Protein AF-A0A6L7V098-F1 (afdb_monomer)

Radius of gyration: 35.16 Å; Cα contacts (8 Å, |Δi|>4): 2389; chains: 1; bounding box: 100×84×88 Å

Sequence (1148 aa):
MSTANVMRELLESGQHSALLIEHLGWNHPRAVSFTVTVEEDEYELHPIAEKAGFAIYECSPDPSGAVPRYAVRRKIEGSTDLPLERAIVFTDARRQAQVWQWVSRESGERPRCREHWARRRLGSRALLDRLQVMRFRLEEESRLTVVDVVARVREALDHETPYGRLGEKFRKRTAALPVAEPAFSSTPLAVAVSTELANALRGLHPRWGDRIDRIEPEDDSQRGAGILIRHPGGAPVIAAVEVDADAAEVQARHALRAAVEDTGAFSEVEQAIALVVPDELRSDQSALAERIGDVSFSYCLFSLDEGEQGVARWPSHGWLRGDTNVIADLIERAAISERMIAQGLKVLENSVRNATGTLRGQLDRPGVQVLKAMADVLRQEDAEQTTRMAVTIIANALTVHDGVASTHESVPSLAELDQGGSIDREQTLSAWERILEINYWPIFDVARELLRCIPETEAKGLIGDLRSAADELTRLGITTTQDLAGQMFGRLIADRKFLATFYTRPASAALLAELAVARLDTDWSDASSMESLRIADLACGTGALLSAAYHAAAVRRRRAGGDDREHHRPMMEHSLIGADIMPAAAHLTASMLSSAQPAQPYERTRIHTMEYGRIEAGGVAIGSLDLIGATEKPVLFATGQSEHATGDGGNVISLPPASLDLAIMNPPFVGSTSHEGDHAEVPVPAFAGFGASEADQAEMADVLKKVRRKLSEPAGHGNAGLGSNFIDLADQKVRGGGVLALVLPLTVANGAAWAGTRKLLARRYGDIIVIAIAATGSRDRAFSDDTGIADALILATKREGQIICAPDDAPTLFVNLLRRPQTTIEAEGLARVILDLPDTDSGFIRVGEEEVGSFIRGTLGDGGCAALDEPYLGSAAAGLRGGSLRLPGVAEAFALPLNNLSTMGQRGLVDRDISGKETNKDGVPRGPFDIKRPCEPGVAYPVLWKHDADLERYLVVKPDSYGETRERAGDKAAKVWATATRLHFNRDFQLNSQSLAACLTPEPAIGGRAWPSYRPNGDPRCEKVLALWANTTPGLISFWWIAGRQQEGRAILTVSQLPRLTALDVRTLNERQLKKAESLFVKFAKRDFLPANEAYRDETRQDLDRAMLCDLLGVPESIVEPLAALRHQWCEEPSVHGGKPTRPGGGG

Structure (mmCIF, N/CA/C/O backbone):
data_AF-A0A6L7V098-F1
#
_entry.id   AF-A0A6L7V098-F1
#
loop_
_atom_site.group_PDB
_atom_site.id
_atom_site.type_symbol
_atom_site.label_atom_id
_atom_site.label_alt_id
_atom_site.label_comp_id
_atom_site.label_asym_id
_atom_site.label_entity_id
_atom_site.label_seq_id
_atom_site.pdbx_PDB_ins_code
_atom_site.Cartn_x
_atom_site.Cartn_y
_atom_site.Cartn_z
_atom_site.occupancy
_atom_site.B_iso_or_equiv
_atom_site.auth_seq_id
_atom_site.auth_comp_id
_atom_site.auth_asym_id
_atom_site.auth_atom_id
_atom_site.pdbx_PDB_model_num
ATOM 1 N N . MET A 1 1 ? -28.237 37.655 30.761 1.00 50.47 1 MET A N 1
ATOM 2 C CA . MET A 1 1 ? -28.372 36.994 29.442 1.00 50.47 1 MET A CA 1
ATOM 3 C C . MET A 1 1 ? -27.199 37.410 28.572 1.00 50.47 1 MET A C 1
ATOM 5 O O . MET A 1 1 ? -26.851 38.583 28.609 1.00 50.47 1 MET A O 1
ATOM 9 N N . SER A 1 2 ? -26.567 36.484 27.844 1.00 66.94 2 SER A N 1
ATOM 10 C CA . SER A 1 2 ? -25.516 36.838 26.879 1.00 66.94 2 SER A CA 1
ATOM 11 C C . SER A 1 2 ? -26.120 37.595 25.689 1.00 66.94 2 SER A C 1
ATOM 13 O O . SER A 1 2 ? -27.261 37.335 25.306 1.00 66.94 2 SER A O 1
ATOM 15 N N . THR A 1 3 ? -25.359 38.504 25.074 1.00 71.31 3 THR A N 1
ATOM 16 C CA . THR A 1 3 ? -25.786 39.263 23.881 1.00 71.31 3 THR A CA 1
ATOM 17 C C . THR A 1 3 ? -26.256 38.342 22.746 1.00 71.31 3 THR A C 1
ATOM 19 O O . THR A 1 3 ? -27.217 38.657 22.053 1.00 71.31 3 THR A O 1
ATOM 22 N N . ALA A 1 4 ? -25.648 37.158 22.612 1.00 73.81 4 ALA A N 1
ATOM 23 C CA . ALA A 1 4 ? -26.032 36.151 21.622 1.00 73.81 4 ALA A CA 1
ATOM 24 C C . ALA A 1 4 ? -27.436 35.558 21.861 1.00 73.81 4 ALA A C 1
ATOM 26 O O . ALA A 1 4 ? -28.148 35.267 20.900 1.00 73.81 4 ALA A O 1
ATOM 27 N N . ASN A 1 5 ? -27.860 35.405 23.121 1.00 77.94 5 ASN A N 1
ATOM 28 C CA . ASN A 1 5 ? -29.203 34.911 23.438 1.00 77.94 5 ASN A CA 1
ATOM 29 C C . ASN A 1 5 ? -30.274 35.964 23.123 1.00 77.94 5 ASN A C 1
ATOM 31 O O . ASN A 1 5 ? -31.301 35.618 22.551 1.00 77.94 5 ASN A O 1
ATOM 35 N N . VAL A 1 6 ? -29.996 37.244 23.399 1.00 83.56 6 VAL A N 1
ATOM 36 C CA . VAL A 1 6 ? -30.907 38.354 23.060 1.00 83.56 6 VAL A CA 1
ATOM 37 C C . VAL A 1 6 ? -31.094 38.461 21.544 1.00 83.56 6 VAL A C 1
ATOM 39 O O . VAL A 1 6 ? -32.218 38.511 21.056 1.00 83.56 6 VAL A O 1
ATOM 42 N N . MET A 1 7 ? -30.006 38.400 20.769 1.00 85.56 7 MET A N 1
ATOM 43 C CA . MET A 1 7 ? -30.092 38.447 19.304 1.00 85.56 7 MET A CA 1
ATOM 44 C C . MET A 1 7 ? -30.857 37.250 18.719 1.00 85.56 7 MET A C 1
ATOM 46 O O . MET A 1 7 ? -31.605 37.409 17.754 1.00 85.56 7 MET A O 1
ATOM 50 N N . ARG A 1 8 ? -30.711 36.058 19.314 1.00 83.75 8 ARG A N 1
ATOM 51 C CA . ARG A 1 8 ? -31.494 34.875 18.932 1.00 83.75 8 ARG A CA 1
ATOM 52 C C . ARG A 1 8 ? -32.984 35.086 19.187 1.00 83.75 8 ARG A C 1
ATOM 54 O O . ARG A 1 8 ? -33.787 34.808 18.303 1.00 83.75 8 ARG A O 1
ATOM 61 N N . GLU A 1 9 ? -33.350 35.599 20.359 1.00 84.44 9 GLU A N 1
ATOM 62 C CA . GLU A 1 9 ? -34.746 35.892 20.701 1.00 84.44 9 GLU A CA 1
ATOM 63 C C . GLU A 1 9 ? -35.359 36.932 19.755 1.00 84.44 9 GLU A C 1
ATOM 65 O O . GLU A 1 9 ? -36.489 36.752 19.295 1.00 84.44 9 GLU A O 1
ATOM 70 N N . LEU A 1 10 ? -34.614 37.981 19.395 1.00 88.31 10 LEU A N 1
ATOM 71 C CA . LEU A 1 10 ? -35.065 38.992 18.433 1.00 88.31 10 LEU A CA 1
ATOM 72 C C . LEU A 1 10 ? -35.256 38.406 17.027 1.00 88.31 10 LEU A C 1
ATOM 74 O O . LEU A 1 10 ? -36.275 38.673 16.389 1.00 88.31 10 LEU A O 1
ATOM 78 N N . LEU A 1 11 ? -34.337 37.551 16.561 1.00 88.19 11 LEU A N 1
ATOM 79 C CA . LEU A 1 11 ? -34.480 36.860 15.277 1.00 88.19 11 LEU A CA 1
ATOM 80 C C . LEU A 1 11 ? -35.693 35.918 15.279 1.00 88.19 11 LEU A C 1
ATOM 82 O O . LEU A 1 11 ? -36.502 35.954 14.355 1.00 88.19 11 LEU A O 1
ATOM 86 N N . GLU A 1 12 ? -35.865 35.102 16.321 1.00 83.25 12 GLU A N 1
ATOM 87 C CA . GLU A 1 12 ? -36.960 34.125 16.424 1.00 83.25 12 GLU A CA 1
ATOM 88 C C . GLU A 1 12 ? -38.337 34.756 16.656 1.00 83.25 12 GLU A C 1
ATOM 90 O O . GLU A 1 12 ? -39.353 34.184 16.258 1.00 83.25 12 GLU A O 1
ATOM 95 N N . SER A 1 13 ? -38.389 35.929 17.288 1.00 81.88 13 SER A N 1
ATOM 96 C CA . SER A 1 13 ? -39.620 36.710 17.463 1.00 81.88 13 SER A CA 1
ATOM 97 C C . SER A 1 13 ? -39.951 37.601 16.258 1.00 81.88 13 SER A C 1
ATOM 99 O O . SER A 1 13 ? -41.008 38.238 16.236 1.00 81.88 13 SER A O 1
ATOM 101 N N . GLY A 1 14 ? -39.080 37.631 15.242 1.00 83.44 14 GLY A N 1
ATOM 102 C CA . GLY A 1 14 ? -39.234 38.458 14.046 1.00 83.44 14 GLY A CA 1
ATOM 103 C C . GLY A 1 14 ? -39.043 39.955 14.309 1.00 83.44 14 GLY A C 1
ATOM 104 O O . GLY A 1 14 ? -39.531 40.781 13.546 1.00 83.44 14 GLY A O 1
ATOM 105 N N . GLN A 1 15 ? -38.385 40.344 15.401 1.00 88.56 15 GLN A N 1
ATOM 106 C CA . GLN A 1 15 ? -38.077 41.744 15.713 1.00 88.56 15 GLN A CA 1
ATO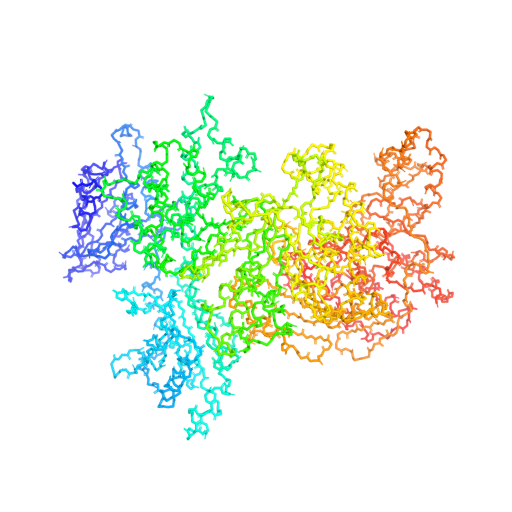M 107 C C . GLN A 1 15 ? -36.818 42.199 14.953 1.00 88.56 15 GLN A C 1
ATOM 109 O O . GLN A 1 15 ? -35.792 42.535 15.544 1.00 88.56 15 GLN A O 1
ATOM 114 N N . HIS A 1 16 ? -36.877 42.177 13.616 1.00 92.19 16 HIS A N 1
ATOM 115 C CA . HIS A 1 16 ? -35.700 42.367 12.756 1.00 92.19 16 HIS A CA 1
ATOM 116 C C . HIS A 1 16 ? -35.085 43.758 12.852 1.00 92.19 16 HIS A C 1
ATOM 118 O O . HIS A 1 16 ? -33.867 43.881 12.795 1.00 92.19 16 HIS A O 1
ATOM 124 N N . SER A 1 17 ? -35.904 44.799 13.021 1.00 91.38 17 SER A N 1
ATOM 125 C CA . SER A 1 17 ? -35.402 46.171 13.144 1.00 91.38 17 SER A CA 1
ATOM 126 C C . SER A 1 17 ? -34.572 46.350 14.422 1.00 91.38 17 SER A C 1
ATOM 128 O O . SER A 1 17 ? -33.446 46.831 14.347 1.00 91.38 17 SER A O 1
ATOM 130 N N . ALA A 1 18 ? -35.046 45.839 15.566 1.00 91.19 18 ALA A N 1
ATOM 131 C CA . ALA A 1 18 ? -34.273 45.819 16.812 1.00 91.19 18 ALA A CA 1
ATOM 132 C C . ALA A 1 18 ? -32.984 44.989 16.670 1.00 91.19 18 ALA A C 1
ATOM 134 O O . ALA A 1 18 ? -31.909 45.439 17.057 1.00 91.19 18 ALA A O 1
ATOM 135 N N . LEU A 1 19 ? -33.055 43.812 16.032 1.00 92.44 19 LEU A N 1
ATOM 136 C CA . LEU A 1 19 ? -31.870 42.990 15.757 1.00 92.44 19 LEU A CA 1
ATOM 137 C C . LEU A 1 19 ? -30.814 43.755 14.940 1.00 92.44 19 LEU A C 1
ATOM 139 O O . LEU A 1 19 ? -29.634 43.754 15.291 1.00 92.44 19 LEU A O 1
ATOM 143 N N . LEU A 1 20 ? -31.228 44.400 13.849 1.00 93.38 20 LEU A N 1
ATOM 144 C CA . LEU A 1 20 ? -30.321 45.084 12.930 1.00 93.38 20 LEU A CA 1
ATOM 145 C C . LEU A 1 20 ? -29.748 46.367 13.544 1.00 93.38 20 LEU A C 1
ATOM 147 O O . LEU A 1 20 ? -28.541 46.602 13.476 1.00 93.38 20 LEU A O 1
ATOM 151 N N . ILE A 1 21 ? -30.593 47.185 14.163 1.00 92.31 21 ILE A N 1
ATOM 152 C CA . ILE A 1 21 ? -30.214 48.516 14.644 1.00 92.31 21 ILE A CA 1
ATOM 153 C C . ILE A 1 21 ? -29.482 48.423 15.984 1.00 92.31 21 ILE A C 1
ATOM 155 O O . ILE A 1 21 ? -28.367 48.925 16.115 1.00 92.31 21 ILE A O 1
ATOM 159 N N . GLU A 1 22 ? -30.057 47.730 16.967 1.00 91.62 22 GLU A N 1
ATOM 160 C CA . GLU A 1 22 ? -29.538 47.734 18.341 1.00 91.62 22 GLU A CA 1
ATOM 161 C C . GLU A 1 22 ? -28.335 46.797 18.520 1.00 91.62 22 GLU A C 1
ATOM 163 O O . GLU A 1 22 ? -27.468 47.055 19.358 1.00 91.62 22 GLU A O 1
ATOM 168 N N . HIS A 1 23 ? -28.239 45.725 17.721 1.00 90.88 23 HIS A N 1
ATOM 169 C CA . HIS A 1 23 ? -27.200 44.701 17.891 1.00 90.88 23 HIS A CA 1
ATOM 170 C C . HIS A 1 23 ? -26.220 44.572 16.721 1.00 90.88 23 HIS A C 1
ATOM 172 O O . HIS A 1 23 ? -25.061 44.205 16.943 1.00 90.88 23 HIS A O 1
ATOM 178 N N . LEU A 1 24 ? -26.645 44.883 15.493 1.00 91.69 24 LEU A N 1
ATOM 179 C CA . LEU A 1 24 ? -25.794 44.794 14.301 1.00 91.69 24 LEU A CA 1
ATOM 180 C C . LEU A 1 24 ? -25.294 46.164 13.802 1.00 91.69 24 LEU A C 1
ATOM 182 O O . LEU A 1 24 ? -24.528 46.213 12.844 1.00 91.69 24 LEU A O 1
ATOM 186 N N . GLY A 1 25 ? -25.646 47.273 14.460 1.00 89.56 25 GLY A N 1
ATOM 187 C CA . GLY A 1 25 ? -25.102 48.604 14.148 1.00 89.56 25 GLY A CA 1
ATOM 188 C C . GLY A 1 25 ? -25.611 49.204 12.832 1.00 89.56 25 GLY A C 1
ATOM 189 O O . GLY A 1 25 ? -24.909 49.995 12.189 1.00 89.56 25 GLY A O 1
ATOM 190 N N . TRP A 1 26 ? -26.813 48.810 12.408 1.00 94.00 26 TRP A N 1
ATOM 191 C CA . TRP A 1 26 ? -27.511 49.414 11.275 1.00 94.00 26 TRP A CA 1
ATOM 192 C C . TRP A 1 26 ? -28.206 50.717 11.670 1.00 94.00 26 TRP A C 1
ATOM 194 O O . TRP A 1 26 ? -28.467 50.971 12.843 1.00 94.00 26 TRP A O 1
ATOM 204 N N . ASN A 1 27 ? -28.528 51.543 10.676 1.00 91.81 27 ASN A N 1
ATOM 205 C CA . ASN A 1 27 ? -29.180 52.825 10.899 1.00 91.81 27 ASN A CA 1
ATOM 206 C C . ASN A 1 27 ? -30.695 52.680 10.721 1.00 91.81 27 ASN A C 1
ATOM 208 O O . ASN A 1 27 ? -31.172 51.822 9.969 1.00 91.81 27 ASN A O 1
ATOM 212 N N . HIS A 1 28 ? -31.456 53.547 11.394 1.00 90.25 28 HIS A N 1
ATOM 213 C CA . HIS A 1 28 ? -32.888 53.661 11.137 1.00 90.25 28 HIS A CA 1
ATOM 214 C C . HIS A 1 28 ? -33.124 54.008 9.660 1.00 90.25 28 HIS A C 1
ATOM 216 O O . HIS A 1 28 ? -32.475 54.926 9.150 1.00 90.25 28 HIS A O 1
ATOM 222 N N . PRO A 1 29 ? -34.035 53.294 8.979 1.00 86.88 29 PRO A N 1
ATOM 223 C CA . PRO A 1 29 ? -34.282 53.496 7.562 1.00 86.88 29 PRO A CA 1
ATOM 224 C C . PRO A 1 29 ? -34.828 54.901 7.282 1.00 86.88 29 PRO A C 1
ATOM 226 O O . PRO A 1 29 ? -35.713 55.391 7.981 1.00 86.88 29 PRO A O 1
ATOM 229 N N . ARG A 1 30 ? -34.318 55.531 6.224 1.00 76.19 30 ARG A N 1
ATOM 230 C CA . ARG A 1 30 ? -34.831 56.769 5.617 1.00 76.19 30 ARG A CA 1
ATOM 231 C C . ARG A 1 30 ? -35.641 56.487 4.351 1.00 76.19 30 ARG A C 1
ATOM 233 O O . ARG A 1 30 ? -36.269 57.400 3.817 1.00 76.19 30 ARG A O 1
ATOM 240 N N . ALA A 1 31 ? -35.600 55.249 3.859 1.00 74.12 31 ALA A N 1
ATOM 241 C CA . ALA A 1 31 ? -36.413 54.778 2.746 1.00 74.12 31 ALA A CA 1
ATOM 242 C C . ALA A 1 31 ? -37.914 54.791 3.094 1.00 74.12 31 ALA A C 1
ATOM 244 O O . ALA A 1 31 ? -38.300 54.660 4.255 1.00 74.12 31 ALA A O 1
ATOM 245 N N . VAL A 1 32 ? -38.757 54.941 2.073 1.00 77.81 32 VAL A N 1
ATOM 246 C CA . VAL A 1 32 ? -40.222 54.821 2.172 1.00 77.81 32 VAL A CA 1
ATOM 247 C C . VAL A 1 32 ? -40.658 53.376 1.926 1.00 77.81 32 VAL A C 1
ATOM 249 O O . VAL A 1 32 ? -39.943 52.622 1.268 1.00 77.81 32 VAL A O 1
ATOM 252 N N . SER A 1 33 ? -41.817 52.982 2.462 1.00 86.38 33 SER A N 1
ATOM 253 C CA . SER A 1 33 ? -42.441 51.700 2.115 1.00 86.38 33 SER A CA 1
ATOM 254 C C . SER A 1 33 ? -42.828 51.667 0.636 1.00 86.38 33 SER A C 1
ATOM 256 O O . SER A 1 33 ? -43.193 52.696 0.064 1.00 86.38 33 SER A O 1
ATOM 258 N N . PHE A 1 34 ? -42.798 50.479 0.038 1.00 85.00 34 PHE A N 1
ATOM 259 C CA . PHE A 1 34 ? -43.219 50.252 -1.344 1.00 85.00 34 PHE A CA 1
ATOM 260 C C . PHE A 1 34 ? -44.317 49.200 -1.393 1.00 85.00 34 PHE A C 1
ATOM 262 O O . PHE A 1 34 ? -44.225 48.192 -0.699 1.00 85.00 34 PHE A O 1
ATOM 269 N N . THR A 1 35 ? -45.303 49.391 -2.262 1.00 88.38 35 THR A N 1
ATOM 270 C CA . THR A 1 35 ? -46.298 48.358 -2.564 1.00 88.38 35 THR A CA 1
ATOM 271 C C . THR A 1 35 ? -45.977 47.755 -3.920 1.00 88.38 35 THR A C 1
ATOM 273 O O . THR A 1 35 ? -45.871 48.478 -4.909 1.00 88.38 35 THR A O 1
ATOM 276 N N . VAL A 1 36 ? -45.807 46.436 -3.971 1.00 89.19 36 VAL A N 1
ATOM 277 C CA . VAL A 1 36 ? -45.561 45.692 -5.209 1.00 89.19 36 VAL A CA 1
ATOM 278 C C . VAL A 1 36 ? -46.753 44.785 -5.480 1.00 89.19 36 VAL A C 1
ATOM 280 O O . VAL A 1 36 ? -47.044 43.886 -4.694 1.00 89.19 36 VAL A O 1
ATOM 283 N N . THR A 1 37 ? -47.431 45.001 -6.606 1.00 86.94 37 THR A N 1
ATOM 284 C CA . THR A 1 37 ? -48.555 44.160 -7.036 1.00 86.94 37 THR A CA 1
ATOM 285 C C . THR A 1 37 ? -48.050 42.975 -7.858 1.00 86.94 37 THR A C 1
ATOM 287 O O . THR A 1 37 ? -47.386 43.156 -8.882 1.00 86.94 37 THR A O 1
ATOM 290 N N . VAL A 1 38 ? -48.379 41.750 -7.444 1.00 86.00 38 VAL A N 1
ATOM 291 C CA . VAL A 1 38 ? -48.053 40.513 -8.171 1.00 86.00 38 VAL A CA 1
ATOM 292 C C . VAL A 1 38 ? -49.312 39.662 -8.297 1.00 86.00 38 VAL A C 1
ATOM 294 O O . VAL A 1 38 ? -49.860 39.247 -7.290 1.00 86.00 38 VAL A O 1
ATOM 297 N N . GLU A 1 39 ? -49.739 39.355 -9.528 1.00 75.31 39 GLU A N 1
ATOM 298 C CA . GLU A 1 39 ? -50.881 38.449 -9.792 1.00 75.31 39 GLU A CA 1
ATOM 299 C C . GLU A 1 39 ? -52.186 38.852 -9.066 1.00 75.31 39 GLU A C 1
ATOM 301 O O . GLU A 1 39 ? -52.929 37.985 -8.631 1.00 75.31 39 GLU A O 1
ATOM 306 N N . GLU A 1 40 ? -52.465 40.163 -8.990 1.00 77.94 40 GLU A N 1
ATOM 307 C CA . GLU A 1 40 ? -53.632 40.800 -8.331 1.00 77.94 40 GLU A CA 1
ATOM 308 C C . GLU A 1 40 ? -53.533 40.979 -6.804 1.00 77.94 40 GLU A C 1
ATOM 310 O O . GLU A 1 40 ? -54.338 41.717 -6.240 1.00 77.94 40 GLU A O 1
ATOM 315 N N . ASP A 1 41 ? -52.498 40.433 -6.159 1.00 86.88 41 ASP A N 1
ATOM 316 C CA . ASP A 1 41 ? -52.214 40.654 -4.737 1.00 86.88 41 ASP A CA 1
ATOM 317 C C . ASP A 1 41 ? -51.221 41.812 -4.528 1.00 86.88 41 ASP A C 1
ATOM 319 O O . ASP A 1 41 ? -50.222 41.937 -5.245 1.00 86.88 41 ASP A O 1
ATOM 323 N N . GLU A 1 42 ? -51.470 42.654 -3.522 1.00 88.81 42 GLU A N 1
ATOM 324 C CA . GLU A 1 42 ? -50.581 43.752 -3.121 1.00 88.81 42 GLU A CA 1
ATOM 325 C C . GLU A 1 42 ? -49.690 43.338 -1.942 1.00 88.81 42 GLU A C 1
ATOM 327 O O . GLU A 1 42 ? -50.182 42.945 -0.884 1.00 88.81 42 GLU A O 1
ATOM 332 N N . TYR A 1 43 ? -48.370 43.452 -2.118 1.00 92.44 43 TYR A N 1
ATOM 333 C CA . TYR A 1 43 ? -47.375 43.168 -1.083 1.00 92.44 43 TYR A CA 1
ATOM 334 C C . TYR A 1 43 ? -46.701 44.459 -0.628 1.00 92.44 43 TYR A C 1
ATOM 336 O O . TYR A 1 43 ? -46.077 45.152 -1.434 1.00 92.44 43 TYR A O 1
ATOM 344 N N . GLU A 1 44 ? -46.799 44.772 0.662 1.00 91.94 44 GLU A N 1
ATOM 345 C CA . GLU A 1 44 ? -46.168 45.952 1.250 1.00 91.94 44 GLU A CA 1
ATOM 346 C C . GLU A 1 44 ? -44.765 45.599 1.762 1.00 91.94 44 GLU A C 1
ATOM 348 O O . GLU A 1 44 ? -44.581 44.662 2.539 1.00 91.94 44 GLU A O 1
ATOM 353 N N . LEU A 1 45 ? -43.755 46.339 1.306 1.00 92.94 45 LEU A N 1
ATOM 354 C CA . LEU A 1 45 ? -42.369 46.230 1.743 1.00 92.94 45 LEU A CA 1
ATOM 355 C C . LEU A 1 45 ? -42.026 47.407 2.645 1.00 92.94 45 LEU A C 1
ATOM 357 O O . LEU A 1 45 ? -41.862 48.536 2.180 1.00 92.94 45 LEU A O 1
ATOM 361 N N . HIS A 1 46 ? -41.854 47.119 3.928 1.00 92.56 46 HIS A N 1
ATOM 362 C CA . HIS A 1 46 ? -41.469 48.087 4.940 1.00 92.56 46 HIS A CA 1
ATOM 363 C C . HIS A 1 46 ? -39.954 48.077 5.128 1.00 92.56 46 HIS A C 1
ATOM 365 O O . HIS A 1 46 ? -39.388 47.025 5.425 1.00 92.56 46 HIS A O 1
ATOM 371 N N . PRO A 1 47 ? -39.254 49.209 4.990 1.00 92.06 47 PRO A N 1
ATOM 372 C CA . PRO A 1 47 ? -37.833 49.245 5.289 1.00 92.06 47 PRO A CA 1
ATOM 373 C C . PRO A 1 47 ? -37.626 49.076 6.798 1.00 92.06 47 PRO A C 1
ATOM 375 O O . PRO A 1 47 ? -38.263 49.753 7.603 1.00 92.06 47 PRO A O 1
ATOM 378 N N . ILE A 1 48 ? -36.729 48.168 7.182 1.00 94.50 48 ILE A N 1
ATOM 379 C CA . ILE A 1 48 ? -36.450 47.829 8.588 1.00 94.50 48 ILE A CA 1
ATOM 380 C C . ILE A 1 48 ? -35.064 48.278 9.052 1.00 94.50 48 ILE A C 1
ATOM 382 O O . ILE A 1 48 ? -34.862 48.461 10.254 1.00 94.50 48 ILE A O 1
ATOM 386 N N . ALA A 1 49 ? -34.127 48.475 8.120 1.00 94.06 49 ALA A N 1
ATOM 387 C CA . ALA A 1 49 ? -32.781 48.975 8.384 1.00 94.06 49 ALA A CA 1
ATOM 388 C C . ALA A 1 49 ? -32.126 49.529 7.110 1.00 94.06 49 ALA A C 1
ATOM 390 O O . ALA A 1 49 ? -32.413 49.060 6.005 1.00 94.06 49 ALA A O 1
ATOM 391 N N . GLU A 1 50 ? -31.190 50.466 7.267 1.00 92.38 50 GLU A N 1
ATOM 392 C CA . GLU A 1 50 ? -30.319 50.918 6.177 1.00 92.38 50 GLU A CA 1
ATOM 393 C C . GLU A 1 50 ? -28.859 51.093 6.618 1.00 92.38 50 GLU A C 1
ATOM 395 O O . GLU A 1 50 ? -28.570 51.358 7.788 1.00 92.38 50 GLU A O 1
ATOM 400 N N . LYS A 1 51 ? -27.917 50.970 5.678 1.00 92.38 51 LYS A N 1
ATOM 401 C CA . LYS A 1 51 ? -26.510 51.334 5.898 1.00 92.38 51 LYS A CA 1
ATOM 402 C C . LYS A 1 51 ? -25.868 51.783 4.590 1.00 92.38 51 LYS A C 1
ATOM 404 O O . LYS A 1 51 ? -25.901 51.058 3.603 1.00 92.38 51 LYS A O 1
ATOM 409 N N . ALA A 1 52 ? -25.307 52.993 4.581 1.00 87.44 52 ALA A N 1
ATOM 410 C CA . ALA A 1 52 ? -24.581 53.581 3.447 1.00 87.44 52 ALA A CA 1
ATOM 411 C C . ALA A 1 52 ? -25.272 53.428 2.067 1.00 87.44 52 ALA A C 1
ATOM 413 O O . ALA A 1 52 ? -24.593 53.254 1.064 1.00 87.44 52 ALA A O 1
ATOM 414 N N . GLY A 1 53 ? -26.610 53.493 2.003 1.00 83.88 53 GLY A N 1
ATOM 415 C CA . GLY A 1 53 ? -27.390 53.360 0.760 1.00 83.88 53 GLY A CA 1
ATOM 416 C C . GLY A 1 53 ? -27.933 51.955 0.460 1.00 83.88 53 GLY A C 1
ATOM 417 O O . GLY A 1 53 ? -28.734 51.813 -0.459 1.00 83.88 53 GLY A O 1
ATOM 418 N N . PHE A 1 54 ? -27.559 50.941 1.244 1.00 91.12 54 PHE A N 1
ATOM 419 C CA . PHE A 1 54 ? -28.163 49.609 1.216 1.00 91.12 54 PHE A CA 1
ATOM 420 C C . PHE A 1 54 ? -29.378 49.552 2.143 1.00 91.12 54 PHE A C 1
ATOM 422 O O . PHE A 1 54 ? -29.266 49.949 3.306 1.00 91.12 54 PHE A O 1
ATOM 429 N N . ALA A 1 55 ? -30.504 49.010 1.677 1.00 91.56 55 ALA A N 1
ATOM 430 C CA . ALA A 1 55 ? -31.726 48.895 2.477 1.00 91.56 55 ALA A CA 1
ATOM 431 C C . ALA A 1 55 ? -32.170 47.436 2.670 1.00 91.56 55 ALA A C 1
ATOM 433 O O . ALA A 1 55 ? -32.113 46.621 1.750 1.00 91.56 55 ALA A O 1
ATOM 434 N N . ILE A 1 56 ? -32.650 47.107 3.868 1.00 94.00 56 ILE A N 1
ATOM 435 C CA . ILE A 1 56 ? -33.297 45.823 4.158 1.00 94.00 56 ILE A CA 1
ATOM 436 C C . ILE A 1 56 ? -34.787 46.081 4.356 1.00 94.00 56 ILE A C 1
ATOM 438 O O . ILE A 1 56 ? -35.158 46.944 5.154 1.00 94.00 56 ILE A O 1
ATOM 442 N N . TYR A 1 57 ? -35.624 45.329 3.647 1.00 94.31 57 TYR A N 1
ATOM 443 C CA . TYR A 1 57 ? -37.082 45.423 3.725 1.00 94.31 57 TYR A CA 1
ATOM 444 C C . TYR A 1 57 ? -37.681 44.178 4.375 1.00 94.31 57 TYR A C 1
ATOM 446 O O . TYR A 1 57 ? -37.207 43.075 4.128 1.00 94.31 57 TYR A O 1
ATOM 454 N N . GLU A 1 58 ? -38.746 44.340 5.150 1.00 94.12 58 GLU A N 1
ATOM 455 C CA . GLU A 1 58 ? -39.657 43.265 5.541 1.00 94.12 58 GLU A CA 1
ATOM 456 C C . GLU A 1 58 ? -40.903 43.329 4.645 1.00 94.12 58 GLU A C 1
ATOM 458 O O . GLU A 1 58 ? -41.522 44.382 4.513 1.00 94.12 58 GLU A O 1
ATOM 463 N N . CYS A 1 59 ? -41.250 42.217 4.000 1.00 94.88 59 CYS A N 1
ATOM 464 C CA . CYS A 1 59 ? -42.415 42.096 3.127 1.00 94.88 59 CYS A CA 1
ATOM 465 C C . CYS A 1 59 ? -43.607 41.516 3.894 1.00 94.88 59 CYS A C 1
ATOM 467 O O . CYS A 1 59 ? -43.447 40.538 4.632 1.00 94.88 59 CYS A O 1
ATOM 469 N N . SER A 1 60 ? -44.801 42.061 3.654 1.00 91.12 60 SER A N 1
ATOM 470 C CA . SER A 1 60 ? -46.052 41.535 4.194 1.00 91.12 60 SER A CA 1
ATOM 471 C C . SER A 1 60 ? -46.291 40.067 3.775 1.00 91.12 60 SER A C 1
ATOM 473 O O . SER A 1 60 ? -45.873 39.661 2.681 1.00 91.12 60 SER A O 1
ATOM 475 N N . PRO A 1 61 ? -46.972 39.259 4.614 1.00 91.19 61 PRO A N 1
ATOM 476 C CA . PRO A 1 61 ? -47.408 37.908 4.256 1.00 91.19 61 PRO A CA 1
ATOM 477 C C . PRO A 1 61 ? -48.354 37.897 3.046 1.00 91.19 61 PRO A C 1
ATOM 479 O O . PRO A 1 61 ? -48.904 38.929 2.666 1.00 91.19 61 PRO A O 1
ATOM 482 N N . ASP A 1 62 ? -48.585 36.718 2.469 1.00 88.00 62 ASP A N 1
ATOM 483 C CA . ASP A 1 62 ? -49.609 36.540 1.435 1.00 88.00 62 ASP A CA 1
ATOM 484 C C . ASP A 1 62 ? -51.045 36.616 2.008 1.00 88.00 62 ASP A C 1
ATOM 486 O O . ASP A 1 62 ? -51.219 36.589 3.233 1.00 88.00 62 ASP A O 1
ATOM 490 N N . PRO A 1 63 ? -52.099 36.679 1.166 1.00 83.44 63 PRO A N 1
ATOM 491 C CA . PRO A 1 63 ? -53.485 36.766 1.643 1.00 83.44 63 PRO A CA 1
ATOM 492 C C . PRO A 1 63 ? -53.939 35.593 2.527 1.00 83.44 63 PRO A C 1
ATOM 494 O O . PRO A 1 63 ? -54.912 35.719 3.269 1.00 83.44 63 PRO A O 1
ATOM 497 N N . SER A 1 64 ? -53.247 34.447 2.472 1.00 82.81 64 SER A N 1
ATOM 498 C CA . SER A 1 64 ? -53.501 33.291 3.345 1.00 82.81 64 SER A CA 1
ATOM 499 C C . SER A 1 64 ? -52.766 33.377 4.691 1.00 82.81 64 SER A C 1
ATOM 501 O O . SER A 1 64 ? -52.923 32.507 5.550 1.00 82.81 64 SER A O 1
ATOM 503 N N . GLY A 1 65 ? -51.973 34.431 4.892 1.00 84.44 65 GLY A N 1
ATOM 504 C CA . GLY A 1 65 ? -51.142 34.654 6.067 1.00 84.44 65 GLY A CA 1
ATOM 505 C C . GLY A 1 65 ? -49.845 33.844 6.069 1.00 84.44 65 GLY A C 1
ATOM 506 O O . GLY A 1 65 ? -49.192 33.778 7.113 1.00 84.44 65 GLY A O 1
ATOM 507 N N . ALA A 1 66 ? -49.465 33.226 4.947 1.00 87.38 66 ALA A N 1
ATOM 508 C CA . ALA A 1 66 ? -48.232 32.460 4.797 1.00 87.38 66 ALA A CA 1
ATOM 509 C C . ALA A 1 66 ? -47.103 33.315 4.195 1.00 87.38 66 ALA A C 1
ATOM 511 O O . ALA A 1 66 ? -47.333 34.387 3.637 1.00 87.38 66 ALA A O 1
ATOM 512 N N . VAL A 1 67 ? -45.860 32.829 4.285 1.00 88.56 67 VAL A N 1
ATOM 513 C CA . VAL A 1 67 ? -44.736 33.435 3.551 1.00 88.56 67 VAL A CA 1
ATOM 514 C C . VAL A 1 67 ? -45.027 33.326 2.043 1.00 88.56 67 VAL A C 1
ATOM 516 O O . VAL A 1 67 ? -45.225 32.196 1.576 1.00 88.56 67 VAL A O 1
ATOM 519 N N . PRO A 1 68 ? -44.980 34.428 1.261 1.00 90.19 68 PRO A N 1
ATOM 520 C CA . PRO A 1 68 ? -45.237 34.397 -0.179 1.00 90.19 68 PRO A CA 1
ATOM 521 C C . PRO A 1 68 ? -44.410 33.316 -0.873 1.00 90.19 68 PRO A C 1
ATOM 523 O O . PRO A 1 68 ? -43.235 33.139 -0.552 1.00 90.19 68 PRO A O 1
ATOM 526 N N . ARG A 1 69 ? -44.995 32.565 -1.814 1.00 86.31 69 ARG A N 1
ATOM 527 C CA . ARG A 1 69 ? -44.305 31.452 -2.499 1.00 86.31 69 ARG A CA 1
ATOM 528 C C . ARG A 1 69 ? -43.084 31.942 -3.288 1.00 86.31 69 ARG A C 1
ATOM 530 O O . ARG A 1 69 ? -43.035 33.087 -3.719 1.00 86.31 69 ARG A O 1
ATOM 537 N N . TYR A 1 70 ? -42.127 31.048 -3.553 1.00 82.06 70 TYR A N 1
ATOM 538 C CA . TYR A 1 70 ? -40.859 31.379 -4.227 1.00 82.06 70 TYR A CA 1
ATOM 539 C C . TYR A 1 70 ? -41.026 32.211 -5.513 1.00 82.06 70 TYR A C 1
ATOM 541 O O . TYR A 1 70 ? -40.368 33.237 -5.671 1.00 82.06 70 TYR A O 1
ATOM 549 N N . ALA A 1 71 ? -41.949 31.818 -6.399 1.00 82.44 71 ALA A N 1
ATOM 550 C CA . ALA A 1 71 ? -42.212 32.538 -7.646 1.00 82.44 71 ALA A CA 1
ATOM 551 C C . ALA A 1 71 ? -42.684 33.986 -7.413 1.00 82.44 71 ALA A C 1
ATOM 553 O O . ALA A 1 71 ? -42.259 34.891 -8.127 1.00 82.44 71 ALA A O 1
ATOM 554 N N . VAL A 1 72 ? -43.508 34.207 -6.385 1.00 87.25 72 VAL A N 1
ATOM 555 C CA . VAL A 1 72 ? -43.975 35.538 -5.981 1.00 87.25 72 VAL A CA 1
ATOM 556 C C . VAL A 1 72 ? -42.819 36.344 -5.392 1.00 87.25 72 VAL A C 1
ATOM 558 O O . VAL A 1 72 ? -42.583 37.464 -5.832 1.00 87.25 72 VAL A O 1
ATOM 561 N N . ARG A 1 73 ? -42.010 35.752 -4.499 1.00 93.31 73 ARG A N 1
ATOM 562 C CA . ARG A 1 73 ? -40.820 36.419 -3.934 1.00 93.31 73 ARG A CA 1
ATOM 563 C C . ARG A 1 73 ? -39.847 36.882 -5.015 1.00 93.31 73 ARG A C 1
ATOM 565 O O . ARG A 1 73 ? -39.360 38.001 -4.950 1.00 93.31 73 ARG A O 1
ATOM 572 N N . ARG A 1 74 ? -39.605 36.061 -6.045 1.00 89.94 74 ARG A N 1
ATOM 573 C CA . ARG A 1 74 ? -38.760 36.428 -7.198 1.00 89.94 74 ARG A CA 1
ATOM 574 C C . ARG A 1 74 ? -39.339 37.588 -8.014 1.00 89.94 74 ARG A C 1
ATOM 576 O O . ARG A 1 74 ? -38.571 38.406 -8.507 1.00 89.94 74 ARG A O 1
ATOM 583 N N . LYS A 1 75 ? -40.666 37.673 -8.161 1.00 88.88 75 LYS A N 1
ATOM 584 C CA . LYS A 1 75 ? -41.326 38.807 -8.832 1.00 88.88 75 LYS A CA 1
ATOM 585 C C . LYS A 1 75 ? -41.238 40.084 -7.998 1.00 88.88 75 LYS A C 1
ATOM 587 O O . LYS A 1 75 ? -40.915 41.129 -8.551 1.00 88.88 75 LYS A O 1
ATOM 592 N N . ILE A 1 76 ? -41.439 39.979 -6.683 1.00 89.69 76 ILE A N 1
ATOM 593 C CA . ILE A 1 76 ? -41.270 41.095 -5.743 1.00 89.69 76 ILE A CA 1
ATOM 594 C C . ILE A 1 76 ? -39.823 41.599 -5.776 1.00 89.69 76 ILE A C 1
ATOM 596 O O . ILE A 1 76 ? -39.579 42.787 -5.972 1.00 89.69 76 ILE A O 1
ATOM 600 N N . GLU A 1 77 ? -38.849 40.692 -5.673 1.00 89.56 77 GLU A N 1
ATOM 601 C CA . GLU A 1 77 ? -37.427 41.024 -5.761 1.00 89.56 77 GLU A CA 1
ATOM 602 C C . GLU A 1 77 ? -37.045 41.644 -7.100 1.00 89.56 77 GLU A C 1
ATOM 604 O O . GLU A 1 77 ? -36.187 42.517 -7.117 1.00 89.56 77 GLU A O 1
ATOM 609 N N . GLY A 1 78 ? -37.670 41.235 -8.203 1.00 85.06 78 GLY A N 1
ATOM 610 C CA . GLY A 1 78 ? -37.414 41.778 -9.534 1.00 85.06 78 GLY A CA 1
ATOM 611 C C . GLY A 1 78 ? -38.072 43.132 -9.824 1.00 85.06 78 GLY A C 1
ATOM 612 O O . GLY A 1 78 ? -37.849 43.666 -10.909 1.00 85.06 78 GLY A O 1
ATOM 613 N N . SER A 1 79 ? -38.870 43.690 -8.903 1.00 83.94 79 SER A N 1
ATOM 614 C CA . SER A 1 79 ? -39.572 44.959 -9.135 1.00 83.94 79 SER A CA 1
ATOM 615 C C . SER A 1 79 ? -38.602 46.128 -9.357 1.00 83.94 79 SER A C 1
ATOM 617 O O . SER A 1 79 ? -37.620 46.300 -8.624 1.00 83.94 79 SER A O 1
ATOM 619 N N . THR A 1 80 ? -38.891 46.953 -10.367 1.00 77.38 80 THR A N 1
ATOM 620 C CA . THR A 1 80 ? -38.129 48.169 -10.693 1.00 77.38 80 THR A CA 1
ATOM 621 C C . THR A 1 80 ? -38.364 49.308 -9.708 1.00 77.38 80 THR A C 1
ATOM 623 O O . THR A 1 80 ? -37.566 50.240 -9.679 1.00 77.38 80 THR A O 1
ATOM 626 N N . ASP A 1 81 ? -39.423 49.231 -8.900 1.00 78.06 81 ASP A N 1
ATOM 627 C CA . ASP A 1 81 ? -39.800 50.289 -7.953 1.00 78.06 81 ASP A CA 1
ATOM 628 C C . ASP A 1 81 ? -38.925 50.290 -6.694 1.00 78.06 81 ASP A C 1
ATOM 630 O O . ASP A 1 81 ? -38.844 51.282 -5.974 1.00 78.06 81 ASP A O 1
ATOM 634 N N . LEU A 1 82 ? -38.235 49.180 -6.434 1.00 80.50 82 LEU A N 1
ATOM 635 C CA . LEU A 1 82 ? -37.359 49.022 -5.283 1.00 80.50 82 LEU A CA 1
ATOM 636 C C . LEU A 1 82 ? -35.918 49.510 -5.599 1.00 80.50 82 LEU A C 1
ATOM 638 O O . LEU A 1 82 ? -35.455 49.375 -6.739 1.00 80.50 82 LEU A O 1
ATOM 642 N N . PRO A 1 83 ? -35.130 49.971 -4.602 1.00 79.81 83 PRO A N 1
ATOM 643 C CA . PRO A 1 83 ? -33.729 50.384 -4.793 1.00 79.81 83 PRO A CA 1
ATOM 644 C C . PRO A 1 83 ? -32.791 49.231 -5.162 1.00 79.81 83 PRO A C 1
ATOM 646 O O . PRO A 1 83 ? -32.920 48.147 -4.599 1.00 79.81 83 PRO A O 1
ATOM 649 N N . LEU A 1 84 ? -31.820 49.455 -6.056 1.00 79.69 84 LEU A N 1
ATOM 650 C CA . LEU A 1 84 ? -30.951 48.398 -6.603 1.00 79.69 84 LEU A CA 1
ATOM 651 C C . LEU A 1 84 ? -30.269 47.537 -5.518 1.00 79.69 84 LEU A C 1
ATOM 653 O O . LEU A 1 84 ? -30.329 46.308 -5.588 1.00 79.69 84 LEU A O 1
ATOM 657 N N . GLU A 1 85 ? -29.677 48.172 -4.504 1.00 88.06 85 GLU A N 1
ATOM 658 C CA . GLU A 1 85 ? -28.966 47.498 -3.409 1.00 88.06 85 GLU A CA 1
ATOM 659 C C . GLU A 1 85 ? -29.904 47.217 -2.228 1.00 88.06 85 GLU A C 1
ATOM 661 O O . GLU A 1 85 ? -30.193 48.099 -1.412 1.00 88.06 85 GLU A O 1
ATOM 666 N N . ARG A 1 86 ? -30.419 45.980 -2.164 1.00 91.31 86 ARG A N 1
ATOM 667 C CA . ARG A 1 86 ? -31.439 45.582 -1.184 1.00 91.31 86 ARG A CA 1
ATOM 668 C C . ARG A 1 86 ? -31.437 44.104 -0.810 1.00 91.31 86 ARG A C 1
ATOM 670 O O . ARG A 1 86 ? -31.247 43.249 -1.672 1.00 91.31 86 ARG A O 1
ATOM 677 N N . ALA A 1 87 ? -31.801 43.802 0.432 1.00 92.44 87 ALA A N 1
ATOM 678 C CA . ALA A 1 87 ? -32.244 42.469 0.851 1.00 92.44 87 ALA A CA 1
ATOM 679 C C . ALA A 1 87 ? -33.706 42.520 1.323 1.00 92.44 87 ALA A C 1
ATOM 681 O O . ALA A 1 87 ? -34.168 43.561 1.792 1.00 92.44 87 ALA A O 1
ATOM 682 N N . ILE A 1 88 ? -34.439 41.411 1.192 1.00 94.69 88 ILE A N 1
ATOM 683 C CA . ILE A 1 88 ? -35.858 41.337 1.569 1.00 94.69 88 ILE A CA 1
ATOM 684 C C . ILE A 1 88 ? -36.077 40.161 2.520 1.00 94.69 88 ILE A C 1
ATOM 686 O O . ILE A 1 88 ? -35.666 39.037 2.238 1.00 94.69 88 ILE A O 1
ATOM 690 N N . VAL A 1 89 ? -36.743 40.419 3.639 1.00 94.38 89 VAL A N 1
ATOM 691 C CA . VAL A 1 89 ? -37.172 39.433 4.627 1.00 94.38 89 VAL A CA 1
ATOM 692 C C . VAL A 1 89 ? -38.663 39.187 4.443 1.00 94.38 89 VAL A C 1
ATOM 694 O O . VAL A 1 89 ? -39.465 40.106 4.553 1.00 94.38 89 VAL A O 1
ATOM 697 N N . PHE A 1 90 ? -39.053 37.951 4.160 1.00 94.25 90 PHE A N 1
ATOM 698 C CA . PHE A 1 90 ? -40.455 37.562 4.027 1.00 94.25 90 PHE A CA 1
ATOM 699 C C . PHE A 1 90 ? -40.897 36.820 5.278 1.00 94.25 90 PHE A C 1
ATOM 701 O O . PHE A 1 90 ? -40.238 35.851 5.655 1.00 94.25 90 PHE A O 1
ATOM 708 N N . THR A 1 91 ? -42.003 37.227 5.893 1.00 90.00 91 THR A N 1
ATOM 709 C CA . THR A 1 91 ? -42.548 36.596 7.104 1.00 90.00 91 THR A CA 1
ATOM 710 C C . THR A 1 91 ? -43.964 36.069 6.886 1.00 90.00 91 THR A C 1
ATOM 712 O O . THR A 1 91 ? -44.655 36.463 5.950 1.00 90.00 91 THR A O 1
ATOM 715 N N . ASP A 1 92 ? -44.388 35.116 7.718 1.00 89.81 92 ASP A N 1
ATOM 716 C CA . ASP A 1 92 ? -45.795 34.729 7.840 1.00 89.81 92 ASP A CA 1
ATOM 717 C C . ASP A 1 92 ? -46.512 35.601 8.885 1.00 89.81 92 ASP A C 1
ATOM 719 O O . ASP A 1 92 ? -45.892 36.176 9.783 1.00 89.81 92 ASP A O 1
ATOM 723 N N . ALA A 1 93 ? -47.846 35.656 8.831 1.00 87.44 93 ALA A N 1
ATOM 724 C CA . ALA A 1 93 ? -48.647 36.493 9.730 1.00 87.44 93 ALA A CA 1
ATOM 725 C C . ALA A 1 93 ? -48.478 36.117 11.216 1.00 87.44 93 ALA A C 1
ATOM 727 O O . ALA A 1 93 ? -48.685 36.944 12.103 1.00 87.44 93 ALA A O 1
ATOM 728 N N . ARG A 1 94 ? -48.083 34.867 11.504 1.00 82.69 94 ARG A N 1
ATOM 729 C CA . ARG A 1 94 ? -47.842 34.354 12.864 1.00 82.69 94 ARG A CA 1
ATOM 730 C C . ARG A 1 94 ? -46.384 34.488 13.326 1.00 82.69 94 ARG A C 1
ATOM 732 O O . ARG A 1 94 ? -46.085 34.078 14.453 1.00 82.69 94 ARG A O 1
ATOM 739 N N . ARG A 1 95 ? -45.488 35.021 12.482 1.00 82.81 95 ARG A N 1
ATOM 740 C CA . ARG A 1 95 ? -44.034 35.129 12.713 1.00 82.81 95 ARG A CA 1
ATOM 741 C C . ARG A 1 95 ? -43.402 33.808 13.184 1.00 82.81 95 ARG A C 1
ATOM 743 O O . ARG A 1 95 ? -42.557 33.788 14.079 1.00 82.81 95 ARG A O 1
ATOM 750 N N . GLN A 1 96 ? -43.857 32.686 12.626 1.00 80.62 96 GLN A N 1
ATOM 751 C CA . GLN A 1 96 ? -43.310 31.346 12.851 1.00 80.62 96 GLN A CA 1
ATOM 752 C C . GLN A 1 96 ? -42.253 30.975 11.810 1.00 80.62 96 GLN A C 1
ATOM 754 O O . GLN A 1 96 ? -41.372 30.165 12.109 1.00 80.62 96 GLN A O 1
ATOM 759 N N . ALA A 1 97 ? -42.319 31.554 10.611 1.00 82.88 97 ALA A N 1
ATOM 760 C CA . ALA A 1 97 ? -41.381 31.309 9.526 1.00 82.88 97 ALA A CA 1
ATOM 761 C C . ALA A 1 97 ? -40.958 32.623 8.867 1.00 82.88 97 ALA A C 1
ATOM 763 O O . ALA A 1 97 ? -41.768 33.519 8.643 1.00 82.88 97 ALA A O 1
ATOM 764 N N . GLN A 1 98 ? -39.675 32.712 8.530 1.00 88.06 98 GLN A N 1
ATOM 765 C CA . GLN A 1 98 ? -39.114 33.847 7.816 1.00 88.06 98 GLN A CA 1
ATOM 766 C C . GLN A 1 98 ? -38.090 33.398 6.773 1.00 88.06 98 GLN A C 1
ATOM 768 O O . GLN A 1 98 ? -37.413 32.380 6.953 1.00 88.06 98 GLN A O 1
ATOM 773 N N . VAL A 1 99 ? -37.966 34.172 5.697 1.00 91.19 99 VAL A N 1
ATOM 774 C CA . VAL A 1 99 ? -37.022 33.939 4.600 1.00 91.19 99 VAL A CA 1
ATOM 775 C C . VAL A 1 99 ? -36.257 35.215 4.321 1.00 91.19 99 VAL A C 1
ATOM 777 O O . VAL A 1 99 ? -36.843 36.193 3.875 1.00 91.19 99 VAL A O 1
ATOM 780 N N . TRP A 1 100 ? -34.948 35.190 4.540 1.00 92.06 100 TRP A N 1
ATOM 781 C CA . TRP A 1 100 ? -34.047 36.268 4.149 1.00 92.06 100 TRP A CA 1
ATOM 782 C C . TRP A 1 100 ? -33.567 36.010 2.727 1.00 92.06 100 TRP A C 1
ATOM 784 O O . TRP A 1 100 ? -32.874 35.023 2.474 1.00 92.06 100 TRP A O 1
ATOM 794 N N . GLN A 1 101 ? -33.964 36.873 1.799 1.00 92.25 101 GLN A N 1
ATOM 795 C CA . GLN A 1 101 ? -33.639 36.770 0.386 1.00 92.25 101 GLN A CA 1
ATOM 796 C C . GLN A 1 101 ? -32.664 37.876 -0.027 1.00 92.25 101 GLN A C 1
ATOM 798 O O . GLN A 1 101 ? -32.901 39.063 0.210 1.00 92.25 101 GLN A O 1
ATOM 803 N N . TRP A 1 102 ? -31.578 37.474 -0.684 1.00 90.81 102 TRP A N 1
ATOM 804 C CA . TRP A 1 102 ? -30.566 38.364 -1.253 1.00 90.81 102 TRP A CA 1
ATOM 805 C C . TRP A 1 102 ? -30.282 37.975 -2.704 1.00 90.81 102 TRP A C 1
ATOM 807 O O . TRP A 1 102 ? -30.262 36.787 -3.040 1.00 90.81 102 TRP A O 1
ATOM 817 N N . VAL A 1 103 ? -30.059 38.969 -3.569 1.00 86.44 103 VAL A N 1
ATOM 818 C CA . VAL A 1 103 ? -29.708 38.740 -4.974 1.00 86.44 103 VAL A CA 1
ATOM 819 C C . VAL A 1 103 ? -28.391 39.414 -5.302 1.00 86.44 103 VAL A C 1
ATOM 821 O O . VAL A 1 103 ? -28.297 40.636 -5.376 1.00 86.44 103 VAL A O 1
ATOM 824 N N . SER A 1 104 ? -27.381 38.581 -5.536 1.00 81.19 104 SER A N 1
ATOM 825 C CA . SER A 1 104 ? -26.050 39.012 -5.949 1.00 81.19 104 SER A CA 1
ATOM 826 C C . SER A 1 104 ? -26.079 39.370 -7.437 1.00 81.19 104 SER A C 1
ATOM 828 O O . SER A 1 104 ? -26.483 38.550 -8.269 1.00 81.19 104 SER A O 1
ATOM 830 N N . ARG A 1 105 ? -25.698 40.608 -7.772 1.00 72.50 105 ARG A N 1
ATOM 831 C CA . ARG A 1 105 ? -25.673 41.146 -9.141 1.00 72.50 105 ARG A CA 1
ATOM 832 C C . ARG A 1 105 ? -24.248 41.605 -9.457 1.00 72.50 105 ARG A C 1
ATOM 834 O O . ARG A 1 105 ? -23.825 42.655 -8.989 1.00 72.50 105 ARG A O 1
ATOM 841 N N . GLU A 1 106 ? -23.492 40.805 -10.206 1.00 68.00 106 GLU A N 1
ATOM 842 C CA . GLU A 1 106 ? -22.142 41.160 -10.665 1.00 68.00 106 GLU A CA 1
ATOM 843 C C . GLU A 1 106 ? -22.136 41.541 -12.147 1.00 68.00 106 GLU A C 1
ATOM 845 O O . GLU A 1 106 ? -22.890 40.993 -12.953 1.00 68.00 106 GLU A O 1
ATOM 850 N N . SER A 1 107 ? -21.266 42.483 -12.517 1.00 53.06 107 SER A N 1
ATOM 851 C CA . SER A 1 107 ? -21.098 42.903 -13.909 1.00 53.06 107 SER A CA 1
ATOM 852 C C . SER A 1 107 ? -20.516 41.753 -14.737 1.00 53.06 107 SER A C 1
ATOM 854 O O . SER A 1 107 ? -19.370 41.363 -14.534 1.00 53.06 107 SER A O 1
ATOM 856 N N . GLY A 1 108 ? -21.306 41.207 -15.664 1.00 56.25 108 GLY A N 1
ATOM 857 C CA . GLY A 1 108 ? -20.901 40.105 -16.547 1.00 56.25 108 GLY A CA 1
ATOM 858 C C . GLY A 1 108 ? -21.395 38.713 -16.133 1.00 56.25 108 GLY A C 1
ATOM 859 O O . GLY A 1 108 ? -21.306 37.791 -16.943 1.00 56.25 108 GLY A O 1
ATOM 860 N N . GLU A 1 109 ? -21.990 38.556 -14.944 1.00 61.28 109 GLU A N 1
ATOM 861 C CA . GLU A 1 109 ? -22.598 37.295 -14.491 1.00 61.28 109 GLU A CA 1
ATOM 862 C C . GLU A 1 109 ? -24.132 37.370 -14.402 1.00 61.28 109 GLU A C 1
ATOM 864 O O . GLU A 1 109 ? -24.734 38.437 -14.280 1.00 61.28 109 GLU A O 1
ATOM 869 N N . ARG A 1 110 ? -24.806 36.210 -14.453 1.00 68.38 110 ARG A N 1
ATOM 870 C CA . ARG A 1 110 ? -26.261 36.140 -14.232 1.00 68.38 110 ARG A CA 1
ATOM 871 C C . ARG A 1 110 ? -26.578 36.371 -12.743 1.00 68.38 110 ARG A C 1
ATOM 873 O O . ARG A 1 110 ? -25.924 35.740 -11.913 1.00 68.38 110 ARG A O 1
ATOM 880 N N . PRO A 1 111 ? -27.607 37.173 -12.391 1.00 74.38 111 PRO A N 1
ATOM 881 C CA . PRO A 1 111 ? -27.998 37.396 -10.999 1.00 74.38 111 PRO A CA 1
ATOM 882 C C . PRO A 1 111 ? -28.263 36.086 -10.246 1.00 74.38 111 PRO A C 1
ATOM 884 O O . PRO A 1 111 ? -29.014 35.233 -10.731 1.00 74.38 111 PRO A O 1
ATOM 887 N N . ARG A 1 112 ? -27.678 35.929 -9.054 1.00 79.81 112 ARG A N 1
ATOM 888 C CA . ARG A 1 112 ? -27.832 34.728 -8.214 1.00 79.81 112 ARG A CA 1
ATOM 889 C C . ARG A 1 112 ? -28.712 35.041 -7.010 1.00 79.81 112 ARG A C 1
ATOM 891 O O . ARG A 1 112 ? -28.379 35.906 -6.209 1.00 79.81 112 ARG A O 1
ATOM 898 N N . CYS A 1 113 ? -29.829 34.326 -6.876 1.00 84.44 113 CYS A N 1
ATOM 899 C CA . CYS A 1 113 ? -30.759 34.479 -5.758 1.00 84.44 113 CYS A CA 1
ATOM 900 C C . CYS A 1 113 ? -30.443 33.492 -4.634 1.00 84.44 113 CYS A C 1
ATOM 902 O O . CYS A 1 113 ? -30.309 32.291 -4.884 1.00 84.44 113 CYS A O 1
ATOM 904 N N . ARG A 1 114 ? -30.375 33.986 -3.398 1.00 86.44 114 ARG A N 1
ATOM 905 C CA . ARG A 1 114 ? -30.083 33.214 -2.185 1.00 86.44 114 ARG A CA 1
ATOM 906 C C . ARG A 1 114 ? -31.202 33.399 -1.175 1.00 86.44 114 ARG A C 1
ATOM 908 O O . ARG A 1 114 ? -31.671 34.515 -0.987 1.00 86.44 114 ARG A O 1
ATOM 915 N N . GLU A 1 115 ? -31.631 32.307 -0.549 1.00 87.12 115 GLU A N 1
ATOM 916 C CA . GLU A 1 115 ? -32.681 32.310 0.470 1.00 87.12 115 GLU A CA 1
ATOM 917 C C . GLU A 1 115 ? -32.209 31.589 1.728 1.00 87.12 115 GLU A C 1
ATOM 919 O O . GLU A 1 115 ? -31.733 30.452 1.670 1.00 87.12 115 GLU A O 1
ATOM 924 N N . HIS A 1 116 ? -32.390 32.234 2.875 1.00 84.81 116 HIS A N 1
ATOM 925 C CA . HIS A 1 116 ? -32.054 31.679 4.180 1.00 84.81 116 HIS A CA 1
ATOM 926 C C . HIS A 1 116 ? -33.312 31.611 5.032 1.00 84.81 116 HIS A C 1
ATOM 928 O O . HIS A 1 116 ? -33.928 32.632 5.336 1.00 84.81 116 HIS A O 1
ATOM 934 N N . TRP A 1 117 ? -33.709 30.394 5.388 1.00 82.94 117 TRP A N 1
ATOM 935 C CA . TRP A 1 117 ? -34.905 30.150 6.182 1.00 82.94 117 TRP A CA 1
ATOM 936 C C . TRP A 1 117 ? -34.579 30.184 7.670 1.00 82.94 117 TRP A C 1
ATOM 938 O O . TRP A 1 117 ? -33.594 29.595 8.110 1.00 82.94 117 TRP A O 1
ATOM 948 N N . ALA A 1 118 ? -35.461 30.799 8.450 1.00 79.38 118 ALA A N 1
ATOM 949 C CA . ALA A 1 118 ? -35.502 30.619 9.893 1.00 79.38 118 ALA A CA 1
ATOM 950 C C . ALA A 1 118 ? -36.929 30.302 10.340 1.00 79.38 118 ALA A C 1
ATOM 952 O O . ALA A 1 118 ? -37.902 30.878 9.851 1.00 79.38 118 ALA A O 1
ATOM 953 N N . ARG A 1 119 ? -37.052 29.353 11.271 1.00 76.81 119 ARG A N 1
ATOM 954 C CA . ARG A 1 119 ? -38.321 28.966 11.890 1.00 76.81 119 ARG A CA 1
ATOM 955 C C . ARG A 1 119 ? -38.211 29.070 13.399 1.00 76.81 119 ARG A C 1
ATOM 957 O O . ARG A 1 119 ? -37.187 28.711 13.981 1.00 76.81 119 ARG A O 1
ATOM 964 N N . ARG A 1 120 ? -39.282 29.529 14.035 1.00 68.12 120 ARG A N 1
ATOM 965 C CA . ARG A 1 120 ? -39.367 29.610 15.492 1.00 68.12 120 ARG A CA 1
ATOM 966 C C . ARG A 1 120 ? -39.284 28.189 16.081 1.00 68.12 120 ARG A C 1
ATOM 968 O O . ARG A 1 120 ? -39.979 27.297 15.605 1.00 68.12 120 ARG A O 1
ATOM 975 N N . ARG A 1 121 ? -38.431 27.973 17.095 1.00 58.47 121 ARG A N 1
ATOM 976 C CA . ARG A 1 121 ? -38.193 26.693 17.819 1.00 58.47 121 ARG A CA 1
ATOM 977 C C . ARG A 1 121 ? -37.465 25.550 17.082 1.00 58.47 121 ARG A C 1
ATOM 979 O O . ARG A 1 121 ? -37.131 24.573 17.737 1.00 58.47 121 ARG A O 1
ATOM 986 N N . LEU A 1 122 ? -37.164 25.665 15.784 1.00 53.69 122 LEU A N 1
ATOM 987 C CA . LEU A 1 122 ? -36.418 24.651 14.998 1.00 53.69 122 LEU A CA 1
ATOM 988 C C . LEU A 1 122 ? -34.935 25.020 14.762 1.00 53.69 122 LEU A C 1
ATOM 990 O O . LEU A 1 122 ? -34.254 24.377 13.971 1.00 53.69 122 LEU A O 1
ATOM 994 N N . GLY A 1 123 ? -34.434 26.041 15.469 1.00 58.06 123 GLY A N 1
ATOM 995 C CA . GLY A 1 123 ? -33.040 26.489 15.427 1.00 58.06 123 GLY A CA 1
ATOM 996 C C . GLY A 1 123 ? -32.768 27.520 14.327 1.00 58.06 123 GLY A C 1
ATOM 997 O O . GLY A 1 123 ? -32.794 27.220 13.140 1.00 58.06 123 GLY A O 1
ATOM 998 N N . SER A 1 124 ? -32.452 28.754 14.727 1.00 62.41 124 SER A N 1
ATOM 999 C CA . SER A 1 124 ? -32.066 29.861 13.833 1.00 62.41 124 SER A CA 1
ATOM 1000 C C . SER A 1 124 ? -30.551 30.142 13.829 1.00 62.41 124 SER A C 1
ATOM 1002 O O . SER A 1 124 ? -30.106 31.144 13.273 1.00 62.41 124 SER A O 1
ATOM 1004 N N . ARG A 1 125 ? -29.739 29.252 14.432 1.00 69.38 125 ARG A N 1
ATOM 1005 C CA . ARG A 1 125 ? -28.315 29.492 14.741 1.00 69.38 125 ARG A CA 1
ATOM 1006 C C . ARG A 1 125 ? -27.460 29.762 13.499 1.00 69.38 125 ARG A C 1
ATOM 1008 O O . ARG A 1 125 ? -26.740 30.747 13.487 1.00 69.38 125 ARG A O 1
ATOM 1015 N N . ALA A 1 126 ? -27.615 28.977 12.432 1.00 73.88 126 ALA A N 1
ATOM 1016 C CA . ALA A 1 126 ? -26.844 29.169 11.200 1.00 73.88 126 ALA A CA 1
ATOM 1017 C C . ALA A 1 126 ? -27.133 30.517 10.509 1.00 73.88 126 ALA A C 1
ATOM 1019 O O . ALA A 1 126 ? -26.221 31.149 9.982 1.00 73.88 126 ALA A O 1
ATOM 1020 N N . LEU A 1 127 ? -28.391 30.978 10.523 1.00 82.69 127 LEU A N 1
ATOM 1021 C CA . LEU A 1 127 ? -28.734 32.310 10.018 1.00 82.69 127 LEU A CA 1
ATOM 1022 C C . LEU A 1 127 ? -28.217 33.400 10.961 1.00 82.69 127 LEU A C 1
ATOM 1024 O O . LEU A 1 127 ? -27.686 34.399 10.495 1.00 82.69 127 LEU A O 1
ATOM 1028 N N . LEU A 1 128 ? -28.329 33.208 12.275 1.00 84.19 128 LEU A N 1
ATOM 1029 C CA . LEU A 1 128 ? -27.845 34.171 13.261 1.00 84.19 128 LEU A CA 1
ATOM 1030 C C . LEU A 1 128 ? -26.324 34.371 13.183 1.00 84.19 128 LEU A C 1
ATOM 1032 O O . LEU A 1 128 ? -25.861 35.506 13.256 1.00 84.19 128 LEU A O 1
ATOM 1036 N N . ASP A 1 129 ? -25.555 33.297 13.003 1.00 81.38 129 ASP A N 1
ATOM 1037 C CA . ASP A 1 129 ? -24.099 33.356 12.829 1.00 81.38 129 ASP A CA 1
ATOM 1038 C C . ASP A 1 129 ? -23.729 34.121 11.546 1.00 81.38 129 ASP A C 1
ATOM 1040 O O . ASP A 1 129 ? -22.807 34.932 11.550 1.00 81.38 129 ASP A O 1
ATOM 1044 N N . ARG A 1 130 ? -24.513 33.961 10.470 1.00 84.62 130 ARG A N 1
ATOM 1045 C CA . ARG A 1 130 ? -24.354 34.735 9.226 1.00 84.62 130 ARG A CA 1
ATOM 1046 C C . ARG A 1 130 ? -24.715 36.207 9.403 1.00 84.62 130 ARG A C 1
ATOM 1048 O O . ARG A 1 130 ? -23.961 37.077 8.985 1.00 84.62 130 ARG A O 1
ATOM 1055 N N . LEU A 1 131 ? -25.836 36.513 10.056 1.00 88.38 131 LEU A N 1
ATOM 1056 C CA . LEU A 1 131 ? -26.256 37.897 10.302 1.00 88.38 131 LEU A CA 1
ATOM 1057 C C . LEU A 1 131 ? -25.260 38.653 11.196 1.00 88.38 131 LEU A C 1
ATOM 1059 O O . LEU A 1 131 ? -25.115 39.862 11.046 1.00 88.38 131 LEU A O 1
ATOM 1063 N N . GLN A 1 132 ? -24.523 37.962 12.073 1.00 86.31 132 GLN A N 1
ATOM 1064 C CA . GLN A 1 132 ? -23.444 38.573 12.860 1.00 86.31 132 GLN A CA 1
ATOM 1065 C C . GLN A 1 132 ? -22.287 39.105 12.001 1.00 86.31 132 GLN A C 1
ATOM 1067 O O . GLN A 1 132 ? -21.642 40.072 12.407 1.00 86.31 132 GLN A O 1
ATOM 1072 N N . VAL A 1 133 ? -22.060 38.549 10.804 1.00 87.50 133 VAL A N 1
ATOM 1073 C CA . VAL A 1 133 ? -21.094 39.087 9.826 1.00 87.50 133 VAL A CA 1
ATOM 1074 C C . VAL A 1 133 ? -21.533 40.473 9.336 1.00 87.50 133 VAL A C 1
ATOM 1076 O O . VAL A 1 133 ? -20.699 41.334 9.081 1.00 87.50 133 VAL A O 1
ATOM 1079 N N . MET A 1 134 ? -22.841 40.756 9.313 1.00 87.75 134 MET A N 1
ATOM 1080 C CA . MET A 1 134 ? -23.409 42.063 8.945 1.00 87.75 134 MET A CA 1
ATOM 1081 C C . MET A 1 134 ? -23.349 43.104 10.076 1.00 87.75 134 MET A C 1
ATOM 1083 O O . MET A 1 134 ? -24.097 44.084 10.044 1.00 87.75 134 MET A O 1
ATOM 1087 N N . ARG A 1 135 ? -22.498 42.908 11.092 1.00 90.38 135 ARG A N 1
ATOM 1088 C CA . ARG A 1 135 ? -22.330 43.851 12.203 1.00 90.38 135 ARG A CA 1
ATOM 1089 C C . ARG A 1 135 ? -21.364 44.976 11.839 1.00 90.38 135 ARG A C 1
ATOM 1091 O O . ARG A 1 135 ? -20.226 44.695 11.479 1.00 90.38 135 ARG A O 1
ATOM 1098 N N . PHE A 1 136 ? -21.778 46.227 12.032 1.00 88.38 136 PHE A N 1
ATOM 1099 C CA . PHE A 1 136 ? -20.961 47.432 11.842 1.00 88.38 136 PHE A CA 1
ATOM 1100 C C . PHE A 1 136 ? -20.639 48.091 13.188 1.00 88.38 136 PHE A C 1
ATOM 1102 O O . PHE A 1 136 ? -21.520 48.249 14.034 1.00 88.38 136 PHE A O 1
ATOM 1109 N N . ARG A 1 137 ? -19.381 48.487 13.402 1.00 86.12 137 ARG A N 1
ATOM 1110 C CA . ARG A 1 137 ? -18.961 49.262 14.577 1.00 86.12 137 ARG A CA 1
ATOM 1111 C C . ARG A 1 137 ? -19.014 50.766 14.289 1.00 86.12 137 ARG A C 1
ATOM 1113 O O . ARG A 1 137 ? -18.899 51.191 13.141 1.00 86.12 137 ARG A O 1
ATOM 1120 N N . LEU A 1 138 ? -19.160 51.573 15.340 1.00 79.31 138 LEU A N 1
ATOM 1121 C CA . LEU A 1 138 ? -19.252 53.039 15.246 1.00 79.31 138 LEU A CA 1
ATOM 1122 C C . LEU A 1 138 ? -18.006 53.667 14.599 1.00 79.31 138 LEU A C 1
ATOM 1124 O O . LEU A 1 138 ? -18.116 54.649 13.870 1.00 79.31 138 LEU A O 1
ATOM 1128 N N . GLU A 1 139 ? -16.820 53.091 14.809 1.00 79.31 139 GLU A N 1
ATOM 1129 C CA . GLU A 1 139 ? -15.565 53.619 14.261 1.00 79.31 139 GLU A CA 1
ATOM 1130 C C . GLU A 1 139 ? -15.483 53.486 12.730 1.00 79.31 139 GLU A C 1
ATOM 1132 O O . GLU A 1 139 ? -14.789 54.266 12.072 1.00 79.31 139 GLU A O 1
ATOM 1137 N N . GLU A 1 140 ? -16.206 52.522 12.150 1.00 80.94 140 GLU A N 1
ATOM 1138 C CA . GLU A 1 140 ? -16.244 52.278 10.704 1.00 80.94 140 GLU A CA 1
ATOM 1139 C C . GLU A 1 140 ? -17.114 53.318 9.965 1.00 80.94 140 GLU A C 1
ATOM 1141 O O . GLU A 1 140 ? -16.951 53.532 8.764 1.00 80.94 140 GLU A O 1
ATOM 1146 N N . GLU A 1 141 ? -18.014 54.014 10.670 1.00 76.88 141 GLU A N 1
ATOM 1147 C CA . GLU A 1 141 ? -19.121 54.772 10.071 1.00 76.88 141 GLU A CA 1
ATOM 1148 C C . GLU A 1 141 ? -18.689 55.937 9.172 1.00 76.88 141 GLU A C 1
ATOM 1150 O O . GLU A 1 141 ? -19.318 56.198 8.150 1.00 76.88 141 GLU A O 1
ATOM 1155 N N . SER A 1 142 ? -17.568 56.588 9.488 1.00 74.06 142 SER A N 1
ATOM 1156 C CA . SER A 1 142 ? -17.044 57.719 8.704 1.00 74.06 142 SER A CA 1
ATOM 1157 C C . SER A 1 142 ? -16.437 57.336 7.346 1.00 74.06 142 SER A C 1
ATOM 1159 O O . SER A 1 142 ? -16.177 58.221 6.530 1.00 74.06 142 SER A O 1
ATOM 1161 N N . ARG A 1 143 ? -16.183 56.042 7.101 1.00 79.75 143 ARG A N 1
ATOM 1162 C CA . ARG A 1 143 ? -15.500 55.537 5.894 1.00 79.75 143 ARG A CA 1
ATOM 1163 C C . ARG A 1 143 ? -16.320 54.522 5.095 1.00 79.75 143 ARG A C 1
ATOM 1165 O O . ARG A 1 143 ? -15.876 54.127 4.025 1.00 79.75 143 ARG A O 1
ATOM 1172 N N . LEU A 1 144 ? -17.483 54.107 5.600 1.00 86.81 144 LEU A N 1
ATOM 1173 C CA . LEU A 1 144 ? -18.332 53.102 4.959 1.00 86.81 144 LEU A CA 1
ATOM 1174 C C . LEU A 1 144 ? -18.966 53.630 3.669 1.00 86.81 144 LEU A C 1
ATOM 1176 O O . LEU A 1 144 ? -19.711 54.611 3.682 1.00 86.81 144 LEU A O 1
ATOM 1180 N N . THR A 1 145 ? -18.730 52.922 2.567 1.00 87.44 145 THR A N 1
ATOM 1181 C CA . THR A 1 145 ? -19.429 53.118 1.292 1.00 87.44 145 THR A CA 1
ATOM 1182 C C . THR A 1 145 ? -20.476 52.024 1.062 1.00 87.44 145 THR A C 1
ATOM 1184 O O . THR A 1 145 ? -20.453 50.975 1.710 1.00 87.44 145 THR A O 1
ATOM 1187 N N . VAL A 1 146 ? -21.392 52.232 0.106 1.00 85.25 146 VAL A N 1
ATOM 1188 C CA . VAL A 1 146 ? -22.372 51.201 -0.290 1.00 85.25 146 VAL A CA 1
ATOM 1189 C C . VAL A 1 146 ? -21.688 49.906 -0.742 1.00 85.25 146 VAL A C 1
ATOM 1191 O O . VAL A 1 146 ? -22.184 48.823 -0.460 1.00 85.25 146 VAL A O 1
ATOM 1194 N N . VAL A 1 147 ? -20.514 50.005 -1.378 1.00 84.44 147 VAL A N 1
ATOM 1195 C CA . VAL A 1 147 ? -19.742 48.853 -1.867 1.00 84.44 147 VAL A CA 1
ATOM 1196 C C . VAL A 1 147 ? -19.244 47.996 -0.702 1.00 84.44 147 VAL A C 1
ATOM 1198 O O . VAL A 1 147 ? -19.348 46.773 -0.761 1.00 84.44 147 VAL A O 1
ATOM 1201 N N . ASP A 1 148 ? -18.787 48.625 0.384 1.00 86.25 148 ASP A N 1
ATOM 1202 C CA . ASP A 1 148 ? -18.327 47.921 1.590 1.00 86.25 148 ASP A CA 1
ATOM 1203 C C . ASP A 1 148 ? -19.482 47.202 2.298 1.00 86.25 148 ASP A C 1
ATOM 1205 O O . ASP A 1 148 ? -19.330 46.087 2.803 1.00 86.25 148 ASP A O 1
ATOM 1209 N N . VAL A 1 149 ? -20.664 47.829 2.316 1.00 89.00 149 VAL A N 1
ATOM 1210 C CA . VAL A 1 149 ? -21.877 47.219 2.871 1.00 89.00 149 VAL A CA 1
ATOM 1211 C C . VAL A 1 149 ? -22.322 46.036 2.013 1.00 89.00 149 VAL A C 1
ATOM 1213 O O . VAL A 1 149 ? -22.544 44.958 2.558 1.00 89.00 149 VAL A O 1
ATOM 1216 N N . VAL A 1 150 ? -22.384 46.189 0.685 1.00 87.88 150 VAL A N 1
ATOM 1217 C CA . VAL A 1 150 ? -22.742 45.106 -0.250 1.00 87.88 150 VAL A CA 1
ATOM 1218 C C . VAL A 1 150 ? -21.772 43.932 -0.136 1.00 87.88 150 VAL A C 1
ATOM 1220 O O . VAL A 1 150 ? -22.221 42.789 -0.094 1.00 87.88 150 VAL A O 1
ATOM 1223 N N . ALA A 1 151 ? -20.463 44.184 -0.035 1.00 84.25 151 ALA A N 1
ATOM 1224 C CA . ALA A 1 151 ? -19.461 43.133 0.142 1.00 84.25 151 ALA A CA 1
ATOM 1225 C C . ALA A 1 151 ? -19.703 42.318 1.423 1.00 84.25 151 ALA A C 1
ATOM 1227 O O . ALA A 1 151 ? -19.651 41.090 1.391 1.00 84.25 151 ALA A O 1
ATOM 1228 N N . ARG A 1 152 ? -20.056 42.983 2.528 1.00 88.19 152 ARG A N 1
ATOM 1229 C CA . ARG A 1 152 ? -20.327 42.335 3.819 1.00 88.19 152 ARG A CA 1
ATOM 1230 C C . ARG A 1 152 ? -21.682 41.626 3.869 1.00 88.19 152 ARG A C 1
ATOM 1232 O O . ARG A 1 152 ? -21.796 40.544 4.438 1.00 88.19 152 ARG A O 1
ATOM 1239 N N . VAL A 1 153 ? -22.711 42.180 3.221 1.00 88.69 153 VAL A N 1
ATOM 1240 C CA . VAL A 1 153 ? -23.989 41.472 3.030 1.00 88.69 153 VAL A CA 1
ATOM 1241 C C . VAL A 1 153 ? -23.800 40.247 2.138 1.00 88.69 153 VAL A C 1
ATOM 1243 O O . VAL A 1 153 ? -24.376 39.198 2.411 1.00 88.69 153 VAL A O 1
ATOM 1246 N N . ARG A 1 154 ? -22.966 40.342 1.099 1.00 86.31 154 ARG A N 1
ATOM 1247 C CA . ARG A 1 154 ? -22.605 39.206 0.250 1.00 86.31 154 ARG A CA 1
ATOM 1248 C C . ARG A 1 154 ? -21.863 38.135 1.044 1.00 86.31 154 ARG A C 1
ATOM 1250 O O . ARG A 1 154 ? -22.233 36.974 0.944 1.00 86.31 154 ARG A O 1
ATOM 1257 N N . GLU A 1 155 ? -20.878 38.510 1.853 1.00 85.25 155 GLU A N 1
ATOM 1258 C CA . GLU A 1 155 ? -20.187 37.574 2.746 1.00 85.25 155 GLU A CA 1
ATOM 1259 C C . GLU A 1 155 ? -21.174 36.856 3.678 1.00 85.25 155 GLU A C 1
ATOM 1261 O O . GLU A 1 155 ? -21.091 35.650 3.858 1.00 85.25 155 GLU A O 1
ATOM 1266 N N . ALA A 1 156 ? -22.180 37.559 4.198 1.00 86.38 156 ALA A N 1
ATOM 1267 C CA . ALA A 1 156 ? -23.189 36.952 5.060 1.00 86.38 156 ALA A CA 1
ATOM 1268 C C . ALA A 1 156 ? -24.203 36.060 4.312 1.00 86.38 156 ALA A C 1
ATOM 1270 O O . ALA A 1 156 ? -24.582 34.991 4.799 1.00 86.38 156 ALA A O 1
ATOM 1271 N N . LEU A 1 157 ? -24.694 36.504 3.149 1.00 85.62 157 LEU A N 1
ATOM 1272 C CA . LEU A 1 157 ? -25.898 35.959 2.509 1.00 85.62 157 LEU A CA 1
ATOM 1273 C C . LEU A 1 157 ? -25.654 35.278 1.151 1.00 85.62 157 LEU A C 1
ATOM 1275 O O . LEU A 1 157 ? -26.585 34.654 0.640 1.00 85.62 157 LEU A O 1
ATOM 1279 N N . ASP A 1 158 ? -24.450 35.327 0.568 1.00 80.62 158 ASP A N 1
ATOM 1280 C CA . ASP A 1 158 ? -24.124 34.681 -0.722 1.00 80.62 158 ASP A CA 1
ATOM 1281 C C . ASP A 1 158 ? -23.639 33.223 -0.598 1.00 80.62 158 ASP A C 1
ATOM 1283 O O . ASP A 1 158 ? -23.082 32.628 -1.521 1.00 80.62 158 ASP A O 1
ATOM 1287 N N . HIS A 1 159 ? -23.900 32.606 0.552 1.00 67.25 159 HIS A N 1
ATOM 1288 C CA . HIS A 1 159 ? -23.711 31.176 0.763 1.00 67.25 159 HIS A CA 1
ATOM 1289 C C . HIS A 1 159 ? -24.916 30.376 0.245 1.00 67.25 159 HIS A C 1
ATOM 1291 O O . HIS A 1 159 ? -26.068 30.718 0.528 1.00 67.25 159 HIS A O 1
ATOM 1297 N N . GLU A 1 160 ? -24.671 29.273 -0.476 1.00 52.66 160 GLU A N 1
ATOM 1298 C CA . GLU A 1 160 ? -25.738 28.321 -0.812 1.00 52.66 160 GLU A CA 1
ATOM 1299 C C . GLU A 1 160 ? -26.296 27.685 0.466 1.00 52.66 160 GLU A C 1
ATOM 1301 O O . GLU A 1 160 ? -25.554 27.276 1.358 1.00 52.66 160 GLU A O 1
ATOM 1306 N N . THR A 1 161 ? -27.623 27.660 0.584 1.00 46.00 161 THR A N 1
ATOM 1307 C CA . THR A 1 161 ? -28.317 26.853 1.585 1.00 46.00 161 THR A CA 1
ATOM 1308 C C . THR A 1 161 ? -28.766 25.538 0.936 1.00 46.00 161 THR A C 1
ATOM 1310 O O . THR A 1 161 ? -29.335 25.578 -0.163 1.00 46.00 161 THR A O 1
ATOM 1313 N N . PRO A 1 162 ? -28.603 24.384 1.614 1.00 39.72 162 PRO A N 1
ATOM 1314 C CA . PRO A 1 162 ? -29.044 23.077 1.105 1.00 39.72 162 PRO A CA 1
ATOM 1315 C C . PRO A 1 162 ? -30.535 23.047 0.720 1.00 39.72 162 PRO A C 1
ATOM 1317 O O . PRO A 1 162 ? -30.970 22.313 -0.165 1.00 39.72 162 PRO A O 1
ATOM 1320 N N . TYR A 1 163 ? -31.349 23.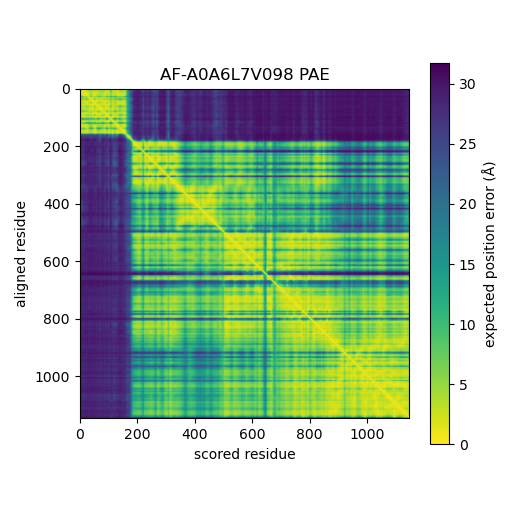898 1.349 1.00 40.25 163 TYR A N 1
ATOM 1321 C CA . TYR A 1 163 ? -32.810 23.844 1.281 1.00 40.25 163 TYR A CA 1
ATOM 1322 C C . TYR A 1 163 ? -33.436 24.523 0.048 1.00 40.25 163 TYR A C 1
ATOM 1324 O O . TYR A 1 163 ? -34.568 24.196 -0.313 1.00 40.25 163 TYR A O 1
ATOM 1332 N N . GLY A 1 164 ? -32.722 25.422 -0.643 1.00 34.91 164 GLY A N 1
ATOM 1333 C CA . GLY A 1 164 ? -33.260 26.147 -1.806 1.00 34.91 164 GLY A CA 1
ATOM 1334 C C . GLY A 1 164 ? -33.346 25.306 -3.087 1.00 34.91 164 GLY A C 1
ATOM 1335 O O . GLY A 1 164 ? -34.234 25.511 -3.912 1.00 34.91 164 GLY A O 1
ATOM 1336 N N . ARG A 1 165 ? -32.460 24.312 -3.251 1.00 35.22 165 ARG A N 1
ATOM 1337 C CA . ARG A 1 165 ? -32.485 23.393 -4.405 1.00 35.22 165 ARG A CA 1
ATOM 1338 C C . ARG A 1 165 ? -33.390 22.186 -4.193 1.00 35.22 165 ARG A C 1
ATOM 1340 O O . ARG A 1 165 ? -33.840 21.622 -5.189 1.00 35.22 165 ARG A O 1
ATOM 1347 N N . LEU A 1 166 ? -33.698 21.817 -2.948 1.00 36.47 166 LEU A N 1
ATOM 1348 C CA . LEU A 1 166 ? -34.600 20.701 -2.679 1.00 36.47 166 LEU A CA 1
ATOM 1349 C C . LEU A 1 166 ? -36.038 21.024 -3.090 1.00 36.47 166 LEU A C 1
ATOM 1351 O O . LEU A 1 166 ? -36.613 20.230 -3.812 1.00 36.47 166 LEU A O 1
ATOM 1355 N N . GLY A 1 167 ? -36.604 22.185 -2.749 1.00 34.94 167 GLY A N 1
ATOM 1356 C CA . GLY A 1 167 ? -38.044 22.442 -2.940 1.00 34.94 167 GLY A CA 1
ATOM 1357 C C . GLY A 1 167 ? -38.549 22.423 -4.394 1.00 34.94 167 GLY A C 1
ATOM 1358 O O . GLY A 1 167 ? -39.636 21.915 -4.662 1.00 34.94 167 GLY A O 1
ATOM 1359 N N . GLU A 1 168 ? -37.769 22.925 -5.356 1.00 32.69 168 GLU A N 1
ATOM 1360 C CA . GLU A 1 168 ? -38.184 22.976 -6.770 1.00 32.69 168 GLU A CA 1
ATOM 1361 C C . GLU A 1 168 ? -37.672 21.792 -7.602 1.00 32.69 168 GLU A C 1
ATOM 1363 O O . GLU A 1 168 ? -38.373 21.346 -8.516 1.00 32.69 168 GLU A O 1
ATOM 1368 N N . LYS A 1 169 ? -36.503 21.215 -7.269 1.00 32.34 169 LYS A N 1
ATOM 1369 C CA . LYS A 1 169 ? -36.049 19.968 -7.907 1.00 32.34 169 LYS A CA 1
ATOM 1370 C C . LYS A 1 169 ? -36.775 18.743 -7.359 1.00 32.34 169 LYS A C 1
ATOM 1372 O O . LYS A 1 169 ? -37.015 17.846 -8.159 1.00 32.34 169 LYS A O 1
ATOM 1377 N N . PHE A 1 170 ? -37.216 18.719 -6.092 1.00 37.03 170 PHE A N 1
ATOM 1378 C CA . PHE A 1 170 ? -38.151 17.686 -5.625 1.00 37.03 170 PHE A CA 1
ATOM 1379 C C . PHE A 1 170 ? -39.448 17.772 -6.407 1.00 37.03 170 PHE A C 1
ATOM 1381 O O . PHE A 1 170 ? -39.885 16.751 -6.912 1.00 37.03 170 PHE A O 1
ATOM 1388 N N . ARG A 1 171 ? -40.027 18.967 -6.598 1.00 30.80 171 ARG A N 1
ATOM 1389 C CA . ARG A 1 171 ? -41.319 19.112 -7.287 1.00 30.80 171 ARG A CA 1
ATOM 1390 C C . ARG A 1 171 ? -41.248 18.825 -8.794 1.00 30.80 171 ARG A C 1
ATOM 1392 O O . ARG A 1 171 ? -42.212 18.328 -9.362 1.00 30.80 171 ARG A O 1
ATOM 1399 N N . LYS A 1 172 ? -40.102 19.081 -9.442 1.00 30.11 172 LYS A N 1
ATOM 1400 C CA . LYS A 1 172 ? -39.870 18.727 -10.858 1.00 30.11 172 LYS A CA 1
ATOM 1401 C C . LYS A 1 172 ? -39.364 17.293 -11.087 1.00 30.11 172 LYS A C 1
ATOM 1403 O O . LYS A 1 172 ? -39.552 16.798 -12.191 1.00 30.11 172 LYS A O 1
ATOM 1408 N N . ARG A 1 173 ? -38.787 16.601 -10.089 1.00 28.33 173 ARG A N 1
ATOM 1409 C CA . ARG A 1 173 ? -38.485 15.150 -10.166 1.00 28.33 173 ARG A CA 1
ATOM 1410 C C . ARG A 1 173 ? -39.629 14.257 -9.678 1.00 28.33 173 ARG A C 1
ATOM 1412 O O . ARG A 1 173 ? -39.782 13.173 -10.222 1.00 28.33 173 ARG A O 1
ATOM 1419 N N . THR A 1 174 ? -40.477 14.724 -8.760 1.00 28.20 174 THR A N 1
ATOM 1420 C CA . THR A 1 174 ? -41.745 14.042 -8.410 1.00 28.20 174 THR A CA 1
ATOM 1421 C C . THR A 1 174 ? -42.806 14.177 -9.503 1.00 28.20 174 THR A C 1
ATOM 1423 O O . THR A 1 174 ? -43.718 13.368 -9.558 1.00 28.20 174 THR A O 1
ATOM 1426 N N . ALA A 1 175 ? -42.669 15.132 -10.431 1.00 26.86 175 ALA A N 1
ATOM 1427 C CA . ALA A 1 175 ? -43.544 15.242 -11.603 1.00 26.86 175 ALA A CA 1
ATOM 1428 C C . ALA A 1 175 ? -43.111 14.371 -12.805 1.00 26.86 175 ALA A C 1
ATOM 1430 O O . ALA A 1 175 ? -43.781 14.398 -13.833 1.00 26.86 175 ALA A O 1
ATOM 1431 N N . ALA A 1 176 ? -42.001 13.626 -12.706 1.00 29.73 176 ALA A N 1
ATOM 1432 C CA . ALA A 1 176 ? -41.472 12.798 -13.799 1.00 29.73 176 ALA A CA 1
ATOM 1433 C C . ALA A 1 176 ? -41.257 11.318 -13.426 1.00 29.73 176 ALA A C 1
ATOM 1435 O O . ALA A 1 176 ? -40.629 10.585 -14.184 1.00 29.73 176 ALA A O 1
ATOM 1436 N N . LEU A 1 177 ? -41.805 10.868 -12.296 1.00 27.17 177 LEU A N 1
ATOM 1437 C CA . LEU A 1 177 ? -42.008 9.450 -12.005 1.00 27.17 177 LEU A CA 1
ATOM 1438 C C . LEU A 1 177 ? -43.520 9.224 -11.923 1.00 27.17 177 LEU A C 1
ATOM 1440 O O . LEU A 1 177 ? -44.187 9.935 -11.169 1.00 27.17 177 LEU A O 1
ATOM 1444 N N . PRO A 1 178 ? -44.103 8.308 -12.708 1.00 31.31 178 PRO A N 1
ATOM 1445 C CA . PRO A 1 178 ? -45.470 7.909 -12.459 1.00 31.31 178 PRO A CA 1
ATOM 1446 C C . PRO A 1 178 ? -45.510 7.060 -11.177 1.00 31.31 178 PRO A C 1
ATOM 1448 O O . PRO A 1 178 ? -44.582 6.303 -10.907 1.00 31.31 178 PRO A O 1
ATOM 1451 N N . VAL A 1 179 ? -46.659 7.118 -10.499 1.00 30.08 179 VAL A N 1
ATOM 1452 C CA . VAL A 1 179 ? -47.192 6.152 -9.518 1.00 30.08 179 VAL A CA 1
ATOM 1453 C C . VAL A 1 179 ? -47.023 6.520 -8.030 1.00 30.08 179 VAL A C 1
ATOM 1455 O O . VAL A 1 179 ? -45.993 7.001 -7.579 1.00 30.08 179 VAL A O 1
ATOM 1458 N N . ALA A 1 180 ? -48.135 6.327 -7.312 1.00 32.41 180 ALA A N 1
ATOM 1459 C CA . ALA A 1 180 ? -48.359 6.458 -5.878 1.00 32.41 180 ALA A CA 1
ATOM 1460 C C . ALA A 1 180 ? -47.210 5.928 -5.002 1.00 32.41 180 ALA A C 1
ATOM 1462 O O . ALA A 1 180 ? -46.608 4.912 -5.335 1.00 32.41 180 ALA A O 1
ATOM 1463 N N . GLU A 1 181 ? -46.965 6.574 -3.857 1.00 35.84 181 GLU A N 1
ATOM 1464 C CA . GLU A 1 181 ? -46.125 6.006 -2.794 1.00 35.84 181 GLU A CA 1
ATOM 1465 C C . GLU A 1 181 ? -46.751 4.671 -2.345 1.00 35.84 181 GLU A C 1
ATOM 1467 O O . GLU A 1 181 ? -47.894 4.680 -1.874 1.00 35.84 181 GLU A O 1
ATOM 1472 N N . PRO A 1 182 ? -46.088 3.515 -2.543 1.00 36.62 182 PRO A N 1
ATOM 1473 C CA . PRO A 1 182 ? -46.663 2.245 -2.140 1.00 36.62 182 PRO A CA 1
ATOM 1474 C C . PRO A 1 182 ? -46.611 2.134 -0.615 1.00 36.62 182 PRO A C 1
ATOM 1476 O O . PRO A 1 182 ? -45.581 2.396 0.004 1.00 36.62 182 PRO A O 1
ATOM 1479 N N . ALA A 1 183 ? -47.715 1.705 -0.006 1.00 45.56 183 ALA A N 1
ATOM 1480 C CA . ALA A 1 183 ? -47.644 1.070 1.302 1.00 45.56 183 ALA A CA 1
ATOM 1481 C C . ALA A 1 183 ? -46.739 -0.167 1.166 1.00 45.56 183 ALA A C 1
ATOM 1483 O O . ALA A 1 183 ? -46.929 -0.969 0.246 1.00 45.56 183 ALA A O 1
ATOM 1484 N N . PHE A 1 184 ? -45.736 -0.310 2.032 1.00 52.56 184 PHE A N 1
ATOM 1485 C CA . PHE A 1 184 ? -44.882 -1.496 2.033 1.00 52.56 184 PHE A CA 1
ATOM 1486 C C . PHE A 1 184 ? -45.695 -2.679 2.570 1.00 52.56 184 PHE A C 1
ATOM 1488 O O . PHE A 1 184 ? -45.844 -2.829 3.778 1.00 52.56 184 PHE A O 1
ATOM 1495 N N . SER A 1 185 ? -46.238 -3.528 1.692 1.00 55.78 185 SER A N 1
ATOM 1496 C CA . SER A 1 185 ? -46.771 -4.827 2.114 1.00 55.78 185 SER A CA 1
ATOM 1497 C C . SER A 1 185 ? -45.660 -5.870 2.010 1.00 55.78 185 SER A C 1
ATOM 1499 O O . SER A 1 185 ? -45.513 -6.537 0.981 1.00 55.78 185 SER A O 1
ATOM 1501 N N . SER A 1 186 ? -44.848 -5.993 3.056 1.00 65.56 186 SER A N 1
ATOM 1502 C CA . SER A 1 186 ? -43.856 -7.066 3.119 1.00 65.56 186 SER A CA 1
ATOM 1503 C C . SER A 1 186 ? -44.542 -8.420 3.039 1.00 65.56 186 SER A C 1
ATOM 1505 O O . SER A 1 186 ? -45.610 -8.642 3.616 1.00 65.56 186 SER A O 1
ATOM 1507 N N . THR A 1 187 ? -43.941 -9.343 2.295 1.00 76.56 187 THR A N 1
ATOM 1508 C CA . THR A 1 187 ? -44.544 -10.669 2.130 1.00 76.56 187 THR A CA 1
ATOM 1509 C C . THR A 1 187 ? -44.585 -11.422 3.472 1.00 76.56 187 THR A C 1
ATOM 1511 O O . THR A 1 187 ? -43.673 -11.266 4.288 1.00 76.56 187 THR A O 1
ATOM 1514 N N . PRO A 1 188 ? -45.576 -12.306 3.715 1.00 81.69 188 PRO A N 1
ATOM 1515 C CA . PRO A 1 188 ? -45.593 -13.146 4.920 1.00 81.69 188 PRO A CA 1
ATOM 1516 C C . PRO A 1 188 ? -44.298 -13.949 5.112 1.00 81.69 188 PRO A C 1
ATOM 1518 O O . PRO A 1 188 ? -43.853 -14.163 6.238 1.00 81.69 188 PRO A O 1
ATOM 1521 N N . LEU A 1 189 ? -43.665 -14.347 4.003 1.00 84.75 189 LEU A N 1
ATOM 1522 C CA . LEU A 1 189 ? -42.369 -15.013 4.010 1.00 84.75 189 LEU A CA 1
ATOM 1523 C C . LEU A 1 189 ? -41.249 -14.094 4.519 1.00 84.75 189 LEU A C 1
ATOM 1525 O O . LEU A 1 189 ? -40.477 -14.516 5.372 1.00 84.75 189 LEU A O 1
ATOM 1529 N N . ALA A 1 190 ? -41.165 -12.850 4.038 1.00 86.44 190 ALA A N 1
ATOM 1530 C CA . ALA A 1 190 ? -40.177 -11.877 4.507 1.00 86.44 190 ALA A CA 1
ATOM 1531 C C . ALA A 1 190 ? -40.294 -11.626 6.020 1.00 86.44 190 ALA A C 1
ATOM 1533 O O . ALA A 1 190 ? -39.286 -11.602 6.728 1.00 86.44 190 ALA A O 1
ATOM 1534 N N . VAL A 1 191 ? -41.522 -11.541 6.543 1.00 85.75 191 VAL A N 1
ATOM 1535 C CA . VAL A 1 191 ? -41.787 -11.426 7.988 1.00 85.75 191 VAL A CA 1
ATOM 1536 C C . VAL A 1 191 ? -41.304 -12.668 8.752 1.00 85.75 191 VAL A C 1
ATOM 1538 O O . VAL A 1 191 ? -40.642 -12.541 9.786 1.00 85.75 191 VAL A O 1
ATOM 1541 N N . ALA A 1 192 ? -41.598 -13.872 8.249 1.00 87.81 192 ALA A N 1
ATOM 1542 C CA . ALA A 1 192 ? -41.159 -15.123 8.870 1.00 87.81 192 ALA A CA 1
ATOM 1543 C C . ALA A 1 192 ? -39.625 -15.256 8.876 1.00 87.81 192 ALA A C 1
ATOM 1545 O O . ALA A 1 192 ? -39.035 -15.530 9.919 1.00 87.81 192 ALA A O 1
ATOM 1546 N N . VAL A 1 193 ? -38.967 -14.967 7.749 1.00 90.25 193 VAL A N 1
ATOM 1547 C CA . VAL A 1 193 ? -37.498 -14.978 7.629 1.00 90.25 193 VAL A CA 1
ATOM 1548 C C . VAL A 1 193 ? -36.863 -13.937 8.539 1.00 90.25 193 VAL A C 1
ATOM 1550 O O . VAL A 1 193 ? -35.907 -14.261 9.234 1.00 90.25 193 VAL A O 1
ATOM 1553 N N . SER A 1 194 ? -37.422 -12.726 8.620 1.00 90.00 194 SER A N 1
ATOM 1554 C CA . SER A 1 194 ? -36.945 -11.697 9.558 1.00 90.00 194 SER A CA 1
ATOM 1555 C C . SER A 1 194 ? -36.996 -12.176 11.010 1.00 90.00 194 SER A C 1
ATOM 1557 O O . SER A 1 194 ? -36.129 -11.831 11.807 1.00 90.00 194 SER A O 1
ATOM 1559 N N . THR A 1 195 ? -38.007 -12.979 11.359 1.00 89.19 195 THR A N 1
ATOM 1560 C CA . THR A 1 195 ? -38.176 -13.531 12.710 1.00 89.19 195 THR A CA 1
ATOM 1561 C C . THR A 1 195 ? -37.070 -14.520 13.043 1.00 89.19 195 THR A C 1
ATOM 1563 O O . THR A 1 195 ? -36.394 -14.360 14.059 1.00 89.19 195 THR A O 1
ATOM 1566 N N . GLU A 1 196 ? -36.865 -15.518 12.185 1.00 91.31 196 GLU A N 1
ATOM 1567 C CA . GLU A 1 196 ? -35.856 -16.546 12.443 1.00 91.31 196 GLU A CA 1
ATOM 1568 C C . GLU A 1 196 ? -34.435 -16.012 12.290 1.00 91.31 196 GLU A C 1
ATOM 1570 O O . GLU A 1 196 ? -33.562 -16.379 13.072 1.00 91.31 196 GLU A O 1
ATOM 1575 N N . LEU A 1 197 ? -34.203 -15.076 11.366 1.00 91.62 197 LEU A N 1
ATOM 1576 C CA . LEU A 1 197 ? -32.917 -14.396 11.252 1.00 91.62 197 LEU A CA 1
ATOM 1577 C C . LEU A 1 197 ? -32.614 -13.578 12.515 1.00 91.62 197 LEU A C 1
ATOM 1579 O O . LEU A 1 197 ? -31.511 -13.669 13.042 1.00 91.62 197 LEU A O 1
ATOM 1583 N N . ALA A 1 198 ? -33.589 -12.841 13.062 1.00 91.00 198 ALA A N 1
ATOM 1584 C CA . ALA A 1 198 ? -33.411 -12.135 14.331 1.00 91.00 198 ALA A CA 1
ATOM 1585 C C . ALA A 1 198 ? -33.090 -13.100 15.487 1.00 91.00 198 ALA A C 1
ATOM 1587 O O . ALA A 1 198 ? -32.223 -12.802 16.308 1.00 91.00 198 ALA A O 1
ATOM 1588 N N . ASN A 1 199 ? -33.746 -14.266 15.544 1.00 89.25 199 ASN A N 1
ATOM 1589 C CA . ASN A 1 199 ? -33.452 -15.303 16.538 1.00 89.25 199 ASN A CA 1
ATOM 1590 C C . ASN A 1 199 ? -32.029 -15.858 16.386 1.00 89.25 199 ASN A C 1
ATOM 1592 O O . ASN A 1 199 ? -31.319 -15.972 17.384 1.00 89.25 199 ASN A O 1
ATOM 1596 N N . ALA A 1 200 ? -31.604 -16.157 15.157 1.00 89.62 200 ALA A N 1
ATOM 1597 C CA . ALA A 1 200 ? -30.262 -16.649 14.869 1.00 89.62 200 ALA A CA 1
ATOM 1598 C C . ALA A 1 200 ? -29.191 -15.614 15.247 1.00 89.62 200 ALA A C 1
ATOM 1600 O O . ALA A 1 200 ? -28.244 -15.940 15.960 1.00 89.62 200 ALA A O 1
ATOM 1601 N N . LEU A 1 201 ? -29.383 -14.346 14.863 1.00 89.50 201 LEU A N 1
ATOM 1602 C CA . LEU A 1 201 ? -28.455 -13.257 15.182 1.00 89.50 201 LEU A CA 1
ATOM 1603 C C . LEU A 1 201 ? -28.281 -13.068 16.697 1.00 89.50 201 LEU A C 1
ATOM 1605 O O . LEU A 1 201 ? -27.155 -12.872 17.148 1.00 89.50 201 LEU A O 1
ATOM 1609 N N . ARG A 1 202 ? -29.344 -13.198 17.510 1.00 88.12 202 ARG A N 1
ATOM 1610 C CA . ARG A 1 202 ? -29.234 -13.110 18.986 1.00 88.12 202 ARG A CA 1
ATOM 1611 C C . ARG A 1 202 ? -28.234 -14.107 19.577 1.00 88.12 202 ARG A C 1
ATOM 1613 O O . ARG A 1 202 ? -27.650 -13.810 20.613 1.00 88.12 202 ARG A O 1
ATOM 1620 N N . GLY A 1 203 ? -28.055 -15.268 18.943 1.00 81.50 203 GLY A N 1
ATOM 1621 C CA . GLY A 1 203 ? -27.109 -16.296 19.378 1.00 81.50 203 GLY A CA 1
ATOM 1622 C C . GLY A 1 203 ? -25.666 -16.075 18.914 1.00 81.50 203 GLY A C 1
ATOM 1623 O O . GLY A 1 203 ? -24.765 -16.685 19.479 1.00 81.50 203 GLY A O 1
ATOM 1624 N N . LEU A 1 204 ? -25.436 -15.215 17.916 1.00 81.56 204 LEU A N 1
ATOM 1625 C CA . LEU A 1 204 ? -24.111 -15.007 17.312 1.00 81.56 204 LEU A CA 1
ATOM 1626 C C . LEU A 1 204 ? -23.289 -13.903 17.977 1.00 81.56 204 LEU A C 1
ATOM 1628 O O . LEU A 1 204 ? -22.073 -13.865 17.812 1.00 81.56 204 LEU A O 1
ATOM 1632 N N . HIS A 1 205 ? -23.928 -13.017 18.742 1.00 80.19 205 HIS A N 1
ATOM 1633 C CA . HIS A 1 205 ? -23.226 -11.988 19.499 1.00 80.19 205 HIS A CA 1
ATOM 1634 C C . HIS A 1 205 ? -23.752 -11.916 20.944 1.00 80.19 205 HIS A C 1
ATOM 1636 O O . HIS A 1 205 ? -24.943 -11.647 21.147 1.00 80.19 205 HIS A O 1
ATOM 1642 N N . PRO A 1 206 ? -22.884 -12.059 21.969 1.00 74.56 206 PRO A N 1
ATOM 1643 C CA . PRO A 1 206 ? -23.299 -12.163 23.375 1.00 74.56 206 PRO A CA 1
ATOM 1644 C C . PRO A 1 206 ? -24.135 -10.980 23.877 1.00 74.56 206 PRO A C 1
ATOM 1646 O O . PRO A 1 206 ? -24.941 -11.114 24.795 1.00 74.56 206 PRO A O 1
ATOM 1649 N N . ARG A 1 207 ? -23.946 -9.797 23.278 1.00 77.25 207 ARG A N 1
ATOM 1650 C CA . ARG A 1 207 ? -24.582 -8.543 23.714 1.00 77.25 207 ARG A CA 1
ATOM 1651 C C . ARG A 1 207 ? -25.826 -8.170 22.898 1.00 77.25 207 ARG A C 1
ATOM 1653 O O . ARG A 1 207 ? -26.315 -7.056 23.040 1.00 77.25 207 ARG A O 1
ATOM 1660 N N . TRP A 1 208 ? -26.304 -9.035 22.003 1.00 83.69 208 TRP A N 1
ATOM 1661 C CA . TRP A 1 208 ? -27.474 -8.747 21.160 1.00 83.69 208 TRP A CA 1
ATOM 1662 C C . TRP A 1 208 ? -28.803 -9.270 21.707 1.00 83.69 208 TRP A C 1
ATOM 1664 O O . TRP A 1 208 ? -29.844 -8.915 21.158 1.00 83.69 208 TRP A O 1
ATOM 1674 N N . GLY A 1 209 ? -28.787 -10.056 22.789 1.00 77.94 209 GLY A N 1
ATOM 1675 C CA . GLY A 1 209 ? -29.961 -10.763 23.318 1.00 77.94 209 GLY A CA 1
ATOM 1676 C C . GLY A 1 209 ? -31.258 -9.941 23.342 1.00 77.94 209 GLY A C 1
ATOM 1677 O O . GLY A 1 209 ? -32.221 -10.302 22.668 1.00 77.94 209 GLY A O 1
ATOM 1678 N N . ASP A 1 210 ? -31.273 -8.818 24.061 1.00 78.50 210 ASP A N 1
ATOM 1679 C CA . ASP A 1 210 ? -32.415 -7.897 24.193 1.00 78.50 210 ASP A CA 1
ATOM 1680 C C . ASP A 1 210 ? -32.319 -6.654 23.288 1.00 78.50 210 ASP A C 1
ATOM 1682 O O . ASP A 1 210 ? -33.161 -5.763 23.349 1.00 78.50 210 ASP A O 1
ATOM 1686 N N . ARG A 1 211 ? -31.295 -6.584 22.431 1.00 82.88 211 ARG A N 1
ATOM 1687 C CA . ARG A 1 211 ? -30.991 -5.411 21.591 1.00 82.88 211 ARG A CA 1
ATOM 1688 C C . ARG A 1 211 ? -31.392 -5.570 20.128 1.00 82.88 211 ARG A C 1
ATOM 1690 O O . ARG A 1 211 ? -31.108 -4.684 19.318 1.00 82.88 211 ARG A O 1
ATOM 1697 N N . ILE A 1 212 ? -32.024 -6.694 19.802 1.00 87.56 212 ILE A N 1
ATOM 1698 C CA . ILE A 1 212 ? -32.572 -6.996 18.484 1.00 87.56 212 ILE A CA 1
ATOM 1699 C C . ILE A 1 212 ? -34.095 -6.940 18.556 1.00 87.56 212 ILE A C 1
ATOM 1701 O O . ILE A 1 212 ? -34.734 -7.845 19.109 1.00 87.56 212 ILE A O 1
ATOM 1705 N N . ASP A 1 213 ? -34.649 -5.914 17.918 1.00 84.06 213 ASP A N 1
ATOM 1706 C CA . ASP A 1 213 ? -36.085 -5.728 17.757 1.00 84.06 213 ASP A CA 1
ATOM 1707 C C . ASP A 1 213 ? -36.520 -6.067 16.338 1.00 84.06 213 ASP A C 1
ATOM 1709 O O . ASP A 1 213 ? -35.827 -5.808 15.351 1.00 84.06 213 ASP A O 1
ATOM 1713 N N . ARG A 1 214 ? -37.724 -6.621 16.235 1.00 82.62 214 ARG A N 1
ATOM 1714 C CA . ARG A 1 214 ? -38.392 -6.796 14.951 1.00 82.62 214 ARG A CA 1
ATOM 1715 C C . ARG A 1 214 ? -39.108 -5.507 14.579 1.00 82.62 214 ARG A C 1
ATOM 1717 O O . ARG A 1 214 ? -39.771 -4.900 15.414 1.00 82.62 214 ARG A O 1
ATOM 1724 N N . ILE A 1 215 ? -39.012 -5.133 13.311 1.00 73.19 215 ILE A N 1
ATOM 1725 C CA . ILE A 1 215 ? -39.829 -4.070 12.735 1.00 73.19 215 ILE A CA 1
ATOM 1726 C C . ILE A 1 215 ? -41.066 -4.750 12.150 1.00 73.19 215 ILE A C 1
ATOM 1728 O O . ILE A 1 215 ? -40.965 -5.475 11.157 1.00 73.19 215 ILE A O 1
ATOM 1732 N N . GLU A 1 216 ? -42.213 -4.581 12.810 1.00 64.25 216 GLU A N 1
ATOM 1733 C CA . GLU A 1 216 ? -43.490 -5.055 12.276 1.00 64.25 216 GLU A CA 1
ATOM 1734 C C . GLU A 1 216 ? -44.031 -4.058 11.239 1.00 64.25 216 GLU A C 1
ATOM 1736 O O . GLU A 1 216 ? -43.963 -2.847 11.467 1.00 64.25 216 GLU A O 1
ATOM 1741 N N . PRO A 1 217 ? -44.560 -4.539 10.100 1.00 58.62 217 PRO A N 1
ATOM 1742 C CA . PRO A 1 217 ? -45.270 -3.679 9.165 1.00 58.62 217 PRO A CA 1
ATOM 1743 C C . PRO A 1 217 ? -46.620 -3.273 9.781 1.00 58.62 217 PRO A C 1
ATOM 1745 O O . PRO A 1 217 ? -47.536 -4.089 9.849 1.00 58.62 217 PRO A O 1
ATOM 1748 N N . GLU A 1 218 ? -46.754 -2.037 10.275 1.00 52.47 218 GLU A N 1
ATOM 1749 C CA . GLU A 1 218 ? -48.054 -1.506 10.723 1.00 52.47 218 GLU A CA 1
ATOM 1750 C C . GLU A 1 218 ? -48.898 -1.034 9.527 1.00 52.47 218 GLU A C 1
ATOM 1752 O O . GLU A 1 218 ? -48.361 -0.404 8.613 1.00 52.47 218 GLU A O 1
ATOM 1757 N N . ASP A 1 219 ? -50.222 -1.251 9.592 1.00 38.84 219 ASP A N 1
ATOM 1758 C CA . ASP A 1 219 ? -51.228 -0.976 8.539 1.00 38.84 219 ASP A CA 1
ATOM 1759 C C . ASP A 1 219 ? -51.227 0.467 7.976 1.00 38.84 219 ASP A C 1
ATOM 1761 O O . ASP A 1 219 ? -51.746 0.693 6.883 1.00 38.84 219 ASP A O 1
ATOM 1765 N N . ASP A 1 220 ? -50.646 1.437 8.693 1.00 37.41 220 ASP A N 1
ATOM 1766 C CA . ASP A 1 220 ? -50.611 2.869 8.334 1.00 37.41 220 ASP A CA 1
ATOM 1767 C C . ASP A 1 220 ? -49.172 3.443 8.297 1.00 37.41 220 ASP A C 1
ATOM 1769 O O . ASP A 1 220 ? -48.962 4.649 8.136 1.00 37.41 220 ASP A O 1
ATOM 1773 N N . SER A 1 221 ? -48.150 2.587 8.457 1.00 43.34 221 SER A N 1
ATOM 1774 C CA . SER A 1 221 ? -46.740 2.993 8.490 1.00 43.34 221 SER A CA 1
ATOM 1775 C C . SER A 1 221 ? -46.032 2.701 7.163 1.00 43.34 221 SER A C 1
ATOM 1777 O O . SER A 1 221 ? -46.175 1.640 6.564 1.00 43.34 221 SER A O 1
ATOM 1779 N N . GLN A 1 222 ? -45.193 3.632 6.704 1.00 52.06 222 GLN A N 1
ATOM 1780 C CA . GLN A 1 222 ? -44.313 3.442 5.542 1.00 52.06 222 GLN A CA 1
ATOM 1781 C C . GLN A 1 222 ? -43.126 2.489 5.839 1.00 52.06 222 GLN A C 1
ATOM 1783 O O . GLN A 1 222 ? -42.049 2.679 5.282 1.00 52.06 222 GLN A O 1
ATOM 1788 N N . ARG A 1 223 ? -43.259 1.512 6.750 1.00 54.31 223 ARG A N 1
ATOM 1789 C CA . ARG A 1 223 ? -42.161 0.625 7.179 1.00 54.31 223 ARG A CA 1
ATOM 1790 C C . ARG A 1 223 ? -42.475 -0.833 6.828 1.00 54.31 223 ARG A C 1
ATOM 1792 O O . ARG A 1 223 ? -43.470 -1.374 7.289 1.00 54.31 223 ARG A O 1
ATOM 1799 N N . GLY A 1 224 ? -41.619 -1.456 6.014 1.00 62.25 224 GLY A N 1
ATOM 1800 C CA . GLY A 1 224 ? -41.654 -2.900 5.740 1.00 62.25 224 GLY A CA 1
ATOM 1801 C C . GLY A 1 224 ? -41.025 -3.744 6.861 1.00 62.25 224 GLY A C 1
ATOM 1802 O O . GLY A 1 224 ? -40.484 -3.213 7.834 1.00 62.25 224 GLY A O 1
ATOM 1803 N N . ALA A 1 225 ? -41.049 -5.067 6.700 1.00 70.06 225 ALA A N 1
ATOM 1804 C CA . ALA A 1 225 ? -40.470 -6.053 7.604 1.00 70.06 225 ALA A CA 1
ATOM 1805 C C . ALA A 1 225 ? -38.942 -5.945 7.668 1.00 70.06 225 ALA A C 1
ATOM 1807 O O . ALA A 1 225 ? -38.253 -5.861 6.651 1.00 70.06 225 ALA A O 1
ATOM 1808 N N . GLY A 1 226 ? -38.389 -5.968 8.873 1.00 84.50 226 GLY A N 1
ATOM 1809 C CA . GLY A 1 226 ? -36.947 -5.899 9.050 1.00 84.50 226 GLY A CA 1
ATOM 1810 C C . GLY A 1 226 ? -36.519 -6.137 10.484 1.00 84.50 226 GLY A C 1
ATOM 1811 O O . GLY A 1 226 ? -37.323 -6.473 11.359 1.00 84.50 226 GLY A O 1
ATOM 1812 N N . ILE A 1 227 ? -35.227 -5.958 10.713 1.00 90.94 227 ILE A N 1
ATOM 1813 C CA . ILE A 1 227 ? -34.580 -6.179 12.000 1.00 90.94 227 ILE A CA 1
ATOM 1814 C C . ILE A 1 227 ? -33.856 -4.893 12.378 1.00 90.94 227 ILE A C 1
ATOM 1816 O O . ILE A 1 227 ? -33.047 -4.387 11.604 1.00 90.94 227 ILE A O 1
ATOM 1820 N N . LEU A 1 228 ? -34.152 -4.365 13.560 1.00 90.44 228 LEU A N 1
ATOM 1821 C CA . LEU A 1 228 ? -33.411 -3.275 14.174 1.00 90.44 228 LEU A CA 1
ATOM 1822 C C . LEU A 1 228 ? -32.412 -3.868 15.166 1.00 90.44 228 LEU A C 1
ATOM 1824 O O . LEU A 1 228 ? -32.806 -4.544 16.116 1.00 90.44 228 LEU A O 1
ATOM 1828 N N . ILE A 1 229 ? -31.131 -3.575 14.971 1.00 90.00 229 ILE A N 1
ATOM 1829 C CA . ILE A 1 229 ? -30.055 -4.006 15.857 1.00 90.00 229 ILE A CA 1
ATOM 1830 C C . ILE A 1 229 ? -29.421 -2.774 16.497 1.00 90.00 229 ILE A C 1
ATOM 1832 O O . ILE A 1 229 ? -28.876 -1.912 15.806 1.00 90.00 229 ILE A O 1
ATOM 1836 N N . ARG A 1 230 ? -29.457 -2.703 17.831 1.00 85.88 230 ARG A N 1
ATOM 1837 C CA . ARG A 1 230 ? -28.770 -1.662 18.610 1.00 85.88 230 ARG A CA 1
ATOM 1838 C C . ARG A 1 230 ? -27.435 -2.193 19.105 1.00 85.88 230 ARG A C 1
ATOM 1840 O O . ARG A 1 230 ? -27.346 -2.746 20.204 1.00 85.88 230 ARG A O 1
ATOM 1847 N N . HIS A 1 231 ? -26.398 -2.088 18.279 1.00 79.75 231 HIS A N 1
ATOM 1848 C CA . HIS A 1 231 ? -25.072 -2.547 18.683 1.00 79.75 231 HIS A CA 1
ATOM 1849 C C . HIS A 1 231 ? -24.610 -1.781 19.941 1.00 79.75 231 HIS A C 1
ATOM 1851 O O . HIS A 1 231 ? -24.711 -0.556 19.975 1.00 79.75 231 HIS A O 1
ATOM 1857 N N . PRO A 1 232 ? -24.127 -2.456 21.001 1.00 69.50 232 PRO A N 1
ATOM 1858 C CA . PRO A 1 232 ? -23.701 -1.756 22.207 1.00 69.50 232 PRO A CA 1
ATOM 1859 C C . PRO A 1 232 ? -22.461 -0.902 21.943 1.00 69.50 232 PRO A C 1
ATOM 1861 O O . PRO A 1 232 ? -21.400 -1.446 21.637 1.00 69.50 232 PRO A O 1
ATOM 1864 N N . GLY A 1 233 ? -22.607 0.414 22.118 1.00 65.06 233 GLY A N 1
ATOM 1865 C CA . GLY A 1 233 ? -21.584 1.382 21.732 1.00 65.06 233 GLY A CA 1
ATOM 1866 C C . GLY A 1 233 ? -21.442 1.410 20.214 1.00 65.06 233 GLY A C 1
ATOM 1867 O O . GLY A 1 233 ? -20.397 1.061 19.697 1.00 65.06 233 GLY A O 1
ATOM 1868 N N . GLY A 1 234 ? -22.510 1.700 19.482 1.00 73.50 234 GLY A N 1
ATOM 1869 C CA . GLY A 1 234 ? -22.496 1.818 18.028 1.00 73.50 234 GLY A CA 1
ATOM 1870 C C . GLY A 1 234 ? -23.804 2.426 17.536 1.00 73.50 234 GLY A C 1
ATOM 1871 O O . GLY A 1 234 ? -24.779 2.492 18.283 1.00 73.50 234 GLY A O 1
ATOM 1872 N N . ALA A 1 235 ? -23.838 2.879 16.285 1.00 80.25 235 ALA A N 1
ATOM 1873 C CA . ALA A 1 235 ? -25.072 3.352 15.669 1.00 80.25 235 ALA A CA 1
ATOM 1874 C C . ALA A 1 235 ? -26.068 2.193 15.477 1.00 80.25 235 ALA A C 1
ATOM 1876 O O . ALA A 1 235 ? -25.652 1.065 15.185 1.00 80.25 235 ALA A O 1
ATOM 1877 N N . PRO A 1 236 ? -27.384 2.449 15.593 1.00 87.19 236 PRO A N 1
ATOM 1878 C CA . PRO A 1 236 ? -28.389 1.455 15.251 1.00 87.19 236 PRO A CA 1
ATOM 1879 C C . PRO A 1 236 ? -28.304 1.101 13.762 1.00 87.19 236 PRO A C 1
ATOM 1881 O O . PRO A 1 236 ? -28.219 1.983 12.904 1.00 87.19 236 PRO A O 1
ATOM 1884 N N . VAL A 1 237 ? -28.377 -0.195 13.462 1.00 91.12 237 VAL A N 1
ATOM 1885 C CA . VAL A 1 237 ? -28.378 -0.730 12.096 1.00 91.12 237 VAL A CA 1
ATOM 1886 C C . VAL A 1 237 ? -29.731 -1.369 11.824 1.00 91.12 237 VAL A C 1
ATOM 1888 O O . VAL A 1 237 ? -30.238 -2.140 12.641 1.00 91.12 237 VAL A O 1
ATOM 1891 N N . ILE A 1 238 ? -30.314 -1.067 10.665 1.00 92.12 238 ILE A N 1
ATOM 1892 C CA . ILE A 1 238 ? -31.538 -1.725 10.199 1.00 92.12 238 ILE A CA 1
ATOM 1893 C C . ILE A 1 238 ? -31.200 -2.687 9.065 1.00 92.12 238 ILE A C 1
ATOM 1895 O O . ILE A 1 238 ? -30.632 -2.276 8.058 1.00 92.12 238 ILE A O 1
ATOM 1899 N N . ALA A 1 239 ? -31.594 -3.950 9.199 1.00 93.94 239 ALA A N 1
ATOM 1900 C CA . ALA A 1 239 ? -31.585 -4.922 8.114 1.00 93.94 239 ALA A CA 1
ATOM 1901 C C . ALA A 1 239 ? -33.003 -5.060 7.535 1.00 93.94 239 ALA A C 1
ATOM 1903 O O . ALA A 1 239 ? -33.897 -5.605 8.185 1.00 93.94 239 ALA A O 1
ATOM 1904 N N . ALA A 1 240 ? -33.218 -4.536 6.329 1.00 92.88 240 ALA A N 1
ATOM 1905 C CA . ALA A 1 240 ? -34.456 -4.684 5.571 1.00 92.88 240 ALA A CA 1
ATOM 1906 C C . ALA A 1 240 ? -34.451 -6.035 4.848 1.00 92.88 240 ALA A C 1
ATOM 1908 O O . ALA A 1 240 ? -33.545 -6.301 4.060 1.00 92.88 240 ALA A O 1
ATOM 1909 N N . VAL A 1 241 ? -35.438 -6.887 5.123 1.00 92.25 241 VAL A N 1
ATOM 1910 C CA . VAL A 1 241 ? -35.499 -8.255 4.592 1.00 92.25 241 VAL A CA 1
ATOM 1911 C C . VAL A 1 241 ? -36.679 -8.361 3.644 1.00 92.25 241 VAL A C 1
ATOM 1913 O O . VAL A 1 241 ? -37.820 -8.236 4.076 1.00 92.25 241 VAL A O 1
ATOM 1916 N N . GLU A 1 242 ? -36.421 -8.653 2.371 1.00 92.00 242 GLU A N 1
ATOM 1917 C CA . GLU A 1 242 ? -37.482 -8.815 1.375 1.00 92.00 242 GLU A CA 1
ATOM 1918 C C . GLU A 1 242 ? -37.229 -9.970 0.405 1.00 92.00 242 GLU A C 1
ATOM 1920 O O . GLU A 1 242 ? -36.116 -10.462 0.229 1.00 92.00 242 GLU A O 1
ATOM 1925 N N . VAL A 1 243 ? -38.301 -10.438 -0.237 1.00 89.31 243 VAL A N 1
ATOM 1926 C CA . VAL A 1 243 ? -38.206 -11.439 -1.315 1.00 89.31 243 VAL A CA 1
ATOM 1927 C C . VAL A 1 243 ? -37.762 -10.775 -2.622 1.00 89.31 243 VAL A C 1
ATOM 1929 O O . VAL A 1 243 ? -37.037 -11.375 -3.412 1.00 89.31 243 VAL A O 1
ATOM 1932 N N . ASP A 1 244 ? -38.175 -9.534 -2.856 1.00 89.81 244 ASP A N 1
ATOM 1933 C CA . ASP A 1 244 ? -37.788 -8.772 -4.039 1.00 89.81 244 ASP A CA 1
ATOM 1934 C C . ASP A 1 244 ? -36.576 -7.872 -3.751 1.00 89.81 244 ASP A C 1
ATOM 1936 O O . ASP A 1 244 ? -36.492 -7.233 -2.701 1.00 89.81 244 ASP A O 1
ATOM 1940 N N . ALA A 1 245 ? -35.629 -7.839 -4.688 1.00 90.31 245 ALA A N 1
ATOM 1941 C CA . ALA A 1 245 ? -34.379 -7.102 -4.536 1.00 90.31 245 ALA A CA 1
ATOM 1942 C C . ALA A 1 245 ? -34.590 -5.579 -4.549 1.00 90.31 245 ALA A C 1
ATOM 1944 O O . ALA A 1 245 ? -33.996 -4.872 -3.731 1.00 90.31 245 ALA A O 1
ATOM 1945 N N . ASP A 1 246 ? -35.465 -5.075 -5.425 1.00 88.69 246 ASP A N 1
ATOM 1946 C CA . ASP A 1 246 ? -35.762 -3.643 -5.508 1.00 88.69 246 ASP A CA 1
ATOM 1947 C C . ASP A 1 246 ? -36.500 -3.184 -4.243 1.00 88.69 246 ASP A C 1
ATOM 1949 O O . ASP A 1 246 ? -36.180 -2.134 -3.680 1.00 88.69 246 ASP A O 1
ATOM 1953 N N . ALA A 1 247 ? -37.435 -3.999 -3.743 1.00 87.44 247 ALA A N 1
ATOM 1954 C CA . ALA A 1 247 ? -38.124 -3.744 -2.480 1.00 87.44 247 ALA A CA 1
ATOM 1955 C C . ALA A 1 247 ? -37.148 -3.665 -1.292 1.00 87.44 247 ALA A C 1
ATOM 1957 O O . ALA A 1 247 ? -37.221 -2.709 -0.513 1.00 87.44 247 ALA A O 1
ATOM 1958 N N . ALA A 1 248 ? -36.197 -4.606 -1.194 1.00 89.88 248 ALA A N 1
ATOM 1959 C CA . ALA A 1 248 ? -35.174 -4.611 -0.146 1.00 89.88 248 ALA A CA 1
ATOM 1960 C C . ALA A 1 248 ? -34.337 -3.318 -0.157 1.00 89.88 248 ALA A C 1
ATOM 1962 O O . ALA A 1 248 ? -34.116 -2.707 0.891 1.00 89.88 248 ALA A O 1
ATOM 1963 N N . GLU A 1 249 ? -33.891 -2.864 -1.337 1.00 91.94 249 GLU A N 1
ATOM 1964 C CA . GLU A 1 249 ? -33.120 -1.620 -1.461 1.00 91.94 249 GLU A CA 1
ATOM 1965 C C . GLU A 1 249 ? -33.930 -0.381 -1.093 1.00 91.94 249 GLU A C 1
ATOM 1967 O O . GLU A 1 249 ? -33.433 0.492 -0.377 1.00 91.94 249 GLU A O 1
ATOM 1972 N N . VAL A 1 250 ? -35.159 -0.271 -1.602 1.00 87.62 250 VAL A N 1
ATOM 1973 C CA . VAL A 1 250 ? -36.022 0.885 -1.334 1.00 87.62 250 VAL A CA 1
ATOM 1974 C C . VAL A 1 250 ? -36.280 1.002 0.165 1.00 87.62 250 VAL A C 1
ATOM 1976 O O . VAL A 1 250 ? -36.156 2.094 0.725 1.00 87.62 250 VAL A O 1
ATOM 1979 N N . GLN A 1 251 ? -36.568 -0.118 0.826 1.00 86.25 251 GLN A N 1
ATOM 1980 C CA . GLN A 1 251 ? -36.799 -0.149 2.261 1.00 86.25 251 GLN A CA 1
ATOM 1981 C C . GLN A 1 251 ? -35.530 0.178 3.062 1.00 86.25 251 GLN A C 1
ATOM 1983 O O . GLN A 1 251 ? -35.594 0.994 3.982 1.00 86.25 251 GLN A O 1
ATOM 1988 N N . ALA A 1 252 ? -34.368 -0.380 2.703 1.00 90.00 252 ALA A N 1
ATOM 1989 C CA . ALA A 1 252 ? -33.104 -0.057 3.370 1.00 90.00 252 ALA A CA 1
ATOM 1990 C C . ALA A 1 252 ? -32.747 1.436 3.235 1.00 90.00 252 ALA A C 1
ATOM 1992 O O . ALA A 1 252 ? -32.345 2.073 4.206 1.00 90.00 252 ALA A O 1
ATOM 1993 N N . ARG A 1 253 ? -32.957 2.040 2.057 1.00 89.00 253 ARG A N 1
ATOM 1994 C CA . ARG A 1 253 ? -32.744 3.486 1.857 1.00 89.00 253 ARG A CA 1
ATOM 1995 C C . ARG A 1 253 ? -33.714 4.342 2.668 1.00 89.00 253 ARG A C 1
ATOM 1997 O O . ARG A 1 253 ? -33.316 5.408 3.128 1.00 89.00 253 ARG A O 1
ATOM 2004 N N . HIS A 1 254 ? -34.966 3.907 2.821 1.00 84.88 254 HIS A N 1
ATOM 2005 C CA . HIS A 1 254 ? -35.973 4.610 3.628 1.00 84.88 254 HIS A CA 1
ATOM 2006 C C . HIS A 1 254 ? -35.682 4.516 5.130 1.00 84.88 254 HIS A C 1
ATOM 2008 O O . HIS A 1 254 ? -35.945 5.464 5.865 1.00 84.88 254 HIS A O 1
ATOM 2014 N N . ALA A 1 255 ? -35.071 3.414 5.572 1.00 85.19 255 ALA A N 1
ATOM 2015 C CA . ALA A 1 255 ? -34.649 3.223 6.955 1.00 85.19 255 ALA A CA 1
ATOM 2016 C C . ALA A 1 255 ? -33.563 4.219 7.401 1.00 85.19 255 ALA A C 1
ATOM 2018 O O . ALA A 1 255 ? -33.475 4.538 8.588 1.00 85.19 255 ALA A O 1
ATOM 2019 N N . LEU A 1 256 ? -32.753 4.738 6.472 1.00 86.19 256 LEU A N 1
ATOM 2020 C CA . LEU A 1 256 ? -31.769 5.772 6.782 1.00 86.19 256 LEU A CA 1
ATOM 2021 C C . LEU A 1 256 ? -32.448 7.040 7.304 1.00 86.19 256 LEU A C 1
ATOM 2023 O O . LEU A 1 256 ? -33.480 7.475 6.796 1.00 86.19 256 LEU A O 1
ATOM 2027 N N . ARG A 1 257 ? -31.809 7.688 8.278 1.00 83.50 257 ARG A N 1
ATOM 2028 C CA . ARG A 1 257 ? -32.306 8.880 8.983 1.00 83.50 257 ARG A CA 1
ATOM 2029 C C . ARG A 1 257 ? -33.519 8.639 9.882 1.00 83.50 257 ARG A C 1
ATOM 2031 O O . ARG A 1 257 ? -34.068 9.589 10.443 1.00 83.50 257 ARG A O 1
ATOM 2038 N N . ALA A 1 258 ? -33.952 7.388 10.045 1.00 81.00 258 ALA A N 1
ATOM 2039 C CA . ALA A 1 258 ? -34.968 7.058 11.031 1.00 81.00 258 ALA A CA 1
ATOM 2040 C C . ALA A 1 258 ? -34.425 7.333 12.440 1.00 81.00 258 ALA A C 1
ATOM 2042 O O . ALA A 1 258 ? -33.335 6.887 12.790 1.00 81.00 258 ALA A O 1
ATOM 2043 N N . ALA A 1 259 ? -35.197 8.057 13.251 1.00 78.50 259 ALA A N 1
ATOM 2044 C CA . ALA A 1 259 ? -34.914 8.198 14.672 1.00 78.50 259 ALA A CA 1
ATOM 2045 C C . ALA A 1 259 ? -35.381 6.935 15.402 1.00 78.50 259 ALA A C 1
ATOM 2047 O O . ALA A 1 259 ? -36.541 6.527 15.277 1.00 78.50 259 ALA A O 1
ATOM 2048 N N . VAL A 1 260 ? -34.472 6.331 16.157 1.00 76.19 260 VAL A N 1
ATOM 2049 C CA . VAL A 1 260 ? -34.698 5.109 16.921 1.00 76.19 260 VAL A CA 1
ATOM 2050 C C . VAL A 1 260 ? -34.319 5.370 18.370 1.00 76.19 260 VAL A C 1
ATOM 2052 O O . VAL A 1 260 ? -33.281 5.961 18.644 1.00 76.19 260 VAL A O 1
ATOM 2055 N N . GLU A 1 261 ? -35.165 4.943 19.302 1.00 71.12 261 GLU A N 1
ATOM 2056 C CA . GLU A 1 261 ? -34.834 4.994 20.724 1.00 71.12 261 GLU A CA 1
ATOM 2057 C C . GLU A 1 261 ? -33.740 3.967 21.041 1.00 71.12 261 GLU A C 1
ATOM 2059 O O . GLU A 1 261 ? -33.887 2.791 20.714 1.00 71.12 261 GLU A O 1
ATOM 2064 N N . ASP A 1 262 ? -32.653 4.409 21.666 1.00 64.62 262 ASP A N 1
ATOM 2065 C CA . ASP A 1 262 ? -31.484 3.624 22.045 1.00 64.62 262 ASP A CA 1
ATOM 2066 C C . ASP A 1 262 ? -30.986 4.059 23.431 1.00 64.62 262 ASP A C 1
ATOM 2068 O O . ASP A 1 262 ? -30.547 5.190 23.639 1.00 64.62 262 ASP A O 1
ATOM 2072 N N . THR A 1 263 ? -31.074 3.163 24.417 1.00 59.34 263 THR A N 1
ATOM 2073 C CA . THR A 1 263 ? -30.630 3.408 25.807 1.00 59.34 263 THR A CA 1
ATOM 2074 C C . THR A 1 263 ? -31.170 4.704 26.448 1.00 59.34 263 THR A C 1
ATOM 2076 O O . THR A 1 263 ? -30.495 5.335 27.256 1.00 59.34 263 THR A O 1
ATOM 2079 N N . GLY A 1 264 ? -32.403 5.106 26.114 1.00 55.06 264 GLY A N 1
ATOM 2080 C CA . GLY A 1 264 ? -33.059 6.302 26.668 1.00 55.06 264 GLY A CA 1
ATOM 2081 C C . GLY A 1 264 ? -32.764 7.618 25.931 1.00 55.06 264 GLY A C 1
ATOM 2082 O O . GLY A 1 264 ? -33.216 8.674 26.376 1.00 55.06 264 GLY A O 1
ATOM 2083 N N . ALA A 1 265 ? -32.046 7.569 24.805 1.00 61.50 265 ALA A N 1
ATOM 2084 C CA . ALA A 1 265 ? -31.856 8.678 23.868 1.00 61.50 265 ALA A CA 1
ATOM 2085 C C . ALA A 1 265 ? -32.336 8.286 22.458 1.00 61.50 265 ALA A C 1
ATOM 2087 O O . ALA A 1 265 ? -32.550 7.113 22.179 1.00 61.50 265 ALA A O 1
ATOM 2088 N N . PHE A 1 266 ? -32.532 9.253 21.558 1.00 66.25 266 PHE A N 1
ATOM 2089 C CA . PHE A 1 266 ? -32.828 8.959 20.150 1.00 66.25 266 PHE A CA 1
ATOM 2090 C C . PHE A 1 266 ? -31.545 9.012 19.320 1.00 66.25 266 PHE A C 1
ATOM 2092 O O . PHE A 1 266 ? -30.878 10.047 19.294 1.00 66.25 266 PHE A O 1
ATOM 2099 N N . SER A 1 267 ? -31.256 7.927 18.606 1.00 71.56 267 SER A N 1
ATOM 2100 C CA . SER A 1 267 ? -30.148 7.797 17.659 1.00 71.56 267 SER A CA 1
ATOM 2101 C C . SER A 1 267 ? -30.681 7.763 16.226 1.00 71.56 267 SER A C 1
ATOM 2103 O O . SER A 1 267 ? -31.731 7.179 15.947 1.00 71.56 267 SER A O 1
ATOM 2105 N N . GLU A 1 268 ? -29.968 8.409 15.307 1.00 82.06 268 GLU A N 1
ATOM 2106 C CA . GLU A 1 268 ? -30.278 8.376 13.876 1.00 82.06 268 GLU A CA 1
ATOM 2107 C C . GLU A 1 268 ? -29.697 7.099 13.248 1.00 82.06 268 GLU A C 1
ATOM 2109 O O . GLU A 1 268 ? -28.545 6.745 13.496 1.00 82.06 268 GLU A O 1
ATOM 2114 N N . VAL A 1 269 ? -30.481 6.405 12.419 1.00 84.75 269 VAL A N 1
ATOM 2115 C CA . VAL A 1 269 ? -29.985 5.273 11.623 1.00 84.75 269 VAL A CA 1
ATOM 2116 C C . VAL A 1 269 ? -29.149 5.811 10.468 1.00 84.75 269 VAL A C 1
ATOM 2118 O O . VAL A 1 269 ? -29.677 6.349 9.494 1.00 84.75 269 VAL A O 1
ATOM 2121 N N . GLU A 1 270 ? -27.833 5.658 10.560 1.00 87.12 270 GLU A N 1
ATOM 2122 C CA . GLU A 1 270 ? -26.913 6.091 9.502 1.00 87.12 270 GLU A CA 1
ATOM 2123 C C . GLU A 1 270 ? -26.565 4.972 8.513 1.00 87.12 270 GLU A C 1
ATOM 2125 O O . GLU A 1 270 ? -25.973 5.240 7.466 1.00 87.12 270 GLU A O 1
ATOM 2130 N N . GLN A 1 271 ? -26.909 3.726 8.851 1.00 90.31 271 GLN A N 1
ATOM 2131 C CA . GLN A 1 271 ? -26.471 2.517 8.159 1.00 90.31 271 GLN A CA 1
ATOM 2132 C C . GLN A 1 271 ? -27.628 1.517 8.065 1.00 90.31 271 GLN A C 1
ATOM 2134 O O . GLN A 1 271 ? -28.284 1.211 9.062 1.00 90.31 271 GLN A O 1
ATOM 2139 N N . ALA A 1 272 ? -27.887 1.008 6.863 1.00 93.31 272 ALA A N 1
ATOM 2140 C CA . ALA A 1 272 ? -28.962 0.058 6.608 1.00 93.31 272 ALA A CA 1
ATOM 2141 C C . ALA A 1 272 ? -28.527 -1.023 5.616 1.00 93.31 272 ALA A C 1
ATOM 2143 O O . ALA A 1 272 ? -27.894 -0.734 4.605 1.00 93.31 272 ALA A O 1
ATOM 2144 N N . ILE A 1 273 ? -28.886 -2.272 5.883 1.00 95.81 273 ILE A N 1
ATOM 2145 C CA . ILE A 1 273 ? -28.551 -3.428 5.053 1.00 95.81 273 ILE A CA 1
ATOM 2146 C C . ILE A 1 273 ? -29.814 -3.858 4.314 1.00 95.81 273 ILE A C 1
ATOM 2148 O O . ILE A 1 273 ? -30.850 -4.070 4.937 1.00 95.81 273 ILE A O 1
ATOM 2152 N N . ALA A 1 274 ? -29.736 -4.008 2.997 1.00 95.94 274 ALA A N 1
ATOM 2153 C CA . ALA A 1 274 ? -30.767 -4.694 2.228 1.00 95.94 274 ALA A CA 1
ATOM 2154 C C . ALA A 1 274 ? -30.418 -6.183 2.156 1.00 95.94 274 ALA A C 1
ATOM 2156 O O . ALA A 1 274 ? -29.293 -6.525 1.790 1.00 95.94 274 ALA A O 1
ATOM 2157 N N . LEU A 1 275 ? -31.368 -7.053 2.497 1.00 96.00 275 LEU A N 1
ATOM 2158 C CA . LEU A 1 275 ? -31.242 -8.508 2.480 1.00 96.00 275 LEU A CA 1
ATOM 2159 C C . LEU A 1 275 ? -32.338 -9.115 1.608 1.00 96.00 275 LEU A C 1
ATOM 2161 O O . LEU A 1 275 ? -33.526 -8.886 1.833 1.00 96.00 275 LEU A O 1
ATOM 2165 N N . VAL A 1 276 ? -31.934 -9.942 0.649 1.00 95.12 276 VAL A N 1
ATOM 2166 C CA . VAL A 1 276 ? -32.855 -10.686 -0.210 1.00 95.12 276 VAL A CA 1
ATOM 2167 C C . VAL A 1 276 ? -32.967 -12.123 0.278 1.00 95.12 276 VAL A C 1
ATOM 2169 O O . VAL A 1 276 ? -31.960 -12.823 0.412 1.00 95.12 276 VAL A O 1
ATOM 2172 N N . VAL A 1 277 ? -34.203 -12.570 0.512 1.00 91.62 277 VAL A N 1
ATOM 2173 C CA . VAL A 1 277 ? -34.512 -13.940 0.945 1.00 91.62 277 VAL A CA 1
ATOM 2174 C C . VAL A 1 277 ? -34.034 -14.944 -0.117 1.00 91.62 277 VAL A C 1
ATOM 2176 O O . VAL A 1 277 ? -34.486 -14.833 -1.262 1.00 91.62 277 VAL A O 1
ATOM 2179 N N . PRO A 1 278 ? -33.198 -15.941 0.232 1.00 91.69 278 PRO A N 1
ATOM 2180 C CA . PRO A 1 278 ? -32.707 -16.959 -0.704 1.00 91.69 278 PRO A CA 1
ATOM 2181 C C . PRO A 1 278 ? -33.832 -17.822 -1.296 1.00 91.69 278 PRO A C 1
ATOM 2183 O O . PRO A 1 278 ? -34.814 -18.123 -0.610 1.00 91.69 278 PRO A O 1
ATOM 2186 N N . ASP A 1 279 ? -33.692 -18.265 -2.550 1.00 88.31 279 ASP A N 1
ATOM 2187 C CA . ASP A 1 279 ? -34.699 -19.098 -3.237 1.00 88.31 279 ASP A CA 1
ATOM 2188 C C . ASP A 1 279 ? -34.935 -20.444 -2.522 1.00 88.31 279 ASP A C 1
ATOM 2190 O O . ASP A 1 279 ? -36.038 -21.006 -2.528 1.00 88.31 279 ASP A O 1
ATOM 2194 N N . GLU A 1 280 ? -33.915 -20.931 -1.821 1.00 86.88 280 GLU A N 1
ATOM 2195 C CA . GLU A 1 280 ? -33.933 -22.131 -0.993 1.00 86.88 280 GLU A CA 1
ATOM 2196 C C . GLU A 1 280 ? -34.937 -22.048 0.166 1.00 86.88 280 GLU A C 1
ATOM 2198 O O . GLU A 1 280 ? -35.514 -23.072 0.540 1.00 86.88 280 GLU A O 1
ATOM 2203 N N . LEU A 1 281 ? -35.158 -20.850 0.723 1.00 86.62 281 LEU A N 1
ATOM 2204 C CA . LEU A 1 281 ? -36.150 -20.602 1.780 1.00 86.62 281 LEU A CA 1
ATOM 2205 C C . LEU A 1 281 ? -37.534 -20.262 1.214 1.00 86.62 281 LEU A C 1
ATOM 2207 O O . LEU A 1 281 ? -38.545 -20.444 1.890 1.00 86.62 281 LEU A O 1
ATOM 2211 N N . ARG A 1 282 ? -37.605 -19.795 -0.039 1.00 84.12 282 ARG A N 1
ATOM 2212 C CA . ARG A 1 282 ? -38.884 -19.547 -0.730 1.00 84.12 282 ARG A CA 1
ATOM 2213 C C . ARG A 1 282 ? -39.611 -20.844 -1.064 1.00 84.12 282 ARG A C 1
ATOM 2215 O O . ARG A 1 282 ? -40.839 -20.884 -1.021 1.00 84.12 282 ARG A O 1
ATOM 2222 N N . SER A 1 283 ? -38.846 -21.876 -1.409 1.00 77.88 283 SER A N 1
ATOM 2223 C CA . SER A 1 283 ? -39.343 -23.170 -1.886 1.00 77.88 283 SER A CA 1
ATOM 2224 C C . SER A 1 283 ? -39.766 -24.133 -0.770 1.00 77.88 283 SER A C 1
ATOM 2226 O O . SER A 1 283 ? -40.670 -24.936 -0.992 1.00 77.88 283 SER A O 1
ATOM 2228 N N . ASP A 1 284 ? -39.176 -24.034 0.425 1.00 74.69 284 ASP A N 1
ATOM 2229 C CA . ASP A 1 284 ? -39.530 -24.857 1.586 1.00 74.69 284 ASP A CA 1
ATOM 2230 C C . ASP A 1 284 ? -39.452 -24.049 2.890 1.00 74.69 284 ASP A C 1
ATOM 2232 O O . ASP A 1 284 ? -38.375 -23.784 3.427 1.00 74.69 284 ASP A O 1
ATOM 2236 N N . GLN A 1 285 ? -40.630 -23.681 3.396 1.00 75.94 285 GLN A N 1
ATOM 2237 C CA . GLN A 1 285 ? -40.814 -22.870 4.603 1.00 75.94 285 GLN A CA 1
ATOM 2238 C C . GLN A 1 285 ? -40.966 -23.721 5.874 1.00 75.94 285 GLN A C 1
ATOM 2240 O O . GLN A 1 285 ? -41.039 -23.175 6.972 1.00 75.94 285 GLN A O 1
ATOM 2245 N N . SER A 1 286 ? -41.043 -25.052 5.745 1.00 72.62 286 SER A N 1
ATOM 2246 C CA . SER A 1 286 ? -41.386 -25.948 6.857 1.00 72.62 286 SER A CA 1
ATOM 2247 C C . SER A 1 286 ? -40.247 -26.155 7.864 1.00 72.62 286 SER A C 1
ATOM 2249 O O . SER A 1 286 ? -40.513 -26.508 9.010 1.00 72.62 286 SER A O 1
ATOM 2251 N N . ALA A 1 287 ? -39.007 -25.857 7.462 1.00 76.25 287 ALA A N 1
ATOM 2252 C CA . ALA A 1 287 ? -37.791 -25.974 8.272 1.00 76.25 287 ALA A CA 1
ATOM 2253 C C . ALA A 1 287 ? -36.998 -24.650 8.350 1.00 76.25 287 ALA A C 1
ATOM 2255 O O . ALA A 1 287 ? -35.768 -24.652 8.386 1.00 76.25 287 ALA A O 1
ATOM 2256 N N . LEU A 1 288 ? -37.689 -23.500 8.340 1.00 84.12 288 LEU A N 1
ATOM 2257 C CA . LEU A 1 288 ? -37.055 -22.175 8.264 1.00 84.12 288 LEU A CA 1
ATOM 2258 C C . LEU A 1 288 ? -36.006 -21.951 9.372 1.00 84.12 288 LEU A C 1
ATOM 2260 O O . LEU A 1 288 ? -34.891 -21.532 9.077 1.00 84.12 288 LEU A O 1
ATOM 2264 N N . ALA A 1 289 ? -36.345 -22.288 10.622 1.00 82.62 289 ALA A N 1
ATOM 2265 C CA . ALA A 1 289 ? -35.471 -22.117 11.785 1.00 82.62 289 ALA A CA 1
ATOM 2266 C C . ALA A 1 289 ? -34.211 -23.003 11.737 1.00 82.62 289 ALA A C 1
ATOM 2268 O O . ALA A 1 289 ? -33.151 -22.584 12.187 1.00 82.62 289 ALA A O 1
ATOM 2269 N N . GLU A 1 290 ? -34.310 -24.208 11.167 1.00 84.00 290 GLU A N 1
ATOM 2270 C CA . GLU A 1 290 ? -33.175 -25.133 11.042 1.00 84.00 290 GLU A CA 1
ATOM 2271 C C . GLU A 1 290 ? -32.222 -24.719 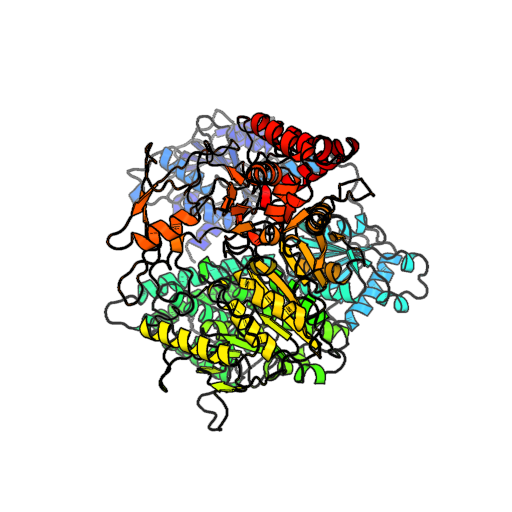9.915 1.00 84.00 290 GLU A C 1
ATOM 2273 O O . GLU A 1 290 ? -31.026 -24.967 10.000 1.00 84.00 290 GLU A O 1
ATOM 2278 N N . ARG A 1 291 ? -32.739 -24.071 8.862 1.00 86.06 291 ARG A N 1
ATOM 2279 C CA . ARG A 1 291 ? -31.981 -23.763 7.638 1.00 86.06 291 ARG A CA 1
ATOM 2280 C C . ARG A 1 291 ? -31.437 -22.337 7.576 1.00 86.06 291 ARG A C 1
ATOM 2282 O O . ARG A 1 291 ? -30.570 -22.075 6.750 1.00 86.06 291 ARG A O 1
ATOM 2289 N N . ILE A 1 292 ? -31.931 -21.417 8.409 1.00 88.69 292 ILE A N 1
ATOM 2290 C CA . ILE A 1 292 ? -31.572 -19.987 8.357 1.00 88.69 292 ILE A CA 1
ATOM 2291 C C . ILE A 1 292 ? -30.057 -19.749 8.482 1.00 88.69 292 ILE A C 1
ATOM 2293 O O . ILE A 1 292 ? -29.520 -18.856 7.833 1.00 88.69 292 ILE A O 1
ATOM 2297 N N . GLY A 1 293 ? -29.362 -20.577 9.271 1.00 84.56 293 GLY A N 1
ATOM 2298 C CA . GLY A 1 293 ? -27.915 -20.488 9.480 1.00 84.56 293 GLY A CA 1
ATOM 2299 C C . GLY A 1 293 ? -27.082 -20.912 8.268 1.00 84.56 293 GLY A C 1
ATOM 2300 O O . GLY A 1 293 ? -26.012 -20.350 8.057 1.00 84.56 293 GLY A O 1
ATOM 2301 N N . ASP A 1 294 ? -27.599 -21.834 7.450 1.00 85.12 294 ASP A N 1
ATOM 2302 C CA . ASP A 1 294 ? -26.848 -22.518 6.387 1.00 85.12 294 ASP A CA 1
ATOM 2303 C C . ASP A 1 294 ? -27.103 -21.943 4.982 1.00 85.12 294 ASP A C 1
ATOM 2305 O O . ASP A 1 294 ? -26.512 -22.391 3.996 1.00 85.12 294 ASP A O 1
ATOM 2309 N N . VAL A 1 295 ? -28.011 -20.971 4.853 1.00 90.69 295 VAL A N 1
ATOM 2310 C CA . VAL A 1 295 ? -28.331 -20.329 3.571 1.00 90.69 295 VAL A CA 1
ATOM 2311 C C . VAL A 1 295 ? -27.546 -19.041 3.363 1.00 90.69 295 VAL A C 1
ATOM 2313 O O . VAL A 1 295 ? -27.201 -18.336 4.308 1.00 90.69 295 VAL A O 1
ATOM 2316 N N . SER A 1 296 ? -27.310 -18.698 2.097 1.00 93.06 296 SER A N 1
ATOM 2317 C CA . SER A 1 296 ? -26.600 -17.480 1.711 1.00 93.06 296 SER A CA 1
ATOM 2318 C C . SER A 1 296 ? -27.572 -16.398 1.238 1.00 93.06 296 SER A C 1
ATOM 2320 O O . SER A 1 296 ? -28.213 -16.539 0.196 1.00 93.06 296 SER A O 1
ATOM 2322 N N . PHE A 1 297 ? -27.665 -15.306 1.991 1.00 94.75 297 PHE A N 1
ATOM 2323 C CA . PHE A 1 297 ? -28.428 -14.110 1.648 1.00 94.75 297 PHE A CA 1
ATOM 2324 C C . PHE A 1 297 ? -27.703 -13.296 0.587 1.00 94.75 297 PHE A C 1
ATOM 2326 O O . PHE A 1 297 ? -26.482 -13.142 0.646 1.00 94.75 297 PHE A O 1
ATOM 2333 N N . SER A 1 298 ? -28.461 -12.715 -0.347 1.00 95.25 298 SER A N 1
ATOM 2334 C CA . SER A 1 298 ? -27.915 -11.635 -1.173 1.00 95.25 298 SER A CA 1
ATOM 2335 C C . SER A 1 298 ? -28.060 -10.313 -0.427 1.00 95.25 298 SER A C 1
ATOM 2337 O O . SER A 1 298 ? -29.145 -10.025 0.076 1.00 95.25 298 SER A O 1
ATOM 2339 N N . TYR A 1 299 ? -26.990 -9.522 -0.334 1.00 95.31 299 TYR A N 1
ATOM 2340 C CA . TYR A 1 299 ? -26.993 -8.295 0.464 1.00 95.31 299 TYR A CA 1
ATOM 2341 C C . TYR A 1 299 ? -26.250 -7.112 -0.171 1.00 95.31 299 TYR A C 1
ATOM 2343 O O . TYR A 1 299 ? -25.328 -7.284 -0.974 1.00 95.31 299 TYR A O 1
ATOM 2351 N N . CYS A 1 300 ? -26.638 -5.901 0.229 1.00 95.12 300 CYS A N 1
ATOM 2352 C CA . CYS A 1 300 ? -25.861 -4.675 0.042 1.00 95.12 300 CYS A CA 1
ATOM 2353 C C . CYS A 1 300 ? -26.055 -3.722 1.233 1.00 95.12 300 CYS A C 1
ATOM 2355 O O . CYS A 1 300 ? -27.067 -3.781 1.932 1.00 95.1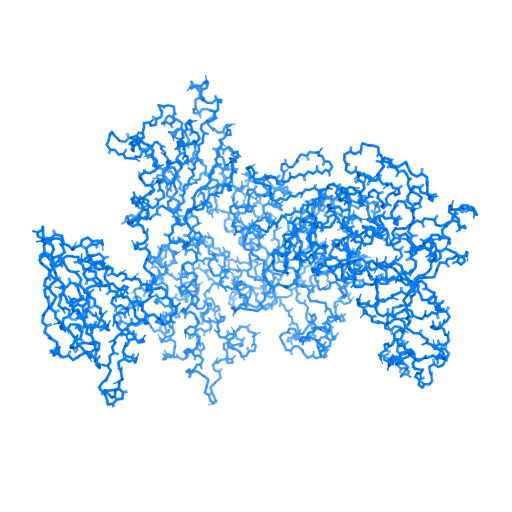2 300 CYS A O 1
ATOM 2357 N N . LEU A 1 301 ? -25.086 -2.838 1.458 1.00 94.00 301 LEU A N 1
ATOM 2358 C CA . LEU A 1 301 ? -25.088 -1.850 2.534 1.00 94.00 301 LEU A CA 1
ATOM 2359 C C . LEU A 1 301 ? -25.388 -0.456 1.978 1.00 94.00 301 LEU A C 1
ATOM 2361 O O . LEU A 1 301 ? -24.840 -0.057 0.951 1.00 94.00 301 LEU A O 1
ATOM 2365 N N . PHE A 1 302 ? -26.209 0.297 2.697 1.00 92.62 302 PHE A N 1
ATOM 2366 C CA . PHE A 1 302 ? -26.438 1.716 2.497 1.00 92.62 302 PHE A CA 1
ATOM 2367 C C . PHE A 1 302 ? -25.925 2.509 3.693 1.00 92.62 302 PHE A C 1
ATOM 2369 O O . PHE A 1 302 ? -26.219 2.171 4.837 1.00 92.62 302 PHE A O 1
ATOM 2376 N N . SER A 1 303 ? -25.211 3.593 3.413 1.00 89.00 303 SER A N 1
ATOM 2377 C CA . SER A 1 303 ? -24.561 4.440 4.413 1.00 89.00 303 SER A CA 1
ATOM 2378 C C . SER A 1 303 ? -24.863 5.911 4.143 1.00 89.00 303 SER A C 1
ATOM 2380 O O . SER A 1 303 ? -24.893 6.337 2.987 1.00 89.00 303 SER A O 1
ATOM 2382 N N . LEU A 1 304 ? -25.043 6.718 5.186 1.00 84.94 304 LEU A N 1
ATOM 2383 C CA . LEU A 1 304 ? -25.030 8.176 5.045 1.00 84.94 304 LEU A CA 1
ATOM 2384 C C . LEU A 1 304 ? -23.600 8.682 4.811 1.00 84.94 304 LEU A C 1
ATOM 2386 O O . LEU A 1 304 ? -22.685 8.322 5.545 1.00 84.94 304 LEU A O 1
ATOM 2390 N N . ASP A 1 305 ? -23.430 9.556 3.821 1.00 71.19 305 ASP A N 1
ATOM 2391 C CA . ASP A 1 305 ? -22.161 10.213 3.485 1.00 71.19 305 ASP A CA 1
ATOM 2392 C C . ASP A 1 305 ? -22.184 11.714 3.874 1.00 71.19 305 ASP A C 1
ATOM 2394 O O . ASP A 1 305 ? -23.241 12.273 4.190 1.00 71.19 305 ASP A O 1
ATOM 2398 N N . GLU A 1 306 ? -21.027 12.388 3.869 1.00 56.09 306 GLU A N 1
ATOM 2399 C CA . GLU A 1 306 ? -20.857 13.802 4.259 1.00 56.09 306 GLU A CA 1
ATOM 2400 C C . GLU A 1 306 ? -21.524 14.804 3.292 1.00 56.09 306 GLU A C 1
ATOM 2402 O O . GLU A 1 306 ? -21.746 15.966 3.645 1.00 56.09 306 GLU A O 1
ATOM 2407 N N . GLY A 1 307 ? -21.878 14.388 2.071 1.00 51.03 307 GLY A N 1
ATOM 2408 C CA . GLY A 1 307 ? -22.564 15.243 1.097 1.00 51.03 307 GLY A CA 1
ATOM 2409 C C . GLY A 1 307 ? -24.021 15.553 1.480 1.00 51.03 307 GLY A C 1
ATOM 2410 O O . GLY A 1 307 ? -24.746 14.678 1.943 1.00 51.03 307 GLY A O 1
ATOM 2411 N N . GLU A 1 308 ? -24.509 16.773 1.192 1.00 39.44 308 GLU A N 1
ATOM 2412 C CA . GLU A 1 308 ? -25.844 17.282 1.599 1.00 39.44 308 GLU A CA 1
ATOM 2413 C C . GLU A 1 308 ? -27.057 16.379 1.220 1.00 39.44 308 GLU A C 1
ATOM 2415 O O . GLU A 1 308 ? -28.146 16.548 1.775 1.00 39.44 308 GLU A O 1
ATOM 2420 N N . GLN A 1 309 ? -26.892 15.395 0.318 1.00 45.09 309 GLN A N 1
ATOM 2421 C CA . GLN A 1 309 ? -27.877 14.345 -0.018 1.00 45.09 309 GLN A CA 1
ATOM 2422 C C . GLN A 1 309 ? -27.282 12.929 -0.244 1.00 45.09 309 GLN A C 1
ATOM 2424 O O . GLN A 1 309 ? -27.989 12.062 -0.754 1.00 45.09 309 GLN A O 1
ATOM 2429 N N . GLY A 1 310 ? -26.006 12.672 0.061 1.00 66.19 310 GLY A N 1
ATOM 2430 C CA . GLY A 1 310 ? -25.323 11.446 -0.381 1.00 66.19 310 GLY A CA 1
ATOM 2431 C C . GLY A 1 310 ? -25.683 10.216 0.455 1.00 66.19 310 GLY A C 1
ATOM 2432 O O . GLY A 1 310 ? -25.253 10.108 1.596 1.00 66.19 310 GLY A O 1
ATOM 2433 N N . VAL A 1 311 ? -26.462 9.287 -0.099 1.00 82.94 311 VAL A N 1
ATOM 2434 C CA . VAL A 1 311 ? -26.515 7.900 0.387 1.00 82.94 311 VAL A CA 1
ATOM 2435 C C . VAL A 1 311 ? -25.511 7.105 -0.442 1.00 82.94 311 VAL A C 1
ATOM 2437 O O . VAL A 1 311 ? -25.653 7.042 -1.665 1.00 82.94 311 VAL A O 1
ATOM 2440 N N . ALA A 1 312 ? -24.504 6.525 0.202 1.00 87.56 312 ALA A N 1
ATOM 2441 C CA . ALA A 1 312 ? -23.582 5.592 -0.429 1.00 87.56 312 ALA A CA 1
ATOM 2442 C C . ALA A 1 312 ? -24.192 4.183 -0.434 1.00 87.56 312 ALA A C 1
ATOM 2444 O O . ALA A 1 312 ? -24.862 3.795 0.521 1.00 87.56 312 ALA A O 1
ATOM 2445 N N . ARG A 1 313 ? -23.962 3.424 -1.510 1.00 89.88 313 ARG A N 1
ATOM 2446 C CA . ARG A 1 313 ? -24.327 2.006 -1.644 1.00 89.88 313 ARG A CA 1
ATOM 2447 C C . ARG A 1 313 ? -23.044 1.205 -1.826 1.00 89.88 313 ARG A C 1
ATOM 2449 O O . ARG A 1 313 ? -22.237 1.560 -2.685 1.00 89.88 313 ARG A O 1
ATOM 2456 N N . TRP A 1 314 ? -22.862 0.144 -1.047 1.00 89.44 314 TRP A N 1
ATOM 2457 C CA . TRP A 1 314 ? -21.753 -0.792 -1.198 1.00 89.44 314 TRP A CA 1
ATOM 2458 C C . TRP A 1 314 ? -22.260 -2.241 -1.336 1.00 89.44 314 TRP A C 1
ATOM 2460 O O . TRP A 1 314 ? -23.035 -2.690 -0.487 1.00 89.44 314 TRP A O 1
ATOM 2470 N N . PRO A 1 315 ? -21.843 -2.991 -2.377 1.00 90.38 315 PRO A N 1
ATOM 2471 C CA . PRO A 1 315 ? -21.071 -2.530 -3.540 1.00 90.38 315 PRO A CA 1
ATOM 2472 C C . PRO A 1 315 ? -21.819 -1.433 -4.310 1.00 90.38 315 PRO A C 1
ATOM 2474 O O . PRO A 1 315 ? -23.013 -1.233 -4.096 1.00 90.38 315 PRO A O 1
ATOM 2477 N N . SER A 1 316 ? -21.150 -0.703 -5.203 1.00 87.31 316 SER A N 1
ATOM 2478 C CA . SER A 1 316 ? -21.831 0.353 -5.971 1.00 87.31 316 SER A CA 1
ATOM 2479 C C . SER A 1 316 ? -22.954 -0.209 -6.858 1.00 87.31 316 SER A C 1
ATOM 2481 O O . SER A 1 316 ? -24.000 0.424 -6.998 1.00 87.31 316 SER A O 1
ATOM 2483 N N . HIS A 1 317 ? -22.762 -1.427 -7.383 1.00 88.25 317 HIS A N 1
ATOM 2484 C CA . HIS A 1 317 ? -23.702 -2.173 -8.225 1.00 88.25 317 HIS A CA 1
ATOM 2485 C C . HIS A 1 317 ? -23.687 -3.670 -7.879 1.00 88.25 317 HIS A C 1
ATOM 2487 O O . HIS A 1 317 ? -22.681 -4.204 -7.401 1.00 88.25 317 HIS A O 1
ATOM 2493 N N . GLY A 1 318 ? -24.800 -4.359 -8.134 1.00 90.88 318 GLY A N 1
ATOM 2494 C CA . GLY A 1 318 ? -24.950 -5.785 -7.842 1.00 90.88 318 GLY A CA 1
ATOM 2495 C C . GLY A 1 318 ? -25.093 -6.099 -6.351 1.00 90.88 318 GLY A C 1
ATOM 2496 O O . GLY A 1 318 ? -25.248 -5.201 -5.520 1.00 90.88 318 GLY A O 1
ATOM 2497 N N . TRP A 1 319 ? -25.049 -7.386 -6.017 1.00 92.00 319 TRP A N 1
ATOM 2498 C CA . TRP A 1 319 ? -25.277 -7.904 -4.667 1.00 92.00 319 TRP A CA 1
ATOM 2499 C C . TRP A 1 319 ? -24.120 -8.799 -4.232 1.00 92.00 319 TRP A C 1
ATOM 2501 O O . TRP A 1 319 ? -23.554 -9.533 -5.043 1.00 92.00 319 TRP A O 1
ATOM 2511 N N . LEU A 1 320 ? -23.782 -8.747 -2.948 1.00 92.00 320 LEU A N 1
ATOM 2512 C CA . LEU A 1 320 ? -22.877 -9.704 -2.316 1.00 92.00 320 LEU A CA 1
ATOM 2513 C C . LEU A 1 320 ? -23.665 -10.902 -1.803 1.00 92.00 320 LEU A C 1
ATOM 2515 O O . LEU A 1 320 ? -24.889 -10.850 -1.735 1.00 92.00 320 LEU A O 1
ATOM 2519 N N . ARG A 1 321 ? -22.965 -11.981 -1.449 1.00 91.25 321 ARG A N 1
ATOM 2520 C CA . ARG A 1 321 ? -23.562 -13.195 -0.889 1.00 91.25 321 ARG A CA 1
ATOM 2521 C C . ARG A 1 321 ? -22.894 -13.563 0.423 1.00 91.25 321 ARG A C 1
ATOM 2523 O O . ARG A 1 321 ? -21.676 -13.455 0.535 1.00 91.25 321 ARG A O 1
ATOM 2530 N N . GLY A 1 322 ? -23.682 -13.978 1.408 1.00 90.81 322 GLY A N 1
ATOM 2531 C CA . GLY A 1 322 ? -23.168 -14.325 2.729 1.00 90.81 322 GLY A CA 1
ATOM 2532 C C . GLY A 1 322 ? -24.178 -15.055 3.596 1.00 90.81 322 GLY A C 1
ATOM 2533 O O . GLY A 1 322 ? -25.378 -14.843 3.462 1.00 90.81 322 GLY A O 1
ATOM 2534 N N . ASP A 1 323 ? -23.684 -15.943 4.451 1.00 91.94 323 ASP A N 1
ATOM 2535 C CA . ASP A 1 323 ? -24.494 -16.638 5.451 1.00 91.94 323 ASP A CA 1
ATOM 2536 C C . ASP A 1 323 ? -24.837 -15.726 6.645 1.00 91.94 323 ASP A C 1
ATOM 2538 O O . ASP A 1 323 ? -24.500 -14.538 6.675 1.00 91.94 323 ASP A O 1
ATOM 2542 N N . THR A 1 324 ? -25.502 -16.275 7.661 1.00 91.19 324 THR A N 1
ATOM 2543 C CA . THR A 1 324 ? -25.884 -15.495 8.848 1.00 91.19 324 THR A CA 1
ATOM 2544 C C . THR A 1 324 ? -24.666 -14.953 9.618 1.00 91.19 324 THR A C 1
ATOM 2546 O O . THR A 1 324 ? -24.747 -13.854 10.168 1.00 91.19 324 THR A O 1
ATOM 2549 N N . ASN A 1 325 ? -23.518 -15.647 9.603 1.00 88.56 325 ASN A N 1
ATOM 2550 C CA . ASN A 1 325 ? -22.282 -15.148 10.221 1.00 88.56 325 ASN A CA 1
ATOM 2551 C C . ASN A 1 325 ? -21.774 -13.903 9.493 1.00 88.56 325 ASN A C 1
ATOM 2553 O O . ASN A 1 325 ? -21.495 -12.889 10.126 1.00 88.56 325 ASN A O 1
ATOM 2557 N N . VAL A 1 326 ? -21.741 -13.953 8.158 1.00 88.69 326 VAL A N 1
ATOM 2558 C CA . VAL A 1 326 ? -21.372 -12.813 7.313 1.00 88.69 326 VAL A CA 1
ATOM 2559 C C . VAL A 1 326 ? -22.251 -11.598 7.601 1.00 88.69 326 VAL A C 1
ATOM 2561 O O . VAL A 1 326 ? -21.733 -10.483 7.688 1.00 88.69 326 VAL A O 1
ATOM 2564 N N . ILE A 1 327 ? -23.565 -11.799 7.740 1.00 92.00 327 ILE A N 1
ATOM 2565 C CA . ILE A 1 327 ? -24.495 -10.713 8.063 1.00 92.00 327 ILE A CA 1
ATOM 2566 C C . ILE A 1 327 ? -24.230 -10.162 9.469 1.00 92.00 327 ILE A C 1
ATOM 2568 O O . ILE A 1 327 ? -24.252 -8.945 9.647 1.00 92.00 327 ILE A O 1
ATOM 2572 N N . ALA A 1 328 ? -23.927 -11.019 10.448 1.00 89.62 328 ALA A N 1
ATOM 2573 C CA . ALA A 1 328 ? -23.578 -10.580 11.795 1.00 89.62 328 ALA A CA 1
ATOM 2574 C C . ALA A 1 328 ? -22.320 -9.690 11.801 1.00 89.62 328 ALA A C 1
ATOM 2576 O O . ALA A 1 328 ? -22.369 -8.582 12.337 1.00 89.62 328 ALA A O 1
ATOM 2577 N N . ASP A 1 329 ? -21.235 -10.100 11.132 1.00 85.88 329 ASP A N 1
ATOM 2578 C CA . ASP A 1 329 ? -20.014 -9.277 11.077 1.00 85.88 329 ASP A CA 1
ATOM 2579 C C . ASP A 1 329 ? -20.262 -7.940 10.365 1.00 85.88 329 ASP A C 1
ATOM 2581 O O . ASP A 1 329 ? -19.735 -6.899 10.766 1.00 85.88 329 ASP A O 1
ATOM 2585 N N . LEU A 1 330 ? -21.078 -7.958 9.302 1.00 89.56 330 LEU A N 1
ATOM 2586 C CA . LEU A 1 330 ? -21.447 -6.747 8.577 1.00 89.56 330 LEU A CA 1
ATOM 2587 C C . LEU A 1 330 ? -22.204 -5.775 9.485 1.00 89.56 330 LEU A C 1
ATOM 2589 O O . LEU A 1 330 ? -21.908 -4.586 9.449 1.00 89.56 330 LEU A O 1
ATOM 2593 N N . ILE A 1 331 ? -23.150 -6.258 10.298 1.00 89.31 331 ILE A N 1
ATOM 2594 C CA . ILE A 1 331 ? -23.905 -5.425 11.246 1.00 89.31 331 ILE A CA 1
ATOM 2595 C C . ILE A 1 331 ? -22.967 -4.790 12.274 1.00 89.31 331 ILE A C 1
ATOM 2597 O O . ILE A 1 331 ? -23.075 -3.595 12.538 1.00 89.31 331 ILE A O 1
ATOM 2601 N N . GLU A 1 332 ? -22.041 -5.561 12.847 1.00 83.25 332 GLU A N 1
ATOM 2602 C CA . GLU A 1 332 ? -21.084 -5.041 13.829 1.00 83.25 332 GLU A CA 1
ATOM 2603 C C . GLU A 1 332 ? -20.220 -3.920 13.249 1.00 83.25 332 GLU A C 1
ATOM 2605 O O . GLU A 1 332 ? -20.045 -2.882 13.884 1.00 83.25 332 GLU A O 1
ATOM 2610 N N . ARG A 1 333 ? -19.722 -4.089 12.020 1.00 81.56 333 ARG A N 1
ATOM 2611 C CA . ARG A 1 333 ? -18.903 -3.062 11.363 1.00 81.56 333 ARG A CA 1
ATOM 2612 C C . ARG A 1 333 ? -19.731 -1.884 10.879 1.00 81.56 333 ARG A C 1
ATOM 2614 O O . ARG A 1 333 ? -19.279 -0.751 10.981 1.00 81.56 333 ARG A O 1
ATOM 2621 N N . ALA A 1 334 ? -20.937 -2.133 10.378 1.00 86.81 334 ALA A N 1
ATOM 2622 C CA . ALA A 1 334 ? -21.865 -1.083 9.979 1.00 86.81 334 ALA A CA 1
ATOM 2623 C C . ALA A 1 334 ? -22.295 -0.232 11.179 1.00 86.81 334 ALA A C 1
ATOM 2625 O O . ALA A 1 334 ? -22.540 0.953 11.014 1.00 86.81 334 ALA A O 1
ATOM 2626 N N . ALA A 1 335 ? -22.325 -0.773 12.398 1.00 83.50 335 ALA A N 1
ATOM 2627 C CA . ALA A 1 335 ? -22.595 0.032 13.587 1.00 83.50 335 ALA A CA 1
ATOM 2628 C C . ALA A 1 335 ? -21.516 1.105 13.852 1.00 83.50 335 ALA A C 1
ATOM 2630 O O . ALA A 1 335 ? -21.771 2.084 14.557 1.00 83.50 335 ALA A O 1
ATOM 2631 N N . ILE A 1 336 ? -20.322 0.965 13.272 1.00 78.94 336 ILE A N 1
ATOM 2632 C CA . ILE A 1 336 ? -19.247 1.954 13.351 1.00 78.94 336 ILE A CA 1
ATOM 2633 C C . ILE A 1 336 ? -19.486 3.004 12.261 1.00 78.94 336 ILE A C 1
ATOM 2635 O O . ILE A 1 336 ? -19.161 2.806 11.089 1.00 78.94 336 ILE A O 1
ATOM 2639 N N . SER A 1 337 ? -20.064 4.147 12.634 1.00 78.25 337 SER A N 1
ATOM 2640 C CA . SER A 1 337 ? -20.326 5.203 11.655 1.00 78.25 337 SER A CA 1
ATOM 2641 C C . SER A 1 337 ? -19.067 5.978 11.268 1.00 78.25 337 SER A C 1
ATOM 2643 O O . SER A 1 337 ? -18.538 6.777 12.042 1.00 78.25 337 SER A O 1
ATOM 2645 N N . GLU A 1 338 ? -18.681 5.848 10.000 1.00 76.69 338 GLU A N 1
ATOM 2646 C CA . GLU A 1 338 ? -17.660 6.676 9.348 1.00 76.69 338 GLU A CA 1
ATOM 2647 C C . GLU A 1 338 ? -17.962 8.181 9.423 1.00 76.69 338 GLU A C 1
ATOM 2649 O O . GLU A 1 338 ? -17.054 8.997 9.589 1.00 76.69 338 GLU A O 1
ATOM 2654 N N . ARG A 1 339 ? -19.242 8.562 9.362 1.00 78.94 339 ARG A N 1
ATOM 2655 C CA . ARG A 1 339 ? -19.668 9.960 9.454 1.00 78.94 339 ARG A CA 1
ATOM 2656 C C . ARG A 1 339 ? -19.492 10.505 10.869 1.00 78.94 339 ARG A C 1
ATOM 2658 O O . ARG A 1 339 ? -18.999 11.623 11.019 1.00 78.94 339 ARG A O 1
ATOM 2665 N N . MET A 1 340 ? -19.844 9.732 11.899 1.00 76.94 340 MET A N 1
ATOM 2666 C CA . MET A 1 340 ? -19.590 10.128 13.290 1.00 76.94 340 MET A CA 1
ATOM 2667 C C . MET A 1 340 ? -18.086 10.238 13.563 1.00 76.94 340 MET A C 1
ATOM 2669 O O . MET A 1 340 ? -17.658 11.230 14.153 1.00 76.94 340 MET A O 1
ATOM 2673 N N . ILE A 1 341 ? -17.275 9.291 13.062 1.00 77.81 341 ILE A N 1
ATOM 2674 C CA . ILE A 1 341 ? -15.805 9.368 13.140 1.00 77.81 341 ILE A CA 1
ATOM 2675 C C . ILE A 1 341 ? -15.305 10.663 12.501 1.00 77.81 341 ILE A C 1
ATOM 2677 O O . ILE A 1 341 ? -14.523 11.381 13.117 1.00 77.81 341 ILE A O 1
ATOM 2681 N N . ALA A 1 342 ? -15.740 10.983 11.280 1.00 78.88 342 ALA A N 1
ATOM 2682 C CA . ALA A 1 342 ? -15.272 12.164 10.557 1.00 78.88 342 ALA A CA 1
ATOM 2683 C C . ALA A 1 342 ? -15.674 13.478 11.254 1.00 78.88 342 ALA A C 1
ATOM 2685 O O . ALA A 1 342 ? -14.852 14.389 11.406 1.00 78.88 342 ALA A O 1
ATOM 2686 N N . GLN A 1 343 ? -16.911 13.565 11.753 1.00 79.81 343 GLN A N 1
ATOM 2687 C CA . GLN A 1 343 ? -17.385 14.721 12.520 1.00 79.81 343 GLN A CA 1
ATOM 2688 C C . GLN A 1 343 ? -16.617 14.887 13.831 1.00 79.81 343 GLN A C 1
ATOM 2690 O O . GLN A 1 343 ? -16.128 15.982 14.122 1.00 79.81 343 GLN A O 1
ATOM 2695 N N . GLY A 1 344 ? -16.464 13.805 14.596 1.00 79.88 344 GLY A N 1
ATOM 2696 C CA . GLY A 1 344 ? -15.703 13.815 15.836 1.00 79.88 344 GLY A CA 1
ATOM 2697 C C . GLY A 1 344 ? -14.231 14.152 15.606 1.00 79.88 344 GLY A C 1
ATOM 2698 O O . GLY A 1 344 ? -13.652 14.938 16.356 1.00 79.88 344 GLY A O 1
ATOM 2699 N N . LEU A 1 345 ? -13.629 13.624 14.538 1.00 80.50 345 LEU A N 1
ATOM 2700 C CA . LEU A 1 345 ? -12.249 13.918 14.161 1.00 80.50 345 LEU A CA 1
ATOM 2701 C C . LEU A 1 345 ? -12.069 15.413 13.894 1.00 80.50 345 LEU A C 1
ATOM 2703 O O . LEU A 1 345 ? -11.141 16.020 14.416 1.00 80.50 345 LEU A O 1
ATOM 2707 N N . LYS A 1 346 ? -13.000 16.039 13.168 1.00 83.31 346 LYS A N 1
ATOM 2708 C CA . LYS A 1 346 ? -12.975 17.483 12.908 1.00 83.31 346 LYS A CA 1
ATOM 2709 C C . LYS A 1 346 ? -13.074 18.313 14.190 1.00 83.31 346 LYS A C 1
ATOM 2711 O O . LYS A 1 346 ? -12.393 19.335 14.306 1.00 83.31 346 LYS A O 1
ATOM 2716 N N . VAL A 1 347 ? -13.916 17.906 15.142 1.00 85.00 347 VAL A N 1
ATOM 2717 C CA . VAL A 1 347 ? -14.014 18.549 16.466 1.00 85.00 347 VAL A CA 1
ATOM 2718 C C . VAL A 1 347 ? -12.673 18.449 17.189 1.00 85.00 347 VAL A C 1
ATOM 2720 O O . VAL A 1 347 ? -12.115 19.465 17.606 1.00 85.00 347 VAL A O 1
ATOM 2723 N N . LEU A 1 348 ? -12.118 17.241 17.265 1.00 82.25 348 LEU A N 1
ATOM 2724 C CA . LEU A 1 348 ? -10.873 16.958 17.966 1.00 82.25 348 LEU A CA 1
ATOM 2725 C C . LEU A 1 348 ? -9.667 17.674 17.332 1.00 82.25 348 LEU A C 1
ATOM 2727 O O . LEU A 1 348 ? -8.901 18.318 18.045 1.00 82.25 348 LEU A O 1
ATOM 2731 N N . GLU A 1 349 ? -9.532 17.650 16.004 1.00 83.81 349 GLU A N 1
ATOM 2732 C CA . GLU A 1 349 ? -8.489 18.362 15.253 1.00 83.81 349 GLU A CA 1
ATOM 2733 C C . GLU A 1 349 ? -8.501 19.861 15.536 1.00 83.81 349 GLU A C 1
ATOM 2735 O O . GLU A 1 349 ? -7.456 20.468 15.789 1.00 83.81 349 GLU A O 1
ATOM 2740 N N . ASN A 1 350 ? -9.684 20.475 15.467 1.00 86.00 350 ASN A N 1
ATOM 2741 C CA . ASN A 1 350 ? -9.830 21.905 15.688 1.00 86.00 350 ASN A CA 1
ATOM 2742 C C . ASN A 1 350 ? -9.486 22.267 17.133 1.00 86.00 350 ASN A C 1
ATOM 2744 O O . ASN A 1 350 ? -8.733 23.216 17.352 1.00 86.00 350 ASN A O 1
ATOM 2748 N N . SER A 1 351 ? -9.986 21.497 18.099 1.00 87.25 351 SER A N 1
ATOM 2749 C CA . SER A 1 351 ? -9.742 21.738 19.521 1.00 87.25 351 SER A CA 1
ATOM 2750 C C . SER A 1 351 ? -8.278 21.533 19.893 1.00 87.25 351 SER A C 1
ATOM 2752 O O . SER A 1 351 ? -7.685 22.424 20.493 1.00 87.25 351 SER A O 1
ATOM 2754 N N . VAL A 1 352 ? -7.647 20.439 19.455 1.00 87.50 352 VAL A N 1
ATOM 2755 C CA . VAL A 1 352 ? -6.219 20.189 19.701 1.00 87.50 352 VAL A CA 1
ATOM 2756 C C . VAL A 1 352 ? -5.350 21.256 19.038 1.00 87.50 352 VAL A C 1
ATOM 2758 O O . VAL A 1 352 ? -4.434 21.775 19.676 1.00 87.50 352 VAL A O 1
ATOM 2761 N N . ARG A 1 353 ? -5.628 21.633 17.783 1.00 86.50 353 ARG A N 1
ATOM 2762 C CA . ARG A 1 353 ? -4.862 22.677 17.082 1.00 86.50 353 ARG A CA 1
ATOM 2763 C C . ARG A 1 353 ? -4.967 24.024 17.797 1.00 86.50 353 ARG A C 1
ATOM 2765 O O . ARG A 1 353 ? -3.947 24.677 18.011 1.00 86.50 353 ARG A O 1
ATOM 2772 N N . ASN A 1 354 ? -6.176 24.422 18.188 1.00 88.69 354 ASN A N 1
ATOM 2773 C CA . ASN A 1 354 ? -6.404 25.684 18.888 1.00 88.69 354 ASN A CA 1
ATOM 2774 C C . ASN A 1 354 ? -5.734 25.681 20.271 1.00 88.69 354 ASN A C 1
ATOM 2776 O O . ASN A 1 354 ? -4.990 26.608 20.585 1.00 88.69 354 ASN A O 1
ATOM 2780 N N . ALA A 1 355 ? -5.922 24.613 21.052 1.00 90.81 355 ALA A N 1
ATOM 2781 C CA . ALA A 1 355 ? -5.306 24.447 22.365 1.00 90.81 355 ALA A CA 1
ATOM 2782 C C . ALA A 1 355 ? -3.770 24.446 22.284 1.00 90.81 355 ALA A C 1
ATOM 2784 O O . ALA A 1 355 ? -3.110 25.091 23.093 1.00 90.81 355 ALA A O 1
ATOM 2785 N N . THR A 1 356 ? -3.193 23.801 21.264 1.00 89.94 356 THR A N 1
ATOM 2786 C CA . THR A 1 356 ? -1.742 23.809 21.010 1.00 89.94 356 THR A CA 1
ATOM 2787 C C . THR A 1 356 ? -1.225 25.225 20.766 1.00 89.94 356 THR A C 1
ATOM 2789 O O . THR A 1 356 ? -0.243 25.634 21.387 1.00 89.94 356 THR A O 1
ATOM 2792 N N . GLY A 1 357 ? -1.885 25.983 19.883 1.00 88.69 357 GLY A N 1
ATOM 2793 C CA . GLY A 1 357 ? -1.496 27.358 19.566 1.00 88.69 357 GLY A CA 1
ATOM 2794 C C . GLY A 1 357 ? -1.563 28.279 20.786 1.00 88.69 357 GLY A C 1
ATOM 2795 O O . GLY A 1 357 ? -0.613 29.018 21.054 1.00 88.69 357 GLY A O 1
ATOM 2796 N N . THR A 1 358 ? -2.644 28.185 21.565 1.00 90.00 358 THR A N 1
ATOM 2797 C CA . THR A 1 358 ? -2.817 28.939 22.815 1.00 90.00 358 THR A CA 1
ATOM 2798 C C . THR A 1 358 ? -1.742 28.579 23.838 1.00 90.00 358 THR A C 1
ATOM 2800 O O . THR A 1 358 ? -1.079 29.472 24.368 1.00 90.00 358 THR A O 1
ATOM 2803 N N . LEU A 1 359 ? -1.524 27.283 24.080 1.00 90.81 359 LEU A N 1
ATOM 2804 C CA . LEU A 1 359 ? -0.567 26.789 25.066 1.00 90.81 359 LEU A CA 1
ATOM 2805 C C . LEU A 1 359 ? 0.867 27.217 24.723 1.00 90.81 359 LEU A C 1
ATOM 2807 O O . LEU A 1 359 ? 1.562 27.768 25.575 1.00 90.81 359 LEU A O 1
ATOM 2811 N N . ARG A 1 360 ? 1.307 27.042 23.467 1.00 89.69 360 ARG A N 1
ATOM 2812 C CA . ARG A 1 360 ? 2.642 27.497 23.039 1.00 89.69 360 ARG A CA 1
ATOM 2813 C C . ARG A 1 360 ? 2.783 29.010 23.141 1.00 89.69 360 ARG A C 1
ATOM 2815 O O . ARG A 1 360 ? 3.775 29.472 23.689 1.00 89.69 360 ARG A O 1
ATOM 2822 N N . GLY A 1 361 ? 1.785 29.778 22.699 1.00 87.56 361 GLY A N 1
ATOM 2823 C CA . GLY A 1 361 ? 1.807 31.241 22.816 1.00 87.56 361 GLY A CA 1
ATOM 2824 C C . GLY A 1 361 ? 1.895 31.738 24.266 1.00 87.56 361 GLY A C 1
ATOM 2825 O O . GLY A 1 361 ? 2.455 32.802 24.524 1.00 87.56 361 GLY A O 1
ATOM 2826 N N . GLN A 1 362 ? 1.376 30.966 25.225 1.00 88.00 362 GLN A N 1
ATOM 2827 C CA . GLN A 1 362 ? 1.479 31.272 26.652 1.00 88.00 362 GLN A CA 1
ATOM 2828 C C . GLN A 1 362 ? 2.824 30.855 27.258 1.00 88.00 362 GLN A C 1
ATOM 2830 O O . GLN A 1 362 ? 3.320 31.582 28.123 1.00 88.00 362 GLN A O 1
ATOM 2835 N N . LEU A 1 363 ? 3.399 29.728 26.825 1.00 86.19 363 LEU A N 1
ATOM 2836 C CA . LEU A 1 363 ? 4.579 29.098 27.432 1.00 86.19 363 LEU A CA 1
ATOM 2837 C C . LEU A 1 363 ? 5.918 29.436 26.758 1.00 86.19 363 LEU A C 1
ATOM 2839 O O . LEU A 1 363 ? 6.954 29.273 27.401 1.00 86.19 363 LEU A O 1
ATOM 2843 N N . ASP A 1 364 ? 5.919 29.919 25.514 1.00 80.50 364 ASP A N 1
ATOM 2844 C CA . ASP A 1 364 ? 7.124 30.320 24.772 1.00 80.50 364 ASP A CA 1
ATOM 2845 C C . ASP A 1 364 ? 7.662 31.668 25.290 1.00 80.50 364 ASP A C 1
ATOM 2847 O O . ASP A 1 364 ? 7.511 32.733 24.686 1.00 80.50 364 ASP A O 1
ATOM 2851 N N . ARG A 1 365 ? 8.216 31.635 26.511 1.00 76.19 365 ARG A N 1
ATOM 2852 C CA . ARG A 1 365 ? 8.765 32.791 27.229 1.00 76.19 365 ARG A CA 1
ATOM 2853 C C . ARG A 1 365 ? 10.244 32.566 27.559 1.00 76.19 365 ARG A C 1
ATOM 2855 O O . ARG A 1 365 ? 10.603 31.489 28.042 1.00 76.19 365 ARG A O 1
ATOM 2862 N N . PRO A 1 366 ? 11.111 33.587 27.413 1.00 59.59 366 PRO A N 1
ATOM 2863 C CA . PRO A 1 366 ? 12.522 33.473 27.771 1.00 59.59 366 PRO A CA 1
ATOM 2864 C C . PRO A 1 366 ? 12.713 33.020 29.231 1.00 59.59 366 PRO A C 1
ATOM 2866 O O . PRO A 1 366 ? 12.276 33.702 30.156 1.00 59.59 366 PRO A O 1
ATOM 2869 N N . GLY A 1 367 ? 13.385 31.881 29.436 1.00 58.81 367 GLY A N 1
ATOM 2870 C CA . GLY A 1 367 ? 13.752 31.355 30.761 1.00 58.81 367 GLY A CA 1
ATOM 2871 C C . GLY A 1 367 ? 12.810 30.303 31.366 1.00 58.81 367 GLY A C 1
ATOM 2872 O O . GLY A 1 367 ? 13.166 29.720 32.388 1.00 58.81 367 GLY A O 1
ATOM 2873 N N . VAL A 1 368 ? 11.660 30.010 30.748 1.00 64.81 368 VAL A N 1
ATOM 2874 C CA . VAL A 1 368 ? 10.723 28.960 31.192 1.00 64.81 368 VAL A CA 1
ATOM 2875 C C . VAL A 1 368 ? 10.907 27.714 30.319 1.00 64.81 368 VAL A C 1
ATOM 2877 O O . VAL A 1 368 ? 10.698 27.769 29.115 1.00 64.81 368 VAL A O 1
ATOM 2880 N N . GLN A 1 369 ? 11.308 26.580 30.906 1.00 82.44 369 GLN A N 1
ATOM 2881 C CA . GLN A 1 369 ? 11.620 25.340 30.166 1.00 82.44 369 GLN A CA 1
ATOM 2882 C C . GLN A 1 369 ? 10.461 24.323 30.147 1.00 82.44 369 GLN A C 1
ATOM 2884 O O . GLN A 1 369 ? 10.701 23.121 30.114 1.00 82.44 369 GLN A O 1
ATOM 2889 N N . VAL A 1 370 ? 9.201 24.776 30.171 1.00 87.38 370 VAL A N 1
ATOM 2890 C CA . VAL A 1 370 ? 8.035 23.866 30.188 1.00 87.38 370 VAL A CA 1
ATOM 2891 C C . VAL A 1 370 ? 7.907 23.089 28.877 1.00 87.38 370 VAL A C 1
ATOM 2893 O O . VAL A 1 370 ? 7.759 21.872 28.908 1.00 87.38 370 VAL A O 1
ATOM 2896 N N . LEU A 1 371 ? 8.017 23.765 27.726 1.00 87.69 371 LEU A N 1
ATOM 2897 C CA . LEU A 1 371 ? 7.936 23.111 26.411 1.00 87.69 371 LEU A CA 1
ATOM 2898 C C . LEU A 1 371 ? 9.047 22.072 26.229 1.00 87.69 371 LEU A C 1
ATOM 2900 O O . LEU A 1 371 ? 8.792 20.979 25.731 1.00 87.69 371 LEU A O 1
ATOM 2904 N N . LYS A 1 372 ? 10.248 22.380 26.731 1.00 86.00 372 LYS A N 1
ATOM 2905 C CA . LYS A 1 372 ? 11.358 21.432 26.787 1.00 86.00 372 LYS A CA 1
ATOM 2906 C C . LYS A 1 372 ? 11.052 20.244 27.702 1.00 86.00 372 LYS A C 1
ATOM 2908 O O . LYS A 1 372 ? 11.252 19.122 27.275 1.00 86.00 372 LYS A O 1
ATOM 2913 N N . ALA A 1 373 ? 10.513 20.462 28.903 1.00 87.06 373 ALA A N 1
ATOM 2914 C CA . ALA A 1 373 ? 10.145 19.369 29.805 1.00 87.06 373 ALA A CA 1
ATOM 2915 C C . ALA A 1 373 ? 9.085 18.436 29.188 1.00 87.06 373 ALA A C 1
ATOM 2917 O O . ALA A 1 373 ? 9.210 17.219 29.272 1.00 87.06 373 ALA A O 1
ATOM 2918 N N . MET A 1 374 ? 8.079 18.991 28.504 1.00 88.31 374 MET A N 1
ATOM 2919 C CA . MET A 1 374 ? 7.100 18.193 27.754 1.00 88.31 374 MET A CA 1
ATOM 2920 C C . MET A 1 374 ? 7.764 17.406 26.616 1.00 88.31 374 MET A C 1
ATOM 2922 O O . MET A 1 374 ? 7.435 16.243 26.385 1.00 88.31 374 MET A O 1
ATOM 2926 N N . ALA A 1 375 ? 8.706 18.032 25.908 1.00 82.62 375 ALA A N 1
ATOM 2927 C CA . ALA A 1 375 ? 9.473 17.382 24.855 1.00 82.62 375 ALA A CA 1
ATOM 2928 C C . ALA A 1 375 ? 10.366 16.257 25.411 1.00 82.62 375 ALA A C 1
ATOM 2930 O O . ALA A 1 375 ? 10.420 15.185 24.815 1.00 82.62 375 ALA A O 1
ATOM 2931 N N . ASP A 1 376 ? 10.958 16.445 26.593 1.00 81.12 376 ASP A N 1
ATOM 2932 C CA . ASP A 1 376 ? 11.755 15.441 27.302 1.00 81.12 376 ASP A CA 1
ATOM 2933 C C . ASP A 1 376 ? 10.893 14.230 27.714 1.00 81.12 376 ASP A C 1
ATOM 2935 O O . ASP A 1 376 ? 11.311 13.091 27.500 1.00 81.12 376 ASP A O 1
ATOM 2939 N N . VAL A 1 377 ? 9.658 14.448 28.202 1.00 80.81 377 VAL A N 1
ATOM 2940 C CA . VAL A 1 377 ? 8.684 13.366 28.488 1.00 80.81 377 VAL A CA 1
ATOM 2941 C C . VAL A 1 377 ? 8.393 12.536 27.232 1.00 80.81 377 VAL A C 1
ATOM 2943 O O . VAL A 1 377 ? 8.336 11.308 27.294 1.00 80.81 377 VAL A O 1
ATOM 2946 N N . LEU A 1 378 ? 8.256 13.183 26.071 1.00 75.75 378 LEU A N 1
ATOM 2947 C CA . LEU A 1 378 ? 8.028 12.505 24.787 1.00 75.75 378 LEU A CA 1
ATOM 2948 C C . LEU A 1 378 ? 9.313 12.012 24.103 1.00 75.75 378 LEU A C 1
ATOM 2950 O O . LEU A 1 378 ? 9.223 11.326 23.081 1.00 75.75 378 LEU A O 1
ATOM 2954 N N . ARG A 1 379 ? 10.488 12.355 24.646 1.00 72.31 379 ARG A N 1
ATOM 2955 C CA . ARG A 1 379 ? 11.818 12.183 24.036 1.00 72.31 379 ARG A CA 1
ATOM 2956 C C . ARG A 1 379 ? 11.903 12.738 22.611 1.00 72.31 379 ARG A C 1
ATOM 2958 O O . ARG A 1 379 ? 12.380 12.075 21.692 1.00 72.31 379 ARG A O 1
ATOM 2965 N N . GLN A 1 380 ? 11.407 13.952 22.425 1.00 72.62 380 GLN A N 1
ATOM 2966 C CA . GLN A 1 380 ? 11.423 14.681 21.159 1.00 72.62 380 GLN A CA 1
ATOM 2967 C C . GLN A 1 380 ? 12.111 16.034 21.342 1.00 72.62 380 GLN A C 1
ATOM 2969 O O . GLN A 1 380 ? 12.314 16.498 22.460 1.00 72.62 380 GLN A O 1
ATOM 2974 N N . GLU A 1 381 ? 12.476 16.682 20.238 1.00 73.44 381 GLU A N 1
ATOM 2975 C CA . GLU A 1 381 ? 12.891 18.084 20.282 1.00 73.44 381 GLU A CA 1
ATOM 2976 C C . GLU A 1 381 ? 11.674 18.986 20.525 1.00 73.44 381 GLU A C 1
ATOM 2978 O O . GLU A 1 381 ? 10.543 18.641 20.166 1.00 73.44 381 GLU A O 1
ATOM 2983 N N . ASP A 1 382 ? 11.889 20.154 21.134 1.00 82.38 382 ASP A N 1
ATOM 2984 C CA . ASP A 1 382 ? 10.831 21.157 21.253 1.00 82.38 382 ASP A CA 1
ATOM 2985 C C . ASP A 1 382 ? 10.466 21.687 19.861 1.00 82.38 382 ASP A C 1
ATOM 2987 O O . ASP A 1 382 ? 11.227 22.410 19.219 1.00 82.38 382 ASP A O 1
ATOM 2991 N N . ALA A 1 383 ? 9.268 21.325 19.417 1.00 80.56 383 ALA A N 1
ATOM 2992 C CA . ALA A 1 383 ? 8.648 21.812 18.202 1.00 80.56 383 ALA A CA 1
ATOM 2993 C C . ALA A 1 383 ? 7.133 21.919 18.404 1.00 80.56 383 ALA A C 1
ATOM 2995 O O . ALA A 1 383 ? 6.552 21.279 19.287 1.00 80.56 383 ALA A O 1
ATOM 2996 N N . GLU A 1 384 ? 6.462 22.684 17.539 1.00 81.56 384 GLU A N 1
ATOM 2997 C CA . GLU A 1 384 ? 4.996 22.782 17.542 1.00 81.56 384 GLU A CA 1
ATOM 2998 C C . GLU A 1 384 ? 4.332 21.401 17.465 1.00 81.56 384 GLU A C 1
ATOM 3000 O O . GLU A 1 384 ? 3.371 21.124 18.182 1.00 81.56 384 GLU A O 1
ATOM 3005 N N . GLN A 1 385 ? 4.903 20.507 16.657 1.00 76.31 385 GLN A N 1
ATOM 3006 C CA . GLN A 1 385 ? 4.445 19.131 16.507 1.00 76.31 385 GLN A CA 1
ATOM 3007 C C . GLN A 1 385 ? 4.524 18.330 17.816 1.00 76.31 385 GLN A C 1
ATOM 3009 O O . GLN A 1 385 ? 3.578 17.615 18.144 1.00 76.31 385 GLN A O 1
ATOM 3014 N N . THR A 1 386 ? 5.602 18.483 18.586 1.00 79.81 386 THR A N 1
ATOM 3015 C CA . THR A 1 386 ? 5.786 17.828 19.889 1.00 79.81 386 THR A CA 1
ATOM 3016 C C . THR A 1 386 ? 4.738 18.304 20.892 1.00 79.81 386 THR A C 1
ATOM 3018 O O . THR A 1 386 ? 4.118 17.499 21.586 1.00 79.81 386 THR A O 1
ATOM 3021 N N . THR A 1 387 ? 4.457 19.611 20.929 1.00 86.62 387 THR A N 1
ATOM 3022 C CA . THR A 1 387 ? 3.384 20.140 21.786 1.00 86.62 387 THR A CA 1
ATOM 3023 C C . THR A 1 387 ? 2.015 19.652 21.341 1.00 86.62 387 THR A C 1
ATOM 3025 O O . THR A 1 387 ? 1.205 19.278 22.184 1.00 86.62 387 THR A O 1
ATOM 3028 N N . ARG A 1 388 ? 1.761 19.600 20.031 1.00 84.25 388 ARG A N 1
ATOM 3029 C CA . ARG A 1 388 ? 0.510 19.059 19.498 1.00 84.25 388 ARG A CA 1
ATOM 3030 C C . ARG A 1 388 ? 0.307 17.607 19.918 1.00 84.25 388 ARG A C 1
ATOM 3032 O O . ARG A 1 388 ? -0.783 17.260 20.364 1.00 84.25 388 ARG A O 1
ATOM 3039 N N . MET A 1 389 ? 1.352 16.780 19.852 1.00 81.00 389 MET A N 1
ATOM 3040 C CA . MET A 1 389 ? 1.318 15.401 20.350 1.00 81.00 389 MET A CA 1
ATOM 3041 C C . MET A 1 389 ? 0.967 15.352 21.842 1.00 81.00 389 MET A C 1
ATOM 3043 O O . MET A 1 389 ? 0.059 14.623 22.234 1.00 81.00 389 MET A O 1
ATOM 3047 N N . ALA A 1 390 ? 1.625 16.168 22.667 1.00 86.50 390 ALA A N 1
ATOM 3048 C CA . ALA A 1 390 ? 1.348 16.215 24.099 1.00 86.50 390 ALA A CA 1
ATOM 3049 C C . ALA A 1 390 ? -0.110 16.601 24.407 1.00 86.50 390 ALA A C 1
ATOM 3051 O O . ALA A 1 390 ? -0.784 15.932 25.188 1.00 86.50 390 ALA A O 1
ATOM 3052 N N . VAL A 1 391 ? -0.623 17.642 23.743 1.00 89.50 391 VAL A N 1
ATOM 3053 C CA . VAL A 1 391 ? -2.024 18.079 23.859 1.00 89.50 391 VAL A CA 1
ATOM 3054 C C . VAL A 1 391 ? -2.984 16.977 23.404 1.00 89.50 391 VAL A C 1
ATOM 3056 O O . VAL A 1 391 ? -4.029 16.788 24.017 1.00 89.50 391 VAL A O 1
ATOM 3059 N N . THR A 1 392 ? -2.620 16.208 22.377 1.00 84.62 392 THR A N 1
ATOM 3060 C CA . THR A 1 392 ? -3.419 15.071 21.889 1.00 84.62 392 THR A CA 1
ATOM 3061 C C . THR A 1 392 ? -3.500 13.948 22.910 1.00 84.62 392 THR A C 1
ATOM 3063 O O . THR A 1 392 ? -4.581 13.417 23.138 1.00 84.62 392 THR A O 1
ATOM 3066 N N . ILE A 1 393 ? -2.376 13.600 23.540 1.00 83.31 393 ILE A N 1
ATOM 3067 C CA . ILE A 1 393 ? -2.319 12.570 24.584 1.00 83.31 393 ILE A CA 1
ATOM 3068 C C . ILE A 1 393 ? -3.192 12.980 25.779 1.00 83.31 393 ILE A C 1
ATOM 3070 O O . ILE A 1 393 ? -3.988 12.180 26.265 1.00 83.31 393 ILE A O 1
ATOM 3074 N N . ILE A 1 394 ? -3.118 14.250 26.194 1.00 88.56 394 ILE A N 1
ATOM 3075 C CA . ILE A 1 394 ? -3.982 14.805 27.247 1.00 88.56 394 ILE A CA 1
ATOM 3076 C C . ILE A 1 394 ? -5.460 14.754 26.821 1.00 88.56 394 ILE A C 1
ATOM 3078 O O . ILE A 1 394 ? -6.309 14.344 27.610 1.00 88.56 394 ILE A O 1
ATOM 3082 N N . ALA A 1 395 ? -5.782 15.117 25.575 1.00 85.50 395 ALA A N 1
ATOM 3083 C CA . ALA A 1 395 ? -7.146 15.056 25.047 1.00 85.50 395 ALA A CA 1
ATOM 3084 C C . ALA A 1 395 ? -7.696 13.620 25.008 1.00 85.50 395 ALA A C 1
ATOM 3086 O O . ALA A 1 395 ? -8.859 13.402 25.349 1.00 85.50 395 ALA A O 1
ATOM 3087 N N . ASN A 1 396 ? -6.863 12.641 24.641 1.00 81.00 396 ASN A N 1
ATOM 3088 C CA . ASN A 1 396 ? -7.213 11.222 24.676 1.00 81.00 396 ASN A CA 1
ATOM 3089 C C . ASN A 1 396 ? -7.530 10.767 26.101 1.00 81.00 396 ASN A C 1
ATOM 3091 O O . ASN A 1 396 ? -8.609 10.233 26.345 1.00 81.00 396 ASN A O 1
ATOM 3095 N N . ALA A 1 397 ? -6.650 11.063 27.060 1.00 83.44 397 ALA A N 1
ATOM 3096 C CA . ALA A 1 397 ? -6.875 10.719 28.460 1.00 83.44 397 ALA A CA 1
ATOM 3097 C C . ALA A 1 397 ? -8.154 11.362 29.024 1.00 83.44 397 ALA A C 1
ATOM 3099 O O . ALA A 1 397 ? -8.920 10.689 29.708 1.00 83.44 397 ALA A O 1
ATOM 3100 N N . LEU A 1 398 ? -8.442 12.627 28.690 1.00 84.44 398 LEU A N 1
ATOM 3101 C CA . LEU A 1 398 ? -9.703 13.281 29.068 1.00 84.44 398 LEU A CA 1
ATOM 3102 C C . LEU A 1 398 ? -10.925 12.611 28.423 1.00 84.44 398 LEU A C 1
ATOM 3104 O O . LEU A 1 398 ? -11.937 12.432 29.088 1.00 84.44 398 LEU A O 1
ATOM 3108 N N . THR A 1 399 ? -10.830 12.204 27.158 1.00 77.75 399 THR A N 1
ATOM 3109 C CA . THR A 1 399 ? -11.935 11.536 26.448 1.00 77.75 399 THR A CA 1
ATOM 3110 C C . THR A 1 399 ? -12.222 10.147 27.030 1.00 77.75 399 THR A C 1
ATOM 3112 O O . THR A 1 399 ? -13.379 9.757 27.164 1.00 77.75 399 THR A O 1
ATOM 3115 N N . VAL A 1 400 ? -11.177 9.405 27.412 1.00 75.75 400 VAL A N 1
ATOM 3116 C CA . VAL A 1 400 ? -11.298 8.071 28.024 1.00 75.75 400 VAL A CA 1
ATOM 3117 C C . VAL A 1 400 ? -11.740 8.149 29.490 1.00 75.75 400 VAL A C 1
ATOM 3119 O O . VAL A 1 400 ? -12.392 7.223 29.970 1.00 75.75 400 VAL A O 1
ATOM 3122 N N . HIS A 1 401 ? -11.433 9.249 30.188 1.00 82.56 401 HIS A N 1
ATOM 3123 C CA . HIS A 1 401 ? -11.758 9.460 31.603 1.00 82.56 401 HIS A CA 1
ATOM 3124 C C . HIS A 1 401 ? -13.220 9.127 31.914 1.00 82.56 401 HIS A C 1
ATOM 3126 O O . HIS A 1 401 ? -13.481 8.280 32.765 1.00 82.56 401 HIS A O 1
ATOM 3132 N N . ASP A 1 402 ? -14.171 9.750 31.213 1.00 73.88 402 ASP A N 1
ATOM 3133 C CA . ASP A 1 402 ? -15.600 9.556 31.490 1.00 73.88 402 ASP A CA 1
ATOM 3134 C C . ASP A 1 402 ? -16.052 8.111 31.227 1.00 73.88 402 ASP A C 1
ATOM 3136 O O . ASP A 1 402 ? -16.916 7.590 31.933 1.00 73.88 402 ASP A O 1
ATOM 3140 N N . GLY A 1 403 ? -15.419 7.426 30.269 1.00 70.00 403 GLY A N 1
ATOM 3141 C CA . GLY A 1 403 ? -15.643 6.002 30.029 1.00 70.00 403 GLY A CA 1
ATOM 3142 C C . GLY A 1 403 ? -15.261 5.147 31.239 1.00 70.00 403 GLY A C 1
ATOM 3143 O O . GLY A 1 403 ? -16.044 4.290 31.644 1.00 70.00 403 GLY A O 1
ATOM 3144 N N . VAL A 1 404 ? -14.107 5.420 31.855 1.00 74.94 404 VAL A N 1
ATOM 3145 C CA . VAL A 1 404 ? -13.640 4.726 33.071 1.00 74.94 404 VAL A CA 1
ATOM 3146 C C . VAL A 1 404 ? -14.499 5.089 34.285 1.00 74.94 404 VAL A C 1
ATOM 3148 O O . VAL A 1 404 ? -14.891 4.206 35.046 1.00 74.94 404 VAL A O 1
ATOM 3151 N N . ALA A 1 405 ? -14.847 6.368 34.452 1.00 78.56 405 ALA A N 1
ATOM 3152 C CA . ALA A 1 405 ? -15.703 6.827 35.548 1.00 78.56 405 ALA A CA 1
ATOM 3153 C C . ALA A 1 405 ? -17.095 6.172 35.507 1.00 78.56 405 ALA A C 1
ATOM 3155 O O . ALA A 1 405 ? -17.660 5.841 36.546 1.00 78.56 405 ALA A O 1
ATOM 3156 N N . SER A 1 406 ? -17.629 5.905 34.309 1.00 69.75 406 SER A N 1
ATOM 3157 C CA . SER A 1 406 ? -18.922 5.225 34.152 1.00 69.75 406 SER A CA 1
ATOM 3158 C C . SER A 1 406 ? -18.930 3.766 34.630 1.00 69.75 406 SER A C 1
ATOM 3160 O O . SER A 1 406 ? -19.998 3.230 34.929 1.00 69.75 406 SER A O 1
ATOM 3162 N N . THR A 1 407 ? -17.762 3.117 34.715 1.00 68.56 407 THR A N 1
ATOM 3163 C CA . THR A 1 407 ? -17.626 1.713 35.135 1.00 68.56 407 THR A CA 1
ATOM 3164 C C . THR A 1 407 ? -17.002 1.547 36.520 1.00 68.56 407 THR A C 1
ATOM 3166 O O . THR A 1 407 ? -17.092 0.461 37.093 1.00 68.56 407 THR A O 1
ATOM 3169 N N . HIS A 1 408 ? -16.398 2.599 37.080 1.00 75.56 408 HIS A N 1
ATOM 3170 C CA . HIS A 1 408 ? -15.707 2.563 38.368 1.00 75.56 408 HIS A CA 1
ATOM 3171 C C . HIS A 1 408 ? -16.124 3.729 39.273 1.00 75.56 408 HIS A C 1
ATOM 3173 O O . HIS A 1 408 ? -15.632 4.842 39.128 1.00 75.56 408 HIS A O 1
ATOM 3179 N N . GLU A 1 409 ? -16.947 3.442 40.289 1.00 78.69 409 GLU A N 1
ATOM 3180 C CA . GLU A 1 409 ? -17.471 4.437 41.249 1.00 78.69 409 GLU A CA 1
ATOM 3181 C C . GLU A 1 409 ? -16.387 5.220 42.021 1.00 78.69 409 GLU A C 1
ATOM 3183 O O . GLU A 1 409 ? -16.655 6.287 42.569 1.00 78.69 409 GLU A O 1
ATOM 3188 N N . SER A 1 410 ? -15.157 4.703 42.103 1.00 81.69 410 SER A N 1
ATOM 3189 C CA . SER A 1 410 ? -14.030 5.370 42.772 1.00 81.69 410 SER A CA 1
ATOM 3190 C C . SER A 1 410 ? -13.426 6.525 41.963 1.00 81.69 410 SER A C 1
ATOM 3192 O O . SER A 1 410 ? -12.684 7.351 42.517 1.00 81.69 410 SER A O 1
ATOM 3194 N N . VAL A 1 411 ? -13.722 6.586 40.664 1.00 84.81 411 VAL A N 1
ATOM 3195 C CA . VAL A 1 411 ? -13.212 7.590 39.734 1.00 84.81 411 VAL A CA 1
ATOM 3196 C C . VAL A 1 411 ? -14.297 8.650 39.521 1.00 84.81 411 VAL A C 1
ATOM 3198 O O . VAL A 1 411 ? -15.357 8.324 38.994 1.00 84.81 411 VAL A O 1
ATOM 3201 N N . PRO A 1 412 ? -14.066 9.914 39.922 1.00 87.25 412 PRO A N 1
ATOM 3202 C CA . PRO A 1 412 ? -15.037 10.979 39.697 1.00 87.25 412 PRO A CA 1
ATOM 3203 C C . PRO A 1 412 ? -15.118 11.302 38.204 1.00 87.25 412 PRO A C 1
ATOM 3205 O O . PRO A 1 412 ? -14.088 11.449 37.564 1.00 87.25 412 PRO A O 1
ATOM 3208 N N . SER A 1 413 ? -16.316 11.469 37.657 1.00 85.00 413 SER A N 1
ATOM 3209 C CA . SER A 1 413 ? -16.516 11.945 36.282 1.00 85.00 413 SER A CA 1
ATOM 3210 C C . SER A 1 413 ? -16.009 13.378 36.082 1.00 85.00 413 SER A C 1
ATOM 3212 O O . SER A 1 413 ? -15.923 14.167 37.031 1.00 85.00 413 SER A O 1
ATOM 3214 N N . LEU A 1 414 ? -15.754 13.784 34.831 1.00 83.06 414 LEU A N 1
ATOM 3215 C CA . LEU A 1 414 ? -15.369 15.170 34.528 1.00 83.06 414 LEU A CA 1
ATOM 3216 C C . LEU A 1 414 ? -16.438 16.182 34.977 1.00 83.06 414 LEU A C 1
ATOM 3218 O O . LEU A 1 414 ? -16.110 17.300 35.376 1.00 83.06 414 LEU A O 1
ATOM 3222 N N . ALA A 1 415 ? -17.714 15.786 34.959 1.00 80.38 415 ALA A N 1
ATOM 3223 C CA . ALA A 1 415 ? -18.820 16.600 35.461 1.00 80.38 415 ALA A CA 1
ATOM 3224 C C . ALA A 1 415 ? -18.764 16.783 36.990 1.00 80.38 415 ALA A C 1
ATOM 3226 O O . ALA A 1 415 ? -19.052 17.869 37.491 1.00 80.38 415 ALA A O 1
ATOM 3227 N N . GLU A 1 416 ? -18.367 15.749 37.734 1.00 84.12 416 GLU A N 1
ATOM 3228 C CA . GLU A 1 416 ? -18.211 15.806 39.193 1.00 84.12 416 GLU A CA 1
ATOM 3229 C C . GLU A 1 416 ? -16.969 16.581 39.629 1.00 84.12 416 GLU A C 1
ATOM 3231 O O . GLU A 1 416 ? -16.980 17.177 40.706 1.00 84.12 416 GLU A O 1
ATOM 3236 N N . LEU A 1 417 ? -15.918 16.608 38.806 1.00 85.31 417 LEU A N 1
ATOM 3237 C CA . LEU A 1 417 ? -14.751 17.462 39.034 1.00 85.31 417 LEU A CA 1
ATOM 3238 C C . LEU A 1 417 ? -15.080 18.952 38.824 1.00 85.31 417 LEU A C 1
ATOM 3240 O O . LEU A 1 417 ? -14.470 19.819 39.445 1.00 85.31 417 LEU A O 1
ATOM 3244 N N . ASP A 1 418 ? -16.095 19.267 38.018 1.00 79.69 418 ASP A N 1
ATOM 3245 C CA . ASP A 1 418 ? -16.504 20.633 37.674 1.00 79.69 418 ASP A CA 1
ATOM 3246 C C . ASP A 1 418 ? -17.497 21.284 38.660 1.00 79.69 418 ASP A C 1
ATOM 3248 O O . ASP A 1 418 ? -18.398 22.036 38.285 1.00 79.69 418 ASP A O 1
ATOM 3252 N N . GLN A 1 419 ? -17.348 21.045 39.963 1.00 66.69 419 GLN A N 1
ATOM 3253 C CA . GLN A 1 419 ? -18.262 21.612 40.970 1.00 66.69 419 GLN A CA 1
ATOM 3254 C C . GLN A 1 419 ? -18.127 23.141 41.163 1.00 66.69 419 GLN A C 1
ATOM 3256 O O . GLN A 1 419 ? -18.936 23.749 41.865 1.00 66.69 419 GLN A O 1
ATOM 3261 N N . GLY A 1 420 ? -17.135 23.784 40.529 1.00 63.12 420 GLY A N 1
ATOM 3262 C CA . GLY A 1 420 ? -16.840 25.221 40.640 1.00 63.12 420 GLY A CA 1
ATOM 3263 C C . GLY A 1 420 ? -16.843 26.011 39.322 1.00 63.12 420 GLY A C 1
ATOM 3264 O O . GLY A 1 420 ? -16.416 27.166 39.325 1.00 63.12 420 GLY A O 1
ATOM 3265 N N . GLY A 1 421 ? -17.286 25.417 38.205 1.00 68.50 421 GLY A N 1
ATOM 3266 C CA . GLY A 1 421 ? -17.255 26.035 36.867 1.00 68.50 421 GLY A CA 1
ATOM 3267 C C . GLY A 1 421 ? -15.873 26.038 36.198 1.00 68.50 421 GLY A C 1
ATOM 3268 O O . GLY A 1 421 ? -15.658 26.754 35.217 1.00 68.50 421 GLY A O 1
ATOM 3269 N N . SER A 1 422 ? -14.925 25.285 36.755 1.00 75.06 422 SER A N 1
ATOM 3270 C CA . SER A 1 422 ? -13.633 24.983 36.153 1.00 75.06 422 SER A CA 1
ATOM 3271 C C . SER A 1 422 ? -12.985 23.794 36.857 1.00 75.06 422 SER A C 1
ATOM 3273 O O . SER A 1 422 ? -13.010 23.751 38.087 1.00 75.06 422 SER A O 1
ATOM 3275 N N . ILE A 1 423 ? -12.323 22.924 36.097 1.00 83.06 423 ILE A N 1
ATOM 3276 C CA . ILE A 1 423 ? -11.527 21.807 36.616 1.00 83.06 423 ILE A CA 1
ATOM 3277 C C . ILE A 1 423 ? -10.078 22.275 36.764 1.00 83.06 423 ILE A C 1
ATOM 3279 O O . ILE A 1 423 ? -9.538 22.899 35.845 1.00 83.06 423 ILE A O 1
ATOM 3283 N N . ASP A 1 424 ? -9.464 22.016 37.915 1.00 85.31 424 ASP A N 1
ATOM 3284 C CA . ASP A 1 424 ? -8.061 22.352 38.156 1.00 85.31 424 ASP A CA 1
ATOM 3285 C C . ASP A 1 424 ? -7.113 21.174 37.842 1.00 85.31 424 ASP A C 1
ATOM 3287 O O . ASP A 1 424 ? -7.527 20.024 37.623 1.00 85.31 424 ASP A O 1
ATOM 3291 N N . ARG A 1 425 ? -5.816 21.474 37.731 1.00 91.38 425 ARG A N 1
ATOM 3292 C CA . ARG A 1 425 ? -4.793 20.487 37.365 1.00 91.38 425 ARG A CA 1
ATOM 3293 C C . ARG A 1 425 ? -4.665 19.415 38.445 1.00 91.38 425 ARG A C 1
ATOM 3295 O O . ARG A 1 425 ? -4.532 18.244 38.114 1.00 91.38 425 ARG A O 1
ATOM 3302 N N . GLU A 1 426 ? -4.710 19.797 39.718 1.00 89.12 426 GLU A N 1
ATOM 3303 C CA . GLU A 1 426 ? -4.474 18.893 40.848 1.00 89.12 426 GLU A CA 1
ATOM 3304 C C . GLU A 1 426 ? -5.615 17.876 41.016 1.00 89.12 426 GLU A C 1
ATOM 3306 O O . GLU A 1 426 ? -5.372 16.690 41.227 1.00 89.12 426 GLU A O 1
ATOM 3311 N N . GLN A 1 427 ? -6.862 18.311 40.828 1.00 88.88 427 GLN A N 1
ATOM 3312 C CA . GLN A 1 427 ? -8.048 17.460 40.765 1.00 88.88 427 GLN A CA 1
ATOM 3313 C C . GLN A 1 427 ? -7.949 16.445 39.626 1.00 88.88 427 GLN A C 1
ATOM 3315 O O . GLN A 1 427 ? -8.222 15.261 39.829 1.00 88.88 427 GLN A O 1
ATOM 3320 N N . THR A 1 428 ? -7.527 16.899 38.442 1.00 90.81 428 THR A N 1
ATOM 3321 C CA . THR A 1 428 ? -7.356 16.029 37.270 1.00 90.81 428 THR A CA 1
ATOM 3322 C C . THR A 1 428 ? -6.256 14.998 37.511 1.00 90.81 428 THR A C 1
ATOM 3324 O O . THR A 1 428 ? -6.471 13.811 37.278 1.00 90.81 428 THR A O 1
ATOM 3327 N N . LEU A 1 429 ? -5.101 15.426 38.035 1.00 92.56 429 LEU A N 1
ATOM 3328 C CA . LEU A 1 429 ? -3.992 14.534 38.377 1.00 92.56 429 LEU A CA 1
ATOM 3329 C C . LEU A 1 429 ? -4.404 13.504 39.438 1.00 92.56 429 LEU A C 1
ATOM 3331 O O . LEU A 1 429 ? -4.121 12.325 39.259 1.00 92.56 429 LEU A O 1
ATOM 3335 N N . SER A 1 430 ? -5.135 13.913 40.480 1.00 90.25 430 SER A N 1
ATOM 3336 C CA . SER A 1 430 ? -5.622 12.997 41.520 1.00 90.25 430 SER A CA 1
ATOM 3337 C C . SER A 1 430 ? -6.635 11.981 40.983 1.00 90.25 430 SER A C 1
ATOM 3339 O O . SER A 1 430 ? -6.592 10.808 41.355 1.00 90.25 430 SER A O 1
ATOM 3341 N N . ALA A 1 431 ? -7.536 12.394 40.086 1.00 89.81 431 ALA A N 1
ATOM 3342 C CA . ALA A 1 431 ? -8.451 11.467 39.423 1.00 89.81 431 ALA A CA 1
ATOM 3343 C C . ALA A 1 431 ? -7.685 10.471 38.541 1.00 89.81 431 ALA A C 1
ATOM 3345 O O . ALA A 1 431 ? -7.944 9.271 38.595 1.00 89.81 431 ALA A O 1
ATOM 3346 N N . TRP A 1 432 ? -6.694 10.945 37.783 1.00 91.38 432 TRP A N 1
ATOM 3347 C CA . TRP A 1 432 ? -5.851 10.089 36.952 1.00 91.38 432 TRP A CA 1
ATOM 3348 C C . TRP A 1 432 ? -4.985 9.135 37.775 1.00 91.38 432 TRP A C 1
ATOM 3350 O O . TRP A 1 432 ? -4.825 7.991 37.375 1.00 91.38 432 TRP A O 1
ATOM 3360 N N . GLU A 1 433 ? -4.499 9.530 38.950 1.00 89.00 433 GLU A N 1
ATOM 3361 C CA . GLU A 1 433 ? -3.813 8.621 39.878 1.00 89.00 433 GLU A CA 1
ATOM 3362 C C . GLU A 1 433 ? -4.716 7.463 40.325 1.00 89.00 433 GLU A C 1
ATOM 3364 O O . GLU A 1 433 ? -4.276 6.317 40.302 1.00 89.00 433 GLU A O 1
ATOM 3369 N N . ARG A 1 434 ? -6.000 7.716 40.610 1.00 87.75 434 ARG A N 1
ATOM 3370 C CA . ARG A 1 434 ? -6.969 6.639 40.901 1.00 87.75 434 ARG A CA 1
ATOM 3371 C C . ARG A 1 434 ? -7.228 5.747 39.693 1.00 87.75 434 ARG A C 1
ATOM 3373 O O . ARG A 1 434 ? -7.366 4.541 39.840 1.00 87.75 434 ARG A O 1
ATOM 3380 N N . ILE A 1 435 ? -7.289 6.320 38.493 1.00 83.38 435 ILE A N 1
ATOM 3381 C CA . ILE A 1 435 ? -7.451 5.541 37.257 1.00 83.38 435 ILE A CA 1
ATOM 3382 C C . ILE A 1 435 ? -6.233 4.630 37.024 1.00 83.38 435 ILE A C 1
ATOM 3384 O O . ILE A 1 435 ? -6.378 3.479 36.606 1.00 83.38 435 ILE A O 1
ATOM 3388 N N . LEU A 1 436 ? -5.032 5.117 37.339 1.00 81.56 436 LEU A N 1
ATOM 3389 C CA . LEU A 1 436 ? -3.798 4.337 37.275 1.00 81.56 436 LEU A CA 1
ATOM 3390 C C . LEU A 1 436 ? -3.791 3.171 38.278 1.00 81.56 436 LEU A C 1
ATOM 3392 O O . LEU A 1 436 ? -3.316 2.090 37.938 1.00 81.56 436 LEU A O 1
ATOM 3396 N N . GLU A 1 437 ? -4.400 3.326 39.458 1.00 80.31 437 GLU A N 1
ATOM 3397 C CA . GLU A 1 437 ? -4.606 2.223 40.416 1.00 80.31 437 GLU A CA 1
ATOM 3398 C C . GLU A 1 437 ? -5.518 1.103 39.873 1.00 80.31 437 GLU A C 1
ATOM 3400 O O . GLU A 1 437 ? -5.461 -0.025 40.360 1.00 80.31 437 GLU A O 1
ATOM 3405 N N . ILE A 1 438 ? -6.322 1.384 38.839 1.00 73.69 438 ILE A N 1
ATOM 3406 C CA . ILE A 1 438 ? -7.231 0.430 38.172 1.00 73.69 438 ILE A CA 1
ATOM 3407 C C . ILE A 1 438 ? -6.605 -0.107 36.861 1.00 73.69 438 ILE A C 1
ATOM 3409 O O . ILE A 1 438 ? -7.267 -0.718 36.030 1.00 73.69 438 ILE A O 1
ATOM 3413 N N . ASN A 1 439 ? -5.292 0.067 36.683 1.00 68.12 439 ASN A N 1
ATOM 3414 C CA . ASN A 1 439 ? -4.483 -0.475 35.586 1.00 68.12 439 ASN A CA 1
ATOM 3415 C C . ASN A 1 439 ? -4.690 0.133 34.184 1.00 68.12 439 ASN A C 1
ATOM 3417 O O . ASN A 1 439 ? -4.239 -0.447 33.199 1.00 68.12 439 ASN A O 1
ATOM 3421 N N . TYR A 1 440 ? -5.222 1.352 34.057 1.00 71.25 440 TYR A N 1
ATOM 3422 C CA . TYR A 1 440 ? -5.233 2.082 32.770 1.00 71.25 440 TYR A CA 1
ATOM 3423 C C . TYR A 1 440 ? -3.915 2.828 32.478 1.00 71.25 440 TYR A C 1
ATOM 3425 O O . TYR A 1 440 ? -3.898 3.871 31.812 1.00 71.25 440 TYR A O 1
ATOM 3433 N N . TRP A 1 441 ? -2.790 2.293 32.966 1.00 72.50 441 TRP A N 1
ATOM 3434 C CA . TRP A 1 441 ? -1.445 2.854 32.795 1.00 72.50 441 TRP A CA 1
ATOM 3435 C C . TRP A 1 441 ? -1.134 3.318 31.374 1.00 72.50 441 TRP A C 1
ATOM 3437 O O . TRP A 1 441 ? -0.631 4.435 31.226 1.00 72.50 441 TRP A O 1
ATOM 3447 N N . PRO A 1 442 ? -1.461 2.546 30.317 1.00 69.62 442 PRO A N 1
ATOM 3448 C CA . PRO A 1 442 ? -1.045 2.925 28.978 1.00 69.62 442 PRO A CA 1
ATOM 3449 C C . PRO A 1 442 ? -1.689 4.189 28.430 1.00 69.62 442 PRO A C 1
ATOM 3451 O O . PRO A 1 442 ? -1.161 4.707 27.460 1.00 69.62 442 PRO A O 1
ATOM 3454 N N . ILE A 1 443 ? -2.779 4.681 29.025 1.00 73.94 443 ILE A N 1
ATOM 3455 C CA . ILE A 1 443 ? -3.476 5.901 28.593 1.00 73.94 443 ILE A CA 1
ATOM 3456 C C . ILE A 1 443 ? -3.124 7.076 29.511 1.00 73.94 443 ILE A C 1
ATOM 3458 O O . ILE A 1 443 ? -2.861 8.182 29.041 1.00 73.94 443 ILE A O 1
ATOM 3462 N N . PHE A 1 444 ? -3.092 6.851 30.826 1.00 81.69 444 PHE A N 1
ATOM 3463 C CA . PHE A 1 444 ? -3.059 7.952 31.792 1.00 81.69 444 PHE A CA 1
ATOM 3464 C C . PHE A 1 444 ? -1.663 8.315 32.298 1.00 81.69 444 PHE A C 1
ATOM 3466 O O . PHE A 1 444 ? -1.483 9.441 32.751 1.00 81.69 444 PHE A O 1
ATOM 3473 N N . ASP A 1 445 ? -0.663 7.433 32.204 1.00 81.25 445 ASP A N 1
ATOM 3474 C CA . ASP A 1 445 ? 0.652 7.697 32.807 1.00 81.25 445 ASP A CA 1
ATOM 3475 C C . ASP A 1 445 ? 1.392 8.839 32.094 1.00 81.25 445 ASP A C 1
ATOM 3477 O O . ASP A 1 445 ? 1.683 9.874 32.694 1.00 81.25 445 ASP A O 1
ATOM 3481 N N . VAL A 1 446 ? 1.582 8.720 30.775 1.00 81.94 446 VAL A N 1
ATOM 3482 C CA . VAL A 1 446 ? 2.214 9.774 29.962 1.00 81.94 446 VAL A CA 1
ATOM 3483 C C . VAL A 1 446 ? 1.374 11.051 29.974 1.00 81.94 446 VAL A C 1
ATOM 3485 O O . VAL A 1 446 ? 1.923 12.145 30.093 1.00 81.94 446 VAL A O 1
ATOM 3488 N N . ALA A 1 447 ? 0.044 10.938 29.904 1.00 87.75 447 ALA A N 1
ATOM 3489 C CA . ALA A 1 447 ? -0.843 12.095 29.983 1.00 87.75 447 ALA A CA 1
ATOM 3490 C C . ALA A 1 447 ? -0.664 12.858 31.305 1.00 87.75 447 ALA A C 1
ATOM 3492 O O . ALA A 1 447 ? -0.549 14.085 31.292 1.00 87.75 447 ALA A O 1
ATOM 3493 N N . ARG A 1 448 ? -0.575 12.140 32.432 1.00 91.69 448 ARG A N 1
ATOM 3494 C CA . ARG A 1 448 ? -0.322 12.703 33.764 1.00 91.69 448 ARG A CA 1
ATOM 3495 C C . ARG A 1 448 ? 1.034 13.398 33.829 1.00 91.69 448 ARG A C 1
ATOM 3497 O O . ARG A 1 448 ? 1.092 14.523 34.320 1.00 91.69 448 ARG A O 1
ATOM 3504 N N . GLU A 1 449 ? 2.100 12.775 33.325 1.00 89.69 449 GLU A N 1
ATOM 3505 C CA . GLU A 1 449 ? 3.433 13.396 33.290 1.00 89.69 449 GLU A CA 1
ATOM 3506 C C . GLU A 1 449 ? 3.438 14.691 32.471 1.00 89.69 449 GLU A C 1
ATOM 3508 O O . GLU A 1 449 ? 3.932 15.720 32.933 1.00 89.69 449 GLU A O 1
ATOM 3513 N N . LEU A 1 450 ? 2.809 14.678 31.294 1.00 91.31 450 LEU A N 1
ATOM 3514 C CA . LEU A 1 450 ? 2.683 15.863 30.447 1.00 91.31 450 LEU A CA 1
ATOM 3515 C C . LEU A 1 450 ? 1.897 16.979 31.135 1.00 91.31 450 LEU A C 1
ATOM 3517 O O . LEU A 1 450 ? 2.333 18.130 31.129 1.00 91.31 450 LEU A O 1
ATOM 3521 N N . LEU A 1 451 ? 0.756 16.651 31.745 1.00 93.44 451 LEU A N 1
ATOM 3522 C CA . LEU A 1 451 ? -0.068 17.627 32.453 1.00 93.44 451 LEU A CA 1
ATOM 3523 C C . LEU A 1 451 ? 0.663 18.193 33.681 1.00 93.44 451 LEU A C 1
ATOM 3525 O O . LEU A 1 451 ? 0.519 19.376 33.990 1.00 93.44 451 LEU A O 1
ATOM 3529 N N . ARG A 1 452 ? 1.499 17.386 34.349 1.00 93.31 452 ARG A N 1
ATOM 3530 C CA . ARG A 1 452 ? 2.323 17.813 35.488 1.00 93.31 452 ARG A CA 1
ATOM 3531 C C . ARG A 1 452 ? 3.369 18.861 35.100 1.00 93.31 452 ARG A C 1
ATOM 3533 O O . ARG A 1 452 ? 3.675 19.717 35.928 1.00 93.31 452 ARG A O 1
ATOM 3540 N N . CYS A 1 453 ? 3.886 18.834 33.869 1.00 91.25 453 CYS A N 1
ATOM 3541 C CA . CYS A 1 453 ? 4.816 19.855 33.376 1.00 91.25 453 CYS A CA 1
ATOM 3542 C C . CYS A 1 453 ? 4.169 21.246 33.247 1.00 91.25 453 CYS A C 1
ATOM 3544 O O . CYS A 1 453 ? 4.878 22.253 33.293 1.00 91.25 453 CYS A O 1
ATOM 3546 N N . ILE A 1 454 ? 2.848 21.314 33.054 1.00 92.06 454 ILE A N 1
ATOM 3547 C CA . ILE A 1 454 ? 2.137 22.550 32.715 1.00 92.06 454 ILE A CA 1
ATOM 3548 C C . ILE A 1 454 ? 1.758 23.306 34.002 1.00 92.06 454 ILE A C 1
ATOM 3550 O O . ILE A 1 454 ? 1.161 22.712 34.903 1.00 92.06 454 ILE A O 1
ATOM 3554 N N . PRO A 1 455 ? 2.063 24.615 34.120 1.00 91.00 455 PRO A N 1
ATOM 3555 C CA . PRO A 1 455 ? 1.665 25.398 35.286 1.00 91.00 455 PRO A CA 1
ATOM 3556 C C . PRO A 1 455 ? 0.138 25.517 35.418 1.00 91.00 455 PRO A C 1
ATOM 3558 O O . PRO A 1 455 ? -0.590 25.472 34.431 1.00 91.00 455 PRO A O 1
ATOM 3561 N N . GLU A 1 456 ? -0.348 25.720 36.645 1.00 89.25 456 GLU A N 1
ATOM 3562 C CA . GLU A 1 456 ? -1.778 25.662 36.994 1.00 89.25 456 GLU A CA 1
ATOM 3563 C C . GLU A 1 456 ? -2.688 26.540 36.119 1.00 89.25 456 GLU A C 1
ATOM 3565 O O . GLU A 1 456 ? -3.757 26.109 35.694 1.00 89.25 456 GLU A O 1
ATOM 3570 N N . THR A 1 457 ? -2.269 27.776 35.832 1.00 87.25 457 THR A N 1
ATOM 3571 C CA . THR A 1 457 ? -3.091 28.741 35.081 1.00 87.25 457 THR A CA 1
ATOM 3572 C C . THR A 1 457 ? -3.299 28.279 33.640 1.00 87.25 457 THR A C 1
ATOM 3574 O O . THR A 1 457 ? -4.422 28.278 33.136 1.00 87.25 457 THR A O 1
ATOM 3577 N N . GLU A 1 458 ? -2.217 27.870 32.986 1.00 91.00 458 GLU A N 1
ATOM 3578 C CA . GLU A 1 458 ? -2.204 27.365 31.619 1.00 91.00 458 GLU A CA 1
ATOM 3579 C C . GLU A 1 458 ? -2.883 25.987 31.529 1.00 91.00 458 GLU A C 1
ATOM 3581 O O . GLU A 1 458 ? -3.672 25.755 30.613 1.00 91.00 458 GLU A O 1
ATOM 3586 N N . ALA A 1 459 ? -2.660 25.103 32.510 1.00 91.12 459 ALA A N 1
ATOM 3587 C CA . ALA A 1 459 ? -3.298 23.787 32.592 1.00 91.12 459 ALA A CA 1
ATOM 3588 C C . ALA A 1 459 ? -4.822 23.905 32.713 1.00 91.12 459 ALA A C 1
ATOM 3590 O O . ALA A 1 459 ? -5.553 23.209 32.012 1.00 91.12 459 ALA A O 1
ATOM 3591 N N . LYS A 1 460 ? -5.311 24.837 33.536 1.00 89.06 460 LYS A N 1
ATOM 3592 C CA . LYS A 1 460 ? -6.741 25.121 33.687 1.00 89.06 460 LYS A CA 1
ATOM 3593 C C . LYS A 1 460 ? -7.391 25.568 32.373 1.00 89.06 460 LYS A C 1
ATOM 3595 O O . LYS A 1 460 ? -8.487 25.119 32.046 1.00 89.06 460 LYS A O 1
ATOM 3600 N N . GLY A 1 461 ? -6.715 26.437 31.616 1.00 87.94 461 GLY A N 1
ATOM 3601 C CA . GLY A 1 461 ? -7.164 26.848 30.282 1.00 87.94 461 GLY A CA 1
ATOM 3602 C C . GLY A 1 461 ? -7.200 25.673 29.304 1.00 87.94 461 GLY A C 1
ATOM 3603 O O . GLY A 1 461 ? -8.220 25.434 28.663 1.00 87.94 461 GLY A O 1
ATOM 3604 N N . LEU A 1 462 ? -6.118 24.889 29.267 1.00 91.44 462 LEU A N 1
ATOM 3605 C CA . LEU A 1 462 ? -5.994 23.705 28.418 1.00 91.44 462 LEU A CA 1
ATOM 3606 C C . LEU A 1 462 ? -7.089 22.663 28.696 1.00 91.44 462 LEU A C 1
ATOM 3608 O O . LEU A 1 462 ? -7.730 22.187 27.761 1.00 91.44 462 LEU A O 1
ATOM 3612 N N . ILE A 1 463 ? -7.321 22.316 29.966 1.00 91.25 463 ILE A N 1
ATOM 3613 C CA . ILE A 1 463 ? -8.351 21.345 30.365 1.00 91.25 463 ILE A CA 1
ATOM 3614 C C . ILE A 1 463 ? -9.741 21.853 29.964 1.00 91.25 463 ILE A C 1
ATOM 3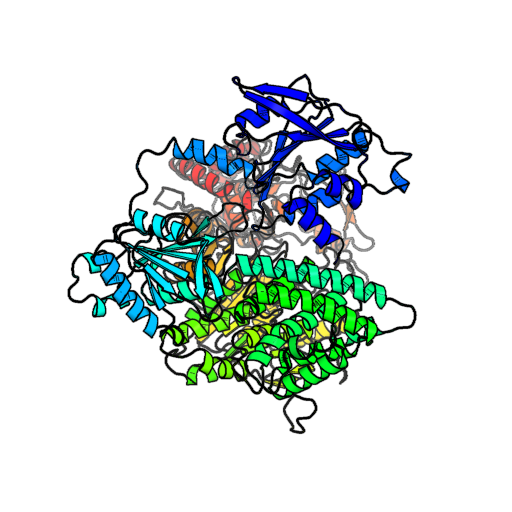616 O O . ILE A 1 463 ? -10.541 21.078 29.446 1.00 91.25 463 ILE A O 1
ATOM 3620 N N . GLY A 1 464 ? -10.030 23.147 30.147 1.00 87.00 464 GLY A N 1
ATOM 3621 C CA . GLY A 1 464 ? -11.306 23.742 29.739 1.00 87.00 464 GLY A CA 1
ATOM 3622 C C . GLY A 1 464 ? -11.563 23.657 28.229 1.00 87.00 464 GLY A C 1
ATOM 3623 O O . GLY A 1 464 ? -12.655 23.260 27.805 1.00 87.00 464 GLY A O 1
ATOM 3624 N N . ASP A 1 465 ? -10.548 23.971 27.420 1.00 85.69 465 ASP A N 1
ATOM 3625 C CA . ASP A 1 465 ? -10.622 23.889 25.956 1.00 85.69 465 ASP A CA 1
ATOM 3626 C C . ASP A 1 465 ? -10.840 22.439 25.489 1.00 85.69 465 ASP A C 1
ATOM 3628 O O . ASP A 1 465 ? -11.724 22.163 24.673 1.00 85.69 465 ASP A O 1
ATOM 3632 N N . LEU A 1 466 ? -10.071 21.491 26.036 1.00 88.50 466 LEU A N 1
ATOM 3633 C CA . LEU A 1 466 ? -10.146 20.078 25.650 1.00 88.50 466 LEU A CA 1
ATOM 3634 C C . LEU A 1 466 ? -11.409 19.382 26.164 1.00 88.50 466 LEU A C 1
ATOM 3636 O O . LEU A 1 466 ? -11.968 18.541 25.461 1.00 88.50 466 LEU A O 1
ATOM 3640 N N . ARG A 1 467 ? -11.914 19.756 27.343 1.00 84.31 467 ARG A N 1
ATOM 3641 C CA . ARG A 1 467 ? -13.186 19.236 27.856 1.00 84.31 467 ARG A CA 1
ATOM 3642 C C . ARG A 1 467 ? -14.357 19.631 26.971 1.00 84.31 467 ARG A C 1
ATOM 3644 O O . ARG A 1 467 ? -15.230 18.808 26.735 1.00 84.31 467 ARG A O 1
ATOM 3651 N N . SER A 1 468 ? -14.369 20.853 26.441 1.00 80.19 468 SER A N 1
ATOM 3652 C CA . SER A 1 468 ? -15.430 21.276 25.517 1.00 80.19 468 SER A CA 1
ATOM 3653 C C . SER A 1 468 ? -15.509 20.355 24.291 1.00 80.19 468 SER A C 1
ATOM 3655 O O . SER A 1 468 ? -16.608 20.046 23.827 1.00 80.19 468 SER A O 1
ATOM 3657 N N . ALA A 1 469 ? -14.352 19.873 23.812 1.00 80.62 469 ALA A N 1
ATOM 3658 C CA . ALA A 1 469 ? -14.276 18.822 22.801 1.00 80.62 469 ALA A CA 1
ATOM 3659 C C . ALA A 1 469 ? -14.792 17.476 23.325 1.00 80.62 469 ALA A C 1
ATOM 3661 O O . ALA A 1 469 ? -15.639 16.884 22.665 1.00 80.62 469 ALA A O 1
ATOM 3662 N N . ALA A 1 470 ? -14.339 17.008 24.492 1.00 76.19 470 ALA A N 1
ATOM 3663 C CA . ALA A 1 470 ? -14.817 15.755 25.087 1.00 76.19 470 ALA A CA 1
ATOM 3664 C C . ALA A 1 470 ? -16.352 15.742 25.255 1.00 76.19 470 ALA A C 1
ATOM 3666 O O . ALA A 1 470 ? -17.007 14.791 24.839 1.00 76.19 470 ALA A O 1
ATOM 3667 N N . ASP A 1 471 ? -16.948 16.838 25.733 1.00 76.94 471 ASP A N 1
ATOM 3668 C CA . ASP A 1 471 ? -18.399 17.006 25.856 1.00 76.94 471 ASP A CA 1
ATOM 3669 C C . ASP A 1 471 ? -19.109 16.951 24.490 1.00 76.94 471 ASP A C 1
ATOM 3671 O O . ASP A 1 471 ? -20.226 16.444 24.375 1.00 76.94 471 ASP A O 1
ATOM 3675 N N . GLU A 1 472 ? -18.499 17.511 23.441 1.00 75.88 472 GLU A N 1
ATOM 3676 C CA . GLU A 1 472 ? -19.034 17.455 22.078 1.00 75.88 472 GLU A CA 1
ATOM 3677 C C . GLU A 1 472 ? -18.951 16.045 21.490 1.00 75.88 472 GLU A C 1
ATOM 3679 O O . GLU A 1 472 ? -19.929 15.587 20.901 1.00 75.88 472 GLU A O 1
ATOM 3684 N N . LEU A 1 473 ? -17.857 15.322 21.735 1.00 74.56 473 LEU A N 1
ATOM 3685 C CA . LEU A 1 473 ? -17.723 13.910 21.374 1.00 74.56 473 LEU A CA 1
ATOM 3686 C C . LEU A 1 473 ? -18.745 13.040 22.117 1.00 74.56 473 LEU A C 1
ATOM 3688 O O . LEU A 1 473 ? -19.371 12.173 21.508 1.00 74.56 473 LEU A O 1
ATOM 3692 N N . THR A 1 474 ? -18.989 13.307 23.401 1.00 71.44 474 THR A N 1
ATOM 3693 C CA . THR A 1 474 ? -20.032 12.621 24.176 1.00 71.44 474 THR A CA 1
ATOM 3694 C C . THR A 1 474 ? -21.419 12.873 23.600 1.00 71.44 474 THR A C 1
ATOM 3696 O O . THR A 1 474 ? -22.196 11.935 23.437 1.00 71.44 474 THR A O 1
ATOM 3699 N N . ARG A 1 475 ? -21.727 14.114 23.200 1.00 70.12 475 ARG A N 1
ATOM 3700 C CA . ARG A 1 475 ? -23.001 14.442 22.533 1.00 70.12 475 ARG A CA 1
ATOM 3701 C C . ARG A 1 475 ? -23.178 13.757 21.178 1.00 70.12 475 ARG A C 1
ATOM 3703 O O . ARG A 1 475 ? -24.315 13.502 20.797 1.00 70.12 475 ARG A O 1
ATOM 3710 N N . LEU A 1 476 ? -22.091 13.476 20.464 1.00 68.06 476 LEU A N 1
ATOM 3711 C CA . LEU A 1 476 ? -22.115 12.717 19.210 1.00 68.06 476 LEU A CA 1
ATOM 3712 C C . LEU A 1 476 ? -22.263 11.198 19.430 1.00 68.06 476 LEU A C 1
ATOM 3714 O O . LEU A 1 476 ? -22.281 10.457 18.456 1.00 68.06 476 LEU A O 1
ATOM 3718 N N . GLY A 1 477 ? -22.345 10.719 20.679 1.00 62.66 477 GLY A N 1
ATOM 3719 C CA . GLY A 1 477 ? -22.404 9.284 20.991 1.00 62.66 477 GLY A CA 1
ATOM 3720 C C . GLY A 1 477 ? -21.067 8.557 20.800 1.00 62.66 477 GLY A C 1
ATOM 3721 O O . GLY A 1 477 ? -21.029 7.329 20.727 1.00 62.66 477 GLY A O 1
ATOM 3722 N N . ILE A 1 478 ? -19.962 9.304 20.705 1.00 61.38 478 ILE A N 1
ATOM 3723 C CA . ILE A 1 478 ? -18.625 8.772 20.410 1.00 61.38 478 ILE A CA 1
ATOM 3724 C C . ILE A 1 478 ? -17.929 8.289 21.685 1.00 61.38 478 ILE A C 1
ATOM 3726 O O . ILE A 1 478 ? -17.241 7.281 21.646 1.00 61.38 478 ILE A O 1
ATOM 3730 N N . THR A 1 479 ? -18.108 8.949 22.832 1.00 48.94 479 THR A N 1
ATOM 3731 C CA . THR A 1 479 ? -17.454 8.529 24.094 1.00 48.94 479 THR A CA 1
ATOM 3732 C C . THR A 1 479 ? -18.158 7.355 24.776 1.00 48.94 479 THR A C 1
ATOM 3734 O O . THR A 1 479 ? -17.511 6.552 25.445 1.00 48.94 479 THR A O 1
ATOM 3737 N N . THR A 1 480 ? -19.465 7.192 24.548 1.00 50.38 480 THR A N 1
ATOM 3738 C CA . THR A 1 480 ? -20.224 5.979 24.903 1.00 50.38 480 THR A CA 1
ATOM 3739 C C . THR A 1 480 ? -19.884 4.801 23.987 1.00 50.38 480 THR A C 1
ATOM 3741 O O . THR A 1 480 ? -20.116 3.644 24.340 1.00 50.38 480 THR A O 1
ATOM 3744 N N . THR A 1 481 ? -19.287 5.092 22.830 1.00 52.31 481 THR A N 1
ATOM 3745 C CA . THR A 1 481 ? -18.836 4.128 21.835 1.00 52.31 481 THR A CA 1
ATOM 3746 C C . THR A 1 481 ? -17.313 4.028 21.856 1.00 52.31 481 THR A C 1
ATOM 3748 O O . THR A 1 481 ? -16.587 4.638 21.074 1.00 52.31 481 THR A O 1
ATOM 3751 N N . GLN A 1 482 ? -16.822 3.226 22.788 1.00 56.97 482 GLN A N 1
ATOM 3752 C CA . GLN A 1 482 ? -15.408 3.135 23.153 1.00 56.97 482 GLN A CA 1
ATOM 3753 C C . GLN A 1 482 ? -14.466 2.816 21.966 1.00 56.97 482 GLN A C 1
ATOM 3755 O O . GLN A 1 482 ? -13.347 3.327 21.918 1.00 56.97 482 GLN A O 1
ATOM 3760 N N . ASP A 1 483 ? -14.954 2.088 20.955 1.00 59.50 483 ASP A N 1
ATOM 3761 C CA . ASP A 1 483 ? -14.214 1.773 19.724 1.00 59.50 483 ASP A CA 1
ATOM 3762 C C . ASP A 1 483 ? -14.079 2.976 18.757 1.00 59.50 483 ASP A C 1
ATOM 3764 O O . ASP A 1 483 ? -13.033 3.169 18.133 1.00 59.50 483 ASP A O 1
ATOM 3768 N N . LEU A 1 484 ? -15.089 3.860 18.684 1.00 63.88 484 LEU A N 1
ATOM 3769 C CA . LEU A 1 484 ? -15.061 5.054 17.821 1.00 63.88 484 LEU A CA 1
ATOM 3770 C C . LEU A 1 484 ? -13.987 6.048 18.278 1.00 63.88 484 LEU A C 1
ATOM 3772 O O . LEU A 1 484 ? -13.282 6.612 17.440 1.00 63.88 484 LEU A O 1
ATOM 3776 N N . ALA A 1 485 ? -13.827 6.236 19.593 1.00 61.78 485 ALA A N 1
ATOM 3777 C CA . ALA A 1 485 ? -12.791 7.106 20.145 1.00 61.78 485 ALA A CA 1
ATOM 3778 C C . ALA A 1 485 ? -11.386 6.618 19.747 1.00 61.78 485 ALA A C 1
ATOM 3780 O O . ALA A 1 485 ? -10.603 7.390 19.190 1.00 61.78 485 ALA A O 1
ATOM 3781 N N . GLY A 1 486 ? -11.091 5.326 19.936 1.00 66.00 486 GLY A N 1
ATOM 3782 C CA . GLY A 1 486 ? -9.809 4.730 19.546 1.00 66.00 486 GLY A CA 1
ATOM 3783 C C . GLY A 1 486 ? -9.512 4.881 18.049 1.00 66.00 486 GLY A C 1
ATOM 3784 O O . GLY A 1 486 ? -8.415 5.301 17.671 1.00 66.00 486 GLY A O 1
ATOM 3785 N N . GLN A 1 487 ? -10.502 4.626 17.185 1.00 68.56 487 GLN A N 1
ATOM 3786 C CA . GLN A 1 487 ? -10.356 4.791 15.734 1.00 68.56 487 GLN A CA 1
ATOM 3787 C C . GLN A 1 487 ? -10.153 6.252 15.314 1.00 68.56 487 GLN A C 1
ATOM 3789 O O . GLN A 1 487 ? -9.337 6.534 14.433 1.00 68.56 487 GLN A O 1
ATOM 3794 N N . MET A 1 488 ? -10.859 7.192 15.944 1.00 71.00 488 MET A N 1
ATOM 3795 C CA . MET A 1 488 ? -10.687 8.622 15.693 1.00 71.00 488 MET A CA 1
ATOM 3796 C C . MET A 1 488 ? -9.297 9.113 16.076 1.00 71.00 488 MET A C 1
ATOM 3798 O O . MET A 1 488 ? -8.657 9.787 15.270 1.00 71.00 488 MET A O 1
ATOM 3802 N N . PHE A 1 489 ? -8.813 8.763 17.272 1.00 69.19 489 PHE A N 1
ATOM 3803 C CA . PHE A 1 489 ? -7.455 9.113 17.689 1.00 69.19 489 PHE A CA 1
ATOM 3804 C C . PHE A 1 489 ? -6.425 8.483 16.750 1.00 69.19 489 PHE A C 1
ATOM 3806 O O . PHE A 1 489 ? -5.525 9.181 16.286 1.00 69.19 489 PHE A O 1
ATOM 3813 N N . GLY A 1 490 ? -6.609 7.215 16.368 1.00 66.00 490 GLY A N 1
ATOM 3814 C CA . GLY A 1 490 ? -5.772 6.560 15.364 1.00 66.00 490 GLY A CA 1
ATOM 3815 C C . GLY A 1 490 ? -5.703 7.333 14.042 1.00 66.00 490 GLY A C 1
ATOM 3816 O O . GLY A 1 490 ? -4.614 7.520 13.502 1.00 66.00 490 GLY A O 1
ATOM 3817 N N . ARG A 1 491 ? -6.837 7.848 13.541 1.00 69.69 491 ARG A N 1
ATOM 3818 C CA . ARG A 1 491 ? -6.898 8.653 12.304 1.00 69.69 491 ARG A CA 1
ATOM 3819 C C . ARG A 1 491 ? -6.300 10.049 12.456 1.00 69.69 491 ARG A C 1
ATOM 3821 O O . ARG A 1 491 ? -5.565 10.474 11.570 1.00 69.69 491 ARG A O 1
ATOM 3828 N N . LEU A 1 492 ? -6.567 10.731 13.571 1.00 70.69 492 LEU A N 1
ATOM 3829 C CA . LEU A 1 492 ? -5.986 12.039 13.890 1.00 70.69 492 LEU A CA 1
ATOM 3830 C C . LEU A 1 492 ? -4.462 11.986 13.830 1.00 70.69 492 LEU A C 1
ATOM 3832 O O . LEU A 1 492 ? -3.808 12.850 13.260 1.00 70.69 492 LEU A O 1
ATOM 3836 N N . ILE A 1 493 ? -3.914 10.933 14.422 1.00 63.09 493 ILE A N 1
ATOM 3837 C CA . ILE A 1 493 ? -2.481 10.705 14.540 1.00 63.09 493 ILE A CA 1
ATOM 3838 C C . ILE A 1 493 ? -1.901 10.218 13.208 1.00 63.09 493 ILE A C 1
ATOM 3840 O O . ILE A 1 493 ? -0.762 10.551 12.882 1.00 63.09 493 ILE A O 1
ATOM 3844 N N . ALA A 1 494 ? -2.688 9.479 12.421 1.00 56.44 494 ALA A N 1
ATOM 3845 C CA . ALA A 1 494 ? -2.303 9.038 11.088 1.00 56.44 494 ALA A CA 1
ATOM 3846 C C . ALA A 1 494 ? -2.195 10.184 10.062 1.00 56.44 494 ALA A C 1
ATOM 3848 O O . ALA A 1 494 ? -1.456 10.043 9.085 1.00 56.44 494 ALA A O 1
ATOM 3849 N N . ASP A 1 495 ? -2.882 11.318 10.262 1.00 57.00 495 ASP A N 1
ATOM 3850 C CA . ASP A 1 495 ? -2.772 12.462 9.351 1.00 57.00 495 ASP A CA 1
ATOM 3851 C C . ASP A 1 495 ? -1.349 13.054 9.391 1.00 57.00 495 ASP A C 1
ATOM 3853 O O . ASP A 1 495 ? -0.844 13.526 10.413 1.00 57.00 495 ASP A O 1
ATOM 3857 N N . ARG A 1 496 ? -0.684 13.089 8.233 1.00 45.50 496 ARG A N 1
ATOM 3858 C CA . ARG A 1 496 ? 0.655 13.668 8.070 1.00 45.50 496 ARG A CA 1
ATOM 3859 C C . ARG A 1 496 ? 0.707 15.148 8.457 1.00 45.50 496 ARG A C 1
ATOM 3861 O O . ARG A 1 496 ? 1.738 15.595 8.962 1.00 45.50 496 ARG A O 1
ATOM 3868 N N . LYS A 1 497 ? -0.383 15.909 8.273 1.00 50.16 497 LYS A N 1
ATOM 3869 C CA . LYS A 1 497 ? -0.485 17.296 8.771 1.00 50.16 497 LYS A CA 1
ATOM 3870 C C . LYS A 1 497 ? -0.325 17.356 10.286 1.00 50.16 497 LYS A C 1
ATOM 3872 O O . LYS A 1 497 ? 0.081 18.398 10.807 1.00 50.16 497 LYS A O 1
ATOM 3877 N N . PHE A 1 498 ? -0.637 16.255 10.965 1.00 46.97 498 PHE A N 1
ATOM 3878 C CA . PHE A 1 498 ? -0.622 16.094 12.404 1.00 46.97 498 PHE A CA 1
ATOM 3879 C C . PHE A 1 498 ? 0.711 15.550 12.948 1.00 46.97 498 PHE A C 1
ATOM 3881 O O . PHE A 1 498 ? 1.197 16.083 13.948 1.00 46.97 498 PHE A O 1
ATOM 3888 N N . LEU A 1 499 ? 1.358 14.566 12.304 1.00 49.53 499 LEU A N 1
ATOM 3889 C CA . LEU A 1 499 ? 2.581 13.944 12.861 1.00 49.53 499 LEU A CA 1
ATOM 3890 C C . LEU A 1 499 ? 3.715 13.591 11.885 1.00 49.53 499 LEU A C 1
ATOM 3892 O O . LEU A 1 499 ? 4.710 13.009 12.310 1.00 49.53 499 LEU A O 1
ATOM 3896 N N . ALA A 1 500 ? 3.639 13.990 10.614 1.00 46.22 500 ALA A N 1
ATOM 3897 C CA . ALA A 1 500 ? 4.742 13.856 9.651 1.00 46.22 500 ALA A CA 1
ATOM 3898 C C . ALA A 1 500 ? 5.368 12.440 9.507 1.00 46.22 500 ALA A C 1
ATOM 3900 O O . ALA A 1 500 ? 6.495 12.319 9.029 1.00 46.22 500 ALA A O 1
ATOM 3901 N N . THR A 1 501 ? 4.648 11.373 9.861 1.00 54.06 501 THR A N 1
ATOM 3902 C CA . THR A 1 501 ? 5.090 9.969 9.772 1.00 54.06 501 THR A CA 1
ATOM 3903 C C . THR A 1 501 ? 4.170 9.155 8.854 1.00 54.06 501 THR A C 1
ATOM 3905 O O . THR A 1 501 ? 2.990 9.463 8.694 1.00 54.06 501 THR A O 1
ATOM 3908 N N . PHE A 1 502 ? 4.728 8.145 8.178 1.00 57.62 502 PHE A N 1
ATOM 3909 C CA . PHE A 1 502 ? 4.023 7.340 7.174 1.00 57.62 502 PHE A CA 1
ATOM 3910 C C . PHE A 1 502 ? 3.276 6.182 7.846 1.00 57.62 502 PHE A C 1
ATOM 3912 O O . PHE A 1 502 ? 3.891 5.171 8.179 1.00 57.62 502 PHE A O 1
ATOM 3919 N N . TYR A 1 503 ? 1.967 6.317 8.054 1.00 72.12 503 TYR A N 1
ATOM 3920 C CA . TYR A 1 503 ? 1.159 5.280 8.701 1.00 72.12 503 TYR A CA 1
ATOM 3921 C C . TYR A 1 503 ? 0.318 4.475 7.710 1.00 72.12 503 TYR A C 1
ATOM 3923 O O . TYR A 1 503 ? -0.103 4.969 6.663 1.00 72.12 503 TYR A O 1
ATOM 3931 N N . THR A 1 504 ? 0.049 3.217 8.059 1.00 78.62 504 THR A N 1
ATOM 3932 C CA . THR A 1 504 ? -0.894 2.365 7.327 1.00 78.62 504 THR A CA 1
ATOM 3933 C C . THR A 1 504 ? -2.319 2.836 7.596 1.00 78.62 504 THR A C 1
ATOM 3935 O O . THR A 1 504 ? -2.716 2.976 8.753 1.00 78.62 504 THR A O 1
ATOM 3938 N N . ARG A 1 505 ? -3.121 3.028 6.544 1.00 81.50 505 ARG A N 1
ATOM 3939 C CA . ARG A 1 505 ? -4.539 3.377 6.708 1.00 81.50 505 ARG A CA 1
ATOM 3940 C C . ARG A 1 505 ? -5.316 2.248 7.399 1.00 81.50 505 ARG A C 1
ATOM 3942 O O . ARG A 1 505 ? -5.070 1.087 7.065 1.00 81.50 505 ARG A O 1
ATOM 3949 N N . PRO A 1 506 ? -6.317 2.550 8.247 1.00 84.00 506 PRO A N 1
ATOM 3950 C CA . PRO A 1 506 ? -7.128 1.528 8.916 1.00 84.00 506 PRO A CA 1
ATOM 3951 C C . PRO A 1 506 ? -7.756 0.498 7.964 1.00 84.00 506 PRO A C 1
ATOM 3953 O O . PRO A 1 506 ? -7.677 -0.698 8.221 1.00 84.00 506 PRO A O 1
ATOM 3956 N N . ALA A 1 507 ? -8.304 0.931 6.821 1.00 88.12 507 ALA A N 1
ATOM 3957 C CA . ALA A 1 507 ? -8.878 0.021 5.823 1.00 88.12 507 ALA A CA 1
ATOM 3958 C C . ALA A 1 507 ? -7.823 -0.916 5.199 1.00 88.12 507 ALA A C 1
ATOM 3960 O O . ALA A 1 507 ? -8.055 -2.114 5.050 1.00 88.12 507 ALA A O 1
ATOM 3961 N N . SER A 1 508 ? -6.630 -0.402 4.888 1.00 92.44 508 SER A N 1
ATOM 3962 C CA . SER A 1 508 ? -5.515 -1.218 4.388 1.00 92.44 508 SER A CA 1
ATOM 3963 C C . SER A 1 508 ? -5.010 -2.209 5.443 1.00 92.44 508 SER A C 1
ATOM 3965 O O . SER A 1 508 ? -4.708 -3.357 5.119 1.00 92.44 508 SER A O 1
ATOM 3967 N N . ALA A 1 509 ? -4.930 -1.773 6.706 1.00 92.81 509 ALA A N 1
ATOM 3968 C CA . ALA A 1 509 ? -4.550 -2.619 7.832 1.00 92.81 509 ALA A CA 1
ATOM 3969 C C . ALA A 1 509 ? -5.569 -3.745 8.053 1.00 92.81 509 ALA A C 1
ATOM 3971 O O . ALA A 1 509 ? -5.166 -4.892 8.226 1.00 92.81 509 ALA A O 1
ATOM 3972 N N . ALA A 1 510 ? -6.869 -3.441 7.962 1.00 93.69 510 ALA A N 1
ATOM 3973 C CA . ALA A 1 510 ? -7.946 -4.425 8.033 1.00 93.69 510 ALA A CA 1
ATOM 3974 C C . ALA A 1 510 ? -7.842 -5.474 6.915 1.00 93.69 510 ALA A C 1
ATOM 3976 O O . ALA A 1 510 ? -7.899 -6.663 7.206 1.00 93.69 510 ALA A O 1
ATOM 3977 N N . LEU A 1 511 ? -7.603 -5.063 5.661 1.00 97.19 511 LEU A N 1
ATOM 3978 C CA . LEU A 1 511 ? -7.406 -5.997 4.543 1.00 97.19 511 LEU A CA 1
ATOM 3979 C C . LEU A 1 511 ? -6.238 -6.958 4.814 1.00 97.19 511 LEU A C 1
ATOM 3981 O O . LEU A 1 511 ? -6.382 -8.171 4.662 1.00 97.19 511 LEU A O 1
ATOM 3985 N N . LEU A 1 512 ? -5.082 -6.426 5.228 1.00 98.12 512 LEU A N 1
ATOM 3986 C CA . LEU A 1 512 ? -3.902 -7.243 5.515 1.00 98.12 512 LEU A CA 1
ATOM 3987 C C . LEU A 1 512 ? -4.134 -8.185 6.705 1.00 98.12 512 LEU A C 1
ATOM 3989 O O . LEU A 1 512 ? -3.781 -9.361 6.627 1.00 98.12 512 LEU A O 1
ATOM 3993 N N . ALA A 1 513 ? -4.731 -7.683 7.786 1.00 97.81 513 ALA A N 1
ATOM 3994 C CA . ALA A 1 513 ? -5.010 -8.460 8.986 1.00 97.81 513 ALA A CA 1
ATOM 3995 C C . ALA A 1 513 ? -6.023 -9.581 8.727 1.00 97.81 513 ALA A C 1
ATOM 3997 O O . ALA A 1 513 ? -5.778 -10.710 9.142 1.00 97.81 513 ALA A O 1
ATOM 3998 N N . GLU A 1 514 ? -7.109 -9.321 7.992 1.00 96.62 514 GLU A N 1
ATOM 3999 C CA . GLU A 1 514 ? -8.101 -10.351 7.663 1.00 96.62 514 GLU A CA 1
ATOM 4000 C C . GLU A 1 514 ? -7.491 -11.504 6.868 1.00 96.62 514 GLU A C 1
ATOM 4002 O O . GLU A 1 514 ? -7.698 -12.672 7.202 1.00 96.62 514 GLU A O 1
ATOM 4007 N N . LEU A 1 515 ? -6.680 -11.187 5.855 1.00 98.12 515 LEU A N 1
ATOM 4008 C CA . LEU A 1 515 ? -5.988 -12.197 5.057 1.00 98.12 515 LEU A CA 1
ATOM 4009 C C . LEU A 1 515 ? -4.936 -12.959 5.873 1.00 98.12 515 LEU A C 1
ATOM 4011 O O . LEU A 1 515 ? -4.749 -14.158 5.666 1.00 98.12 515 LEU A O 1
ATOM 4015 N N . ALA A 1 516 ? -4.239 -12.281 6.787 1.00 98.31 516 ALA A N 1
ATOM 4016 C CA . ALA A 1 516 ? -3.199 -12.893 7.604 1.00 98.31 516 ALA A CA 1
ATOM 4017 C C . ALA A 1 516 ? -3.762 -13.807 8.693 1.00 98.31 516 ALA A C 1
ATOM 4019 O O . ALA A 1 516 ? -3.314 -14.944 8.829 1.00 98.31 516 ALA A O 1
ATOM 4020 N N . VAL A 1 517 ? -4.767 -13.339 9.434 1.00 97.44 517 VAL A N 1
ATOM 4021 C CA . VAL A 1 517 ? -5.399 -14.099 10.518 1.00 97.44 517 VAL A CA 1
ATOM 4022 C C . VAL A 1 517 ? -6.172 -15.302 9.964 1.00 97.44 517 VAL A C 1
ATOM 4024 O O . VAL A 1 517 ? -6.182 -16.356 10.594 1.00 97.44 517 VAL A O 1
ATOM 4027 N N . ALA A 1 518 ? -6.732 -15.209 8.749 1.00 95.44 518 ALA A N 1
ATOM 4028 C CA . ALA A 1 518 ? -7.353 -16.347 8.059 1.00 95.44 518 ALA A CA 1
ATOM 4029 C C . ALA A 1 518 ? -6.408 -17.543 7.828 1.00 95.44 518 ALA A C 1
ATOM 4031 O O . ALA A 1 518 ? -6.884 -18.649 7.598 1.00 95.44 518 ALA A O 1
ATOM 4032 N N . ARG A 1 519 ? -5.088 -17.331 7.864 1.00 95.94 519 ARG A N 1
ATOM 4033 C CA . ARG A 1 519 ? -4.074 -18.370 7.621 1.00 95.94 519 ARG A CA 1
ATOM 4034 C C . ARG A 1 519 ? -3.503 -18.986 8.890 1.00 95.94 519 ARG A C 1
ATOM 4036 O O . ARG A 1 519 ? -2.642 -19.858 8.795 1.00 95.94 519 ARG A O 1
ATOM 4043 N N . LEU A 1 520 ? -3.903 -18.493 10.058 1.00 95.56 520 LEU A N 1
ATOM 4044 C CA . LEU A 1 520 ? -3.385 -19.000 11.317 1.00 95.56 520 LEU A CA 1
ATOM 4045 C C . LEU A 1 520 ? -4.006 -20.357 11.623 1.00 95.56 520 LEU A C 1
ATOM 4047 O O . LEU A 1 520 ? -5.225 -20.518 11.604 1.00 95.56 520 LEU A O 1
ATOM 4051 N N . ASP A 1 521 ? -3.142 -21.312 11.948 1.00 90.50 521 ASP A N 1
ATOM 4052 C CA . ASP A 1 521 ? -3.525 -22.612 12.487 1.00 90.50 521 ASP A CA 1
ATOM 4053 C C . ASP A 1 521 ? -3.845 -22.451 13.980 1.00 90.50 521 ASP A C 1
ATOM 4055 O O . ASP A 1 521 ? -3.023 -22.720 14.856 1.00 90.50 521 ASP A O 1
ATOM 4059 N N . THR A 1 522 ? -4.992 -21.838 14.261 1.00 91.56 522 THR A N 1
ATOM 4060 C CA . THR A 1 522 ? -5.479 -21.531 15.609 1.00 91.56 522 THR A CA 1
ATOM 4061 C C . THR A 1 522 ? -6.882 -22.092 15.760 1.00 91.56 522 THR A C 1
ATOM 4063 O O . THR A 1 522 ? -7.759 -21.802 14.945 1.00 91.56 522 THR A O 1
ATOM 4066 N N . ASP A 1 523 ? -7.104 -22.879 16.812 1.00 91.38 523 ASP A N 1
ATOM 4067 C CA . ASP A 1 523 ? -8.443 -23.331 17.172 1.00 91.38 523 ASP A CA 1
ATOM 4068 C C . ASP A 1 523 ? -9.194 -22.192 17.864 1.00 91.38 523 ASP A C 1
ATOM 4070 O O . ASP A 1 523 ? -9.108 -21.986 19.073 1.00 91.38 523 ASP A O 1
ATOM 4074 N N . TRP A 1 524 ? -9.949 -21.433 17.074 1.00 90.62 524 TRP A N 1
ATOM 4075 C CA . TRP A 1 524 ? -10.746 -20.319 17.576 1.00 90.62 524 TRP A CA 1
ATOM 4076 C C . TRP A 1 524 ? -11.856 -20.759 18.537 1.00 90.62 524 TRP A C 1
ATOM 4078 O O . TRP A 1 524 ? -12.413 -19.899 19.211 1.00 90.62 524 TRP A O 1
ATOM 4088 N N . SER A 1 525 ? -12.193 -22.053 18.637 1.00 87.38 525 SER A N 1
ATOM 4089 C CA . SER A 1 525 ? -13.194 -22.568 19.585 1.00 87.38 525 SER A CA 1
ATOM 4090 C C . SER A 1 525 ? -12.631 -22.805 20.991 1.00 87.38 525 SER A C 1
ATOM 4092 O O . SER A 1 525 ? -13.384 -22.778 21.972 1.00 87.38 525 SER A O 1
ATOM 4094 N N . ASP A 1 526 ? -11.309 -22.891 21.128 1.00 87.69 526 ASP A N 1
ATOM 4095 C CA . ASP A 1 526 ? -10.625 -23.037 22.407 1.00 87.69 526 ASP A CA 1
ATOM 4096 C C . ASP A 1 526 ? -10.202 -21.675 22.991 1.00 87.69 526 ASP A C 1
ATOM 4098 O O . ASP A 1 526 ? -9.463 -20.901 22.385 1.00 87.69 526 ASP A O 1
ATOM 4102 N N . ALA A 1 527 ? -10.631 -21.385 24.223 1.00 81.88 527 ALA A N 1
ATOM 4103 C CA . ALA A 1 527 ? -10.255 -20.156 24.924 1.00 81.88 527 ALA A CA 1
ATOM 4104 C C . ALA A 1 527 ? -8.741 -20.072 25.197 1.00 81.88 527 ALA A C 1
ATOM 4106 O O . ALA A 1 527 ? -8.176 -18.977 25.171 1.00 81.88 527 ALA A O 1
ATOM 4107 N N . SER A 1 528 ? -8.078 -21.214 25.428 1.00 86.31 528 SER A N 1
ATOM 4108 C CA . SER A 1 528 ? -6.648 -21.262 25.766 1.00 86.31 528 SER A CA 1
ATOM 4109 C C . SER A 1 528 ? -5.744 -20.941 24.569 1.00 86.31 528 SER A C 1
ATOM 4111 O O . SER A 1 528 ? -4.621 -20.448 24.724 1.00 86.31 528 SER A O 1
ATOM 4113 N N . SER A 1 529 ? -6.268 -21.116 23.352 1.00 87.25 529 SER A N 1
ATOM 4114 C CA . SER A 1 529 ? -5.585 -20.748 22.114 1.00 87.25 529 SER A CA 1
ATOM 4115 C C . SER A 1 529 ? -5.274 -19.250 22.054 1.00 87.25 529 SER A C 1
ATOM 4117 O O . SER A 1 529 ? -4.208 -18.869 21.574 1.00 87.25 529 SER A O 1
ATOM 4119 N N . MET A 1 530 ? -6.108 -18.395 22.656 1.00 85.94 530 MET A N 1
ATOM 4120 C CA . MET A 1 530 ? -5.833 -16.958 22.735 1.00 85.94 530 MET A CA 1
ATOM 4121 C C . MET A 1 530 ? -4.595 -16.653 23.583 1.00 85.94 530 MET A C 1
ATOM 4123 O O . MET A 1 530 ? -3.770 -15.841 23.178 1.00 85.94 530 MET A O 1
ATOM 4127 N N . GLU A 1 531 ? -4.401 -17.330 24.717 1.00 88.19 531 GLU A N 1
ATOM 4128 C CA . GLU A 1 531 ? -3.231 -17.122 25.586 1.00 88.19 531 GLU A CA 1
ATOM 4129 C C . GLU A 1 531 ? -1.916 -17.608 24.964 1.00 88.19 531 GLU A C 1
ATOM 4131 O O . GLU A 1 531 ? -0.838 -17.105 25.303 1.00 88.19 531 GLU A O 1
ATOM 4136 N N . SER A 1 532 ? -1.979 -18.595 24.068 1.00 90.56 532 SER A N 1
ATOM 4137 C CA . SER A 1 532 ? -0.805 -19.163 23.396 1.00 90.56 532 SER A CA 1
ATOM 4138 C C . SER A 1 532 ? -0.456 -18.461 22.084 1.00 90.56 532 SER A C 1
ATOM 4140 O O . SER A 1 532 ? 0.727 -18.412 21.748 1.00 90.56 532 SER A O 1
ATOM 4142 N N . LEU A 1 533 ? -1.439 -17.849 21.417 1.00 94.88 533 LEU A N 1
ATOM 4143 C CA . LEU A 1 533 ? -1.272 -17.069 20.194 1.00 94.88 533 LEU A CA 1
ATOM 4144 C C . LEU A 1 533 ? -0.233 -15.953 20.372 1.00 94.88 533 LEU A C 1
ATOM 4146 O O . LEU A 1 533 ? -0.195 -15.289 21.404 1.00 94.88 533 LEU A O 1
ATOM 4150 N N . ARG A 1 534 ? 0.623 -15.724 19.377 1.00 96.94 534 ARG A N 1
ATOM 4151 C CA . ARG A 1 534 ? 1.664 -14.684 19.373 1.00 96.94 534 ARG A CA 1
ATOM 4152 C C . ARG A 1 534 ? 1.623 -13.899 18.065 1.00 96.94 534 ARG A C 1
ATOM 4154 O O . ARG A 1 534 ? 2.117 -14.358 17.034 1.00 96.94 534 ARG A O 1
ATOM 4161 N N . ILE A 1 535 ? 1.079 -12.688 18.131 1.00 98.12 535 ILE A N 1
ATOM 4162 C CA . ILE A 1 535 ? 1.007 -11.723 17.031 1.00 98.12 535 ILE A CA 1
ATOM 4163 C C . ILE A 1 535 ? 1.924 -10.553 17.369 1.00 98.12 535 ILE A C 1
ATOM 4165 O O . ILE A 1 535 ? 1.747 -9.923 18.409 1.00 98.12 535 ILE A O 1
ATOM 4169 N N . ALA A 1 536 ? 2.885 -10.239 16.502 1.00 97.88 536 ALA A N 1
ATOM 4170 C CA . ALA A 1 536 ? 3.812 -9.141 16.745 1.00 97.88 536 ALA A CA 1
ATOM 4171 C C . ALA A 1 536 ? 3.871 -8.110 15.621 1.00 97.88 536 ALA A C 1
ATOM 4173 O O . ALA A 1 536 ? 3.972 -8.466 14.446 1.00 97.88 536 ALA A O 1
ATOM 4174 N N . ASP A 1 537 ? 3.944 -6.846 16.031 1.00 97.12 537 ASP A N 1
ATOM 4175 C CA . ASP A 1 537 ? 4.379 -5.719 15.217 1.00 97.12 537 ASP A CA 1
ATOM 4176 C C . ASP A 1 537 ? 5.607 -5.085 15.880 1.00 97.12 537 ASP A C 1
ATOM 4178 O O . ASP A 1 537 ? 5.530 -4.463 16.940 1.00 97.12 537 ASP A O 1
ATOM 4182 N N . LEU A 1 538 ? 6.776 -5.299 15.274 1.00 95.12 538 LEU A N 1
ATOM 4183 C CA . LEU A 1 538 ? 8.060 -4.862 15.827 1.00 95.12 538 LEU A CA 1
ATOM 4184 C C . LEU A 1 538 ? 8.461 -3.454 15.357 1.00 95.12 538 LEU A C 1
ATOM 4186 O O . LEU A 1 538 ? 9.584 -3.025 15.627 1.00 95.12 538 LEU A O 1
ATOM 4190 N N . ALA A 1 539 ? 7.570 -2.765 14.644 1.00 89.94 539 ALA A N 1
ATOM 4191 C CA . ALA A 1 539 ? 7.657 -1.356 14.279 1.00 89.94 539 ALA A CA 1
ATOM 4192 C C . ALA A 1 539 ? 6.237 -0.763 14.311 1.00 89.94 539 ALA A C 1
ATOM 4194 O O . ALA A 1 539 ? 5.704 -0.342 13.283 1.00 89.94 539 ALA A O 1
ATOM 4195 N N . CYS A 1 540 ? 5.603 -0.823 15.486 1.00 87.25 540 CYS A N 1
ATOM 4196 C CA . CYS A 1 540 ? 4.147 -0.757 15.587 1.00 87.25 540 CYS A CA 1
ATOM 4197 C C . CYS A 1 540 ? 3.539 0.615 15.291 1.00 87.25 540 CYS A C 1
ATOM 4199 O O . CYS A 1 540 ? 2.360 0.687 14.933 1.00 87.25 540 CYS A O 1
ATOM 4201 N N . GLY A 1 541 ? 4.307 1.704 15.396 1.00 83.12 541 GLY A N 1
ATOM 4202 C CA . GLY A 1 541 ? 3.821 3.047 15.108 1.00 83.12 541 GLY A CA 1
ATOM 4203 C C . GLY A 1 541 ? 2.580 3.381 15.939 1.00 83.12 541 GLY A C 1
ATOM 4204 O O . GLY A 1 541 ? 2.604 3.317 17.163 1.00 83.12 541 GLY A O 1
ATOM 4205 N N . THR A 1 542 ? 1.472 3.720 15.279 1.00 75.31 542 THR A N 1
ATOM 4206 C CA . THR A 1 542 ? 0.183 3.981 15.947 1.00 75.31 542 THR A CA 1
ATOM 4207 C C . THR A 1 542 ? -0.568 2.732 16.389 1.00 75.31 542 THR A C 1
ATOM 4209 O O . THR A 1 542 ? -1.564 2.855 17.089 1.00 75.31 542 THR A O 1
ATOM 4212 N N . GLY A 1 543 ? -0.144 1.538 15.976 1.00 84.19 543 GLY A N 1
ATOM 4213 C CA . GLY A 1 543 ? -0.807 0.287 16.337 1.00 84.19 543 GLY A CA 1
ATOM 4214 C C . GLY A 1 543 ? -1.956 -0.115 15.414 1.00 84.19 543 GLY A C 1
ATOM 4215 O O . GLY A 1 543 ? -2.667 -1.066 15.727 1.00 84.19 543 GLY A O 1
ATOM 4216 N N . ALA A 1 544 ? -2.139 0.549 14.264 1.00 85.94 544 ALA A N 1
ATOM 4217 C CA . ALA A 1 544 ? -3.230 0.255 13.326 1.00 85.94 544 ALA A CA 1
ATOM 4218 C C . ALA A 1 544 ? -3.266 -1.220 12.870 1.00 85.94 544 ALA A C 1
ATOM 4220 O O . ALA A 1 544 ? -4.341 -1.806 12.763 1.00 85.94 544 ALA A O 1
ATOM 4221 N N . LEU A 1 545 ? -2.103 -1.838 12.632 1.00 92.88 545 LEU A N 1
ATOM 4222 C CA . LEU A 1 545 ? -2.005 -3.249 12.238 1.00 92.88 545 LEU A CA 1
ATOM 4223 C C . LEU A 1 545 ? -2.306 -4.210 13.396 1.00 92.88 545 LEU A C 1
ATOM 4225 O O . LEU A 1 545 ? -3.011 -5.195 13.188 1.00 92.88 545 LEU A O 1
ATOM 4229 N N . LEU A 1 546 ? -1.827 -3.916 14.611 1.00 93.69 546 LEU A N 1
ATOM 4230 C CA . LEU A 1 546 ? -2.140 -4.715 15.802 1.00 93.69 546 LEU A CA 1
ATOM 4231 C C . LEU A 1 546 ? -3.622 -4.628 16.170 1.00 93.69 546 LEU A C 1
ATOM 4233 O O . LEU A 1 546 ? -4.225 -5.647 16.486 1.00 93.69 546 LEU A O 1
ATOM 4237 N N . SER A 1 547 ? -4.222 -3.439 16.078 1.00 90.62 547 SER A N 1
ATOM 4238 C CA . SER A 1 547 ? -5.661 -3.242 16.275 1.00 90.62 547 SER A CA 1
ATOM 4239 C C . SER A 1 547 ? -6.468 -4.008 15.222 1.00 90.62 547 SER A C 1
ATOM 4241 O O . SER A 1 547 ? -7.368 -4.768 15.572 1.00 90.62 547 SER A O 1
ATOM 4243 N N . ALA A 1 548 ? -6.097 -3.921 13.941 1.00 91.94 548 ALA A N 1
ATOM 4244 C CA . ALA A 1 548 ? -6.753 -4.699 12.891 1.00 91.94 548 ALA A CA 1
ATOM 4245 C C . ALA A 1 548 ? -6.638 -6.220 13.124 1.00 91.94 548 ALA A C 1
ATOM 4247 O O . ALA A 1 548 ? -7.619 -6.944 12.953 1.00 91.94 548 ALA A O 1
ATOM 4248 N N . ALA A 1 549 ? -5.472 -6.707 13.562 1.00 95.44 549 ALA A N 1
ATOM 4249 C CA . ALA A 1 549 ? -5.271 -8.114 13.912 1.00 95.44 549 ALA A CA 1
ATOM 4250 C C . ALA A 1 549 ? -6.081 -8.535 15.151 1.00 95.44 549 ALA A C 1
ATOM 4252 O O . ALA A 1 549 ? -6.638 -9.632 15.161 1.00 95.44 549 ALA A O 1
ATOM 4253 N N . TYR A 1 550 ? -6.197 -7.660 16.156 1.00 93.00 550 TYR A N 1
ATOM 4254 C CA . TYR A 1 550 ? -7.062 -7.863 17.319 1.00 93.00 550 TYR A CA 1
ATOM 4255 C C . TYR A 1 550 ? -8.518 -8.072 16.893 1.00 93.00 550 TYR A C 1
ATOM 4257 O O . TYR A 1 550 ? -9.119 -9.078 17.265 1.00 93.00 550 TYR A O 1
ATOM 4265 N N . HIS A 1 551 ? -9.066 -7.180 16.062 1.00 88.38 551 HIS A N 1
ATOM 4266 C CA . HIS A 1 551 ? -10.450 -7.299 15.599 1.00 88.38 551 HIS A CA 1
ATOM 4267 C C . HIS A 1 551 ? -10.664 -8.548 14.734 1.00 88.38 551 HIS A C 1
ATOM 4269 O O . HIS A 1 551 ? -11.645 -9.262 14.934 1.00 88.38 551 HIS A O 1
ATOM 4275 N N . ALA A 1 552 ? -9.732 -8.868 13.830 1.00 91.56 552 ALA A N 1
ATOM 4276 C CA . ALA A 1 552 ? -9.817 -10.069 12.998 1.00 91.56 552 ALA A CA 1
ATOM 4277 C C . ALA A 1 552 ? -9.796 -11.371 13.831 1.00 91.56 552 ALA A C 1
ATOM 4279 O O . ALA A 1 552 ? -10.500 -12.331 13.498 1.00 91.56 552 ALA A O 1
ATOM 4280 N N . ALA A 1 553 ? -9.016 -11.411 14.917 1.00 91.56 553 ALA A N 1
ATOM 4281 C CA . ALA A 1 553 ? -8.989 -12.530 15.860 1.00 91.56 553 ALA A CA 1
ATOM 4282 C C . ALA A 1 553 ? -10.279 -12.608 16.696 1.00 91.56 553 ALA A C 1
ATOM 4284 O O . ALA A 1 553 ? -10.872 -13.682 16.810 1.00 91.56 553 ALA A O 1
ATOM 4285 N N . ALA A 1 554 ? -10.752 -11.471 17.218 1.00 86.44 554 ALA A N 1
ATOM 4286 C CA . ALA A 1 554 ? -11.984 -11.384 18.002 1.00 86.44 554 ALA A CA 1
ATOM 4287 C C . ALA A 1 554 ? -13.204 -11.872 17.200 1.00 86.44 554 ALA A C 1
ATOM 4289 O O . ALA A 1 554 ? -13.959 -12.716 17.675 1.00 86.44 554 ALA A O 1
ATOM 4290 N N . VAL A 1 555 ? -13.341 -11.446 15.937 1.00 85.19 555 VAL A N 1
ATOM 4291 C CA . VAL A 1 555 ? -14.415 -11.904 15.035 1.00 85.19 555 VAL A CA 1
ATOM 4292 C C . VAL A 1 555 ? -14.413 -13.430 14.888 1.00 85.19 555 VAL A C 1
ATOM 4294 O O . VAL A 1 555 ? -15.449 -14.075 15.032 1.00 85.19 555 VAL A O 1
ATOM 4297 N N . ARG A 1 556 ? -13.248 -14.044 14.642 1.00 88.56 556 ARG A N 1
ATOM 4298 C CA . ARG A 1 556 ? -13.144 -15.508 14.482 1.00 88.56 556 ARG A CA 1
ATOM 4299 C C . ARG A 1 556 ? -13.466 -16.254 15.772 1.00 88.56 556 ARG A C 1
ATOM 4301 O O . ARG A 1 556 ? -14.133 -17.286 15.722 1.00 88.56 556 ARG A O 1
ATOM 4308 N N . ARG A 1 557 ? -13.050 -15.712 16.917 1.00 86.06 557 ARG A N 1
ATOM 4309 C CA . ARG A 1 557 ? -13.376 -16.257 18.237 1.00 86.06 557 ARG A CA 1
ATOM 4310 C C . ARG A 1 557 ? -14.881 -16.212 18.521 1.00 86.06 557 ARG A C 1
ATOM 4312 O O . ARG A 1 557 ? -15.423 -17.214 18.985 1.00 86.06 557 ARG A O 1
ATOM 4319 N N . ARG A 1 558 ? -15.572 -15.122 18.164 1.00 83.31 558 ARG A N 1
ATOM 4320 C CA . ARG A 1 558 ? -17.043 -15.035 18.265 1.00 83.31 558 ARG A CA 1
ATOM 4321 C C . ARG A 1 558 ? -17.749 -16.055 17.396 1.00 83.31 558 ARG A C 1
ATOM 4323 O O . ARG A 1 558 ? -18.617 -16.768 17.886 1.00 83.31 558 ARG A O 1
ATOM 4330 N N . ARG A 1 559 ? -17.340 -16.181 16.131 1.00 81.81 559 ARG A N 1
ATOM 4331 C CA . ARG A 1 559 ? -17.913 -17.179 15.211 1.00 81.81 559 ARG A CA 1
ATOM 4332 C C . ARG A 1 559 ? -17.741 -18.614 15.716 1.00 81.81 559 ARG A C 1
ATOM 4334 O O . ARG A 1 559 ? -18.548 -19.477 15.395 1.00 81.81 559 ARG A O 1
ATOM 4341 N N . ALA A 1 560 ? -16.714 -18.864 16.523 1.00 84.75 560 ALA A N 1
ATOM 4342 C CA . ALA A 1 560 ? -16.489 -20.143 17.183 1.00 84.75 560 ALA A CA 1
ATOM 4343 C C . ALA A 1 560 ? -17.196 -20.280 18.553 1.00 84.75 560 ALA A C 1
ATOM 4345 O O . ALA A 1 560 ? -16.969 -21.262 19.260 1.00 84.75 560 ALA A O 1
ATOM 4346 N N . GLY A 1 561 ? -18.050 -19.320 18.932 1.00 79.25 561 GLY A N 1
ATOM 4347 C CA . GLY A 1 561 ? -18.878 -19.341 20.142 1.00 79.25 561 GLY A CA 1
ATOM 4348 C C . GLY A 1 561 ? -18.274 -18.669 21.383 1.00 79.25 561 GLY A C 1
ATOM 4349 O O . GLY A 1 561 ? -18.813 -18.847 22.474 1.00 79.25 561 GLY A O 1
ATOM 4350 N N . GLY A 1 562 ? -17.160 -17.937 21.262 1.00 78.50 562 GLY A N 1
ATOM 4351 C CA . GLY A 1 562 ? -16.524 -17.218 22.379 1.00 78.50 562 GLY A CA 1
ATOM 4352 C C . GLY A 1 562 ? -17.039 -15.785 22.600 1.00 78.50 562 GLY A C 1
ATOM 4353 O O . GLY A 1 562 ? -17.571 -15.166 21.683 1.00 78.50 562 GLY A O 1
ATOM 4354 N N . ASP A 1 563 ? -16.834 -15.231 23.804 1.00 76.62 563 ASP A N 1
ATOM 4355 C CA . ASP A 1 563 ? -17.090 -13.812 24.126 1.00 76.62 563 ASP A CA 1
ATOM 4356 C C . ASP A 1 563 ? -15.798 -12.977 24.102 1.00 76.62 563 ASP A C 1
ATOM 4358 O O . ASP A 1 563 ? -14.897 -13.206 24.904 1.00 76.62 563 ASP A O 1
ATOM 4362 N N . ASP A 1 564 ? -15.748 -11.951 23.247 1.00 69.69 564 ASP A N 1
ATOM 4363 C CA . ASP A 1 564 ? -14.630 -11.002 23.117 1.00 69.69 564 ASP A CA 1
ATOM 4364 C C . ASP A 1 564 ? -14.092 -10.446 24.433 1.00 69.69 564 ASP A C 1
ATOM 4366 O O . ASP A 1 564 ? -12.892 -10.180 24.553 1.00 69.69 564 ASP A O 1
ATOM 4370 N N . ARG A 1 565 ? -14.975 -10.214 25.413 1.00 73.44 565 ARG A N 1
ATOM 4371 C CA . ARG A 1 565 ? -14.585 -9.645 26.709 1.00 73.44 565 ARG A CA 1
ATOM 4372 C C . ARG A 1 565 ? -13.616 -10.555 27.446 1.00 73.44 565 ARG A C 1
ATOM 4374 O O . ARG A 1 565 ? -12.667 -10.069 28.056 1.00 73.44 565 ARG A O 1
ATOM 4381 N N . GLU A 1 566 ? -13.834 -11.862 27.349 1.00 78.81 566 GLU A N 1
ATOM 4382 C CA . GLU A 1 566 ? -12.999 -12.871 27.994 1.00 78.81 566 GLU A CA 1
ATOM 4383 C C . GLU A 1 566 ? -11.618 -12.975 27.331 1.00 78.81 566 GLU A C 1
ATOM 4385 O O . GLU A 1 566 ? -10.648 -13.352 27.986 1.00 78.81 566 GLU A O 1
ATOM 4390 N N . HIS A 1 567 ? -11.494 -12.605 26.049 1.00 82.12 567 HIS A N 1
ATOM 4391 C CA . HIS A 1 567 ? -10.228 -12.687 25.307 1.00 82.12 567 HIS A CA 1
ATOM 4392 C C . HIS A 1 567 ? -9.414 -11.400 25.330 1.00 82.12 567 HIS A C 1
ATOM 4394 O O . HIS A 1 567 ? -8.218 -11.457 25.039 1.00 82.12 567 HIS A O 1
ATOM 4400 N N . HIS A 1 568 ? -10.004 -10.264 25.713 1.00 86.94 568 HIS A N 1
ATOM 4401 C CA . HIS A 1 568 ? -9.279 -8.994 25.770 1.00 86.94 568 HIS A CA 1
ATOM 4402 C C . HIS A 1 568 ? -8.032 -9.083 26.656 1.00 86.94 568 HIS A C 1
ATOM 4404 O O . HIS A 1 568 ? -6.933 -8.736 26.225 1.00 86.94 568 HIS A O 1
ATOM 4410 N N . ARG A 1 569 ? -8.180 -9.620 27.871 1.00 87.31 569 ARG A N 1
ATOM 4411 C CA . ARG A 1 569 ? -7.067 -9.764 28.814 1.00 87.31 569 ARG A CA 1
ATOM 4412 C C . ARG A 1 569 ? -5.944 -10.669 28.268 1.00 87.31 569 ARG A C 1
ATOM 4414 O O . ARG A 1 569 ? -4.812 -10.185 28.209 1.00 87.31 569 ARG A O 1
ATOM 4421 N N . PRO A 1 570 ? -6.205 -11.912 27.805 1.00 90.38 570 PRO A N 1
ATOM 4422 C CA . PRO A 1 570 ? -5.200 -12.727 27.116 1.00 90.38 570 PRO A CA 1
ATOM 4423 C C . PRO A 1 570 ? -4.486 -11.997 25.971 1.00 90.38 570 PRO A C 1
ATOM 4425 O O . PRO A 1 570 ? -3.257 -12.035 25.888 1.00 90.38 570 PRO A O 1
ATOM 4428 N N . MET A 1 571 ? -5.240 -11.279 25.132 1.00 91.06 571 MET A N 1
ATOM 4429 C CA . MET A 1 571 ? -4.689 -10.529 24.002 1.00 91.06 571 MET A CA 1
ATOM 4430 C C . MET A 1 571 ? -3.706 -9.445 24.447 1.00 91.06 571 MET A C 1
ATOM 4432 O O . MET A 1 571 ? -2.622 -9.339 23.873 1.00 91.06 571 MET A O 1
ATOM 4436 N N . MET A 1 572 ? -4.054 -8.676 25.481 1.00 87.75 572 MET A N 1
ATOM 4437 C CA . MET A 1 572 ? -3.218 -7.588 25.997 1.00 87.75 572 MET A CA 1
ATOM 4438 C C . MET A 1 572 ? -1.989 -8.090 26.769 1.00 87.75 572 MET A C 1
ATOM 4440 O O . MET A 1 572 ? -0.890 -7.551 26.606 1.00 87.75 572 MET A O 1
ATOM 4444 N N . GLU A 1 573 ? -2.146 -9.131 27.592 1.00 87.25 573 GLU A N 1
ATOM 4445 C CA . GLU A 1 573 ? -1.085 -9.614 28.487 1.00 87.25 573 GLU A CA 1
ATOM 4446 C C . GLU A 1 573 ? -0.115 -10.604 27.825 1.00 87.25 573 GLU A C 1
ATOM 4448 O O . GLU A 1 573 ? 1.029 -10.760 28.283 1.00 87.25 573 GLU A O 1
ATOM 4453 N N . HIS A 1 574 ? -0.555 -11.307 26.776 1.00 88.75 574 HIS A N 1
ATOM 4454 C CA . HIS A 1 574 ? 0.183 -12.431 26.200 1.00 88.75 574 HIS A CA 1
ATOM 4455 C C . HIS A 1 574 ? 0.324 -12.359 24.683 1.00 88.75 574 HIS A C 1
ATOM 4457 O O . HIS A 1 574 ? 1.449 -12.534 24.190 1.00 88.75 574 HIS A O 1
ATOM 4463 N N . SER A 1 575 ? -0.782 -12.134 23.970 1.00 93.50 575 SER A N 1
ATOM 4464 C CA . SER A 1 575 ? -0.858 -12.451 22.543 1.00 93.50 575 SER A CA 1
ATOM 4465 C C . SER A 1 575 ? -0.312 -11.372 21.630 1.00 93.50 575 SER A C 1
ATOM 4467 O O . SER A 1 575 ? 0.431 -11.689 20.702 1.00 93.50 575 SER A O 1
ATOM 4469 N N . LEU A 1 576 ? -0.655 -10.112 21.889 1.00 95.19 576 LEU A N 1
ATOM 4470 C CA . LEU A 1 576 ? -0.186 -8.976 21.106 1.00 95.19 576 LEU A CA 1
ATOM 4471 C C . LEU A 1 576 ? 1.168 -8.504 21.627 1.00 95.19 576 LEU A C 1
ATOM 4473 O O . LEU A 1 576 ? 1.325 -8.240 22.813 1.00 95.19 576 LEU A O 1
ATOM 4477 N N . ILE A 1 577 ? 2.143 -8.372 20.734 1.00 95.50 577 ILE A N 1
ATOM 4478 C CA . ILE A 1 577 ? 3.486 -7.883 21.045 1.00 95.50 577 ILE A CA 1
ATOM 4479 C C . ILE A 1 577 ? 3.763 -6.677 20.149 1.00 95.50 577 ILE A C 1
ATOM 4481 O O . ILE A 1 577 ? 3.831 -6.802 18.929 1.00 95.50 577 ILE A O 1
ATOM 4485 N N . GLY A 1 578 ? 3.929 -5.505 20.748 1.00 93.19 578 GLY A N 1
ATOM 4486 C CA . GLY A 1 578 ? 4.234 -4.264 20.039 1.00 93.19 578 GLY A CA 1
ATOM 4487 C C . GLY A 1 578 ? 5.602 -3.739 20.434 1.00 93.19 578 GLY A C 1
ATOM 4488 O O . GLY A 1 578 ? 5.966 -3.784 21.609 1.00 93.19 578 GLY A O 1
ATOM 4489 N N . ALA A 1 579 ? 6.363 -3.226 19.476 1.00 91.19 579 ALA A N 1
ATOM 4490 C CA . ALA A 1 579 ? 7.603 -2.522 19.764 1.00 91.19 579 ALA A CA 1
ATOM 4491 C C . ALA A 1 579 ? 7.774 -1.309 18.849 1.00 91.19 579 ALA A C 1
ATOM 4493 O O . ALA A 1 579 ? 7.600 -1.413 17.634 1.00 91.19 579 ALA A O 1
ATOM 4494 N N . ASP A 1 580 ? 8.173 -0.181 19.432 1.00 87.62 580 ASP A N 1
ATOM 4495 C CA . ASP A 1 580 ? 8.551 1.023 18.692 1.00 87.62 580 ASP A CA 1
ATOM 4496 C C . ASP A 1 580 ? 9.725 1.735 19.375 1.00 87.62 580 ASP A C 1
ATOM 4498 O O . ASP A 1 580 ? 9.970 1.555 20.566 1.00 87.62 580 ASP A O 1
ATOM 4502 N N . ILE A 1 581 ? 10.477 2.537 18.626 1.00 81.00 581 ILE A N 1
ATOM 4503 C CA . ILE A 1 581 ? 11.559 3.370 19.170 1.00 81.00 581 ILE A CA 1
ATOM 4504 C C . ILE A 1 581 ? 11.029 4.693 19.741 1.00 81.00 581 ILE A C 1
ATOM 4506 O O . ILE A 1 581 ? 11.706 5.332 20.542 1.00 81.00 581 ILE A O 1
ATOM 4510 N N . MET A 1 582 ? 9.831 5.123 19.332 1.00 76.69 582 MET A N 1
ATOM 4511 C CA . MET A 1 582 ? 9.178 6.337 19.812 1.00 76.69 582 MET A CA 1
ATOM 4512 C C . MET A 1 582 ? 8.277 6.022 21.019 1.00 76.69 582 MET A C 1
ATOM 4514 O O . MET A 1 582 ? 7.279 5.316 20.852 1.00 76.69 582 MET A O 1
ATOM 4518 N N . PRO A 1 583 ? 8.526 6.610 22.208 1.00 73.00 583 PRO A N 1
ATOM 4519 C CA . PRO A 1 583 ? 7.658 6.420 23.374 1.00 73.00 583 PRO A CA 1
ATOM 4520 C C . PRO A 1 583 ? 6.197 6.789 23.094 1.00 73.00 583 PRO A C 1
ATOM 4522 O O . PRO A 1 583 ? 5.279 6.069 23.478 1.00 73.00 583 PRO A O 1
ATOM 4525 N N . ALA A 1 584 ? 5.978 7.885 22.360 1.00 71.25 584 ALA A N 1
ATOM 4526 C CA . ALA A 1 584 ? 4.640 8.316 21.975 1.00 71.25 584 ALA A CA 1
ATOM 4527 C C . ALA A 1 584 ? 3.924 7.274 21.095 1.00 71.25 584 ALA A C 1
ATOM 4529 O O . ALA A 1 584 ? 2.741 7.033 21.289 1.00 71.25 584 ALA A O 1
ATOM 4530 N N . ALA A 1 585 ? 4.625 6.614 20.169 1.00 76.06 585 ALA A N 1
ATOM 4531 C CA . ALA A 1 585 ? 4.043 5.583 19.307 1.00 76.06 585 ALA A CA 1
ATOM 4532 C C . ALA A 1 585 ? 3.616 4.344 20.117 1.00 76.06 585 ALA A C 1
ATOM 4534 O O . ALA A 1 585 ? 2.477 3.885 20.009 1.00 76.06 585 ALA A O 1
ATOM 4535 N N . ALA A 1 586 ? 4.486 3.866 21.012 1.00 78.75 586 ALA A N 1
ATOM 4536 C CA . ALA A 1 586 ? 4.166 2.769 21.925 1.00 78.75 586 ALA A CA 1
ATOM 4537 C C . ALA A 1 586 ? 2.970 3.109 22.837 1.00 78.75 586 ALA A C 1
ATOM 4539 O O . ALA A 1 586 ? 2.043 2.310 22.967 1.00 78.75 586 ALA A O 1
ATOM 4540 N N . HIS A 1 587 ? 2.945 4.320 23.404 1.00 76.62 587 HIS A N 1
ATOM 4541 C CA . HIS A 1 587 ? 1.832 4.822 24.212 1.00 76.62 587 HIS A CA 1
ATOM 4542 C C . HIS A 1 587 ? 0.509 4.841 23.434 1.00 76.62 587 HIS A C 1
ATOM 4544 O O . HIS A 1 587 ? -0.514 4.374 23.932 1.00 76.62 587 HIS A O 1
ATOM 4550 N N . LEU A 1 588 ? 0.530 5.334 22.195 1.00 76.06 588 LEU A N 1
ATOM 4551 C CA . LEU A 1 588 ? -0.651 5.411 21.337 1.00 76.06 588 LEU A CA 1
ATOM 4552 C C . LEU A 1 588 ? -1.154 4.032 20.917 1.00 76.06 588 LEU A C 1
ATOM 4554 O O . LEU A 1 588 ? -2.353 3.783 20.990 1.00 76.06 588 LEU A O 1
ATOM 4558 N N . THR A 1 589 ? -0.247 3.124 20.557 1.00 81.81 589 THR A N 1
ATOM 4559 C CA . THR A 1 589 ? -0.580 1.725 20.259 1.00 81.81 589 THR A CA 1
ATOM 4560 C C . THR A 1 589 ? -1.279 1.074 21.448 1.00 81.81 589 THR A C 1
ATOM 4562 O O . THR A 1 589 ? -2.360 0.502 21.307 1.00 81.81 589 THR A O 1
ATOM 4565 N N . ALA A 1 590 ? -0.686 1.184 22.638 1.00 80.38 590 ALA A N 1
ATOM 4566 C CA . ALA A 1 590 ? -1.242 0.587 23.841 1.00 80.38 590 ALA A CA 1
ATOM 4567 C C . ALA A 1 590 ? -2.576 1.240 24.237 1.00 80.38 590 ALA A C 1
ATOM 4569 O O . ALA A 1 590 ? -3.509 0.535 24.618 1.00 80.38 590 ALA A O 1
ATOM 4570 N N . SER A 1 591 ? -2.700 2.560 24.074 1.00 76.81 591 SER A N 1
ATOM 4571 C CA . SER A 1 591 ? -3.953 3.293 24.270 1.00 76.81 591 SER A CA 1
ATOM 4572 C C . SER A 1 591 ? -5.051 2.803 23.328 1.00 76.81 591 SER A C 1
ATOM 4574 O O . SER A 1 591 ? -6.118 2.429 23.799 1.00 76.81 591 SER A O 1
ATOM 4576 N N . MET A 1 592 ? -4.780 2.731 22.019 1.00 77.25 592 MET A N 1
ATOM 4577 C CA . MET A 1 592 ? -5.745 2.269 21.016 1.00 77.25 592 MET A CA 1
ATOM 4578 C C . MET A 1 592 ? -6.224 0.842 21.290 1.00 77.25 592 MET A C 1
ATOM 4580 O O . MET A 1 592 ? -7.421 0.579 21.228 1.00 77.25 592 MET A O 1
ATOM 4584 N N . LEU A 1 593 ? -5.309 -0.070 21.625 1.00 82.19 593 LEU A N 1
ATOM 4585 C CA . LEU A 1 593 ? -5.663 -1.452 21.953 1.00 82.19 593 LEU A CA 1
ATOM 4586 C C . LEU A 1 593 ? -6.502 -1.537 23.234 1.00 82.19 593 LEU A C 1
ATOM 4588 O O . LEU A 1 593 ? -7.491 -2.262 23.269 1.00 82.19 593 LEU A O 1
ATOM 4592 N N . SER A 1 594 ? -6.161 -0.753 24.258 1.00 78.44 594 SER A N 1
ATOM 4593 C CA . SER A 1 594 ? -6.925 -0.692 25.515 1.00 78.44 594 SER A CA 1
ATOM 4594 C C . SER A 1 594 ? -8.331 -0.126 25.315 1.00 78.44 594 SER A C 1
ATOM 4596 O O . SER A 1 594 ? -9.282 -0.570 25.954 1.00 78.44 594 SER A O 1
ATOM 4598 N N . SER A 1 595 ? -8.480 0.834 24.398 1.00 74.94 595 SER A N 1
ATOM 4599 C CA . SER A 1 595 ? -9.771 1.429 24.047 1.00 74.94 595 SER A CA 1
ATOM 4600 C C . SER A 1 595 ? -10.737 0.452 23.371 1.00 74.94 595 SER A C 1
ATOM 4602 O O . SER A 1 595 ? -11.925 0.754 23.305 1.00 74.94 595 SER A O 1
ATOM 4604 N N . ALA A 1 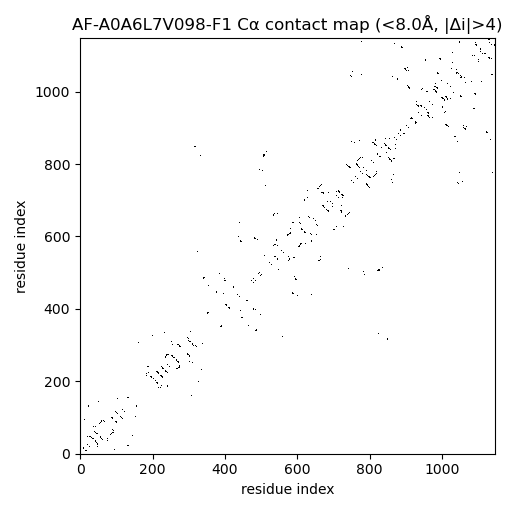596 ? -10.275 -0.720 22.917 1.00 76.38 596 ALA A N 1
ATOM 4605 C CA . ALA A 1 596 ? -11.144 -1.728 22.314 1.00 76.38 596 ALA A CA 1
ATOM 4606 C C . ALA A 1 596 ? -12.091 -2.391 23.335 1.00 76.38 596 ALA A C 1
ATOM 4608 O O . ALA A 1 596 ? -13.212 -2.750 22.980 1.00 76.38 596 ALA A O 1
ATOM 4609 N N . GLN A 1 597 ? -11.660 -2.567 24.594 1.00 76.00 597 GLN A N 1
ATOM 4610 C CA . GLN A 1 597 ? -12.504 -3.051 25.701 1.00 76.00 597 GLN A CA 1
ATOM 4611 C C . GLN A 1 597 ? -12.128 -2.373 27.036 1.00 76.00 597 GLN A C 1
ATOM 4613 O O . GLN A 1 597 ? -11.628 -3.037 27.945 1.00 76.00 597 GLN A O 1
ATOM 4618 N N . PRO A 1 598 ? -12.413 -1.070 27.220 1.00 66.62 598 PRO A N 1
ATOM 4619 C CA . PRO A 1 598 ? -12.036 -0.330 28.420 1.00 66.62 598 PRO A CA 1
ATOM 4620 C C . PRO A 1 598 ? -12.537 -0.968 29.707 1.00 66.62 598 PRO A C 1
ATOM 4622 O O . PRO A 1 598 ? -11.824 -0.953 30.692 1.00 66.62 598 PRO A O 1
ATOM 4625 N N . ALA A 1 599 ? -13.731 -1.563 29.721 1.00 68.75 599 ALA A N 1
ATOM 4626 C CA . ALA A 1 599 ? -14.290 -2.176 30.927 1.00 68.75 599 ALA A CA 1
ATOM 4627 C C . ALA A 1 599 ? -13.571 -3.467 31.378 1.00 68.75 599 ALA A C 1
ATOM 4629 O O . ALA A 1 599 ? -13.923 -4.016 32.421 1.00 68.75 599 ALA A O 1
ATOM 4630 N N . GLN A 1 600 ? -12.622 -3.990 30.592 1.00 75.31 600 GLN A N 1
ATOM 4631 C CA . GLN A 1 600 ? -11.881 -5.209 30.907 1.00 75.31 600 GLN A CA 1
ATOM 4632 C C . GLN A 1 600 ? -10.483 -4.861 31.434 1.00 75.31 600 GLN A C 1
ATOM 4634 O O . GLN A 1 600 ? -9.613 -4.484 30.646 1.00 75.31 600 GLN A O 1
ATOM 4639 N N . PRO A 1 601 ? -10.232 -4.991 32.748 1.00 70.94 601 PRO A N 1
ATOM 4640 C CA . PRO A 1 601 ? -8.913 -4.727 33.297 1.00 70.94 601 PRO A CA 1
ATOM 4641 C C . PRO A 1 601 ? -7.921 -5.821 32.887 1.00 70.94 601 PRO A C 1
ATOM 4643 O O . PRO A 1 601 ? -8.260 -7.001 32.767 1.00 70.94 601 PRO A O 1
ATOM 4646 N N . TYR A 1 602 ? -6.663 -5.426 32.747 1.00 78.19 602 TYR A N 1
ATOM 4647 C CA . TYR A 1 602 ? -5.523 -6.315 32.547 1.00 78.19 602 TYR A CA 1
ATOM 4648 C C . TYR A 1 602 ? -4.350 -5.821 33.404 1.00 78.19 602 TYR A C 1
ATOM 4650 O O . TYR A 1 602 ? -4.295 -4.656 33.791 1.00 78.19 602 TYR A O 1
ATOM 4658 N N . GLU A 1 603 ? -3.417 -6.704 33.741 1.00 73.69 603 GLU A N 1
ATOM 4659 C CA . GLU A 1 603 ? -2.320 -6.401 34.672 1.00 73.69 603 GLU A CA 1
ATOM 4660 C C . GLU A 1 603 ? -1.091 -5.808 33.977 1.00 73.69 603 GLU A C 1
ATOM 4662 O O . GLU A 1 603 ? -0.299 -5.104 34.598 1.00 73.69 603 GLU A O 1
ATOM 4667 N N . ARG A 1 604 ? -0.895 -6.113 32.691 1.00 75.31 604 ARG A N 1
ATOM 4668 C CA . ARG A 1 604 ? 0.281 -5.686 31.922 1.00 75.31 604 ARG A CA 1
ATOM 4669 C C . ARG A 1 604 ? -0.001 -5.647 30.427 1.00 75.31 604 ARG A C 1
ATOM 4671 O O . ARG A 1 604 ? -0.873 -6.359 29.942 1.00 75.31 604 ARG A O 1
ATOM 4678 N N . THR A 1 605 ? 0.810 -4.895 29.688 1.00 82.69 605 THR A N 1
ATOM 4679 C CA . THR A 1 605 ? 0.857 -4.990 28.223 1.00 82.69 605 THR A CA 1
ATOM 4680 C C . THR A 1 605 ? 2.217 -5.484 27.750 1.00 82.69 605 THR A C 1
ATOM 4682 O O . THR A 1 605 ? 3.222 -5.377 28.458 1.00 82.69 605 THR A O 1
ATOM 4685 N N . ARG A 1 606 ? 2.258 -6.001 26.524 1.00 87.81 606 ARG A N 1
ATOM 4686 C CA . ARG A 1 606 ? 3.493 -6.331 25.798 1.00 87.81 606 ARG A CA 1
ATOM 4687 C C . ARG A 1 606 ? 3.791 -5.320 24.690 1.00 87.81 606 ARG A C 1
ATOM 4689 O O . ARG A 1 606 ? 4.292 -5.678 23.625 1.00 87.81 606 ARG A O 1
ATOM 4696 N N . ILE A 1 607 ? 3.450 -4.056 24.942 1.00 88.19 607 ILE A N 1
ATOM 4697 C CA . ILE A 1 607 ? 3.803 -2.927 24.083 1.00 88.19 607 ILE A CA 1
ATOM 4698 C C . ILE A 1 607 ? 5.024 -2.230 24.693 1.00 88.19 607 ILE A C 1
ATOM 4700 O O . ILE A 1 607 ? 5.015 -1.797 25.848 1.00 88.19 607 ILE A O 1
ATOM 4704 N N . HIS A 1 608 ? 6.108 -2.181 23.927 1.00 86.25 608 HIS A N 1
ATOM 4705 C CA . HIS A 1 608 ? 7.435 -1.833 24.417 1.00 86.25 608 HIS A CA 1
ATOM 4706 C C . HIS A 1 608 ? 8.023 -0.630 23.680 1.00 86.25 608 HIS A C 1
ATOM 4708 O O . HIS A 1 608 ? 7.942 -0.532 22.456 1.00 86.25 608 HIS A O 1
ATOM 4714 N N . THR A 1 609 ? 8.694 0.248 24.430 1.00 84.00 609 THR A N 1
ATOM 4715 C CA . THR A 1 609 ? 9.578 1.265 23.848 1.00 84.00 609 THR A CA 1
ATOM 4716 C C . THR A 1 609 ? 11.010 0.736 23.815 1.00 84.00 609 THR A C 1
ATOM 4718 O O . THR A 1 609 ? 11.625 0.518 24.861 1.00 84.00 609 THR A O 1
ATOM 4721 N N . MET A 1 610 ? 11.549 0.525 22.620 1.00 86.00 610 MET A N 1
ATOM 4722 C CA . MET A 1 610 ? 12.889 -0.016 22.406 1.00 86.00 610 MET A CA 1
ATOM 4723 C C . MET A 1 610 ? 13.970 1.049 22.600 1.00 86.00 610 MET A C 1
ATOM 4725 O O . MET A 1 610 ? 13.795 2.204 22.215 1.00 86.00 610 MET A O 1
ATOM 4729 N N . GLU A 1 611 ? 15.126 0.647 23.132 1.00 86.12 611 GLU A N 1
ATOM 4730 C CA . GLU A 1 611 ? 16.312 1.506 23.164 1.00 86.12 611 GLU A CA 1
ATOM 4731 C C . GLU A 1 611 ? 16.785 1.850 21.744 1.00 86.12 611 GLU A C 1
ATOM 4733 O O . GLU A 1 611 ? 16.870 0.986 20.866 1.00 86.12 611 GLU A O 1
ATOM 4738 N N . TYR A 1 612 ? 17.132 3.115 21.516 1.00 84.12 612 TYR A N 1
ATOM 4739 C CA . TYR A 1 612 ? 17.597 3.604 20.223 1.00 84.12 612 TYR A CA 1
ATOM 4740 C C . TYR A 1 612 ? 18.604 4.743 20.403 1.00 84.12 612 TYR A C 1
ATOM 4742 O O . TYR A 1 612 ? 18.424 5.608 21.259 1.00 84.12 612 TYR A O 1
ATOM 4750 N N . GLY A 1 613 ? 19.655 4.764 19.582 1.00 82.94 613 GLY A N 1
ATOM 4751 C CA . GLY A 1 613 ? 20.711 5.768 19.679 1.00 82.94 613 GLY A CA 1
ATOM 4752 C C . GLY A 1 613 ? 21.678 5.487 20.827 1.00 82.94 613 GLY A C 1
ATOM 4753 O O . GLY A 1 613 ? 21.895 4.337 21.209 1.00 82.94 613 GLY A O 1
ATOM 4754 N N . ARG A 1 614 ? 22.313 6.538 21.350 1.00 82.75 614 ARG A N 1
ATOM 4755 C CA . ARG A 1 614 ? 23.263 6.447 22.468 1.00 82.75 614 ARG A CA 1
ATOM 4756 C C . ARG A 1 614 ? 22.511 6.064 23.751 1.00 82.75 614 ARG A C 1
ATOM 4758 O O . ARG A 1 614 ? 21.586 6.766 24.143 1.00 82.75 614 ARG A O 1
ATOM 4765 N N . ILE A 1 615 ? 22.924 4.976 24.404 1.00 82.88 615 ILE A N 1
ATOM 4766 C CA . ILE A 1 615 ? 22.296 4.480 25.644 1.00 82.88 615 ILE A CA 1
ATOM 4767 C C . ILE A 1 615 ? 23.110 4.864 26.886 1.00 82.88 615 ILE A C 1
ATOM 4769 O O . ILE A 1 615 ? 24.340 4.944 26.825 1.00 82.88 615 ILE A O 1
ATOM 4773 N N . GLU A 1 616 ? 22.437 5.077 28.022 1.00 70.19 616 GLU A N 1
ATOM 4774 C CA . GLU A 1 616 ? 23.063 5.522 29.283 1.00 70.19 616 GLU A CA 1
ATOM 4775 C C . GLU A 1 616 ? 24.100 4.528 29.822 1.00 70.19 616 GLU A C 1
ATOM 4777 O O . GLU A 1 616 ? 25.145 4.927 30.335 1.00 70.19 616 GLU A O 1
ATOM 4782 N N . ALA A 1 617 ? 23.855 3.228 29.633 1.00 70.12 617 ALA 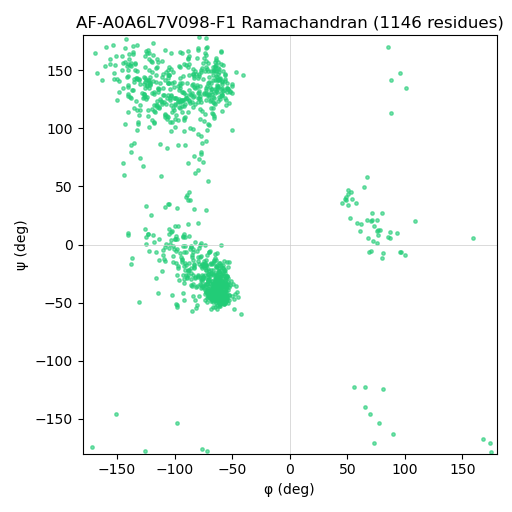A N 1
ATOM 4783 C CA . ALA A 1 617 ? 24.781 2.157 30.003 1.00 70.12 617 ALA A CA 1
ATOM 4784 C C . ALA A 1 617 ? 26.064 2.111 29.137 1.00 70.12 617 ALA A C 1
ATOM 4786 O O . ALA A 1 617 ? 26.979 1.339 29.429 1.00 70.12 617 ALA A O 1
ATOM 4787 N N . GLY A 1 618 ? 26.149 2.941 28.089 1.00 76.88 618 GLY A N 1
ATOM 4788 C CA . GLY A 1 618 ? 27.256 3.009 27.137 1.00 76.88 618 GLY A CA 1
ATOM 4789 C C . GLY A 1 618 ? 27.022 2.193 25.858 1.00 76.88 618 GLY A C 1
ATOM 4790 O O . GLY A 1 618 ? 26.402 1.134 25.873 1.00 76.88 618 GLY A O 1
ATOM 4791 N N . GLY A 1 619 ? 27.559 2.675 24.730 1.00 86.19 619 GLY A N 1
ATOM 4792 C CA . GLY A 1 619 ? 27.339 2.091 23.395 1.00 86.19 619 GLY A CA 1
ATOM 4793 C C . GLY A 1 619 ? 26.119 2.679 22.677 1.00 86.19 619 GLY A C 1
ATOM 4794 O O . GLY A 1 619 ? 25.657 3.760 23.037 1.00 86.19 619 GLY A O 1
ATOM 4795 N N . VAL A 1 620 ? 25.626 2.000 21.639 1.00 89.19 620 VAL A N 1
ATOM 4796 C CA . VAL A 1 620 ? 24.436 2.414 20.874 1.00 89.19 620 VAL A CA 1
ATOM 4797 C C . VAL A 1 620 ? 23.467 1.251 20.665 1.00 89.19 620 VAL A C 1
ATOM 4799 O O . VAL A 1 620 ? 23.900 0.105 20.524 1.00 89.19 620 VAL A O 1
ATOM 4802 N N . ALA A 1 621 ? 22.176 1.565 20.592 1.00 89.44 621 ALA A N 1
ATOM 4803 C CA . ALA A 1 621 ? 21.088 0.642 20.287 1.00 89.44 621 ALA A CA 1
ATOM 4804 C C . ALA A 1 621 ? 20.411 1.002 18.954 1.00 89.44 621 ALA A C 1
ATOM 4806 O O . ALA A 1 621 ? 20.426 2.157 18.523 1.00 89.44 621 ALA A O 1
ATOM 4807 N N . ILE A 1 622 ? 19.822 0.008 18.290 1.00 90.50 622 ILE A N 1
ATOM 4808 C CA . ILE A 1 622 ? 19.197 0.139 16.962 1.00 90.50 622 ILE A CA 1
ATOM 4809 C C . ILE A 1 622 ? 17.706 -0.238 16.972 1.00 90.50 622 ILE A C 1
ATOM 4811 O O . ILE A 1 622 ? 17.157 -0.644 15.943 1.00 90.50 622 ILE A O 1
ATOM 4815 N N . GLY A 1 623 ? 17.042 -0.115 18.124 1.00 89.62 623 GLY A N 1
ATOM 4816 C CA . GLY A 1 623 ? 15.627 -0.437 18.287 1.00 89.62 623 GLY A CA 1
ATOM 4817 C C . GLY A 1 623 ? 15.346 -1.936 18.200 1.00 89.62 623 GLY A C 1
ATOM 4818 O O . GLY A 1 623 ? 16.173 -2.771 18.561 1.00 89.62 623 GLY A O 1
ATOM 4819 N N . SER A 1 624 ? 14.189 -2.309 17.651 1.00 92.38 624 SER A N 1
ATOM 4820 C CA . SER A 1 624 ? 13.766 -3.712 17.506 1.00 92.38 624 SER A CA 1
ATOM 4821 C C . SER A 1 624 ? 14.755 -4.590 16.731 1.00 92.38 624 SER A C 1
ATOM 4823 O O . SER A 1 624 ? 14.803 -5.799 16.948 1.00 92.38 624 SER A O 1
ATOM 4825 N N . LEU A 1 625 ? 15.590 -4.013 15.858 1.00 93.44 625 LEU A N 1
ATOM 4826 C CA . LEU A 1 625 ? 16.610 -4.759 15.110 1.00 93.44 625 LEU A CA 1
ATOM 4827 C C . LEU A 1 625 ? 17.680 -5.391 16.015 1.00 93.44 625 LEU A C 1
ATOM 4829 O O . LEU A 1 625 ? 18.326 -6.357 15.603 1.00 93.44 625 LEU A O 1
ATOM 4833 N N . ASP A 1 626 ? 17.833 -4.922 17.255 1.00 92.50 626 ASP A N 1
ATOM 4834 C CA . ASP A 1 626 ? 18.681 -5.571 18.255 1.00 92.50 626 ASP A CA 1
ATOM 4835 C C . ASP A 1 626 ? 18.218 -6.995 18.605 1.00 92.50 626 ASP A C 1
ATOM 4837 O O . ASP A 1 626 ? 19.030 -7.817 19.037 1.00 92.50 626 ASP A O 1
ATOM 4841 N N . LEU A 1 627 ? 16.943 -7.328 18.375 1.00 93.00 627 LEU A N 1
ATOM 4842 C CA . LEU A 1 627 ? 16.389 -8.665 18.614 1.00 93.00 627 LEU A CA 1
ATOM 4843 C C . LEU A 1 627 ? 16.861 -9.715 17.600 1.00 93.00 627 LEU A C 1
ATOM 4845 O O . LEU A 1 627 ? 16.635 -10.913 17.804 1.00 93.00 627 LEU A O 1
ATOM 4849 N N . ILE A 1 628 ? 17.541 -9.310 16.524 1.00 91.88 628 ILE A N 1
ATOM 4850 C CA . ILE A 1 628 ? 18.133 -10.251 15.573 1.00 91.88 628 ILE A CA 1
ATOM 4851 C C . ILE A 1 628 ? 19.277 -11.013 16.264 1.00 91.88 628 ILE A C 1
ATOM 4853 O O . ILE A 1 628 ? 20.338 -10.483 16.600 1.00 91.88 628 ILE A O 1
ATOM 4857 N N . GLY A 1 629 ? 19.072 -12.314 16.442 1.00 82.75 629 GLY A N 1
ATOM 4858 C CA . GLY A 1 629 ? 20.014 -13.216 17.102 1.00 82.75 629 GLY A CA 1
ATOM 4859 C C . GLY A 1 629 ? 20.043 -13.085 18.623 1.00 82.75 629 GLY A C 1
ATOM 4860 O O . GLY A 1 629 ? 20.956 -13.632 19.238 1.00 82.75 629 GLY A O 1
ATOM 4861 N N . ALA A 1 630 ? 19.080 -12.381 19.220 1.00 86.75 630 ALA A N 1
ATOM 4862 C CA . ALA A 1 630 ? 18.898 -12.281 20.663 1.00 86.75 630 ALA A CA 1
ATOM 4863 C C . ALA A 1 630 ? 17.498 -12.773 21.043 1.00 86.75 630 ALA A C 1
ATOM 4865 O O . ALA A 1 630 ? 16.541 -12.519 20.319 1.00 86.75 630 ALA A O 1
ATOM 4866 N N . THR A 1 631 ? 17.370 -13.481 22.162 1.00 86.00 631 THR A N 1
ATOM 4867 C CA . THR A 1 631 ? 16.055 -13.846 22.718 1.00 86.00 631 THR A CA 1
ATOM 4868 C C . THR A 1 631 ? 15.455 -12.683 23.492 1.00 86.00 631 THR A C 1
ATOM 4870 O O . THR A 1 631 ? 14.254 -12.469 23.435 1.00 86.00 631 THR A O 1
ATOM 4873 N N . GLU A 1 632 ? 16.299 -11.911 24.169 1.00 88.56 632 GLU A N 1
ATOM 4874 C CA . GLU A 1 632 ? 15.892 -10.873 25.104 1.00 88.56 632 GLU A CA 1
ATOM 4875 C C . GLU A 1 632 ? 16.698 -9.601 24.884 1.00 88.56 632 GLU A C 1
ATOM 4877 O O . GLU A 1 632 ? 17.900 -9.665 24.592 1.00 88.56 632 GLU A O 1
ATOM 4882 N N . LYS A 1 633 ? 16.035 -8.450 25.017 1.00 87.06 633 LYS A N 1
ATOM 4883 C CA . LYS A 1 633 ? 16.679 -7.136 24.957 1.00 87.06 633 LYS A CA 1
ATOM 4884 C C . LYS A 1 633 ? 16.087 -6.156 25.964 1.00 87.06 633 LYS A C 1
ATOM 4886 O O . LYS A 1 633 ? 14.874 -6.197 26.169 1.00 87.06 633 LYS A O 1
ATOM 4891 N N . PRO A 1 634 ? 16.917 -5.272 26.549 1.00 78.25 634 PRO A N 1
ATOM 4892 C CA . PRO A 1 634 ? 16.422 -4.185 27.375 1.00 78.25 634 PRO A CA 1
ATOM 4893 C C . PRO A 1 634 ? 15.419 -3.305 26.623 1.00 78.25 634 PRO A C 1
ATOM 4895 O O . PRO A 1 634 ? 15.536 -3.107 25.410 1.00 78.25 634 PRO A O 1
ATOM 4898 N N . VAL A 1 635 ? 14.439 -2.786 27.354 1.00 75.00 635 VAL A N 1
ATOM 4899 C CA . VAL A 1 635 ? 13.480 -1.780 26.884 1.00 75.00 635 VAL A CA 1
ATOM 4900 C C . VAL A 1 635 ? 13.569 -0.552 27.779 1.00 75.00 635 VAL A C 1
ATOM 4902 O O . VAL A 1 635 ? 13.887 -0.668 28.961 1.00 75.00 635 VAL A O 1
ATOM 4905 N N . LEU A 1 636 ? 13.281 0.622 27.217 1.00 62.78 636 LEU A N 1
ATOM 4906 C CA . LEU A 1 636 ? 13.262 1.874 27.974 1.00 62.78 636 LEU A CA 1
ATOM 4907 C C . LEU A 1 636 ? 12.075 1.910 28.937 1.00 62.78 636 LEU A C 1
ATOM 4909 O O . LEU A 1 636 ? 12.234 2.280 30.093 1.00 62.78 636 LEU A O 1
ATOM 4913 N N . PHE A 1 637 ? 10.903 1.505 28.446 1.00 58.84 637 PHE A N 1
ATOM 4914 C CA . PHE A 1 637 ? 9.665 1.409 29.211 1.00 58.84 637 PHE A CA 1
ATOM 4915 C C . PHE A 1 637 ? 8.789 0.293 28.630 1.00 58.84 637 PHE A C 1
ATOM 4917 O O . PHE A 1 637 ? 8.711 0.122 27.407 1.00 58.84 637 PHE A O 1
ATOM 4924 N N . ALA A 1 638 ? 8.098 -0.438 29.501 1.00 53.16 638 ALA A N 1
ATOM 4925 C CA . ALA A 1 638 ? 6.934 -1.240 29.139 1.00 53.16 638 ALA A CA 1
ATOM 4926 C C . ALA A 1 638 ? 5.684 -0.479 29.594 1.00 53.16 638 ALA A C 1
ATOM 4928 O O . ALA A 1 638 ? 5.606 -0.070 30.753 1.00 53.16 638 ALA A O 1
ATOM 4929 N N . THR A 1 639 ? 4.707 -0.262 28.709 1.00 49.34 639 THR A N 1
ATOM 4930 C CA . THR A 1 639 ? 3.461 0.406 29.108 1.00 49.34 639 THR A CA 1
ATOM 4931 C C . THR A 1 639 ? 2.709 -0.493 30.099 1.00 49.34 639 THR A C 1
ATOM 4933 O O . THR A 1 639 ? 2.215 -1.555 29.725 1.00 49.34 639 THR A O 1
ATOM 4936 N N . GLY A 1 640 ? 2.656 -0.109 31.378 1.00 43.88 640 GLY A N 1
ATOM 4937 C CA . GLY A 1 640 ? 1.977 -0.882 32.429 1.00 43.88 640 GLY A CA 1
ATOM 4938 C C . GLY A 1 640 ? 2.861 -1.589 33.462 1.00 43.88 640 GLY A C 1
ATOM 4939 O O . GLY A 1 640 ? 2.375 -2.506 34.112 1.00 43.88 640 GLY A O 1
ATOM 4940 N N . GLN A 1 641 ? 4.123 -1.186 33.657 1.00 45.19 641 GLN A N 1
ATOM 4941 C CA . GLN A 1 641 ? 4.870 -1.524 34.880 1.00 45.19 641 GLN A CA 1
ATOM 4942 C C . GLN A 1 641 ? 5.264 -0.258 35.647 1.00 45.19 641 GLN A C 1
ATOM 4944 O O . GLN A 1 641 ? 5.784 0.687 35.061 1.00 45.19 641 GLN A O 1
ATOM 4949 N N . SER A 1 642 ? 5.009 -0.236 36.957 1.00 34.88 642 SER A N 1
ATOM 4950 C CA . SER A 1 642 ? 5.418 0.853 37.845 1.00 34.88 642 SER A CA 1
ATOM 4951 C C . SER A 1 642 ? 6.909 0.760 38.189 1.00 34.88 642 SER A C 1
ATOM 4953 O O . SER A 1 642 ? 7.445 -0.332 38.377 1.00 34.88 642 SER A O 1
ATOM 4955 N N . GLU A 1 643 ? 7.557 1.906 38.430 1.00 35.66 643 GLU A N 1
ATOM 4956 C CA . GLU A 1 643 ? 8.866 1.997 39.111 1.00 35.66 643 GLU A CA 1
ATOM 4957 C C . GLU A 1 643 ? 8.847 1.4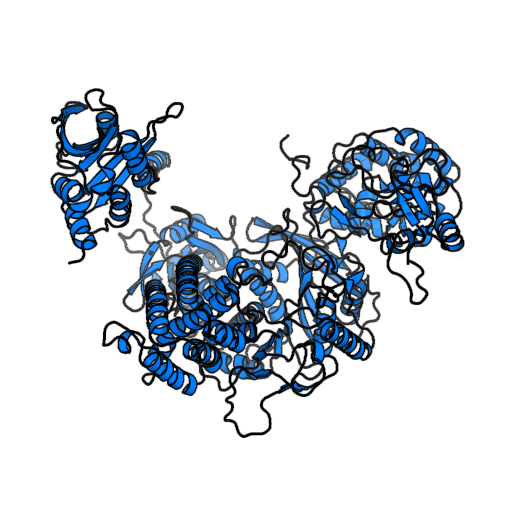21 40.550 1.00 35.66 643 GLU A C 1
ATOM 4959 O O . GLU A 1 643 ? 9.848 1.458 41.264 1.00 35.66 643 GLU A O 1
ATOM 4964 N N . HIS A 1 644 ? 7.704 0.916 41.029 1.00 30.48 644 HIS A N 1
ATOM 4965 C CA . HIS A 1 644 ? 7.510 0.388 42.382 1.00 30.48 644 HIS A CA 1
ATOM 4966 C C . HIS A 1 644 ? 7.376 -1.139 42.440 1.00 30.48 644 HIS A C 1
ATOM 4968 O O . HIS A 1 644 ? 7.275 -1.698 43.534 1.00 30.48 644 HIS A O 1
ATOM 4974 N N . ALA A 1 645 ? 7.456 -1.841 41.305 1.00 30.58 645 ALA A N 1
ATOM 4975 C CA . ALA A 1 645 ? 7.663 -3.284 41.300 1.00 30.58 645 ALA A CA 1
ATOM 4976 C C . ALA A 1 645 ? 9.138 -3.590 41.620 1.00 30.58 645 ALA A C 1
ATOM 4978 O O . ALA A 1 645 ? 9.980 -3.735 40.739 1.00 30.58 645 ALA A O 1
ATOM 4979 N N . THR A 1 646 ? 9.466 -3.695 42.908 1.00 24.41 646 THR A N 1
ATOM 4980 C CA . THR A 1 646 ? 10.757 -4.190 43.422 1.00 24.41 646 THR A CA 1
ATOM 4981 C C . THR A 1 646 ? 10.903 -5.706 43.214 1.00 24.41 646 THR A C 1
ATOM 4983 O O . THR A 1 646 ? 11.142 -6.471 44.147 1.00 24.41 646 THR A O 1
ATOM 4986 N N . GLY A 1 647 ? 10.746 -6.149 41.965 1.00 27.34 647 GLY A N 1
ATOM 4987 C CA . GLY A 1 647 ? 10.877 -7.530 41.522 1.00 27.34 647 GLY A CA 1
ATOM 4988 C C . GLY A 1 647 ? 11.688 -7.598 40.231 1.00 27.34 647 GLY A C 1
ATOM 4989 O O . GLY A 1 647 ? 11.300 -7.051 39.205 1.00 27.34 647 GLY A O 1
ATOM 4990 N N . ASP A 1 648 ? 12.829 -8.266 40.316 1.00 29.84 648 ASP A N 1
ATOM 4991 C CA . ASP A 1 648 ? 13.806 -8.550 39.264 1.00 29.84 648 ASP A CA 1
ATOM 4992 C C . ASP A 1 648 ? 13.128 -9.158 38.005 1.00 29.84 648 ASP A C 1
ATOM 4994 O O . ASP A 1 648 ? 12.799 -10.345 37.993 1.00 29.84 648 ASP A O 1
ATOM 4998 N N . GLY A 1 649 ? 12.842 -8.353 36.963 1.00 35.31 649 GLY A N 1
ATOM 4999 C CA . GLY A 1 649 ? 12.278 -8.867 35.695 1.00 35.31 649 GLY A CA 1
ATOM 5000 C C . GLY A 1 649 ? 11.532 -7.915 34.737 1.00 35.31 649 GLY A C 1
ATOM 5001 O O . GLY A 1 649 ? 10.975 -8.401 33.755 1.00 35.31 649 GLY A O 1
ATOM 5002 N N . GLY A 1 650 ? 11.480 -6.598 34.976 1.00 42.91 650 GLY A N 1
ATOM 5003 C CA . GLY A 1 650 ? 10.544 -5.696 34.271 1.00 42.91 650 GLY A CA 1
ATOM 5004 C C . GLY A 1 650 ? 10.989 -5.006 32.969 1.00 42.91 650 GLY A C 1
ATOM 5005 O O . GLY A 1 650 ? 10.147 -4.639 32.153 1.00 42.91 650 GLY A O 1
ATOM 5006 N N . ASN A 1 651 ? 12.293 -4.858 32.717 1.00 64.88 651 ASN A N 1
ATOM 5007 C CA . ASN A 1 651 ? 12.802 -3.976 31.649 1.00 64.88 651 ASN A CA 1
ATOM 5008 C C . ASN A 1 651 ? 13.304 -4.727 30.411 1.00 64.88 651 ASN A C 1
ATOM 5010 O O . ASN A 1 651 ? 14.290 -4.315 29.803 1.00 64.88 651 ASN A O 1
ATOM 5014 N N . VAL A 1 652 ? 12.681 -5.847 30.031 1.00 77.88 652 VAL A N 1
ATOM 5015 C CA . VAL A 1 652 ? 13.148 -6.670 28.903 1.00 77.88 652 VAL A CA 1
ATOM 5016 C C . VAL A 1 652 ? 11.983 -7.132 28.029 1.00 77.88 652 VAL A C 1
ATOM 5018 O O . VAL A 1 652 ? 10.994 -7.665 28.526 1.00 77.88 652 VAL A O 1
ATOM 5021 N N . ILE A 1 653 ? 12.125 -6.997 26.709 1.00 86.50 653 ILE A N 1
ATOM 5022 C CA . ILE A 1 653 ? 11.276 -7.701 25.743 1.00 86.50 653 ILE A CA 1
ATOM 5023 C C . ILE A 1 653 ? 11.857 -9.101 25.506 1.00 86.50 653 ILE A C 1
ATOM 5025 O O . ILE A 1 653 ? 13.017 -9.238 25.110 1.00 86.50 653 ILE A O 1
ATOM 5029 N N . SER A 1 654 ? 11.058 -10.145 25.753 1.00 89.00 654 SER A N 1
ATOM 5030 C CA . SER A 1 654 ? 11.444 -11.546 25.528 1.00 89.00 654 SER A CA 1
ATOM 5031 C C . SER A 1 654 ? 10.725 -12.098 24.305 1.00 89.00 654 SER A C 1
ATOM 5033 O O . SER A 1 654 ? 9.507 -12.288 24.300 1.00 89.00 654 SER A O 1
ATOM 5035 N N . LEU A 1 655 ? 11.497 -12.334 23.247 1.00 91.88 655 LEU A N 1
ATOM 5036 C CA . LEU A 1 655 ? 11.024 -12.840 21.970 1.00 91.88 655 LEU A CA 1
ATOM 5037 C C . LEU A 1 655 ? 11.986 -13.911 21.425 1.00 91.88 655 LEU A C 1
ATOM 5039 O O . LEU A 1 655 ? 12.889 -13.609 20.630 1.00 91.88 655 LEU A O 1
ATOM 5043 N N . PRO A 1 656 ? 11.820 -15.180 21.837 1.00 93.38 656 PRO A N 1
ATOM 5044 C CA . PRO A 1 656 ? 12.637 -16.287 21.351 1.00 93.38 656 PRO A CA 1
ATOM 5045 C C . PRO A 1 656 ? 12.543 -16.473 19.825 1.00 93.38 656 PRO A C 1
ATOM 5047 O O . PRO A 1 656 ? 11.551 -16.079 19.206 1.00 93.38 656 PRO A O 1
ATOM 5050 N N . PRO A 1 657 ? 13.553 -17.076 19.174 1.00 92.94 657 PRO A N 1
ATOM 5051 C CA . PRO A 1 657 ? 13.427 -17.513 17.783 1.00 92.94 657 PRO A CA 1
ATOM 5052 C C . PRO A 1 657 ? 12.233 -18.460 17.596 1.00 92.94 657 PRO A C 1
ATOM 5054 O O . PRO A 1 657 ? 11.953 -19.260 18.484 1.00 92.94 657 PRO A O 1
ATOM 5057 N N . ALA A 1 658 ? 11.580 -18.401 16.432 1.00 94.38 658 ALA A N 1
ATOM 5058 C CA . ALA A 1 658 ? 10.444 -19.263 16.085 1.00 94.38 658 ALA A CA 1
ATOM 5059 C C . ALA A 1 658 ? 9.323 -19.303 17.151 1.00 94.38 658 ALA A C 1
ATOM 5061 O O . ALA A 1 658 ? 8.805 -20.371 17.466 1.00 94.38 658 ALA A O 1
ATOM 5062 N N . SER A 1 659 ? 8.964 -18.143 17.704 1.00 95.06 659 SER A N 1
ATOM 5063 C CA . SER A 1 659 ? 7.924 -17.990 18.728 1.00 95.06 659 SER A CA 1
ATOM 5064 C C . SER A 1 659 ? 6.650 -17.295 18.240 1.00 95.06 659 SER A C 1
ATOM 5066 O O . SER A 1 659 ? 5.657 -17.329 18.953 1.00 95.06 659 SER A O 1
ATOM 5068 N N . LEU A 1 660 ? 6.662 -16.665 17.060 1.00 97.38 660 LEU A N 1
ATOM 5069 C CA . LEU A 1 660 ? 5.520 -15.906 16.539 1.00 97.38 660 LEU A CA 1
ATOM 5070 C C . LEU A 1 660 ? 4.655 -16.734 15.590 1.00 97.38 660 LEU A C 1
ATOM 5072 O O . LEU A 1 660 ? 5.184 -17.315 14.637 1.00 97.38 660 LEU A O 1
ATOM 5076 N N . ASP A 1 661 ? 3.340 -16.691 15.799 1.00 98.19 661 ASP A N 1
ATOM 5077 C CA . ASP A 1 661 ? 2.320 -17.176 14.863 1.00 98.19 661 ASP A CA 1
ATOM 5078 C C . ASP A 1 661 ? 2.102 -16.190 13.718 1.00 98.19 661 ASP A C 1
ATOM 5080 O O . ASP A 1 661 ? 1.932 -16.606 12.577 1.00 98.19 661 ASP A O 1
ATOM 5084 N N . LEU A 1 662 ? 2.156 -14.887 14.008 1.00 98.62 662 LEU A N 1
ATOM 5085 C CA . LEU A 1 662 ? 2.004 -13.817 13.028 1.00 98.62 662 LEU A CA 1
ATOM 5086 C C . LEU A 1 662 ? 3.012 -12.700 13.296 1.00 98.62 662 LEU A C 1
ATOM 5088 O O . LEU A 1 662 ? 3.061 -12.145 14.390 1.00 98.62 662 LEU A O 1
ATOM 5092 N N . ALA A 1 663 ? 3.779 -12.327 12.277 1.00 98.44 663 ALA A N 1
ATOM 5093 C CA . ALA A 1 663 ? 4.480 -11.049 12.242 1.00 98.44 663 ALA A CA 1
ATOM 5094 C C . ALA A 1 663 ? 3.764 -10.125 11.250 1.00 98.44 663 ALA A C 1
ATOM 5096 O O . ALA A 1 663 ? 3.845 -10.356 10.042 1.00 98.44 663 ALA A O 1
ATOM 5097 N N . ILE A 1 664 ? 3.067 -9.108 11.762 1.00 98.19 664 ILE A N 1
ATOM 5098 C CA . ILE A 1 664 ? 2.323 -8.117 10.980 1.00 98.19 664 ILE A CA 1
ATOM 5099 C C . ILE A 1 664 ? 2.911 -6.726 11.227 1.00 98.19 664 ILE A C 1
ATOM 5101 O O . ILE A 1 664 ? 2.888 -6.261 12.356 1.00 98.19 664 ILE A O 1
ATOM 5105 N N . MET A 1 665 ? 3.500 -6.081 10.214 1.00 95.00 665 MET A N 1
ATOM 5106 C CA . MET A 1 665 ? 4.183 -4.789 10.420 1.00 95.00 665 MET A CA 1
ATOM 5107 C C . MET A 1 665 ? 4.293 -3.931 9.152 1.00 95.00 665 MET A C 1
ATOM 5109 O O . MET A 1 665 ? 4.340 -4.442 8.029 1.00 95.00 665 MET A O 1
ATOM 5113 N N . ASN A 1 666 ? 4.415 -2.616 9.345 1.00 91.56 666 ASN A N 1
ATOM 5114 C CA . ASN A 1 666 ? 4.832 -1.651 8.324 1.00 91.56 666 ASN A CA 1
ATOM 5115 C C . ASN A 1 666 ? 6.208 -1.075 8.711 1.00 91.56 666 ASN A C 1
ATOM 5117 O O . ASN A 1 666 ? 6.282 -0.067 9.413 1.00 91.56 666 ASN A O 1
ATOM 5121 N N . PRO A 1 667 ? 7.315 -1.739 8.338 1.00 89.38 667 PRO A N 1
ATOM 5122 C CA . PRO A 1 667 ? 8.638 -1.339 8.788 1.00 89.38 667 PRO A CA 1
ATOM 5123 C C . PRO A 1 667 ? 9.136 -0.080 8.053 1.00 89.38 667 PRO A C 1
ATOM 5125 O O . PRO A 1 667 ? 8.767 0.159 6.904 1.00 89.38 667 PRO A O 1
ATOM 5128 N N . PRO A 1 668 ? 10.068 0.695 8.637 1.00 81.50 668 PRO A N 1
ATOM 5129 C CA . PRO A 1 668 ? 10.548 1.943 8.042 1.00 81.50 668 PRO A CA 1
ATOM 5130 C C . PRO A 1 668 ? 11.259 1.750 6.687 1.00 81.50 668 PRO A C 1
ATOM 5132 O O . PRO A 1 668 ? 12.157 0.912 6.532 1.00 81.50 668 PRO A O 1
ATOM 5135 N N . PHE A 1 669 ? 10.906 2.590 5.703 1.00 69.81 669 PHE A N 1
ATOM 5136 C CA . PHE A 1 669 ? 11.414 2.506 4.320 1.00 69.81 669 PHE A CA 1
ATOM 5137 C C . PHE A 1 669 ? 12.757 3.217 4.087 1.00 69.81 669 PHE A C 1
ATOM 5139 O O . PHE A 1 669 ? 13.378 3.035 3.039 1.00 69.81 669 PHE A O 1
ATOM 5146 N N . VAL A 1 670 ? 13.238 4.017 5.044 1.00 59.34 670 VAL A N 1
ATOM 5147 C CA . VAL A 1 670 ? 14.434 4.855 4.864 1.00 59.34 670 VAL A CA 1
ATOM 5148 C C . VAL A 1 670 ? 15.690 3.990 4.701 1.00 59.34 670 VAL A C 1
ATOM 5150 O O . VAL A 1 670 ? 16.027 3.165 5.554 1.00 59.34 670 VAL A O 1
ATOM 5153 N N . GLY A 1 671 ? 16.398 4.165 3.581 1.00 54.22 671 GLY A N 1
ATOM 5154 C CA . GLY A 1 671 ? 17.690 3.521 3.315 1.00 54.22 671 GLY A CA 1
ATOM 5155 C C . GLY A 1 671 ? 18.872 4.310 3.853 1.00 54.22 671 GLY A C 1
ATOM 5156 O O . GLY A 1 671 ? 18.889 5.535 3.778 1.00 54.22 671 GLY A O 1
ATOM 5157 N N . SER A 1 672 ? 19.909 3.599 4.305 1.00 43.56 672 SER A N 1
ATOM 5158 C CA . SER A 1 672 ? 21.173 4.168 4.810 1.00 43.56 672 SER A CA 1
ATOM 5159 C C . SER A 1 672 ? 21.967 4.963 3.764 1.00 43.56 672 SER A C 1
ATOM 5161 O O . SER A 1 672 ? 22.991 5.541 4.098 1.00 43.56 672 SER A O 1
ATOM 5163 N N . THR A 1 673 ? 21.534 4.946 2.502 1.00 42.12 673 THR A N 1
ATOM 5164 C CA . THR A 1 673 ? 22.192 5.582 1.350 1.00 42.12 673 THR A CA 1
ATOM 5165 C C . THR A 1 673 ? 21.280 6.572 0.619 1.00 42.12 673 THR A C 1
ATOM 5167 O O . THR A 1 673 ? 21.598 6.989 -0.496 1.00 42.12 673 THR A O 1
ATOM 5170 N N . SER A 1 674 ? 20.110 6.882 1.186 1.00 46.66 674 SER A N 1
ATOM 5171 C CA . SER A 1 674 ? 19.080 7.712 0.546 1.00 46.66 674 SER A CA 1
ATOM 5172 C C . SER A 1 674 ? 19.405 9.192 0.748 1.00 46.66 674 SER A C 1
ATOM 5174 O O . SER A 1 674 ? 18.815 9.852 1.592 1.00 46.66 674 SER A O 1
ATOM 5176 N N . HIS A 1 675 ? 20.377 9.705 -0.004 1.00 44.91 675 HIS A N 1
ATOM 5177 C CA . HIS A 1 675 ? 20.789 11.115 0.036 1.00 44.91 675 HIS A CA 1
ATOM 5178 C C . HIS A 1 675 ? 19.980 11.982 -0.949 1.00 44.91 675 HIS A C 1
ATOM 5180 O O . HIS A 1 675 ? 20.544 12.790 -1.684 1.00 44.91 675 HIS A O 1
ATOM 5186 N N . GLU A 1 676 ? 18.665 11.772 -1.031 1.00 33.81 676 GLU A N 1
ATOM 5187 C CA . GLU A 1 676 ? 17.764 12.552 -1.891 1.00 33.81 676 GLU A CA 1
ATOM 5188 C C . GLU A 1 676 ? 16.855 13.451 -1.035 1.00 33.81 676 GLU A C 1
ATOM 5190 O O . GLU A 1 676 ? 16.490 13.084 0.082 1.00 33.81 676 GLU A O 1
ATOM 5195 N N . GLY A 1 677 ? 16.498 14.634 -1.550 1.00 45.62 677 GLY A N 1
ATOM 5196 C CA . GLY A 1 677 ? 15.680 15.616 -0.824 1.00 45.62 677 GLY A CA 1
ATOM 5197 C C . GLY A 1 677 ? 16.386 16.191 0.410 1.00 45.62 677 GLY A C 1
ATOM 5198 O O . GLY A 1 677 ? 17.592 16.436 0.375 1.00 45.62 677 GLY A O 1
ATOM 5199 N N . ASP A 1 678 ? 15.643 16.361 1.505 1.00 35.91 678 ASP A N 1
ATOM 5200 C CA . ASP A 1 678 ? 16.127 16.932 2.777 1.00 35.91 678 ASP A CA 1
ATOM 5201 C C . ASP A 1 678 ? 17.199 16.065 3.478 1.00 35.91 678 ASP A C 1
ATOM 5203 O O . ASP A 1 678 ? 17.829 16.493 4.441 1.00 35.91 678 ASP A O 1
ATOM 5207 N N . HIS A 1 679 ? 17.457 14.849 2.979 1.00 44.97 679 HIS A N 1
ATOM 5208 C CA . HIS A 1 679 ? 18.476 13.926 3.496 1.00 44.97 679 HIS A CA 1
ATOM 5209 C C . HIS A 1 679 ? 19.801 13.959 2.718 1.00 44.97 679 HIS A C 1
ATOM 5211 O O . HIS A 1 679 ? 20.700 13.161 2.996 1.00 44.97 679 HIS A O 1
ATOM 5217 N N . ALA A 1 680 ? 19.945 14.865 1.743 1.00 41.56 680 ALA A N 1
ATOM 5218 C CA . ALA A 1 680 ? 21.153 14.983 0.925 1.00 41.56 680 ALA A CA 1
ATOM 5219 C C . ALA A 1 680 ? 22.432 15.230 1.750 1.00 41.56 680 ALA A C 1
ATOM 5221 O O . ALA A 1 680 ? 23.506 14.779 1.352 1.00 41.56 680 ALA A O 1
ATOM 5222 N N . GLU A 1 681 ? 22.308 15.890 2.906 1.00 42.84 681 GLU A N 1
ATOM 5223 C CA . GLU A 1 681 ? 23.422 16.228 3.807 1.00 42.84 681 GLU A CA 1
ATOM 5224 C C . GLU A 1 681 ? 23.536 15.295 5.029 1.00 42.84 681 GLU A C 1
ATOM 5226 O O . GLU A 1 681 ? 24.462 15.431 5.822 1.00 42.84 681 GLU A O 1
ATOM 5231 N N . VAL A 1 682 ? 22.636 14.314 5.182 1.00 56.03 682 VAL A N 1
ATOM 5232 C CA . VAL A 1 682 ? 22.613 13.410 6.345 1.00 56.03 682 VAL A CA 1
ATOM 5233 C C . VAL A 1 682 ? 23.529 12.196 6.104 1.00 56.03 682 VAL A C 1
ATOM 5235 O O . VAL A 1 682 ? 23.309 11.472 5.127 1.00 56.03 682 VAL A O 1
ATOM 5238 N N . PRO A 1 683 ? 24.519 11.905 6.976 1.00 55.41 683 PRO A N 1
ATOM 5239 C CA . PRO A 1 683 ? 25.507 10.845 6.738 1.00 55.41 683 PRO A CA 1
ATOM 5240 C C . PRO A 1 683 ? 24.930 9.428 6.665 1.00 55.41 683 PRO A C 1
ATOM 5242 O O . PRO A 1 683 ? 25.314 8.663 5.779 1.00 55.41 683 PRO A O 1
ATOM 5245 N N . VAL A 1 684 ? 24.010 9.060 7.570 1.00 61.41 684 VAL A N 1
ATOM 5246 C CA . VAL A 1 684 ? 23.288 7.777 7.523 1.00 61.41 684 VAL A CA 1
ATOM 5247 C C . VAL A 1 684 ? 21.796 8.016 7.788 1.00 61.41 684 VAL A C 1
ATOM 5249 O O . VAL A 1 684 ? 21.344 7.884 8.925 1.00 61.41 684 VAL A O 1
ATOM 5252 N N . PRO A 1 685 ? 20.992 8.309 6.746 1.00 57.62 685 PRO A N 1
ATOM 5253 C CA . PRO A 1 685 ? 19.589 8.710 6.903 1.00 57.62 685 PRO A CA 1
ATOM 5254 C C . PRO A 1 685 ? 18.734 7.721 7.705 1.00 57.62 685 PRO A C 1
ATOM 5256 O O . PRO A 1 685 ? 17.864 8.123 8.467 1.00 57.62 685 PRO A O 1
ATOM 5259 N N . ALA A 1 686 ? 19.030 6.423 7.593 1.00 63.81 686 ALA A N 1
ATOM 5260 C CA . ALA A 1 686 ? 18.347 5.364 8.336 1.00 63.81 686 ALA A CA 1
ATOM 5261 C C . ALA A 1 686 ? 18.490 5.464 9.867 1.00 63.81 686 ALA A C 1
ATOM 5263 O O . ALA A 1 686 ? 17.663 4.892 10.568 1.00 63.81 686 ALA A O 1
ATOM 5264 N N . PHE A 1 687 ? 19.528 6.143 10.373 1.00 74.19 687 PHE A N 1
ATOM 5265 C CA . PHE A 1 687 ? 19.801 6.258 11.808 1.00 74.19 687 PHE A CA 1
ATOM 5266 C C . PHE A 1 687 ? 19.766 7.695 12.343 1.00 74.19 687 PHE A C 1
ATOM 5268 O O . PHE A 1 687 ? 20.103 7.928 13.500 1.00 74.19 687 PHE A O 1
ATOM 5275 N N . ALA A 1 688 ? 19.344 8.659 11.527 1.00 58.91 688 ALA A N 1
ATOM 5276 C CA . ALA A 1 688 ? 19.362 10.078 11.879 1.00 58.91 688 ALA A CA 1
ATOM 5277 C C . ALA A 1 688 ? 18.229 10.518 12.828 1.00 58.91 688 ALA A C 1
ATOM 5279 O O . ALA A 1 688 ? 18.128 11.697 13.157 1.00 58.91 688 ALA A O 1
ATOM 5280 N N . GLY A 1 689 ? 17.371 9.591 13.266 1.00 63.22 689 GLY A N 1
ATOM 5281 C CA . GLY A 1 689 ? 16.313 9.877 14.235 1.00 63.22 689 GLY A CA 1
ATOM 5282 C C . GLY A 1 689 ? 16.852 10.369 15.586 1.00 63.22 689 GLY A C 1
ATOM 5283 O O . GLY A 1 689 ? 17.948 9.987 15.999 1.00 63.22 689 GLY A O 1
ATOM 5284 N N . PHE A 1 690 ? 16.051 11.188 16.276 1.00 62.75 690 PHE A N 1
ATOM 5285 C CA . PHE A 1 690 ? 16.292 11.689 17.641 1.00 62.75 690 PHE A CA 1
ATOM 5286 C C . PHE A 1 690 ? 17.608 12.459 17.849 1.00 62.75 690 PHE A C 1
ATOM 5288 O O . PHE A 1 690 ? 18.246 12.331 18.893 1.00 62.75 690 PHE A O 1
ATOM 5295 N N . GLY A 1 691 ? 18.049 13.235 16.855 1.00 61.19 691 GLY A N 1
ATOM 5296 C CA . GLY A 1 691 ? 19.246 14.074 16.996 1.00 61.19 691 GLY A CA 1
ATOM 5297 C C . GLY A 1 691 ? 20.552 13.282 17.141 1.00 61.19 691 GLY A C 1
ATOM 5298 O O . GLY A 1 691 ? 21.541 13.814 17.645 1.00 61.19 691 GLY A O 1
ATOM 5299 N N . ALA A 1 692 ? 20.574 12.011 16.715 1.00 70.31 692 ALA A N 1
ATOM 5300 C CA . ALA A 1 692 ? 21.765 11.170 16.771 1.00 70.31 692 ALA A CA 1
ATOM 5301 C C . ALA A 1 692 ? 22.941 11.824 16.026 1.00 70.31 692 ALA A C 1
ATOM 5303 O O . ALA A 1 692 ? 22.828 12.161 14.841 1.00 70.31 692 ALA A O 1
ATOM 5304 N N . SER A 1 693 ? 24.087 11.965 16.703 1.00 78.06 693 SER A N 1
ATOM 5305 C CA . SER A 1 693 ? 25.280 12.564 16.097 1.00 78.06 693 SER A CA 1
ATOM 5306 C C . SER A 1 693 ? 25.798 11.709 14.936 1.00 78.06 693 SER A C 1
ATOM 5308 O O . SER A 1 693 ? 25.543 10.505 14.872 1.00 78.06 693 SER A O 1
ATOM 5310 N N . GLU A 1 694 ? 26.580 12.291 14.022 1.00 79.69 694 GLU A N 1
ATOM 5311 C CA . GLU A 1 694 ? 27.168 11.533 12.903 1.00 79.69 694 GLU A CA 1
ATOM 5312 C C . GLU A 1 694 ? 27.990 10.320 13.381 1.00 79.69 694 GLU A C 1
ATOM 5314 O O . GLU A 1 694 ? 28.002 9.266 12.740 1.00 79.69 694 GLU A O 1
ATOM 5319 N N . ALA A 1 695 ? 28.649 10.451 14.538 1.00 82.00 695 ALA A N 1
ATOM 5320 C CA . ALA A 1 695 ? 29.397 9.371 15.169 1.00 82.00 695 ALA A CA 1
ATOM 5321 C C . ALA A 1 695 ? 28.472 8.248 15.666 1.00 82.00 695 ALA A C 1
ATOM 5323 O O . ALA A 1 695 ? 28.758 7.074 15.422 1.00 82.00 695 ALA A O 1
ATOM 5324 N N . ASP A 1 696 ? 27.345 8.593 16.298 1.00 82.81 696 ASP A N 1
ATOM 5325 C CA . ASP A 1 696 ? 26.351 7.615 16.763 1.00 82.81 696 ASP A CA 1
ATOM 5326 C C . ASP A 1 696 ? 25.699 6.890 15.579 1.00 82.81 696 ASP A C 1
ATOM 5328 O O . ASP A 1 696 ? 25.555 5.669 15.597 1.00 82.81 696 ASP A O 1
ATOM 5332 N N . GLN A 1 697 ? 25.370 7.624 14.511 1.00 82.31 697 GLN A N 1
ATOM 5333 C CA . GLN A 1 697 ? 24.846 7.079 13.255 1.00 82.31 697 GLN A CA 1
ATOM 5334 C C . GLN A 1 697 ? 25.789 6.040 12.633 1.00 82.31 697 GLN A C 1
ATOM 5336 O O . GLN A 1 697 ? 25.351 4.963 12.212 1.00 82.31 697 GLN A O 1
ATOM 5341 N N . ALA A 1 698 ? 27.091 6.335 12.591 1.00 83.06 698 ALA A N 1
ATOM 5342 C CA . ALA A 1 698 ? 28.100 5.406 12.091 1.00 83.06 698 ALA A CA 1
ATOM 5343 C C . ALA A 1 698 ? 28.234 4.162 12.988 1.00 83.06 698 ALA A C 1
ATOM 5345 O O . ALA A 1 698 ? 28.304 3.039 12.479 1.00 83.06 698 ALA A O 1
ATOM 5346 N N . GLU A 1 699 ? 28.223 4.347 14.311 1.00 88.12 699 GLU A N 1
ATOM 5347 C CA . GLU A 1 699 ? 28.295 3.253 15.281 1.00 88.12 699 GLU A CA 1
ATOM 5348 C C . GLU A 1 699 ? 27.073 2.324 15.169 1.00 88.12 699 GLU A C 1
ATOM 5350 O O . GLU A 1 699 ? 27.231 1.104 15.085 1.00 88.12 699 GLU A O 1
ATOM 5355 N N . MET A 1 700 ? 25.864 2.887 15.052 1.00 88.06 700 MET A N 1
ATOM 5356 C CA . MET A 1 700 ? 24.614 2.143 14.847 1.00 88.06 700 MET A CA 1
ATOM 5357 C C . MET A 1 700 ? 24.636 1.341 13.542 1.00 88.06 700 MET A C 1
ATOM 5359 O O . MET A 1 700 ? 24.287 0.156 13.519 1.00 88.06 700 MET A O 1
ATOM 5363 N N . ALA A 1 701 ? 25.127 1.938 12.452 1.00 86.50 701 ALA A N 1
ATOM 5364 C CA . ALA A 1 701 ? 25.296 1.232 11.185 1.00 86.50 701 ALA A CA 1
ATOM 5365 C C . ALA A 1 701 ? 26.266 0.043 11.304 1.00 86.50 701 ALA A C 1
ATOM 5367 O O . ALA A 1 701 ? 26.060 -0.999 10.671 1.00 86.50 701 ALA A O 1
ATOM 5368 N N . ASP A 1 702 ? 27.312 0.164 12.120 1.00 88.69 702 ASP A N 1
ATOM 5369 C CA . ASP A 1 702 ? 28.243 -0.928 12.393 1.00 88.69 702 ASP A CA 1
ATOM 5370 C C . ASP A 1 702 ? 27.647 -2.009 13.303 1.00 88.69 702 ASP A C 1
ATOM 5372 O O . ASP A 1 702 ? 27.899 -3.197 13.065 1.00 88.69 702 ASP A O 1
ATOM 5376 N N . VAL A 1 703 ? 26.812 -1.646 14.283 1.00 90.56 703 VAL A N 1
ATOM 5377 C CA . VAL A 1 703 ? 26.021 -2.608 15.072 1.00 90.56 703 VAL A CA 1
ATOM 5378 C C . VAL A 1 703 ? 25.092 -3.407 14.159 1.00 90.56 703 VAL A C 1
ATOM 5380 O O . VAL A 1 703 ? 25.157 -4.639 14.169 1.00 90.56 703 VAL A O 1
ATOM 5383 N N . LEU A 1 704 ? 24.330 -2.746 13.279 1.00 90.50 704 LEU A N 1
ATOM 5384 C CA . LEU A 1 704 ? 23.459 -3.428 12.317 1.00 90.50 704 LEU A CA 1
ATOM 5385 C C . LEU A 1 704 ? 24.255 -4.396 11.426 1.00 90.50 704 LEU A C 1
ATOM 5387 O O . LEU A 1 704 ? 23.857 -5.548 11.242 1.00 90.50 704 LEU A O 1
ATOM 5391 N N . LYS A 1 705 ? 25.425 -3.989 10.910 1.00 88.75 705 LYS A N 1
ATOM 5392 C CA . LYS A 1 705 ? 26.302 -4.890 10.135 1.00 88.75 705 LYS A CA 1
ATOM 5393 C C . LYS A 1 705 ? 26.740 -6.110 10.951 1.00 88.75 705 LYS A C 1
ATOM 5395 O O . LYS A 1 705 ? 26.754 -7.215 10.409 1.00 88.75 705 LYS A O 1
ATOM 5400 N N . LYS A 1 706 ? 27.124 -5.935 12.221 1.00 90.12 706 LYS A N 1
ATOM 5401 C CA . LYS A 1 706 ? 27.550 -7.038 13.107 1.00 90.12 706 LYS A CA 1
ATOM 5402 C C . LYS A 1 706 ? 26.410 -8.016 13.365 1.00 90.12 706 LYS A C 1
ATOM 5404 O O . LYS A 1 706 ? 26.618 -9.222 13.276 1.00 90.12 706 LYS A O 1
ATOM 5409 N N . VAL A 1 707 ? 25.220 -7.498 13.649 1.00 88.75 707 VAL A N 1
ATOM 5410 C CA . VAL A 1 707 ? 24.012 -8.288 13.893 1.00 88.75 707 VAL A CA 1
ATOM 5411 C C . VAL A 1 707 ? 23.631 -9.097 12.649 1.00 88.75 707 VAL A C 1
ATOM 5413 O O . VAL A 1 707 ? 23.475 -10.313 12.732 1.00 88.75 707 VAL A O 1
ATOM 5416 N N . ARG A 1 708 ? 23.628 -8.472 11.467 1.00 87.12 708 ARG A N 1
ATOM 5417 C CA . ARG A 1 708 ? 23.340 -9.154 10.194 1.00 87.12 708 ARG A CA 1
ATOM 5418 C C . ARG A 1 708 ? 24.337 -10.251 9.833 1.00 87.12 708 ARG A C 1
ATOM 5420 O O . ARG A 1 708 ? 23.943 -11.248 9.244 1.00 87.12 708 ARG A O 1
ATOM 5427 N N . ARG A 1 709 ? 25.620 -10.104 10.187 1.00 86.56 709 ARG A N 1
ATOM 5428 C CA . ARG A 1 709 ? 26.644 -11.146 9.954 1.00 86.56 709 ARG A CA 1
ATOM 5429 C C . ARG A 1 709 ? 26.377 -12.444 10.718 1.00 86.56 709 ARG A C 1
ATOM 5431 O O . ARG A 1 709 ? 26.974 -13.457 10.377 1.00 86.56 709 ARG A O 1
ATOM 5438 N N . LYS A 1 710 ? 25.519 -12.417 11.744 1.00 84.50 710 LYS A N 1
ATOM 5439 C CA . LYS A 1 710 ? 25.096 -13.622 12.471 1.00 84.50 710 LYS A CA 1
ATOM 5440 C C . LYS A 1 710 ? 24.089 -14.460 11.677 1.00 84.50 710 LYS A C 1
ATOM 5442 O O . LYS A 1 710 ? 23.872 -15.618 12.018 1.00 84.50 710 LYS A O 1
ATOM 5447 N N . LEU A 1 711 ? 23.467 -13.888 10.648 1.00 87.50 711 LEU A N 1
ATOM 5448 C CA . LEU A 1 711 ? 22.518 -14.581 9.787 1.00 87.50 711 LEU A CA 1
ATOM 5449 C C . LEU A 1 711 ? 23.268 -15.327 8.685 1.00 87.50 711 LEU A C 1
ATOM 5451 O O . LEU A 1 711 ? 24.195 -14.791 8.079 1.00 87.50 711 LEU A O 1
ATOM 5455 N N . SER A 1 712 ? 22.847 -16.560 8.407 1.00 82.56 712 SER A N 1
ATOM 5456 C CA . SER A 1 712 ? 23.426 -17.375 7.335 1.00 82.56 712 SER A CA 1
ATOM 5457 C C . SER A 1 712 ? 23.146 -16.785 5.950 1.00 82.56 712 SER A C 1
ATOM 5459 O O . SER A 1 712 ? 24.030 -16.765 5.097 1.00 82.56 712 SER A O 1
ATOM 5461 N N . GLU A 1 713 ? 21.932 -16.271 5.738 1.00 83.81 713 GLU A N 1
ATOM 5462 C CA . GLU A 1 713 ? 21.495 -15.653 4.485 1.00 83.81 713 GLU A CA 1
ATOM 5463 C C . GLU A 1 713 ? 20.682 -14.373 4.761 1.00 83.81 713 GLU A C 1
ATOM 5465 O O . GLU A 1 713 ? 19.455 -14.416 4.724 1.00 83.81 713 GLU A O 1
ATOM 5470 N N . PRO A 1 714 ? 21.336 -13.232 5.051 1.00 89.88 714 PRO A N 1
ATOM 5471 C CA . PRO A 1 714 ? 20.630 -11.987 5.342 1.00 89.88 714 PRO A CA 1
ATOM 5472 C C . PRO A 1 714 ? 19.964 -11.413 4.083 1.00 89.88 714 PRO A C 1
ATOM 5474 O O . PRO A 1 714 ? 20.626 -11.202 3.062 1.00 89.88 714 PRO A O 1
ATOM 5477 N N . ALA A 1 715 ? 18.677 -11.095 4.178 1.00 90.69 715 ALA A N 1
ATOM 5478 C CA . ALA A 1 715 ? 17.918 -10.348 3.183 1.00 90.69 715 ALA A CA 1
ATOM 5479 C C . ALA A 1 715 ? 18.223 -8.843 3.215 1.00 90.69 715 ALA A C 1
ATOM 5481 O O . ALA A 1 715 ? 18.104 -8.182 2.180 1.00 90.69 715 ALA A O 1
ATOM 5482 N N . GLY A 1 716 ? 18.649 -8.309 4.366 1.00 87.69 716 GLY A N 1
ATOM 5483 C CA . GLY A 1 716 ? 18.907 -6.888 4.572 1.00 87.69 716 GLY A CA 1
ATOM 5484 C C . GLY A 1 716 ? 19.803 -6.253 3.503 1.00 87.69 716 GLY A C 1
ATOM 5485 O O . GLY A 1 716 ? 20.843 -6.793 3.118 1.00 87.69 716 GLY A O 1
ATOM 5486 N N . HIS A 1 717 ? 19.458 -5.062 3.027 1.00 84.81 717 HIS A N 1
ATOM 5487 C CA . HIS A 1 717 ? 20.241 -4.355 2.018 1.00 84.81 717 HIS A CA 1
ATOM 5488 C C . HIS A 1 717 ? 20.131 -2.839 2.207 1.00 84.81 717 HIS A C 1
ATOM 5490 O O . HIS A 1 717 ? 19.036 -2.301 2.296 1.00 84.81 717 HIS A O 1
ATOM 5496 N N . GLY A 1 718 ? 21.262 -2.119 2.210 1.00 77.25 718 GLY A N 1
ATOM 5497 C CA . GLY A 1 718 ? 21.282 -0.672 2.499 1.00 77.25 718 GLY A CA 1
ATOM 5498 C C . GLY A 1 718 ? 20.395 0.160 1.558 1.00 77.25 718 GLY A C 1
ATOM 5499 O O . GLY A 1 718 ? 19.657 1.026 2.017 1.00 77.25 718 GLY A O 1
ATOM 5500 N N . ASN A 1 719 ? 20.402 -0.176 0.261 1.00 76.44 719 ASN A N 1
ATOM 5501 C CA . ASN A 1 719 ? 19.548 0.472 -0.750 1.00 76.44 719 ASN A CA 1
ATOM 5502 C C . ASN A 1 719 ? 18.066 0.049 -0.694 1.00 76.44 719 ASN A C 1
ATOM 5504 O O . ASN A 1 719 ? 17.255 0.668 -1.367 1.00 76.44 719 ASN A O 1
ATOM 5508 N N . ALA A 1 720 ? 17.721 -1.029 0.019 1.00 79.94 720 ALA A N 1
ATOM 5509 C CA . ALA A 1 720 ? 16.335 -1.489 0.164 1.00 79.94 720 ALA A CA 1
ATOM 5510 C C . ALA A 1 720 ? 15.649 -0.879 1.397 1.00 79.94 720 ALA A C 1
ATOM 5512 O O . ALA A 1 720 ? 14.491 -1.178 1.658 1.00 79.94 720 ALA A O 1
ATOM 5513 N N . GLY A 1 721 ? 16.349 -0.056 2.182 1.00 82.31 721 GLY A N 1
ATOM 5514 C CA . GLY A 1 721 ? 15.787 0.447 3.430 1.00 82.31 721 GLY A CA 1
ATOM 5515 C C . GLY A 1 721 ? 15.972 -0.493 4.614 1.00 82.31 721 GLY A C 1
ATOM 5516 O O . GLY A 1 721 ? 16.351 -1.665 4.472 1.00 82.31 721 GLY A O 1
ATOM 5517 N N . LEU A 1 722 ? 15.666 0.028 5.804 1.00 85.50 722 LEU A N 1
ATOM 5518 C CA . LEU A 1 722 ? 15.610 -0.770 7.027 1.00 85.50 722 LEU A CA 1
ATOM 5519 C C . LEU A 1 722 ? 14.569 -1.892 6.947 1.00 85.50 722 LEU A C 1
ATOM 5521 O O . LEU A 1 722 ? 14.831 -2.954 7.508 1.00 85.50 722 LEU A O 1
ATOM 5525 N N . GLY A 1 723 ? 13.487 -1.722 6.177 1.00 88.88 723 GLY A N 1
ATOM 5526 C CA . GLY A 1 723 ? 12.461 -2.746 5.947 1.00 88.88 723 GLY A CA 1
ATOM 5527 C C . GLY A 1 723 ? 13.018 -4.128 5.598 1.00 88.88 723 GLY A C 1
ATOM 5528 O O . GLY A 1 723 ? 12.613 -5.124 6.187 1.00 88.88 723 GLY A O 1
ATOM 5529 N N . SER A 1 724 ? 14.043 -4.206 4.746 1.00 92.56 724 SER A N 1
ATOM 5530 C CA . SER A 1 724 ? 14.702 -5.481 4.416 1.00 92.56 724 SER A CA 1
ATOM 5531 C C . SER A 1 724 ? 15.364 -6.190 5.615 1.00 92.56 724 SER A C 1
ATOM 5533 O O . SER A 1 724 ? 15.456 -7.414 5.628 1.00 92.56 724 SER A O 1
ATOM 5535 N N . ASN A 1 725 ? 15.797 -5.444 6.636 1.00 93.12 725 ASN A N 1
ATOM 5536 C CA . ASN A 1 725 ? 16.376 -5.977 7.877 1.00 93.12 725 ASN A CA 1
ATOM 5537 C C . ASN A 1 725 ? 15.289 -6.336 8.903 1.00 93.12 725 ASN A C 1
ATOM 5539 O O . ASN A 1 725 ? 15.468 -7.262 9.687 1.00 93.12 725 ASN A O 1
ATOM 5543 N N . PHE A 1 726 ? 14.146 -5.647 8.882 1.00 94.94 726 PHE A N 1
ATOM 5544 C CA . PHE A 1 726 ? 12.972 -6.064 9.655 1.00 94.94 726 PHE A CA 1
ATOM 5545 C C . PHE A 1 726 ? 12.415 -7.403 9.162 1.00 94.94 726 PHE A C 1
ATOM 5547 O O . PHE A 1 726 ? 11.944 -8.197 9.967 1.00 94.94 726 PHE A O 1
ATOM 5554 N N . ILE A 1 727 ? 12.555 -7.710 7.869 1.00 95.75 727 ILE A N 1
ATOM 5555 C CA . ILE A 1 727 ? 12.234 -9.041 7.332 1.00 95.75 727 ILE A CA 1
ATOM 5556 C C . ILE A 1 727 ? 13.184 -10.104 7.887 1.00 95.75 727 ILE A C 1
ATOM 5558 O O . ILE A 1 727 ? 12.724 -11.179 8.253 1.00 95.75 727 ILE A O 1
ATOM 5562 N N . ASP A 1 728 ? 14.485 -9.809 7.995 1.00 95.44 728 ASP A N 1
ATOM 5563 C CA . ASP A 1 728 ? 15.449 -10.711 8.643 1.00 95.44 728 ASP A CA 1
ATOM 5564 C C . ASP A 1 728 ? 15.059 -10.997 10.105 1.00 95.44 728 ASP A C 1
ATOM 5566 O O . ASP A 1 728 ? 15.140 -12.138 10.569 1.00 95.44 728 ASP A O 1
ATOM 5570 N N . LEU A 1 729 ? 14.611 -9.964 10.827 1.00 95.69 729 LEU A N 1
ATOM 5571 C CA . LEU A 1 729 ? 14.089 -10.101 12.184 1.00 95.69 729 LEU A CA 1
ATOM 5572 C C . LEU A 1 729 ? 12.828 -10.969 12.210 1.00 95.69 729 LEU A C 1
ATOM 5574 O O . LEU A 1 729 ? 12.808 -11.983 12.903 1.00 95.69 729 LEU A O 1
ATOM 5578 N N . ALA A 1 730 ? 11.805 -10.609 11.436 1.00 96.00 730 ALA A N 1
ATOM 5579 C CA . ALA A 1 730 ? 10.543 -11.337 11.373 1.00 96.00 730 ALA A CA 1
ATOM 5580 C C . ALA A 1 730 ? 10.769 -12.811 11.017 1.00 96.00 730 ALA A C 1
ATOM 5582 O O . ALA A 1 730 ? 10.277 -13.703 11.702 1.00 96.00 730 ALA A O 1
ATOM 5583 N N . ASP A 1 731 ? 11.608 -13.084 10.018 1.00 95.38 731 ASP A N 1
ATOM 5584 C CA . ASP A 1 731 ? 11.930 -14.440 9.602 1.00 95.38 731 ASP A CA 1
ATOM 5585 C C . ASP A 1 731 ? 12.600 -15.265 10.701 1.00 95.38 731 ASP A C 1
ATOM 5587 O O . ASP A 1 731 ? 12.328 -16.458 10.823 1.00 95.38 731 ASP A O 1
ATOM 5591 N N . GLN A 1 732 ? 13.433 -14.669 11.549 1.00 94.19 732 GLN A N 1
ATOM 5592 C CA . GLN A 1 732 ? 13.984 -15.394 12.688 1.00 94.19 732 GLN A CA 1
ATOM 5593 C C . GLN A 1 732 ? 12.919 -15.720 13.750 1.00 94.19 732 GLN A C 1
ATOM 5595 O O . GLN A 1 732 ? 13.014 -16.756 14.414 1.00 94.19 732 GLN A O 1
ATOM 5600 N N . LYS A 1 733 ? 11.930 -14.840 13.935 1.00 96.06 733 LYS A N 1
ATOM 5601 C CA . LYS A 1 733 ? 10.955 -14.918 15.033 1.00 96.06 733 LYS A CA 1
ATOM 5602 C C . LYS A 1 733 ? 9.686 -15.691 14.683 1.00 96.06 733 LYS A C 1
ATOM 5604 O O . LYS A 1 733 ? 9.141 -16.331 15.572 1.00 96.06 733 LYS A O 1
ATOM 5609 N N . VAL A 1 734 ? 9.256 -15.714 13.425 1.00 96.94 734 VAL A N 1
ATOM 5610 C CA . VAL A 1 734 ? 8.092 -16.496 12.970 1.00 96.94 734 VAL A CA 1
ATOM 5611 C C . VAL A 1 734 ? 8.389 -17.996 13.046 1.00 96.94 734 VAL A C 1
ATOM 5613 O O . VAL A 1 734 ? 9.470 -18.441 12.646 1.00 96.94 734 VAL A O 1
ATOM 5616 N N . ARG A 1 735 ? 7.464 -18.795 13.584 1.00 95.62 735 ARG A N 1
ATOM 5617 C CA . ARG A 1 735 ? 7.595 -20.262 13.665 1.00 95.62 735 ARG A CA 1
ATOM 5618 C C . ARG A 1 735 ? 7.263 -20.953 12.337 1.00 95.62 735 ARG A C 1
ATOM 5620 O O . ARG A 1 735 ? 6.720 -20.331 11.433 1.00 95.62 735 ARG A O 1
ATOM 5627 N N . GLY A 1 736 ? 7.586 -22.241 12.202 1.00 95.62 736 GLY A N 1
ATOM 5628 C CA . GLY A 1 736 ? 7.064 -23.047 11.086 1.00 95.62 736 GLY A CA 1
ATOM 5629 C C . GLY A 1 736 ? 5.530 -23.083 11.121 1.00 95.62 736 GLY A C 1
ATOM 5630 O O . GLY A 1 736 ? 4.955 -23.217 12.200 1.00 95.62 736 GLY A O 1
ATOM 5631 N N . GLY A 1 737 ? 4.885 -22.875 9.972 1.00 95.00 737 GLY A N 1
ATOM 5632 C CA . GLY A 1 737 ? 3.435 -22.680 9.856 1.00 95.00 737 GLY A CA 1
ATOM 5633 C C . GLY A 1 737 ? 2.950 -21.264 10.201 1.00 95.00 737 GLY A C 1
ATOM 5634 O O . GLY A 1 737 ? 1.814 -20.928 9.897 1.00 95.00 737 GLY A O 1
ATOM 5635 N N . GLY A 1 738 ? 3.799 -20.415 10.792 1.00 97.31 738 GLY A N 1
ATOM 5636 C CA . GLY A 1 738 ? 3.452 -19.028 11.100 1.00 97.31 738 GLY A CA 1
ATOM 5637 C C . GLY A 1 738 ? 3.409 -18.135 9.857 1.00 97.31 738 GLY A C 1
ATOM 5638 O O . GLY A 1 738 ? 3.930 -18.480 8.797 1.00 97.31 738 GLY A O 1
ATOM 5639 N N . VAL A 1 739 ? 2.816 -16.955 9.988 1.00 98.44 739 VAL A N 1
ATOM 5640 C CA . VAL A 1 739 ? 2.495 -16.050 8.883 1.00 98.44 739 VAL A CA 1
ATOM 5641 C C . VAL A 1 739 ? 3.329 -14.773 8.966 1.00 98.44 739 VAL A C 1
ATOM 5643 O O . VAL A 1 739 ? 3.541 -14.193 10.031 1.00 98.44 739 VAL A O 1
ATOM 5646 N N . LEU A 1 740 ? 3.809 -14.324 7.811 1.00 98.19 740 LEU A N 1
ATOM 5647 C CA . LEU A 1 740 ? 4.461 -13.037 7.611 1.00 98.19 740 LEU A CA 1
ATOM 5648 C C . LEU A 1 740 ? 3.526 -12.132 6.808 1.00 98.19 740 LEU A C 1
ATOM 5650 O O . LEU A 1 740 ? 3.152 -12.498 5.697 1.00 98.19 740 LEU A O 1
ATOM 5654 N N . ALA A 1 741 ? 3.185 -10.965 7.349 1.00 98.38 741 ALA A N 1
ATOM 5655 C CA . ALA A 1 741 ? 2.289 -9.979 6.752 1.00 98.38 741 ALA A CA 1
ATOM 5656 C C . ALA A 1 741 ? 2.943 -8.587 6.802 1.00 98.38 741 ALA A C 1
ATOM 5658 O O . ALA A 1 741 ? 3.153 -8.023 7.870 1.00 98.38 741 ALA A O 1
ATOM 5659 N N . LEU A 1 742 ? 3.325 -8.023 5.659 1.00 97.00 742 LEU A N 1
ATOM 5660 C CA . LEU A 1 742 ? 4.162 -6.821 5.616 1.00 97.00 742 LEU A CA 1
ATOM 5661 C C . LEU A 1 742 ? 3.627 -5.782 4.643 1.00 97.00 742 LEU A C 1
ATOM 5663 O O . LEU A 1 742 ? 3.212 -6.127 3.541 1.00 97.00 742 LEU A O 1
ATOM 5667 N N . VAL A 1 743 ? 3.749 -4.510 5.008 1.00 94.12 743 VAL A N 1
ATOM 5668 C CA . VAL A 1 743 ? 3.629 -3.388 4.067 1.00 94.12 743 VAL A CA 1
ATOM 5669 C C . VAL A 1 743 ? 5.037 -2.994 3.621 1.00 94.12 743 VAL A C 1
ATOM 5671 O O . VAL A 1 743 ? 5.867 -2.643 4.451 1.00 94.12 743 VAL A O 1
ATOM 5674 N N . LEU A 1 744 ? 5.358 -3.094 2.330 1.00 92.25 744 LEU A N 1
ATOM 5675 C CA . LEU A 1 744 ? 6.703 -2.812 1.801 1.00 92.25 744 LEU A CA 1
ATOM 5676 C C . LEU A 1 744 ? 6.629 -1.954 0.534 1.00 92.25 744 LEU A C 1
ATOM 5678 O O . LEU A 1 744 ? 5.646 -2.051 -0.190 1.00 92.25 744 LEU A O 1
ATOM 5682 N N . PRO A 1 745 ? 7.667 -1.178 0.173 1.00 90.00 745 PRO A N 1
ATOM 5683 C CA . PRO A 1 745 ? 7.685 -0.460 -1.101 1.00 90.00 745 PRO A CA 1
ATOM 5684 C C . PRO A 1 745 ? 7.487 -1.416 -2.284 1.00 90.00 745 PRO A C 1
ATOM 5686 O O . PRO A 1 745 ? 8.077 -2.498 -2.298 1.00 90.00 745 PRO A O 1
ATOM 5689 N N . LEU A 1 746 ? 6.759 -0.994 -3.324 1.00 90.56 746 LEU A N 1
ATOM 5690 C CA . LEU A 1 746 ? 6.437 -1.827 -4.495 1.00 90.56 746 LEU A CA 1
ATOM 5691 C C . LEU A 1 746 ? 7.694 -2.403 -5.173 1.00 90.56 746 LEU A C 1
ATOM 5693 O O . LEU A 1 746 ? 7.668 -3.498 -5.736 1.00 90.56 746 LEU A O 1
ATOM 5697 N N . THR A 1 747 ? 8.837 -1.716 -5.057 1.00 90.06 747 THR A N 1
ATOM 5698 C CA . THR A 1 747 ? 10.147 -2.247 -5.476 1.00 90.06 747 THR A CA 1
ATOM 5699 C C . THR A 1 747 ? 10.528 -3.604 -4.863 1.00 90.06 747 THR A C 1
ATOM 5701 O O . THR A 1 747 ? 11.429 -4.248 -5.403 1.00 90.06 747 THR A O 1
ATOM 5704 N N . VAL A 1 748 ? 9.870 -4.098 -3.808 1.00 92.00 748 VAL A N 1
ATOM 5705 C CA . VAL A 1 748 ? 10.072 -5.470 -3.313 1.00 92.00 748 VAL A CA 1
ATOM 5706 C C . VAL A 1 748 ? 9.766 -6.519 -4.387 1.00 92.00 748 VAL A C 1
ATOM 5708 O O . VAL A 1 748 ? 10.482 -7.521 -4.478 1.00 92.00 748 VAL A O 1
ATOM 5711 N N . ALA A 1 749 ? 8.795 -6.249 -5.267 1.00 91.25 749 ALA A N 1
ATOM 5712 C CA . ALA A 1 749 ? 8.379 -7.163 -6.325 1.00 91.25 749 ALA A CA 1
ATOM 5713 C C . ALA A 1 749 ? 9.484 -7.386 -7.371 1.00 91.25 749 ALA A C 1
ATOM 5715 O O . ALA A 1 749 ? 9.753 -8.522 -7.747 1.00 91.25 749 ALA A O 1
ATOM 5716 N N . ASN A 1 750 ? 10.187 -6.336 -7.814 1.00 87.06 750 ASN A N 1
ATOM 5717 C CA . ASN A 1 750 ? 11.140 -6.461 -8.929 1.00 87.06 750 ASN A CA 1
ATOM 5718 C C . ASN A 1 750 ? 12.486 -5.734 -8.756 1.00 87.06 750 ASN A C 1
ATOM 5720 O O . ASN A 1 750 ? 13.439 -6.024 -9.479 1.00 87.06 750 ASN A O 1
ATOM 5724 N N . GLY A 1 751 ? 12.632 -4.859 -7.764 1.00 86.88 751 GLY A N 1
ATOM 5725 C CA . GLY A 1 751 ? 13.829 -4.055 -7.531 1.00 86.88 751 GLY A CA 1
ATOM 5726 C C . GLY A 1 751 ? 15.068 -4.892 -7.208 1.00 86.88 751 GLY A C 1
ATOM 5727 O O . GLY A 1 751 ? 14.995 -5.925 -6.533 1.00 86.88 751 GLY A O 1
ATOM 5728 N N . ALA A 1 752 ? 16.232 -4.432 -7.680 1.00 84.25 752 ALA A N 1
ATOM 5729 C CA . ALA A 1 752 ? 17.509 -5.129 -7.507 1.00 84.25 752 ALA A CA 1
ATOM 5730 C C . ALA A 1 752 ? 17.936 -5.250 -6.034 1.00 84.25 752 ALA A C 1
ATOM 5732 O O . ALA A 1 752 ? 18.440 -6.293 -5.624 1.00 84.25 752 ALA A O 1
ATOM 5733 N N . ALA A 1 753 ? 17.708 -4.200 -5.238 1.00 87.00 753 ALA A N 1
ATOM 5734 C CA . ALA A 1 753 ? 18.069 -4.170 -3.820 1.00 87.00 753 ALA A CA 1
ATOM 5735 C C . ALA A 1 753 ? 17.278 -5.192 -2.980 1.00 87.00 753 ALA A C 1
ATOM 5737 O O . ALA A 1 753 ? 17.774 -5.657 -1.961 1.00 87.00 753 ALA A O 1
ATOM 5738 N N . TRP A 1 754 ? 16.091 -5.592 -3.448 1.00 91.00 754 TRP A N 1
ATOM 5739 C CA . TRP A 1 754 ? 15.191 -6.538 -2.782 1.00 91.00 754 TRP A CA 1
ATOM 5740 C C . TRP A 1 754 ? 15.381 -7.997 -3.224 1.00 91.00 754 TRP A C 1
ATOM 5742 O O . TRP A 1 754 ? 14.631 -8.880 -2.813 1.00 91.00 754 TRP A O 1
ATOM 5752 N N . ALA A 1 755 ? 16.393 -8.291 -4.049 1.00 89.19 755 ALA A N 1
ATOM 5753 C CA . ALA A 1 755 ? 16.658 -9.656 -4.506 1.00 89.19 755 ALA A CA 1
ATOM 5754 C C . ALA A 1 755 ? 16.961 -10.627 -3.345 1.00 89.19 755 ALA A C 1
ATOM 5756 O O . ALA A 1 755 ? 16.589 -11.797 -3.419 1.00 89.19 755 ALA A O 1
ATOM 5757 N N . GLY A 1 756 ? 17.599 -10.145 -2.268 1.00 91.00 756 GLY A N 1
ATOM 5758 C CA . GLY A 1 756 ? 17.833 -10.926 -1.046 1.00 91.00 756 GLY A CA 1
ATOM 5759 C C . GLY A 1 756 ? 16.528 -11.322 -0.352 1.00 91.00 756 GLY A C 1
ATOM 5760 O O . GLY A 1 756 ? 16.334 -12.492 -0.037 1.00 91.00 756 GLY A O 1
ATOM 5761 N N . THR A 1 757 ? 15.597 -10.375 -0.216 1.00 93.06 757 THR A N 1
ATOM 5762 C CA . THR A 1 757 ? 14.249 -10.609 0.319 1.00 93.06 757 THR A CA 1
ATOM 5763 C C . THR A 1 757 ? 13.471 -11.627 -0.505 1.00 93.06 757 THR A C 1
ATOM 5765 O O . THR A 1 757 ? 12.982 -12.601 0.057 1.00 93.06 757 THR A O 1
ATOM 5768 N N . ARG A 1 758 ? 13.405 -11.475 -1.836 1.00 92.50 758 ARG A N 1
ATOM 5769 C CA . ARG A 1 758 ? 12.706 -12.455 -2.691 1.00 92.50 758 ARG A CA 1
ATOM 5770 C C . ARG A 1 758 ? 13.326 -13.848 -2.592 1.00 92.50 758 ARG A C 1
ATOM 5772 O O . ARG A 1 758 ? 12.606 -14.834 -2.504 1.00 92.50 758 ARG A O 1
ATOM 5779 N N . LYS A 1 759 ? 14.658 -13.936 -2.517 1.00 91.44 759 LYS A N 1
ATOM 5780 C CA . LYS A 1 759 ? 15.368 -15.202 -2.288 1.00 91.44 759 LYS A CA 1
ATOM 5781 C C . LYS A 1 759 ? 15.013 -15.839 -0.940 1.00 91.44 759 LYS A C 1
ATOM 5783 O O . LYS A 1 759 ? 14.850 -17.057 -0.887 1.00 91.44 759 LYS A O 1
ATOM 5788 N N . LEU A 1 760 ? 14.899 -15.045 0.124 1.00 92.50 760 LEU A N 1
ATOM 5789 C CA . LEU A 1 760 ? 14.475 -15.519 1.443 1.00 92.50 760 LEU A CA 1
ATOM 5790 C C . LEU A 1 760 ? 13.034 -16.045 1.394 1.00 92.50 760 LEU A C 1
ATOM 5792 O O . LEU A 1 760 ? 12.797 -17.182 1.806 1.00 92.50 760 LEU A O 1
ATOM 5796 N N . LEU A 1 761 ? 12.105 -15.260 0.834 1.00 93.25 761 LEU A N 1
ATOM 5797 C CA . LEU A 1 761 ? 10.695 -15.636 0.687 1.00 93.25 761 LEU A CA 1
ATOM 5798 C C . LEU A 1 761 ? 10.547 -16.941 -0.104 1.00 93.25 761 LEU A C 1
ATOM 5800 O O . LEU A 1 761 ? 9.941 -17.883 0.391 1.00 93.25 761 LEU A O 1
ATOM 5804 N N . ALA A 1 762 ? 11.197 -17.050 -1.265 1.00 91.81 762 ALA A N 1
ATOM 5805 C CA . ALA A 1 762 ? 11.131 -18.240 -2.113 1.00 91.81 762 ALA A CA 1
ATOM 5806 C C . ALA A 1 762 ? 11.555 -19.533 -1.397 1.00 91.81 762 ALA A C 1
ATOM 5808 O O . ALA A 1 762 ? 10.964 -20.593 -1.586 1.00 91.81 762 ALA A O 1
ATOM 5809 N N . ARG A 1 763 ? 12.599 -19.457 -0.565 1.00 89.69 763 ARG A N 1
ATOM 5810 C CA . ARG A 1 763 ? 13.205 -20.635 0.075 1.00 89.69 763 ARG A CA 1
ATOM 5811 C C . ARG A 1 763 ? 12.498 -21.072 1.348 1.00 89.69 763 ARG A C 1
ATOM 5813 O O . ARG A 1 763 ? 12.511 -22.259 1.676 1.00 89.69 763 ARG A O 1
ATOM 5820 N N . ARG A 1 764 ? 11.960 -20.109 2.101 1.00 91.44 764 ARG A N 1
ATOM 5821 C CA . ARG A 1 764 ? 11.470 -20.324 3.471 1.00 91.44 764 ARG A CA 1
ATOM 5822 C C . ARG A 1 764 ? 9.963 -20.157 3.616 1.00 91.44 764 ARG A C 1
ATOM 5824 O O . ARG A 1 764 ? 9.431 -20.581 4.635 1.00 91.44 764 ARG A O 1
ATOM 5831 N N . TYR A 1 765 ? 9.285 -19.596 2.617 1.00 94.19 765 TYR A N 1
ATOM 5832 C CA . TYR A 1 765 ? 7.854 -19.320 2.663 1.00 94.19 765 TYR A CA 1
ATOM 5833 C C . TYR A 1 765 ? 7.111 -19.933 1.470 1.00 94.19 765 TYR A C 1
ATOM 5835 O O . TYR A 1 765 ? 7.683 -20.192 0.406 1.00 94.19 765 TYR A O 1
ATOM 5843 N N . GLY A 1 766 ? 5.835 -20.233 1.688 1.00 93.25 766 GLY A N 1
ATOM 5844 C CA . GLY A 1 766 ? 4.847 -20.660 0.703 1.00 93.25 766 GLY A CA 1
ATOM 5845 C C . GLY A 1 766 ? 3.610 -19.767 0.744 1.00 93.25 766 GLY A C 1
ATOM 5846 O O . GLY A 1 766 ? 3.581 -18.780 1.481 1.00 93.25 766 GLY A O 1
ATOM 5847 N N . ASP A 1 767 ? 2.622 -20.102 -0.086 1.00 93.44 767 ASP A N 1
ATOM 5848 C CA . ASP A 1 767 ? 1.340 -19.392 -0.204 1.00 93.44 767 ASP A CA 1
ATOM 5849 C C . ASP A 1 767 ? 1.508 -17.876 -0.347 1.00 93.44 767 ASP A C 1
ATOM 5851 O O . ASP A 1 767 ? 0.818 -17.074 0.286 1.00 93.44 767 ASP A O 1
ATOM 5855 N N . ILE A 1 768 ? 2.497 -17.471 -1.141 1.00 96.88 768 ILE A N 1
ATOM 5856 C CA . ILE A 1 768 ? 2.924 -16.079 -1.228 1.00 96.88 768 ILE A CA 1
ATOM 5857 C C . ILE A 1 768 ? 1.865 -15.282 -1.990 1.00 96.88 768 ILE A C 1
ATOM 5859 O O . ILE A 1 768 ? 1.547 -15.612 -3.133 1.00 96.88 768 ILE A O 1
ATOM 5863 N N . ILE A 1 769 ? 1.353 -14.219 -1.372 1.00 98.06 769 ILE A N 1
ATOM 5864 C CA . ILE A 1 769 ? 0.504 -13.215 -2.011 1.00 98.06 769 ILE A CA 1
ATOM 5865 C C . ILE A 1 769 ? 1.236 -11.874 -2.027 1.00 98.06 769 ILE A C 1
ATOM 5867 O O . ILE A 1 769 ? 1.790 -11.440 -1.015 1.00 98.06 769 ILE A O 1
ATOM 5871 N N . VAL A 1 770 ? 1.208 -11.214 -3.182 1.00 98.00 770 VAL A N 1
ATOM 5872 C CA . VAL A 1 770 ? 1.646 -9.829 -3.369 1.00 98.00 770 VAL A CA 1
ATOM 5873 C C . VAL A 1 770 ? 0.441 -9.012 -3.812 1.00 98.00 770 VAL A C 1
ATOM 5875 O O . VAL A 1 770 ? -0.067 -9.223 -4.909 1.00 98.00 770 VAL A O 1
ATOM 5878 N N . ILE A 1 771 ? -0.007 -8.079 -2.977 1.00 98.06 771 ILE A N 1
ATOM 5879 C CA . ILE A 1 771 ? -1.121 -7.178 -3.285 1.00 98.06 771 ILE A CA 1
ATOM 5880 C C . ILE A 1 771 ? -0.560 -5.800 -3.616 1.00 98.06 771 ILE A C 1
ATOM 5882 O O . ILE A 1 771 ? 0.186 -5.229 -2.823 1.00 98.06 771 ILE A O 1
ATOM 5886 N N . ALA A 1 772 ? -0.919 -5.256 -4.771 1.00 95.75 772 ALA A N 1
ATOM 5887 C CA . ALA A 1 772 ? -0.506 -3.934 -5.225 1.00 95.75 772 ALA A CA 1
ATOM 5888 C C . ALA A 1 772 ? -1.687 -3.171 -5.837 1.00 95.75 772 ALA A C 1
ATOM 5890 O O . ALA A 1 772 ? -2.752 -3.745 -6.055 1.00 95.75 772 ALA A O 1
ATOM 5891 N N . ILE A 1 773 ? -1.498 -1.879 -6.122 1.00 94.19 773 ILE A N 1
ATOM 5892 C CA . ILE A 1 773 ? -2.544 -1.025 -6.697 1.00 94.19 773 ILE A CA 1
ATOM 5893 C C . ILE A 1 773 ? -2.127 -0.533 -8.090 1.00 94.19 773 ILE A C 1
ATOM 5895 O O . ILE A 1 773 ? -1.110 0.154 -8.252 1.00 94.19 773 ILE A O 1
ATOM 5899 N N . ALA A 1 774 ? -2.928 -0.880 -9.094 1.00 92.31 774 ALA A N 1
ATOM 5900 C CA . ALA A 1 774 ? -2.816 -0.467 -10.485 1.00 92.31 774 ALA A CA 1
ATOM 5901 C C . ALA A 1 774 ? -3.578 0.851 -10.716 1.00 92.31 774 ALA A C 1
ATOM 5903 O O . ALA A 1 774 ? -4.617 0.890 -11.360 1.00 92.31 774 ALA A O 1
ATOM 5904 N N . ALA A 1 775 ? -3.055 1.949 -10.167 1.00 88.56 775 ALA A N 1
ATOM 5905 C CA . ALA A 1 775 ? -3.636 3.286 -10.313 1.00 88.56 775 ALA A CA 1
ATOM 5906 C C . ALA A 1 775 ? -2.627 4.295 -10.882 1.00 88.56 775 ALA A C 1
ATOM 5908 O O . ALA A 1 775 ? -1.417 4.052 -10.924 1.00 88.56 775 ALA A O 1
ATOM 5909 N N . THR A 1 776 ? -3.128 5.453 -11.311 1.00 84.88 776 THR A N 1
ATOM 5910 C CA . THR A 1 776 ? -2.324 6.667 -11.534 1.00 84.88 776 THR A CA 1
ATOM 5911 C C . THR A 1 776 ? -2.215 7.466 -10.238 1.00 84.88 776 THR A C 1
ATOM 5913 O O . THR A 1 776 ? -3.037 7.279 -9.354 1.00 84.88 776 THR A O 1
ATOM 5916 N N . GLY A 1 777 ? -1.266 8.392 -10.121 1.00 75.12 777 GLY A N 1
ATOM 5917 C CA . GLY A 1 777 ? -1.073 9.162 -8.889 1.00 75.12 777 GLY A CA 1
ATOM 5918 C C . GLY A 1 777 ? -0.132 8.480 -7.889 1.00 75.12 777 GLY A C 1
ATOM 5919 O O . GLY A 1 777 ? -0.150 7.267 -7.695 1.00 75.12 777 GLY A O 1
ATOM 5920 N N . SER A 1 778 ? 0.700 9.258 -7.200 1.00 64.69 778 SER A N 1
ATOM 5921 C CA . SER A 1 778 ? 1.628 8.735 -6.189 1.00 64.69 778 SER A CA 1
ATOM 5922 C C . SER A 1 778 ? 0.924 8.324 -4.892 1.00 64.69 778 SER A C 1
ATOM 5924 O O . SER A 1 778 ? 1.410 7.448 -4.182 1.00 64.69 778 SER A O 1
ATOM 5926 N N . ARG A 1 779 ? -0.234 8.931 -4.595 1.00 71.56 779 ARG A N 1
ATOM 5927 C CA . ARG A 1 779 ? -1.047 8.662 -3.396 1.00 71.56 779 ARG A CA 1
ATOM 5928 C C . ARG A 1 779 ? -2.010 7.499 -3.557 1.00 71.56 779 ARG A C 1
ATOM 5930 O O . ARG A 1 779 ? -2.263 6.794 -2.583 1.00 71.56 779 ARG A O 1
ATOM 5937 N N . ASP A 1 780 ? -2.554 7.320 -4.754 1.00 82.38 780 ASP A N 1
ATOM 5938 C CA . ASP A 1 780 ? -3.586 6.311 -5.010 1.00 82.38 780 ASP A CA 1
ATOM 5939 C C . ASP A 1 780 ? -2.983 4.915 -5.179 1.00 82.38 780 ASP A C 1
ATOM 5941 O O . ASP A 1 780 ? -3.681 3.917 -5.061 1.00 82.38 780 ASP A O 1
ATOM 5945 N N . ARG A 1 781 ? -1.660 4.847 -5.366 1.00 84.38 781 ARG A N 1
ATOM 5946 C CA . ARG A 1 781 ? -0.874 3.615 -5.492 1.00 84.38 781 ARG A CA 1
ATOM 5947 C C . ARG A 1 781 ? -0.299 3.100 -4.169 1.00 84.38 781 ARG A C 1
ATOM 5949 O O . ARG A 1 781 ? 0.554 2.216 -4.198 1.00 84.38 781 ARG A O 1
ATOM 5956 N N . ALA A 1 782 ? -0.704 3.680 -3.039 1.00 86.81 782 ALA A N 1
ATOM 5957 C CA . ALA A 1 782 ? -0.188 3.337 -1.718 1.00 86.81 782 ALA A CA 1
ATOM 5958 C C . ALA A 1 782 ? -1.308 2.936 -0.742 1.00 86.81 782 ALA A C 1
ATOM 5960 O O . ALA A 1 782 ? -2.355 3.582 -0.662 1.00 86.81 782 ALA A O 1
ATOM 5961 N N . PHE A 1 783 ? -1.067 1.885 0.031 1.00 87.94 783 PHE A N 1
ATOM 5962 C CA . PHE A 1 783 ? -1.848 1.433 1.176 1.00 87.94 783 PHE A CA 1
ATOM 5963 C C . PHE A 1 783 ? -1.579 2.283 2.422 1.00 87.94 783 PHE A C 1
ATOM 5965 O O . PHE A 1 783 ? -2.475 2.434 3.262 1.00 87.94 783 PHE A O 1
ATOM 5972 N N . SER A 1 784 ? -0.373 2.845 2.521 1.00 80.69 784 SER A N 1
ATOM 5973 C CA . SER A 1 784 ? 0.030 3.818 3.540 1.00 80.69 784 SER A CA 1
ATOM 5974 C C . SER A 1 784 ? -0.298 5.255 3.117 1.00 80.69 784 SER A C 1
ATOM 5976 O O . SER A 1 784 ? -0.392 5.565 1.926 1.00 80.69 784 SER A O 1
ATOM 5978 N N . ASP A 1 785 ? -0.455 6.154 4.086 1.00 66.50 785 ASP A N 1
ATOM 5979 C CA . ASP A 1 785 ? -0.693 7.570 3.817 1.00 66.50 785 ASP A CA 1
ATOM 5980 C C . ASP A 1 785 ? 0.566 8.310 3.331 1.00 66.50 785 ASP A C 1
ATOM 5982 O O . ASP A 1 785 ? 1.632 8.255 3.939 1.00 66.50 785 ASP A O 1
ATOM 5986 N N . ASP A 1 786 ? 0.404 9.033 2.215 1.00 56.84 786 ASP A N 1
ATOM 5987 C CA . ASP A 1 786 ? 1.266 10.118 1.714 1.00 56.84 786 ASP A CA 1
ATOM 5988 C C . ASP A 1 786 ? 2.789 9.859 1.670 1.00 56.84 786 ASP A C 1
ATOM 5990 O O . ASP A 1 786 ? 3.590 10.762 1.911 1.00 56.84 786 ASP A O 1
ATOM 5994 N N . THR A 1 787 ? 3.210 8.650 1.291 1.00 52.19 787 THR A N 1
ATOM 5995 C CA . THR A 1 787 ? 4.628 8.304 1.057 1.00 52.19 787 THR A CA 1
ATOM 5996 C C . THR A 1 787 ? 5.189 8.877 -0.248 1.00 52.19 787 THR A C 1
ATOM 5998 O O . THR A 1 787 ? 6.404 8.921 -0.435 1.00 52.19 787 THR A O 1
ATOM 6001 N N . GLY A 1 788 ? 4.323 9.259 -1.196 1.00 61.75 788 GLY A N 1
ATOM 6002 C CA . GLY A 1 788 ? 4.717 9.537 -2.584 1.00 61.75 788 GLY A CA 1
ATOM 6003 C C . GLY A 1 788 ? 5.332 8.318 -3.298 1.00 61.75 788 GLY A C 1
ATOM 6004 O O . GLY A 1 788 ? 5.920 8.455 -4.371 1.00 61.75 788 GLY A O 1
ATOM 6005 N N . ILE A 1 789 ? 5.224 7.133 -2.687 1.00 72.50 789 ILE A N 1
ATOM 6006 C CA . ILE A 1 789 ? 5.897 5.884 -3.037 1.00 72.50 789 ILE A CA 1
ATOM 6007 C C . ILE A 1 789 ? 4.822 4.793 -3.024 1.00 72.50 789 ILE A C 1
ATOM 6009 O O . ILE A 1 789 ? 4.287 4.466 -1.972 1.00 72.50 789 ILE A O 1
ATOM 6013 N N . ALA A 1 790 ? 4.542 4.189 -4.179 1.00 85.25 790 ALA A N 1
ATOM 6014 C CA . ALA A 1 790 ? 3.744 2.969 -4.245 1.00 85.25 790 ALA A CA 1
ATOM 6015 C C . ALA A 1 790 ? 4.287 1.876 -3.299 1.00 85.25 790 ALA A C 1
ATOM 6017 O O . ALA A 1 790 ? 5.488 1.582 -3.302 1.00 85.25 790 ALA A O 1
ATOM 6018 N N . ASP A 1 791 ? 3.420 1.256 -2.515 1.00 88.44 791 ASP A N 1
ATOM 6019 C CA . ASP A 1 791 ? 3.741 0.131 -1.639 1.00 88.44 791 ASP A CA 1
ATOM 6020 C C . ASP A 1 791 ? 2.918 -1.106 -2.048 1.00 88.44 791 ASP A C 1
ATOM 6022 O O . ASP A 1 791 ? 2.123 -1.085 -2.991 1.00 88.44 791 ASP A O 1
ATOM 6026 N N . ALA A 1 792 ? 3.215 -2.231 -1.415 1.00 93.56 792 ALA A N 1
ATOM 6027 C CA . ALA A 1 792 ? 2.592 -3.517 -1.644 1.00 93.56 792 ALA A CA 1
ATOM 6028 C C . ALA A 1 792 ? 2.391 -4.224 -0.303 1.00 93.56 792 ALA A C 1
ATOM 6030 O O . ALA A 1 792 ? 3.231 -4.122 0.597 1.00 93.56 792 ALA A O 1
ATOM 6031 N N . LEU A 1 793 ? 1.298 -4.975 -0.197 1.00 97.31 793 LEU A N 1
ATOM 6032 C CA . LEU A 1 793 ? 1.074 -5.893 0.912 1.00 97.31 793 LEU A CA 1
ATOM 6033 C C . LEU A 1 793 ? 1.669 -7.251 0.538 1.00 97.31 793 LEU A C 1
ATOM 6035 O O . LEU A 1 793 ? 1.350 -7.805 -0.514 1.00 97.31 793 LEU A O 1
ATOM 6039 N N . ILE A 1 794 ? 2.537 -7.784 1.388 1.00 97.69 794 ILE A N 1
ATOM 6040 C CA . ILE A 1 794 ? 3.162 -9.094 1.215 1.00 97.69 794 ILE A CA 1
ATOM 6041 C C . ILE A 1 794 ? 2.642 -10.016 2.301 1.00 97.69 794 ILE A C 1
ATOM 6043 O O . ILE A 1 794 ? 2.783 -9.713 3.482 1.00 97.69 794 ILE A O 1
ATOM 6047 N N . LEU A 1 795 ? 2.090 -11.155 1.898 1.00 97.94 795 LEU A N 1
ATOM 6048 C CA . LEU A 1 795 ? 1.603 -12.179 2.808 1.00 97.94 795 LEU A CA 1
ATOM 6049 C C . LEU A 1 795 ? 2.225 -13.525 2.447 1.00 97.94 795 LEU A C 1
ATOM 6051 O O . LEU A 1 795 ? 2.203 -13.920 1.284 1.00 97.94 795 LEU A O 1
ATOM 6055 N N . ALA A 1 796 ? 2.795 -14.233 3.416 1.00 97.44 796 ALA A N 1
ATOM 6056 C CA . ALA A 1 796 ? 3.448 -15.510 3.157 1.00 97.44 796 ALA A CA 1
ATOM 6057 C C . ALA A 1 796 ? 3.430 -16.415 4.394 1.00 97.44 796 ALA A C 1
ATOM 6059 O O . ALA A 1 796 ? 3.620 -15.944 5.513 1.00 97.44 796 ALA A O 1
ATOM 6060 N N . THR A 1 797 ? 3.257 -17.719 4.196 1.00 97.31 797 THR A N 1
ATOM 6061 C CA . THR A 1 797 ? 3.246 -18.707 5.285 1.00 97.31 797 THR A CA 1
ATOM 6062 C C . THR A 1 797 ? 4.609 -19.379 5.371 1.00 97.31 797 THR A C 1
ATOM 6064 O O . THR A 1 797 ? 5.139 -19.877 4.375 1.00 97.31 797 THR A O 1
ATOM 6067 N N . LYS A 1 798 ? 5.227 -19.373 6.549 1.00 95.81 798 LYS A N 1
ATOM 6068 C CA . LYS A 1 798 ? 6.551 -19.946 6.761 1.00 95.81 798 LYS A CA 1
ATOM 6069 C C . LYS A 1 798 ? 6.476 -21.464 6.697 1.00 95.81 798 LYS A C 1
ATOM 6071 O O . LYS A 1 798 ? 5.686 -22.100 7.385 1.00 95.81 798 LYS A O 1
ATOM 6076 N N . ARG A 1 799 ? 7.345 -22.064 5.894 1.00 91.56 799 ARG A N 1
ATOM 6077 C CA . ARG A 1 799 ? 7.442 -23.518 5.756 1.00 91.56 799 ARG A CA 1
ATOM 6078 C C . ARG A 1 799 ? 8.090 -24.124 7.004 1.00 91.56 799 ARG A C 1
ATOM 6080 O O . ARG A 1 799 ? 8.977 -23.517 7.604 1.00 91.56 799 ARG A O 1
ATOM 6087 N N . GLU A 1 800 ? 7.711 -25.351 7.351 1.00 83.25 800 GLU A N 1
ATOM 6088 C CA . GLU A 1 800 ? 8.356 -26.115 8.436 1.00 83.25 800 GLU A CA 1
ATOM 6089 C C . GLU A 1 800 ? 9.799 -26.547 8.103 1.00 83.25 800 GLU A C 1
ATOM 6091 O O . GLU A 1 800 ? 10.581 -26.875 8.993 1.00 83.25 800 GLU A O 1
ATOM 6096 N N . GLY A 1 801 ? 10.191 -26.491 6.825 1.00 72.00 801 GLY A N 1
ATOM 6097 C CA . GLY A 1 801 ? 11.541 -26.789 6.345 1.00 72.00 801 GLY A CA 1
ATOM 6098 C C . GLY A 1 801 ? 11.985 -25.860 5.212 1.00 72.00 801 GLY A C 1
ATOM 6099 O O . GLY A 1 801 ? 11.227 -25.013 4.743 1.00 72.00 801 GLY A O 1
ATOM 6100 N N . GLN A 1 802 ? 13.228 -26.014 4.751 1.00 65.12 802 GLN A N 1
ATOM 6101 C CA . GLN A 1 802 ? 13.741 -25.274 3.591 1.00 65.12 802 GLN A CA 1
ATOM 6102 C C . GLN A 1 802 ? 13.526 -26.076 2.305 1.00 65.12 802 GLN A C 1
ATOM 6104 O O . GLN A 1 802 ? 13.918 -27.240 2.233 1.00 65.12 802 GLN A O 1
ATOM 6109 N N . ILE A 1 803 ? 12.958 -25.445 1.272 1.00 62.19 803 ILE A N 1
ATOM 6110 C CA . ILE A 1 803 ? 12.888 -26.029 -0.075 1.00 62.19 803 ILE A CA 1
ATOM 6111 C C . ILE A 1 803 ? 13.981 -25.412 -0.952 1.00 62.19 803 ILE A C 1
ATOM 6113 O O . ILE A 1 803 ? 14.223 -24.205 -0.928 1.00 62.19 803 ILE A O 1
ATOM 6117 N N . ILE A 1 804 ? 14.617 -26.252 -1.770 1.00 58.50 804 ILE A N 1
ATOM 6118 C CA . ILE A 1 804 ? 15.623 -25.879 -2.774 1.00 58.50 804 ILE A CA 1
ATOM 6119 C C . ILE A 1 804 ? 14.920 -25.528 -4.103 1.00 58.50 804 ILE A C 1
ATOM 6121 O O . ILE A 1 804 ? 15.302 -26.021 -5.159 1.00 58.50 804 ILE A O 1
ATOM 6125 N N . CYS A 1 805 ? 13.841 -24.739 -4.085 1.00 60.69 805 CYS A N 1
ATOM 6126 C CA . CYS A 1 805 ? 13.329 -24.182 -5.341 1.00 60.69 805 CYS A CA 1
ATOM 6127 C C . CYS A 1 805 ? 14.236 -23.015 -5.746 1.00 60.69 805 CYS A C 1
ATOM 6129 O O . CYS A 1 805 ? 14.843 -22.355 -4.887 1.00 60.69 805 CYS A O 1
ATOM 6131 N N . ALA A 1 806 ? 14.402 -22.782 -7.050 1.00 69.88 806 ALA A N 1
ATOM 6132 C CA . ALA A 1 806 ? 15.127 -21.597 -7.474 1.00 69.88 806 ALA A CA 1
ATOM 6133 C C . ALA A 1 806 ? 14.350 -20.356 -6.990 1.00 69.88 806 ALA A C 1
ATOM 6135 O O . ALA A 1 806 ? 13.121 -20.364 -7.020 1.00 69.88 806 ALA A O 1
ATOM 6136 N N . PRO A 1 807 ? 15.032 -19.284 -6.541 1.00 68.56 807 PRO A N 1
ATOM 6137 C CA . PRO A 1 807 ? 14.375 -18.086 -6.011 1.00 68.56 807 PRO A CA 1
ATOM 6138 C C . PRO A 1 807 ? 13.284 -17.499 -6.909 1.00 68.56 807 PRO A C 1
ATOM 6140 O O . PRO A 1 807 ? 12.315 -16.930 -6.418 1.00 68.56 807 PRO A O 1
ATOM 6143 N N . ASP A 1 808 ? 13.460 -17.647 -8.218 1.00 75.25 808 ASP A N 1
ATOM 6144 C CA . ASP A 1 808 ? 12.568 -17.092 -9.223 1.00 75.25 808 ASP A CA 1
ATOM 6145 C C . ASP A 1 808 ? 11.386 -18.020 -9.554 1.00 75.25 808 ASP A C 1
ATOM 6147 O O . ASP A 1 808 ? 10.533 -17.597 -10.321 1.00 75.25 808 ASP A O 1
ATOM 6151 N N . ASP A 1 809 ? 11.302 -19.230 -8.987 1.00 83.19 809 ASP A N 1
ATOM 6152 C CA . ASP A 1 809 ? 10.290 -20.246 -9.336 1.00 83.19 809 ASP A CA 1
ATOM 6153 C C . ASP A 1 809 ? 9.230 -20.448 -8.240 1.00 83.19 809 ASP A C 1
ATOM 6155 O O . ASP A 1 809 ? 8.310 -21.247 -8.399 1.00 83.19 809 ASP A O 1
ATOM 6159 N N . ALA A 1 810 ? 9.350 -19.754 -7.105 1.00 89.06 810 ALA A N 1
ATOM 6160 C CA . ALA A 1 810 ? 8.403 -19.896 -6.003 1.00 89.06 810 ALA A CA 1
ATOM 6161 C C . ALA A 1 810 ? 7.003 -19.408 -6.424 1.00 89.06 810 ALA A C 1
ATOM 6163 O O . ALA A 1 810 ? 6.884 -18.227 -6.766 1.00 89.06 810 ALA A O 1
ATOM 6164 N N . PRO A 1 811 ? 5.957 -20.263 -6.372 1.00 93.06 811 PRO A N 1
ATOM 6165 C CA . PRO A 1 811 ? 4.597 -19.877 -6.734 1.00 93.06 811 PRO A CA 1
ATOM 6166 C C . PRO A 1 811 ? 4.130 -18.659 -5.943 1.00 93.06 811 PRO A C 1
ATOM 6168 O O . PRO A 1 811 ? 4.367 -18.559 -4.737 1.00 93.06 811 PRO A O 1
ATOM 6171 N N . THR A 1 812 ? 3.514 -17.706 -6.631 1.00 95.19 812 THR A N 1
ATOM 6172 C CA . THR A 1 812 ? 3.060 -16.439 -6.057 1.00 95.19 812 THR A CA 1
ATOM 6173 C C . THR A 1 812 ? 1.765 -16.004 -6.720 1.00 95.19 812 THR A C 1
ATOM 6175 O O . THR A 1 812 ? 1.643 -16.021 -7.945 1.00 95.19 812 THR A O 1
ATOM 6178 N N . LEU A 1 813 ? 0.807 -15.584 -5.901 1.00 97.19 813 LEU A N 1
ATOM 6179 C CA . LEU A 1 813 ? -0.416 -14.936 -6.345 1.00 97.19 813 LEU A CA 1
ATOM 6180 C C . LEU A 1 813 ? -0.236 -13.418 -6.273 1.00 97.19 813 LEU A C 1
ATOM 6182 O O . LEU A 1 813 ? -0.039 -12.846 -5.204 1.00 97.19 813 LEU A O 1
ATOM 6186 N N . PHE A 1 814 ? -0.318 -12.763 -7.421 1.00 97.38 814 PHE A N 1
ATOM 6187 C CA . PHE A 1 814 ? -0.352 -11.313 -7.526 1.00 97.38 814 PHE A CA 1
ATOM 6188 C C . PHE A 1 814 ? -1.803 -10.852 -7.575 1.00 97.38 814 PHE A C 1
ATOM 6190 O O . PHE A 1 814 ? -2.560 -11.290 -8.437 1.00 97.38 814 PHE A O 1
ATOM 6197 N N . VAL A 1 815 ? -2.179 -9.977 -6.653 1.00 97.94 815 VAL A N 1
ATOM 6198 C CA . VAL A 1 815 ? -3.483 -9.316 -6.603 1.00 97.94 815 VAL A CA 1
ATOM 6199 C C . VAL A 1 815 ? -3.263 -7.846 -6.926 1.00 97.94 815 VAL A C 1
ATOM 6201 O O . VAL A 1 815 ? -2.493 -7.164 -6.252 1.00 97.94 815 VAL A O 1
ATOM 6204 N N . ASN A 1 816 ? -3.933 -7.349 -7.954 1.00 96.88 816 ASN A N 1
ATOM 6205 C CA . ASN A 1 816 ? -3.785 -5.982 -8.423 1.00 96.88 816 ASN A CA 1
ATOM 6206 C C . ASN A 1 816 ? -5.114 -5.252 -8.296 1.00 96.88 816 ASN A C 1
ATOM 6208 O O . ASN A 1 816 ? -6.033 -5.484 -9.069 1.00 96.88 816 ASN A O 1
ATOM 6212 N N . LEU A 1 817 ? -5.226 -4.381 -7.302 1.00 96.69 817 LEU A N 1
ATOM 6213 C CA . LEU A 1 817 ? -6.433 -3.596 -7.066 1.00 96.69 817 LEU A CA 1
ATOM 6214 C C . LEU A 1 817 ? -6.431 -2.342 -7.942 1.00 96.69 817 LEU A C 1
ATOM 6216 O O . LEU A 1 817 ? -5.379 -1.741 -8.143 1.00 96.69 817 LEU A O 1
ATOM 6220 N N . LEU A 1 818 ? -7.595 -1.885 -8.396 1.00 93.88 818 LEU A N 1
ATOM 6221 C CA . LEU A 1 818 ? -7.719 -0.606 -9.115 1.00 93.88 818 LEU A CA 1
ATOM 6222 C C . LEU A 1 818 ? -7.631 0.592 -8.164 1.00 93.88 818 LEU A C 1
ATOM 6224 O O . LEU A 1 818 ? -7.204 1.683 -8.536 1.00 93.88 818 LEU A O 1
ATOM 6228 N N . ARG A 1 819 ? -8.029 0.381 -6.907 1.00 91.75 819 ARG A N 1
ATOM 6229 C CA . ARG A 1 819 ? -7.943 1.350 -5.815 1.00 91.75 819 ARG A CA 1
ATOM 6230 C C . ARG A 1 819 ? -7.806 0.622 -4.485 1.00 91.75 819 ARG A C 1
ATOM 6232 O O . ARG A 1 819 ? -8.260 -0.508 -4.333 1.00 91.75 819 ARG A O 1
ATOM 6239 N N . ARG A 1 820 ? -7.217 1.287 -3.495 1.00 90.56 820 ARG A N 1
ATOM 6240 C CA . ARG A 1 820 ? -7.255 0.807 -2.105 1.00 90.56 820 ARG A CA 1
ATOM 6241 C C . ARG A 1 820 ? -8.689 0.811 -1.545 1.00 90.56 820 ARG A C 1
ATOM 6243 O O . ARG A 1 820 ? -9.485 1.669 -1.960 1.00 90.56 820 ARG A O 1
ATOM 6250 N N . PRO A 1 821 ? -8.998 -0.059 -0.564 1.00 90.44 821 PRO A N 1
ATOM 6251 C CA . PRO A 1 821 ? -10.260 0.017 0.166 1.00 90.44 821 PRO A CA 1
ATOM 6252 C C . PRO A 1 821 ? -10.375 1.351 0.920 1.00 90.44 821 PRO A C 1
ATOM 6254 O O . PRO A 1 821 ? -9.383 1.865 1.445 1.00 90.44 821 PRO A O 1
ATOM 6257 N N . GLN A 1 822 ? -11.578 1.922 0.951 1.00 83.94 822 GLN A N 1
ATOM 6258 C CA . GLN A 1 822 ? -11.870 3.194 1.620 1.00 83.94 822 GLN A CA 1
ATOM 6259 C C . GLN A 1 822 ? -12.339 2.997 3.062 1.00 83.94 822 GLN A C 1
ATOM 6261 O O . GLN A 1 822 ? -12.022 3.817 3.919 1.00 83.94 822 GLN A O 1
ATOM 6266 N N . THR A 1 823 ? -13.046 1.900 3.338 1.00 83.56 823 THR A N 1
ATOM 6267 C CA . THR A 1 823 ? -13.583 1.567 4.665 1.00 83.56 823 THR A CA 1
ATOM 6268 C C . THR A 1 823 ? -13.131 0.176 5.105 1.00 83.56 823 THR A C 1
ATOM 6270 O O . THR A 1 823 ? -12.701 -0.650 4.295 1.00 83.56 823 THR A O 1
ATOM 6273 N N . THR A 1 824 ? -13.229 -0.109 6.403 1.00 85.06 824 THR A N 1
ATOM 6274 C CA . THR A 1 824 ? -12.935 -1.441 6.963 1.00 85.06 824 THR A CA 1
ATOM 6275 C C . THR A 1 824 ? -13.934 -2.510 6.504 1.00 85.06 824 THR A C 1
ATOM 6277 O O . THR A 1 824 ? -13.574 -3.685 6.435 1.00 85.06 824 THR A O 1
ATOM 6280 N N . ILE A 1 825 ? -15.160 -2.111 6.142 1.00 86.12 825 ILE A N 1
ATOM 6281 C CA . ILE A 1 825 ? -16.188 -2.981 5.546 1.00 86.12 825 ILE A CA 1
ATOM 6282 C C . ILE A 1 825 ? -15.766 -3.411 4.139 1.00 86.12 825 ILE A C 1
ATOM 6284 O O . ILE A 1 825 ? -15.763 -4.600 3.822 1.00 86.12 825 ILE A O 1
ATOM 6288 N N . GLU A 1 826 ? -15.343 -2.452 3.308 1.00 89.56 826 GLU A N 1
ATOM 6289 C CA . GLU A 1 826 ? -14.850 -2.748 1.962 1.00 89.56 826 GLU A CA 1
ATOM 6290 C C . GLU A 1 826 ? -13.614 -3.655 2.005 1.00 89.56 826 GLU A C 1
ATOM 6292 O O . GLU A 1 826 ? -13.513 -4.604 1.228 1.00 89.56 826 GLU A O 1
ATOM 6297 N N . ALA A 1 827 ? -12.698 -3.390 2.940 1.00 92.56 827 ALA A N 1
ATOM 6298 C CA . ALA A 1 827 ? -11.488 -4.178 3.137 1.00 92.56 827 ALA A CA 1
ATOM 6299 C C . ALA A 1 827 ? -11.778 -5.653 3.458 1.00 92.56 827 ALA A C 1
ATOM 6301 O O . ALA A 1 827 ? -11.134 -6.537 2.897 1.00 92.56 827 ALA A O 1
ATOM 6302 N N . GLU A 1 828 ? -12.752 -5.931 4.324 1.00 88.88 828 GLU A N 1
ATOM 6303 C CA . GLU A 1 828 ? -13.134 -7.304 4.660 1.00 88.88 828 GLU A CA 1
ATOM 6304 C C . GLU A 1 828 ? -13.848 -8.005 3.503 1.00 88.88 828 GLU A C 1
ATOM 6306 O O . GLU A 1 828 ? -13.519 -9.148 3.184 1.00 88.88 828 GLU A O 1
ATOM 6311 N N . GLY A 1 829 ? -14.792 -7.325 2.845 1.00 88.75 829 GLY A N 1
ATOM 6312 C CA . GLY A 1 829 ? -15.458 -7.870 1.663 1.00 88.75 829 GLY A CA 1
ATOM 6313 C C . GLY A 1 829 ? -14.455 -8.258 0.581 1.00 88.75 829 GLY A C 1
ATOM 6314 O O . GLY A 1 829 ? -14.518 -9.356 0.032 1.00 88.75 829 GLY A O 1
ATOM 6315 N N . LEU A 1 830 ? -13.473 -7.389 0.341 1.00 94.00 830 LEU A N 1
ATOM 6316 C CA . LEU A 1 830 ? -12.376 -7.658 -0.576 1.00 94.00 830 LEU A CA 1
ATOM 6317 C C . LEU A 1 830 ? -11.492 -8.823 -0.105 1.00 94.00 830 LEU A C 1
ATOM 6319 O O . LEU A 1 830 ? -11.127 -9.664 -0.923 1.00 94.00 830 LEU A O 1
ATOM 6323 N N . ALA A 1 831 ? -11.169 -8.909 1.190 1.00 95.12 831 ALA A N 1
ATOM 6324 C CA . ALA A 1 831 ? -10.395 -10.021 1.742 1.00 95.12 831 ALA A CA 1
ATOM 6325 C C . ALA A 1 831 ? -11.082 -11.372 1.489 1.00 95.12 831 ALA A C 1
ATOM 6327 O O . ALA A 1 831 ? -10.423 -12.316 1.062 1.00 95.12 831 ALA A O 1
ATOM 6328 N N . ARG A 1 832 ? -12.406 -11.450 1.680 1.00 90.00 832 ARG A N 1
ATOM 6329 C CA . ARG A 1 832 ? -13.199 -12.661 1.402 1.00 90.00 832 ARG A CA 1
ATOM 6330 C C . ARG A 1 832 ? -13.136 -13.045 -0.075 1.00 90.00 832 ARG A C 1
ATOM 6332 O O . ARG A 1 832 ? -12.783 -14.174 -0.388 1.00 90.00 832 ARG A O 1
ATOM 6339 N N . VAL A 1 833 ? -13.354 -12.086 -0.981 1.00 93.12 833 VAL A N 1
ATOM 6340 C CA . VAL A 1 833 ? -13.238 -12.336 -2.430 1.00 93.12 833 VAL A CA 1
ATOM 6341 C C . VAL A 1 833 ? -11.834 -12.818 -2.810 1.00 93.12 833 VAL A C 1
ATOM 6343 O O . VAL A 1 833 ? -11.707 -13.695 -3.658 1.00 93.12 833 VAL A O 1
ATOM 6346 N N . ILE A 1 834 ? -10.778 -12.280 -2.187 1.00 95.81 834 ILE A N 1
ATOM 6347 C CA . ILE A 1 834 ? -9.391 -12.710 -2.429 1.00 95.81 834 ILE A CA 1
ATOM 6348 C C . ILE A 1 834 ? -9.147 -14.147 -1.938 1.00 95.81 834 ILE A C 1
ATOM 6350 O O . ILE A 1 834 ? -8.441 -14.903 -2.610 1.00 95.81 834 ILE A O 1
ATOM 6354 N N . LEU A 1 835 ? -9.699 -14.523 -0.781 1.00 93.00 835 LEU A N 1
ATOM 6355 C CA . LEU A 1 835 ? -9.586 -15.880 -0.232 1.00 93.00 835 LEU A CA 1
ATOM 6356 C C . LEU A 1 835 ? -10.345 -16.910 -1.083 1.00 93.00 835 LEU A C 1
ATOM 6358 O O . LEU A 1 835 ? -9.868 -18.034 -1.219 1.00 93.00 835 LEU A O 1
ATOM 6362 N N . ASP A 1 836 ? -11.446 -16.497 -1.715 1.00 92.12 836 ASP A N 1
ATOM 6363 C CA . ASP A 1 836 ? -12.315 -17.346 -2.541 1.00 92.12 836 ASP A CA 1
ATOM 6364 C C . ASP A 1 836 ? -12.015 -17.259 -4.053 1.00 92.12 836 ASP A C 1
ATOM 6366 O O . ASP A 1 836 ? -12.832 -17.668 -4.886 1.00 92.12 836 ASP A O 1
ATOM 6370 N N . LEU A 1 837 ? -10.855 -16.717 -4.451 1.00 94.31 837 LEU A N 1
ATOM 6371 C CA . LEU A 1 837 ? -10.493 -16.618 -5.869 1.00 94.31 837 LEU A CA 1
ATOM 6372 C C . LEU A 1 837 ? -10.456 -18.002 -6.537 1.00 94.31 837 LEU A C 1
ATOM 6374 O O . LEU A 1 837 ? -9.881 -18.941 -5.979 1.00 94.31 837 LEU A O 1
ATOM 6378 N N . PRO A 1 838 ? -10.974 -18.129 -7.773 1.00 92.81 838 PRO A N 1
ATOM 6379 C CA . PRO A 1 838 ? -11.006 -19.405 -8.471 1.00 92.81 838 PRO A CA 1
ATOM 6380 C C . PRO A 1 838 ? -9.593 -19.913 -8.780 1.00 92.81 838 PRO A C 1
ATOM 6382 O O . PRO A 1 838 ? -8.633 -19.145 -8.893 1.00 92.81 838 PRO A O 1
ATOM 6385 N N . ASP A 1 839 ? -9.466 -21.226 -8.968 1.00 91.19 839 ASP A N 1
ATOM 6386 C CA . ASP A 1 839 ? -8.206 -21.862 -9.354 1.00 91.19 839 ASP A CA 1
ATOM 6387 C C . ASP A 1 839 ? -7.938 -21.723 -10.865 1.00 91.19 839 ASP A C 1
ATOM 6389 O O . ASP A 1 839 ? -7.959 -22.686 -11.629 1.00 91.19 839 ASP A O 1
ATOM 6393 N N . THR A 1 840 ? -7.762 -20.480 -11.319 1.00 92.19 840 THR A N 1
ATOM 6394 C CA . THR A 1 840 ? -7.348 -20.136 -12.686 1.00 92.19 840 THR A CA 1
ATOM 6395 C C . THR A 1 840 ? -6.026 -19.371 -12.669 1.00 92.19 840 THR A C 1
ATOM 6397 O O . THR A 1 840 ? -5.672 -18.735 -11.677 1.00 92.19 840 THR A O 1
ATOM 6400 N N . ASP A 1 841 ? -5.288 -19.394 -13.785 1.00 89.19 841 ASP A N 1
ATOM 6401 C CA . ASP A 1 841 ? -3.999 -18.691 -13.899 1.00 89.19 841 ASP A CA 1
ATOM 6402 C C . ASP A 1 841 ? -4.135 -17.173 -13.720 1.00 89.19 841 ASP A C 1
ATOM 6404 O O . ASP A 1 841 ? -3.224 -16.512 -13.234 1.00 89.19 841 ASP A O 1
ATOM 6408 N N . SER A 1 842 ? -5.263 -16.596 -14.131 1.00 92.94 842 SER A N 1
ATOM 6409 C CA . SER A 1 842 ? -5.562 -15.176 -13.947 1.00 92.94 842 SER A CA 1
ATOM 6410 C C . SER A 1 842 ? -7.062 -14.908 -14.056 1.00 92.94 842 SER A C 1
ATOM 6412 O O . SER A 1 842 ? -7.829 -15.791 -14.458 1.00 92.94 842 SER A O 1
ATOM 6414 N N . GLY A 1 843 ? -7.480 -13.696 -13.700 1.00 93.12 843 GLY A N 1
ATOM 6415 C CA . GLY A 1 843 ? -8.859 -13.244 -13.842 1.00 93.12 843 GLY A CA 1
ATOM 6416 C C . GLY A 1 843 ? -9.091 -11.858 -13.248 1.00 93.12 843 GLY A C 1
ATOM 6417 O O . GLY A 1 843 ? -8.171 -11.224 -12.734 1.00 93.12 843 GLY A O 1
ATOM 6418 N N . PHE A 1 844 ? -10.339 -11.405 -13.312 1.00 94.31 844 PHE A N 1
ATOM 6419 C CA . PHE A 1 844 ? -10.787 -10.157 -12.696 1.00 94.31 844 PHE A CA 1
ATOM 6420 C C . PHE A 1 844 ? -11.393 -10.423 -11.319 1.00 94.31 844 PHE A C 1
ATOM 6422 O O . PHE A 1 844 ? -12.072 -11.429 -11.109 1.00 94.31 844 PHE A O 1
ATOM 6429 N N . ILE A 1 845 ? -11.155 -9.503 -10.393 1.00 94.50 845 ILE A N 1
ATOM 6430 C CA . ILE A 1 845 ? -11.701 -9.499 -9.040 1.00 94.50 845 ILE A CA 1
ATOM 6431 C C . ILE A 1 845 ? -12.941 -8.619 -9.056 1.00 94.50 845 ILE A C 1
ATOM 6433 O O . ILE A 1 845 ? -12.869 -7.441 -9.412 1.00 94.50 845 ILE A O 1
ATOM 6437 N N . ARG A 1 846 ? -14.078 -9.192 -8.660 1.00 91.38 846 ARG A N 1
ATOM 6438 C CA . ARG A 1 846 ? -15.357 -8.484 -8.616 1.00 91.38 846 ARG A CA 1
ATOM 6439 C C . ARG A 1 846 ? -15.943 -8.488 -7.216 1.00 91.38 846 ARG A C 1
ATOM 6441 O O . ARG A 1 846 ? -15.931 -9.514 -6.543 1.00 91.38 846 ARG A O 1
ATOM 6448 N N . VAL A 1 847 ? -16.467 -7.340 -6.803 1.00 89.06 847 VAL A N 1
ATOM 6449 C CA . VAL A 1 847 ? -17.228 -7.164 -5.562 1.00 89.06 847 VAL A CA 1
ATOM 6450 C C . VAL A 1 847 ? -18.630 -6.727 -5.978 1.00 89.06 847 VAL A C 1
ATOM 6452 O O . VAL A 1 847 ? -18.837 -5.608 -6.444 1.00 89.06 847 VAL A O 1
ATOM 6455 N N . GLY A 1 848 ? -19.591 -7.648 -5.888 1.00 87.69 848 GLY A N 1
ATOM 6456 C CA . GLY A 1 848 ? -20.872 -7.501 -6.579 1.00 87.69 848 GLY A CA 1
ATOM 6457 C C . GLY A 1 848 ? -20.662 -7.548 -8.094 1.00 87.69 848 GLY A C 1
ATOM 6458 O O . GLY A 1 848 ? -20.091 -8.505 -8.614 1.00 87.69 848 GLY A O 1
ATOM 6459 N N . GLU A 1 849 ? -21.094 -6.501 -8.796 1.00 88.25 849 GLU A N 1
ATOM 6460 C CA . GLU A 1 849 ? -20.856 -6.333 -10.241 1.00 88.25 849 GLU A CA 1
ATOM 6461 C C . GLU A 1 849 ? -19.681 -5.392 -10.553 1.00 88.25 849 GLU A C 1
ATOM 6463 O O . GLU A 1 849 ? -19.292 -5.249 -11.712 1.00 88.25 849 GLU A O 1
ATOM 6468 N N . GLU A 1 850 ? -19.097 -4.756 -9.533 1.00 88.81 850 GLU A N 1
ATOM 6469 C CA . GLU A 1 850 ? -17.969 -3.840 -9.692 1.00 88.81 850 GLU A CA 1
ATOM 6470 C C . GLU A 1 850 ? -16.668 -4.624 -9.853 1.00 88.81 850 GLU A C 1
ATOM 6472 O O . GLU A 1 850 ? -16.316 -5.458 -9.017 1.00 88.81 850 GLU A O 1
ATOM 6477 N N . GLU A 1 851 ? -15.931 -4.334 -10.921 1.00 92.00 851 GLU A N 1
ATOM 6478 C CA . GLU A 1 851 ? -14.556 -4.787 -11.072 1.00 92.00 851 GLU A CA 1
ATOM 6479 C C . GLU A 1 851 ? -13.643 -3.913 -10.216 1.00 92.00 851 GLU A C 1
ATOM 6481 O O . GLU A 1 851 ? -13.552 -2.703 -10.412 1.00 92.00 851 GLU A O 1
ATOM 6486 N N . VAL A 1 852 ? -12.995 -4.531 -9.232 1.00 93.25 852 VAL A N 1
ATOM 6487 C CA . VAL A 1 852 ? -12.156 -3.834 -8.244 1.00 93.25 852 VAL A CA 1
ATOM 6488 C C . VAL A 1 852 ? -10.671 -4.131 -8.428 1.00 93.25 852 VAL A C 1
ATOM 6490 O O . VAL A 1 852 ? -9.831 -3.556 -7.733 1.00 93.25 852 VAL A O 1
ATOM 6493 N N . GLY A 1 853 ? -10.332 -5.029 -9.354 1.00 95.19 853 GLY A N 1
ATOM 6494 C CA . GLY A 1 853 ? -8.962 -5.423 -9.640 1.00 95.19 853 GLY A CA 1
ATOM 6495 C C . GLY A 1 853 ? -8.859 -6.665 -10.513 1.00 95.19 853 GLY A C 1
ATOM 6496 O O . GLY A 1 853 ? -9.844 -7.162 -11.054 1.00 95.19 853 GLY A O 1
ATOM 6497 N N . SER A 1 854 ? -7.652 -7.208 -10.584 1.00 95.94 854 SER A N 1
ATOM 6498 C CA . SER A 1 854 ? -7.316 -8.458 -11.256 1.00 95.94 854 SER A CA 1
ATOM 6499 C C . SER A 1 854 ? -6.383 -9.310 -10.396 1.00 95.94 854 SER A C 1
ATOM 6501 O O . SER A 1 854 ? -5.811 -8.852 -9.403 1.00 95.94 854 SER A O 1
ATOM 6503 N N . PHE A 1 855 ? -6.243 -10.583 -10.750 1.00 96.44 855 PHE A N 1
ATOM 6504 C CA . PHE A 1 855 ? -5.268 -11.474 -10.136 1.00 96.44 855 PHE A CA 1
ATOM 6505 C C . PHE A 1 855 ? -4.515 -12.283 -11.187 1.00 96.44 855 PHE A C 1
ATOM 6507 O O . PHE A 1 855 ? -5.045 -12.590 -12.256 1.00 96.44 855 PHE A O 1
ATOM 6514 N N . ILE A 1 856 ? -3.270 -12.637 -10.868 1.00 95.25 856 ILE A N 1
ATOM 6515 C CA . ILE A 1 856 ? -2.376 -13.426 -11.718 1.00 95.25 856 ILE A CA 1
ATOM 6516 C C . ILE A 1 856 ? -1.592 -14.401 -10.835 1.00 95.25 856 ILE A C 1
ATOM 6518 O O . ILE A 1 856 ? -0.959 -14.000 -9.858 1.00 95.25 856 ILE A O 1
ATOM 6522 N N . ARG A 1 857 ? -1.603 -15.686 -11.179 1.00 93.88 857 ARG A N 1
ATOM 6523 C CA . ARG A 1 857 ? -0.742 -16.722 -10.601 1.00 93.88 857 ARG A CA 1
ATOM 6524 C C . ARG A 1 857 ? 0.530 -16.813 -11.439 1.00 93.88 857 ARG A C 1
ATOM 6526 O O . ARG A 1 857 ? 0.484 -17.048 -12.641 1.00 93.88 857 ARG A O 1
ATOM 6533 N N . GLY A 1 858 ? 1.670 -16.598 -10.799 1.00 91.44 858 GLY A N 1
ATOM 6534 C CA . GLY A 1 858 ? 2.988 -16.667 -11.424 1.00 91.44 858 GLY A CA 1
ATOM 6535 C C . GLY A 1 858 ? 4.027 -17.091 -10.401 1.00 91.44 858 GLY A C 1
ATOM 6536 O O . GLY A 1 858 ? 3.728 -17.852 -9.476 1.00 91.44 858 GLY A O 1
ATOM 6537 N N . THR A 1 859 ? 5.244 -16.577 -10.529 1.00 90.94 859 THR A N 1
ATOM 6538 C CA . THR A 1 859 ? 6.303 -16.827 -9.549 1.00 90.94 859 THR A CA 1
ATOM 6539 C C . THR A 1 859 ? 6.867 -15.537 -8.958 1.00 90.94 859 THR A C 1
ATOM 6541 O O . THR A 1 859 ? 6.674 -14.450 -9.498 1.00 90.94 859 THR A O 1
ATOM 6544 N N . LEU A 1 860 ? 7.645 -15.631 -7.876 1.00 88.62 860 LEU A N 1
ATOM 6545 C CA . LEU A 1 860 ? 8.393 -14.479 -7.347 1.00 88.62 860 LEU A CA 1
ATOM 6546 C C . LEU A 1 860 ? 9.353 -13.848 -8.375 1.00 88.62 860 LEU A C 1
ATOM 6548 O O . LEU A 1 860 ? 9.721 -12.678 -8.238 1.00 88.62 860 LEU A O 1
ATOM 6552 N N . GLY A 1 861 ? 9.775 -14.603 -9.395 1.00 85.62 861 GLY A N 1
ATOM 6553 C CA . GLY A 1 861 ? 10.549 -14.076 -10.519 1.00 85.62 861 GLY A CA 1
ATOM 6554 C C . GLY A 1 861 ? 9.730 -13.170 -11.445 1.00 85.62 861 GLY A C 1
ATOM 6555 O O . GLY A 1 861 ? 10.304 -12.309 -12.114 1.00 85.62 861 GLY A O 1
ATOM 6556 N N . ASP A 1 862 ? 8.406 -13.320 -11.448 1.00 89.12 862 ASP A N 1
ATOM 6557 C CA . ASP A 1 862 ? 7.444 -12.557 -12.245 1.00 89.12 862 ASP A CA 1
ATOM 6558 C C . ASP A 1 862 ? 6.952 -11.305 -11.508 1.00 89.12 862 ASP A C 1
ATOM 6560 O O . ASP A 1 862 ? 5.788 -10.928 -11.582 1.00 89.12 862 ASP A O 1
ATOM 6564 N N . GLY A 1 863 ? 7.849 -10.596 -10.818 1.00 90.25 863 GLY A N 1
ATOM 6565 C CA . GLY A 1 863 ? 7.514 -9.353 -10.109 1.00 90.25 863 GLY A CA 1
ATOM 6566 C C . GLY A 1 863 ? 6.892 -8.251 -10.983 1.00 90.25 863 GLY A C 1
ATOM 6567 O O . GLY A 1 863 ? 6.328 -7.297 -10.450 1.00 90.25 863 GLY A O 1
ATOM 6568 N N . GLY A 1 864 ? 6.970 -8.378 -12.313 1.00 91.00 864 GLY A N 1
ATOM 6569 C CA . GLY A 1 864 ? 6.235 -7.556 -13.276 1.00 91.00 864 GLY A CA 1
ATOM 6570 C C . GLY A 1 864 ? 4.711 -7.746 -13.240 1.00 91.00 864 GLY A C 1
ATOM 6571 O O . GLY A 1 864 ? 3.990 -6.887 -13.743 1.00 91.00 864 GLY A O 1
ATOM 6572 N N . CYS A 1 865 ? 4.200 -8.793 -12.585 1.00 93.50 865 CYS A N 1
ATOM 6573 C CA . CYS A 1 865 ? 2.771 -8.990 -12.336 1.00 93.50 865 CYS A CA 1
ATOM 6574 C C . CYS A 1 865 ? 2.176 -7.975 -11.345 1.00 93.50 865 CYS A C 1
ATOM 6576 O O . CYS A 1 865 ? 0.965 -7.784 -11.344 1.00 93.50 865 CYS A O 1
ATOM 6578 N N . ALA A 1 866 ? 2.994 -7.344 -10.493 1.00 93.69 866 ALA A N 1
ATOM 6579 C CA . ALA A 1 866 ? 2.512 -6.457 -9.434 1.00 93.69 866 ALA A CA 1
ATOM 6580 C C . ALA A 1 866 ? 2.157 -5.053 -9.956 1.00 93.69 866 ALA A C 1
ATOM 6582 O O . ALA A 1 866 ? 2.996 -4.397 -10.570 1.00 93.69 866 ALA A O 1
ATOM 6583 N N . ALA A 1 867 ? 0.972 -4.549 -9.615 1.00 92.19 867 ALA A N 1
ATOM 6584 C CA . ALA A 1 867 ? 0.388 -3.289 -10.082 1.00 92.19 867 ALA A CA 1
ATOM 6585 C C . ALA A 1 867 ? 0.089 -3.275 -11.595 1.00 92.19 867 ALA A C 1
ATOM 6587 O O . ALA A 1 867 ? 0.490 -2.342 -12.296 1.00 92.19 867 ALA A O 1
ATOM 6588 N N . LEU A 1 868 ? -0.584 -4.326 -12.077 1.00 92.00 868 LEU A N 1
ATOM 6589 C CA . LEU A 1 868 ? -1.147 -4.428 -13.429 1.00 92.00 868 LEU A CA 1
ATOM 6590 C C . LEU A 1 868 ? -2.660 -4.283 -13.423 1.00 92.00 868 LEU A C 1
ATOM 6592 O O . LEU A 1 868 ? -3.315 -4.873 -12.572 1.00 92.00 868 LEU A O 1
ATOM 6596 N N . ASP A 1 869 ? -3.195 -3.563 -14.397 1.00 91.50 869 ASP A N 1
ATOM 6597 C CA . ASP A 1 869 ? -4.638 -3.504 -14.613 1.00 91.50 869 ASP A CA 1
ATOM 6598 C C . ASP A 1 869 ? -5.100 -4.744 -15.403 1.00 91.50 869 ASP A C 1
ATOM 6600 O O . ASP A 1 869 ? -5.885 -5.559 -14.913 1.00 91.50 869 ASP A O 1
ATOM 6604 N N . GLU A 1 870 ? -4.483 -4.984 -16.566 1.00 91.56 870 GLU A N 1
ATOM 6605 C CA . GLU A 1 870 ? -4.876 -6.025 -17.518 1.00 91.56 870 GLU A CA 1
ATOM 6606 C C . GLU A 1 870 ? -4.152 -7.372 -17.263 1.00 91.56 870 GLU A C 1
ATOM 6608 O O . GLU A 1 870 ? -2.949 -7.510 -17.539 1.00 91.56 870 GLU A O 1
ATOM 6613 N N . PRO A 1 871 ? -4.848 -8.424 -16.783 1.00 89.12 871 PRO A N 1
ATOM 6614 C CA . PRO A 1 871 ? -4.227 -9.718 -16.496 1.00 89.12 871 PRO A CA 1
ATOM 6615 C C . PRO A 1 871 ? -3.652 -10.427 -17.734 1.00 89.12 871 PRO A C 1
ATOM 6617 O O . PRO A 1 871 ? -2.605 -11.083 -17.637 1.00 89.12 871 PRO A O 1
ATOM 6620 N N . TYR A 1 872 ? -4.270 -10.286 -18.916 1.00 88.00 872 TYR A N 1
ATOM 6621 C CA . TYR A 1 872 ? -3.776 -10.938 -20.138 1.00 88.00 872 TYR A CA 1
ATOM 6622 C C . TYR A 1 872 ? -2.420 -10.384 -20.587 1.00 88.00 872 TYR A C 1
ATOM 6624 O O . TYR A 1 872 ? -1.572 -11.135 -21.085 1.00 88.00 872 TYR A O 1
ATOM 6632 N N . LEU A 1 873 ? -2.175 -9.091 -20.360 1.00 92.50 873 LEU A N 1
ATOM 6633 C CA . LEU A 1 873 ? -0.887 -8.457 -20.621 1.00 92.50 873 LEU A CA 1
ATOM 6634 C C . LEU A 1 873 ? 0.221 -9.077 -19.760 1.00 92.50 873 LEU A C 1
ATOM 6636 O O . LEU A 1 873 ? 1.329 -9.301 -20.254 1.00 92.50 873 LEU A O 1
ATOM 6640 N N . GLY A 1 874 ? -0.085 -9.418 -18.505 1.00 90.31 874 GLY A N 1
ATOM 6641 C CA . GLY A 1 874 ? 0.834 -10.142 -17.629 1.00 90.31 874 GLY A CA 1
ATOM 6642 C C . GLY A 1 874 ? 1.224 -11.510 -18.194 1.00 90.31 874 GLY A C 1
ATOM 6643 O O . GLY A 1 874 ? 2.410 -11.837 -18.252 1.00 90.31 874 GLY A O 1
ATOM 6644 N N . SER A 1 875 ? 0.252 -12.274 -18.708 1.00 87.31 875 SER A N 1
ATOM 6645 C CA . SER A 1 875 ? 0.515 -13.561 -19.374 1.00 87.31 875 SER A CA 1
ATOM 6646 C C . SER A 1 875 ? 1.386 -13.402 -20.626 1.00 87.31 875 SER A C 1
ATOM 6648 O O . SER A 1 875 ? 2.316 -14.183 -20.846 1.00 87.31 875 SER A O 1
ATOM 6650 N N . ALA A 1 876 ? 1.134 -12.368 -21.435 1.00 92.31 876 ALA A N 1
ATOM 6651 C CA . ALA A 1 876 ? 1.940 -12.070 -22.615 1.00 92.31 876 ALA A CA 1
ATOM 6652 C C . ALA A 1 876 ? 3.389 -11.707 -22.252 1.00 92.31 876 ALA A C 1
ATOM 6654 O O . ALA A 1 876 ? 4.327 -12.243 -22.845 1.00 92.31 876 ALA A O 1
ATOM 6655 N N . ALA A 1 877 ? 3.587 -10.853 -21.247 1.00 93.12 877 ALA A N 1
ATOM 6656 C CA . ALA A 1 877 ? 4.909 -10.440 -20.789 1.00 93.12 877 ALA A CA 1
ATOM 6657 C C . ALA A 1 877 ? 5.706 -11.593 -20.146 1.00 93.12 877 ALA A C 1
ATOM 6659 O O . ALA A 1 877 ? 6.886 -11.780 -20.460 1.00 93.12 877 ALA A O 1
ATOM 6660 N N . ALA A 1 878 ? 5.061 -12.423 -19.319 1.00 89.69 878 ALA A N 1
ATOM 6661 C CA . ALA A 1 878 ? 5.658 -13.649 -18.787 1.00 89.69 878 ALA A CA 1
ATOM 6662 C C . ALA A 1 878 ? 6.002 -14.646 -19.911 1.00 89.69 878 ALA A C 1
ATOM 6664 O O . ALA A 1 878 ? 7.078 -15.248 -19.917 1.00 89.69 878 ALA A O 1
ATOM 6665 N N . GLY A 1 879 ? 5.133 -14.760 -20.922 1.00 91.56 879 GLY A N 1
ATOM 6666 C CA . GLY A 1 879 ? 5.387 -15.538 -22.131 1.00 91.56 879 GLY A CA 1
ATOM 6667 C C . GLY A 1 879 ? 6.669 -15.112 -22.846 1.00 91.56 879 GLY A C 1
ATOM 6668 O O . GLY A 1 879 ? 7.470 -15.980 -23.206 1.00 91.56 879 GLY A O 1
ATOM 6669 N N . LEU A 1 880 ? 6.903 -13.800 -22.995 1.00 94.38 880 LEU A N 1
ATOM 6670 C CA . LEU A 1 880 ? 8.108 -13.255 -23.635 1.00 94.38 880 LEU A CA 1
ATOM 6671 C C . LEU A 1 880 ? 9.374 -13.633 -22.863 1.00 94.38 880 LEU A C 1
ATOM 6673 O O . LEU A 1 880 ? 10.358 -14.051 -23.473 1.00 94.38 880 LEU A O 1
ATOM 6677 N N . ARG A 1 881 ? 9.336 -13.578 -21.526 1.00 89.00 881 ARG A N 1
ATOM 6678 C CA . ARG A 1 881 ? 10.429 -14.070 -20.668 1.00 89.00 881 ARG A CA 1
ATOM 6679 C C . ARG A 1 881 ? 10.735 -15.552 -20.931 1.00 89.00 881 ARG A C 1
ATOM 6681 O O . ARG A 1 881 ? 11.899 -15.944 -20.916 1.00 89.00 881 ARG A O 1
ATOM 6688 N N . GLY A 1 882 ? 9.704 -16.353 -21.203 1.00 87.94 882 GLY A N 1
ATOM 6689 C CA . GLY A 1 882 ? 9.807 -17.771 -21.563 1.00 87.94 882 GLY A CA 1
ATOM 6690 C C . GLY A 1 882 ? 10.130 -18.063 -23.036 1.00 87.94 882 GLY A C 1
ATOM 6691 O O . GLY A 1 882 ? 10.171 -19.231 -23.412 1.00 87.94 882 GLY A O 1
ATOM 6692 N N . GLY A 1 883 ? 10.345 -17.048 -23.884 1.00 94.56 883 GLY A N 1
ATOM 6693 C CA . GLY A 1 883 ? 10.622 -17.245 -25.313 1.00 94.56 883 GLY A CA 1
ATOM 6694 C C . GLY A 1 883 ? 9.380 -17.509 -26.171 1.00 94.56 883 GLY A C 1
ATOM 6695 O O . GLY A 1 883 ? 9.469 -18.160 -27.210 1.00 94.56 883 GLY A O 1
ATOM 6696 N N . SER A 1 884 ? 8.212 -17.020 -25.755 1.00 94.94 884 SER A N 1
ATOM 6697 C CA . SER A 1 884 ? 6.956 -17.163 -26.499 1.00 94.94 884 SER A CA 1
ATOM 6698 C C . SER A 1 884 ? 6.197 -15.840 -26.605 1.00 94.94 884 SER A C 1
ATOM 6700 O O . SER A 1 884 ? 6.161 -15.052 -25.668 1.00 94.94 884 SER A O 1
ATOM 6702 N N . LEU A 1 885 ? 5.566 -15.582 -27.746 1.00 95.38 885 LEU A N 1
ATOM 6703 C CA . LEU A 1 885 ? 4.638 -14.474 -27.934 1.00 95.38 885 LEU A CA 1
ATOM 6704 C C . LEU A 1 885 ? 3.213 -15.002 -27.797 1.00 95.38 885 LEU A C 1
ATOM 6706 O O . LEU A 1 885 ? 2.743 -15.758 -28.648 1.00 95.38 885 LEU A O 1
ATOM 6710 N N . ARG A 1 886 ? 2.537 -14.595 -26.723 1.00 94.31 886 ARG A N 1
ATOM 6711 C CA . ARG A 1 886 ? 1.106 -14.835 -26.509 1.00 94.31 886 ARG A CA 1
ATOM 6712 C C . ARG A 1 886 ? 0.349 -13.561 -26.857 1.00 94.31 886 ARG A C 1
ATOM 6714 O O . ARG A 1 886 ? 0.794 -12.476 -26.486 1.00 94.31 886 ARG A O 1
ATOM 6721 N N . LEU A 1 887 ? -0.753 -13.692 -27.589 1.00 93.38 887 LEU A N 1
ATOM 6722 C CA . LEU A 1 887 ? -1.514 -12.556 -28.105 1.00 93.38 887 LEU A CA 1
ATOM 6723 C C . LEU A 1 887 ? -2.990 -12.657 -27.694 1.00 93.38 887 LEU A C 1
ATOM 6725 O O . LEU A 1 887 ? -3.537 -13.762 -27.691 1.00 93.38 887 LEU A O 1
ATOM 6729 N N . PRO A 1 888 ? -3.653 -11.527 -27.386 1.00 90.75 888 PRO A N 1
ATOM 6730 C CA . PRO A 1 888 ? -5.079 -11.501 -27.076 1.00 90.75 888 PRO A CA 1
ATOM 6731 C C . PRO A 1 888 ? -5.923 -12.141 -28.183 1.00 90.75 888 PRO A C 1
ATOM 6733 O O . PRO A 1 888 ? -5.712 -11.881 -29.366 1.00 90.75 888 PRO A O 1
ATOM 6736 N N . GLY A 1 889 ? -6.880 -12.988 -27.798 1.00 87.56 889 GLY A N 1
ATOM 6737 C CA . GLY A 1 889 ? -7.788 -13.661 -28.736 1.00 87.56 889 GLY A CA 1
ATOM 6738 C C . GLY A 1 889 ? -7.156 -14.777 -29.580 1.00 87.56 889 GLY A C 1
ATOM 6739 O O . GLY A 1 889 ? -7.852 -15.373 -30.400 1.00 87.56 889 GLY A O 1
ATOM 6740 N N . VAL A 1 890 ? -5.872 -15.099 -29.381 1.00 90.56 890 VAL A N 1
ATOM 6741 C CA . VAL A 1 890 ? -5.170 -16.173 -30.097 1.00 90.56 890 VAL A CA 1
ATOM 6742 C C . VAL A 1 890 ? -4.774 -17.270 -29.114 1.00 90.56 890 VAL A C 1
ATOM 6744 O O . VAL A 1 890 ? -3.997 -17.041 -28.193 1.00 90.56 890 VAL A O 1
ATOM 6747 N N . ALA A 1 891 ? -5.303 -18.479 -29.313 1.00 85.75 891 ALA A N 1
ATOM 6748 C CA . ALA A 1 891 ? -5.017 -19.617 -28.435 1.00 85.75 891 ALA A CA 1
ATOM 6749 C C . ALA A 1 891 ? -3.581 -20.159 -28.591 1.00 85.75 891 ALA A C 1
ATOM 6751 O O . ALA A 1 891 ? -3.009 -20.691 -27.642 1.00 85.75 891 ALA A O 1
ATOM 6752 N N . GLU A 1 892 ? -2.999 -20.044 -29.788 1.00 89.06 892 GLU A N 1
ATOM 6753 C CA . GLU A 1 892 ? -1.635 -20.492 -30.078 1.00 89.06 892 GLU A CA 1
ATOM 6754 C C . GLU A 1 892 ? -0.594 -19.468 -29.597 1.00 89.06 892 GLU A C 1
ATOM 6756 O O . GLU A 1 892 ? -0.722 -18.267 -29.836 1.00 89.06 892 GLU A O 1
ATOM 6761 N N . ALA A 1 893 ? 0.470 -19.951 -28.952 1.00 92.62 893 ALA A N 1
ATOM 6762 C CA . ALA A 1 893 ? 1.640 -19.146 -28.620 1.00 92.62 893 ALA A CA 1
ATOM 6763 C C . ALA A 1 893 ? 2.725 -19.317 -29.693 1.00 92.62 893 ALA A C 1
ATOM 6765 O O . ALA A 1 893 ? 3.060 -20.439 -30.071 1.00 92.62 893 ALA A O 1
ATOM 6766 N N . PHE A 1 894 ? 3.332 -18.218 -30.139 1.00 95.00 894 PHE A N 1
ATOM 6767 C CA . PHE A 1 894 ? 4.382 -18.250 -31.159 1.00 95.00 894 PHE A CA 1
ATOM 6768 C C . PHE A 1 894 ? 5.760 -18.329 -30.505 1.00 95.00 894 PHE A C 1
ATOM 6770 O O . PHE A 1 894 ? 6.117 -17.466 -29.704 1.00 95.00 894 PHE A O 1
ATOM 6777 N N . ALA A 1 895 ? 6.564 -19.334 -30.846 1.00 95.94 895 ALA A N 1
ATOM 6778 C CA . ALA A 1 895 ? 7.929 -19.436 -30.339 1.00 95.94 895 ALA A CA 1
ATOM 6779 C C . ALA A 1 895 ? 8.806 -18.305 -30.900 1.00 95.94 895 ALA A C 1
ATOM 6781 O O . ALA A 1 895 ? 8.864 -18.091 -32.112 1.00 95.94 895 ALA A O 1
ATOM 6782 N N . LEU A 1 896 ? 9.520 -17.608 -30.019 1.00 96.25 896 LEU A N 1
ATOM 6783 C CA . LEU A 1 896 ? 10.481 -16.573 -30.376 1.00 96.25 896 LEU A CA 1
ATOM 6784 C C . LEU A 1 896 ? 11.865 -16.947 -29.829 1.00 96.25 896 LEU A C 1
ATOM 6786 O O . LEU A 1 896 ? 11.971 -17.380 -28.680 1.00 96.25 896 LEU A O 1
ATOM 6790 N N . PRO A 1 897 ? 12.952 -16.755 -30.597 1.00 95.88 897 PRO A N 1
ATOM 6791 C CA . PRO A 1 897 ? 14.296 -17.045 -30.114 1.00 95.88 897 PRO A CA 1
ATOM 6792 C C . PRO A 1 897 ? 14.756 -15.923 -29.177 1.00 95.88 897 PRO A C 1
ATOM 6794 O O . PRO A 1 897 ? 15.496 -15.037 -29.587 1.00 95.88 897 PRO A O 1
ATOM 6797 N N . LEU A 1 898 ? 14.276 -15.913 -27.934 1.00 97.19 898 LEU A N 1
ATOM 6798 C CA . LEU A 1 898 ? 14.595 -14.887 -26.940 1.00 97.19 898 LEU A CA 1
ATOM 6799 C C . LEU A 1 898 ? 15.572 -15.418 -25.890 1.00 97.19 898 LEU A C 1
ATOM 6801 O O . LEU A 1 898 ? 15.530 -16.588 -25.512 1.00 97.19 898 LEU A O 1
ATOM 6805 N N . ASN A 1 899 ? 16.457 -14.550 -25.406 1.00 95.75 899 ASN A N 1
ATOM 6806 C CA . ASN A 1 899 ? 17.388 -14.872 -24.331 1.00 95.75 899 ASN A CA 1
ATOM 6807 C C . ASN A 1 899 ? 17.738 -13.626 -23.510 1.00 95.75 899 ASN A C 1
ATOM 6809 O O . ASN A 1 899 ? 17.562 -12.489 -23.951 1.00 95.75 899 ASN A O 1
ATOM 6813 N N . ASN A 1 900 ? 18.276 -13.830 -22.312 1.00 95.31 900 ASN A N 1
ATOM 6814 C CA . ASN A 1 900 ? 18.734 -12.733 -21.469 1.00 95.31 900 ASN A CA 1
ATOM 6815 C C . ASN A 1 900 ? 19.991 -12.086 -22.059 1.00 95.31 900 ASN A C 1
ATOM 6817 O O . ASN A 1 900 ? 20.915 -12.783 -22.502 1.00 95.31 900 ASN A O 1
ATOM 6821 N N . LEU A 1 901 ? 20.065 -10.752 -21.993 1.00 96.25 901 LEU A N 1
ATOM 6822 C CA . LEU A 1 901 ? 21.229 -9.976 -22.433 1.00 96.25 901 LEU A CA 1
ATOM 6823 C C . LEU A 1 901 ? 22.541 -10.451 -21.785 1.00 96.25 901 LEU A C 1
ATOM 6825 O O . LEU A 1 901 ? 23.601 -10.349 -22.403 1.00 96.25 901 LEU A O 1
ATOM 6829 N N . SER A 1 902 ? 22.501 -11.012 -20.576 1.00 95.19 902 SER A N 1
ATOM 6830 C CA . SER A 1 902 ? 23.665 -11.602 -19.899 1.00 95.19 902 SER A CA 1
ATOM 6831 C C . SER A 1 902 ? 24.375 -12.683 -20.718 1.00 95.19 902 SER A C 1
ATOM 6833 O O . SER A 1 902 ? 25.577 -12.879 -20.559 1.00 95.19 902 SER A O 1
ATOM 6835 N N . THR A 1 903 ? 23.656 -13.374 -21.604 1.00 95.19 903 THR A N 1
ATOM 6836 C CA . THR A 1 903 ? 24.206 -14.457 -22.432 1.00 95.19 903 THR A CA 1
ATOM 6837 C C . THR A 1 903 ? 24.812 -13.962 -23.747 1.00 95.19 903 THR A C 1
ATOM 6839 O O . THR A 1 903 ? 25.561 -14.695 -24.395 1.00 95.19 903 THR A O 1
ATOM 6842 N N . MET A 1 904 ? 24.506 -12.724 -24.145 1.00 94.94 904 MET A N 1
ATOM 6843 C CA . MET A 1 904 ? 24.838 -12.174 -25.463 1.00 94.94 904 MET A CA 1
ATOM 6844 C C . MET A 1 904 ? 25.918 -11.092 -25.430 1.00 94.94 904 MET A C 1
ATOM 6846 O O . MET A 1 904 ? 26.397 -10.691 -26.486 1.00 94.94 904 MET A O 1
ATOM 6850 N N . GLY A 1 905 ? 26.327 -10.620 -24.254 1.00 94.38 905 GLY A N 1
ATOM 6851 C CA . GLY A 1 905 ? 27.192 -9.451 -24.150 1.00 94.38 905 GLY A CA 1
ATOM 6852 C C . GLY A 1 905 ? 27.419 -8.998 -22.718 1.00 94.38 905 GLY A C 1
ATOM 6853 O O . GLY A 1 905 ? 27.053 -9.676 -21.759 1.00 94.38 905 GLY A O 1
ATOM 6854 N N . GLN A 1 906 ? 28.043 -7.834 -22.578 1.00 94.44 906 GLN A N 1
ATOM 6855 C CA . GLN A 1 906 ? 28.410 -7.259 -21.289 1.00 94.44 906 GLN A CA 1
ATOM 6856 C C . GLN A 1 906 ? 27.778 -5.880 -21.121 1.00 94.44 906 GLN A C 1
ATOM 6858 O O . GLN A 1 906 ? 27.836 -5.035 -22.014 1.00 94.44 906 GLN A O 1
ATOM 6863 N N . ARG A 1 907 ? 27.196 -5.637 -19.945 1.00 94.69 907 ARG A N 1
ATOM 6864 C CA . ARG A 1 907 ? 26.758 -4.293 -19.557 1.00 94.69 907 ARG A CA 1
ATOM 6865 C C . ARG A 1 907 ? 27.957 -3.360 -19.367 1.00 94.69 907 ARG A C 1
ATOM 6867 O O . ARG A 1 907 ? 29.034 -3.797 -18.966 1.00 94.69 907 ARG A O 1
ATOM 6874 N N . GLY A 1 908 ? 27.730 -2.071 -19.575 1.00 92.31 908 GLY A N 1
ATOM 6875 C CA . GLY A 1 908 ? 28.666 -1.004 -19.253 1.00 92.31 908 GLY A CA 1
ATOM 6876 C C . GLY A 1 908 ? 28.803 -0.752 -17.750 1.00 92.31 908 GLY A C 1
ATOM 6877 O O . GLY A 1 908 ? 28.218 -1.439 -16.899 1.00 92.31 908 GLY A O 1
ATOM 6878 N N . LEU A 1 909 ? 29.609 0.256 -17.430 1.00 93.00 909 LEU A N 1
ATOM 6879 C CA . LEU A 1 909 ? 29.869 0.696 -16.063 1.00 93.00 909 LEU A CA 1
ATOM 6880 C C . LEU A 1 909 ? 28.665 1.435 -15.465 1.00 93.00 909 LEU A C 1
ATOM 6882 O O . LEU A 1 909 ? 27.819 1.959 -16.186 1.00 93.00 909 LEU A O 1
ATOM 6886 N N . VAL A 1 910 ? 28.595 1.484 -14.132 1.00 91.62 910 VAL A N 1
ATOM 6887 C CA . VAL A 1 910 ? 27.654 2.386 -13.450 1.00 91.62 910 VAL A CA 1
ATOM 6888 C C . VAL A 1 910 ? 28.181 3.820 -13.510 1.00 91.62 910 VAL A C 1
ATOM 6890 O O . VAL A 1 910 ? 29.389 4.043 -13.532 1.00 91.62 910 VAL A O 1
ATOM 6893 N N . ASP A 1 911 ? 27.289 4.805 -13.483 1.00 89.88 911 ASP A N 1
ATOM 6894 C CA . ASP A 1 911 ? 27.611 6.228 -13.641 1.00 89.88 911 ASP A CA 1
ATOM 6895 C C . ASP A 1 911 ? 28.646 6.736 -12.623 1.00 89.88 911 ASP A C 1
ATOM 6897 O O . ASP A 1 911 ? 29.549 7.500 -12.975 1.00 89.88 911 ASP A O 1
ATOM 6901 N N . ARG A 1 912 ? 28.609 6.233 -11.383 1.00 89.56 912 ARG A N 1
ATOM 6902 C CA . ARG A 1 912 ? 29.612 6.556 -10.352 1.00 89.56 912 ARG A CA 1
ATOM 6903 C C . ARG A 1 912 ? 31.029 6.079 -10.692 1.00 89.56 912 ARG A C 1
ATOM 6905 O O . ARG A 1 912 ? 31.984 6.726 -10.276 1.00 89.56 912 ARG A O 1
ATOM 6912 N N . ASP A 1 913 ? 31.191 5.007 -11.466 1.00 91.81 913 ASP A N 1
ATOM 6913 C CA . ASP A 1 913 ? 32.514 4.550 -11.928 1.00 91.81 913 ASP A CA 1
ATOM 6914 C C . ASP A 1 913 ? 33.048 5.400 -13.096 1.00 91.81 913 ASP A C 1
ATOM 6916 O O . ASP A 1 913 ? 34.223 5.301 -13.448 1.00 91.81 913 ASP A O 1
ATOM 6920 N N . ILE A 1 914 ? 32.202 6.262 -13.672 1.00 93.38 914 ILE A N 1
ATOM 6921 C CA . ILE A 1 914 ? 32.544 7.167 -14.773 1.00 93.38 914 ILE A CA 1
ATOM 6922 C C . ILE A 1 914 ? 32.839 8.572 -14.230 1.00 93.38 914 ILE A C 1
ATOM 6924 O O . ILE A 1 914 ? 33.904 9.121 -14.508 1.00 93.38 914 ILE A O 1
ATOM 6928 N N . SER A 1 915 ? 31.946 9.137 -13.406 1.00 93.12 915 SER A N 1
ATOM 6929 C CA . SER A 1 915 ? 32.055 10.529 -12.930 1.00 93.12 915 SER A CA 1
ATOM 6930 C C . SER A 1 915 ? 32.043 10.713 -11.409 1.00 93.12 915 SER A C 1
ATOM 6932 O O . SER A 1 915 ? 32.094 11.852 -10.932 1.00 93.12 915 SER A O 1
ATOM 6934 N N . GLY A 1 916 ? 31.950 9.629 -10.629 1.00 89.00 916 GLY A N 1
ATOM 6935 C CA . GLY A 1 916 ? 31.841 9.685 -9.169 1.00 89.00 916 GLY A CA 1
ATOM 6936 C C . GLY A 1 916 ? 33.006 10.445 -8.540 1.00 89.00 916 GLY A C 1
ATOM 6937 O O . GLY A 1 916 ? 34.165 10.246 -8.911 1.00 89.00 916 GLY A O 1
ATOM 6938 N N . LYS A 1 917 ? 32.695 11.361 -7.622 1.00 85.12 917 LYS A N 1
ATOM 6939 C CA . LYS A 1 917 ? 33.688 12.237 -6.981 1.00 85.12 917 LYS A CA 1
ATOM 6940 C C . LYS A 1 917 ? 34.263 11.654 -5.696 1.00 85.12 917 LYS A C 1
ATOM 6942 O O . LYS A 1 917 ? 35.301 12.125 -5.251 1.00 85.12 917 LYS A O 1
ATOM 6947 N N . GLU A 1 918 ? 33.615 10.638 -5.125 1.00 80.00 918 GLU A N 1
ATOM 6948 C CA . GLU A 1 918 ? 34.068 10.028 -3.873 1.00 80.00 918 GLU A CA 1
ATOM 6949 C C . GLU A 1 918 ? 35.485 9.475 -4.046 1.00 80.00 918 GLU A C 1
ATOM 6951 O O . GLU A 1 918 ? 35.749 8.737 -4.997 1.00 80.00 918 GLU A O 1
ATOM 6956 N N . THR A 1 919 ? 36.400 9.843 -3.157 1.00 74.94 919 THR A N 1
ATOM 6957 C CA . THR A 1 919 ? 37.800 9.427 -3.224 1.00 74.94 919 THR A CA 1
ATOM 6958 C C . THR A 1 919 ? 38.032 8.164 -2.405 1.00 74.94 919 THR A C 1
ATOM 6960 O O . THR A 1 919 ? 37.419 7.942 -1.361 1.00 74.94 919 THR A O 1
ATOM 6963 N N . ASN A 1 920 ? 38.921 7.296 -2.886 1.00 70.56 920 ASN A N 1
ATOM 6964 C CA . ASN A 1 920 ? 39.459 6.227 -2.049 1.00 70.56 920 ASN A CA 1
ATOM 6965 C C . ASN A 1 920 ? 40.444 6.804 -1.005 1.00 70.56 920 ASN A C 1
ATOM 6967 O O . ASN A 1 920 ? 40.742 7.999 -1.004 1.00 70.56 920 ASN A O 1
ATOM 6971 N N . LYS A 1 921 ? 40.986 5.945 -0.129 1.00 68.31 921 LYS A N 1
ATOM 6972 C CA . LYS A 1 921 ? 41.972 6.339 0.901 1.00 68.31 921 LYS A CA 1
ATOM 6973 C C . LYS A 1 921 ? 43.227 7.022 0.332 1.00 68.31 921 LYS A C 1
ATOM 6975 O O . LYS A 1 921 ? 43.877 7.766 1.054 1.00 68.31 921 LYS A O 1
ATOM 6980 N N . ASP A 1 922 ? 43.522 6.808 -0.950 1.00 66.44 922 ASP A N 1
ATOM 6981 C CA . ASP A 1 922 ? 44.667 7.382 -1.667 1.00 66.44 922 ASP A CA 1
ATOM 6982 C C . ASP A 1 922 ? 44.324 8.705 -2.383 1.00 66.44 922 ASP A C 1
ATOM 6984 O O . ASP A 1 922 ? 45.120 9.217 -3.169 1.00 66.44 922 ASP A O 1
ATOM 6988 N N . GLY A 1 923 ? 43.125 9.257 -2.158 1.00 70.31 923 GLY A N 1
ATOM 6989 C CA . GLY A 1 923 ? 42.677 10.517 -2.757 1.00 70.31 923 GLY A CA 1
ATOM 6990 C C . GLY A 1 923 ? 42.250 10.414 -4.226 1.00 70.31 923 GLY A C 1
ATOM 6991 O O . GLY A 1 923 ? 41.988 11.439 -4.850 1.00 70.31 923 GLY A O 1
ATOM 6992 N N . VAL A 1 924 ? 42.151 9.207 -4.794 1.00 74.00 924 VAL A N 1
ATOM 6993 C CA . VAL A 1 924 ? 41.763 8.985 -6.195 1.00 74.00 924 VAL A CA 1
ATOM 6994 C C . VAL A 1 924 ? 40.235 8.920 -6.311 1.00 74.00 924 VAL A C 1
ATOM 6996 O O . VAL A 1 924 ? 39.623 8.034 -5.702 1.00 74.00 924 VAL A O 1
ATOM 6999 N N . PRO A 1 925 ? 39.594 9.792 -7.113 1.00 81.75 925 PRO A N 1
ATOM 7000 C CA . PRO A 1 925 ? 38.147 9.762 -7.311 1.00 81.75 925 PRO A CA 1
ATOM 7001 C C . PRO A 1 925 ? 37.644 8.450 -7.930 1.00 81.75 925 PRO A C 1
ATOM 7003 O O . PRO A 1 925 ? 38.314 7.805 -8.752 1.00 81.75 925 PRO A O 1
ATOM 7006 N N . ARG A 1 926 ? 36.417 8.057 -7.574 1.00 88.06 926 ARG A N 1
ATOM 7007 C CA . ARG A 1 926 ? 35.764 6.835 -8.057 1.00 88.06 926 ARG A CA 1
ATOM 7008 C C . ARG A 1 926 ? 35.590 6.819 -9.575 1.00 88.06 926 ARG A C 1
ATOM 7010 O O . ARG A 1 926 ? 35.823 5.770 -10.168 1.00 88.06 926 ARG A O 1
ATOM 7017 N N . GLY A 1 927 ? 35.268 7.947 -10.198 1.00 91.31 927 GLY A N 1
ATOM 7018 C CA . GLY A 1 927 ? 35.219 8.111 -11.652 1.00 91.31 927 GLY A CA 1
ATOM 7019 C C . GLY A 1 927 ? 36.405 8.922 -12.191 1.00 91.31 927 GLY A C 1
ATOM 7020 O O . GLY A 1 927 ? 36.834 9.867 -11.522 1.00 91.31 927 GLY A O 1
ATOM 7021 N N . PRO A 1 928 ? 36.957 8.591 -13.374 1.00 94.56 928 PRO A N 1
ATOM 7022 C CA . PRO A 1 928 ? 38.078 9.334 -13.949 1.00 94.56 928 PRO A CA 1
ATOM 7023 C C . PRO A 1 928 ? 37.688 10.648 -14.642 1.00 94.56 928 PRO A C 1
ATOM 7025 O O . PRO A 1 928 ? 38.590 11.414 -14.981 1.00 94.56 928 PRO A O 1
ATOM 7028 N N . PHE A 1 929 ? 36.395 10.912 -14.868 1.00 94.75 929 PHE A N 1
ATOM 7029 C CA . PHE A 1 929 ? 35.946 12.040 -15.687 1.00 94.75 929 PHE A CA 1
ATOM 7030 C C . PHE A 1 929 ? 35.144 13.093 -14.918 1.00 94.75 929 PHE A C 1
ATOM 7032 O O . PHE A 1 929 ? 34.319 12.770 -14.061 1.00 94.75 929 PHE A O 1
ATOM 7039 N N . ASP A 1 930 ? 35.314 14.354 -15.310 1.00 93.44 930 ASP A N 1
ATOM 7040 C CA . ASP A 1 930 ? 34.311 15.402 -15.141 1.00 93.44 930 ASP A CA 1
ATOM 7041 C C . ASP A 1 930 ? 33.495 15.532 -16.430 1.00 93.44 930 ASP A C 1
ATOM 7043 O O . ASP A 1 930 ? 34.036 15.714 -17.518 1.00 93.44 930 ASP A O 1
ATOM 7047 N N . ILE A 1 931 ? 32.172 15.394 -16.326 1.00 94.44 931 ILE A N 1
ATOM 7048 C CA . ILE A 1 931 ? 31.290 15.375 -17.498 1.00 94.44 931 ILE A CA 1
ATOM 7049 C C . ILE A 1 931 ? 30.961 16.810 -17.916 1.00 94.44 931 ILE A C 1
ATOM 7051 O O . ILE A 1 931 ? 30.350 17.557 -17.148 1.00 94.44 931 ILE A O 1
ATOM 7055 N N . LYS A 1 932 ? 31.345 17.182 -19.140 1.00 94.19 932 LYS A N 1
ATOM 7056 C CA . LYS A 1 932 ? 31.185 18.525 -19.715 1.00 94.19 932 LYS A CA 1
ATOM 7057 C C . LYS A 1 932 ? 30.223 18.522 -20.903 1.00 94.19 932 LYS A C 1
ATOM 7059 O O . LYS A 1 932 ? 29.998 17.484 -21.525 1.00 94.19 932 LYS A O 1
ATOM 7064 N N . ARG A 1 933 ? 29.640 19.691 -21.190 1.00 90.38 933 ARG A N 1
ATOM 7065 C CA . ARG A 1 933 ? 28.702 19.943 -22.295 1.00 90.38 933 ARG A CA 1
ATOM 7066 C C . ARG A 1 933 ? 28.990 21.288 -22.963 1.00 90.38 933 ARG A C 1
ATOM 7068 O O . ARG A 1 933 ? 29.425 22.194 -22.250 1.00 90.38 933 ARG A O 1
ATOM 7075 N N . PRO A 1 934 ? 28.628 21.454 -24.247 1.00 89.44 934 PRO A N 1
ATOM 7076 C CA . PRO A 1 934 ? 28.120 20.419 -25.166 1.00 89.44 934 PRO A CA 1
ATOM 7077 C C . PRO A 1 934 ? 29.224 19.437 -25.611 1.00 89.44 934 PRO A C 1
ATOM 7079 O O . PRO A 1 934 ? 30.399 19.661 -25.335 1.00 89.44 934 PRO A O 1
ATOM 7082 N N . CYS A 1 935 ? 28.864 18.327 -26.263 1.00 89.31 935 CYS A N 1
ATOM 7083 C CA . CYS A 1 935 ? 29.846 17.451 -26.913 1.00 89.31 935 CYS A CA 1
ATOM 7084 C C . CYS A 1 935 ? 30.374 18.109 -28.198 1.00 89.31 935 CYS A C 1
ATOM 7086 O O . CYS A 1 935 ? 29.627 18.273 -29.164 1.00 89.31 935 CYS A O 1
ATOM 7088 N N . GLU A 1 936 ? 31.649 18.498 -28.213 1.00 85.75 936 GLU A N 1
ATOM 7089 C CA . GLU A 1 936 ? 32.290 19.087 -29.393 1.00 85.75 936 GLU A CA 1
ATOM 7090 C C . GLU A 1 936 ? 32.801 18.007 -30.369 1.00 85.75 936 GLU A C 1
ATOM 7092 O O . GLU A 1 936 ? 33.163 16.902 -29.952 1.00 85.75 936 GLU A O 1
ATOM 7097 N N . PRO A 1 937 ? 32.868 18.288 -31.683 1.00 83.75 937 PRO A N 1
ATOM 7098 C CA . PRO A 1 937 ? 33.489 17.372 -32.636 1.00 83.75 937 PRO A CA 1
ATOM 7099 C C . PRO A 1 937 ? 34.961 17.090 -32.289 1.00 83.75 937 PRO A C 1
ATOM 7101 O O . PRO A 1 937 ? 35.732 18.011 -32.042 1.00 83.75 937 PRO A O 1
ATOM 7104 N N . GLY A 1 938 ? 35.373 15.819 -32.330 1.00 83.81 938 GLY A N 1
ATOM 7105 C CA . GLY A 1 938 ? 36.777 15.419 -32.148 1.00 83.81 938 GLY A CA 1
ATOM 7106 C C . GLY A 1 938 ? 37.237 15.229 -30.697 1.00 83.81 938 GLY A C 1
ATOM 7107 O O . GLY A 1 938 ? 38.421 14.988 -30.470 1.00 83.81 938 GLY A O 1
ATOM 7108 N N . VAL A 1 939 ? 36.332 15.299 -29.715 1.00 91.12 939 VAL A N 1
ATOM 7109 C CA . VAL A 1 939 ? 36.647 14.963 -28.315 1.00 91.12 939 VAL A CA 1
ATOM 7110 C C . VAL A 1 939 ? 37.100 13.506 -28.164 1.00 91.12 939 VAL A C 1
ATOM 7112 O O . VAL A 1 939 ? 36.571 12.603 -28.809 1.00 91.12 939 VAL A O 1
ATOM 7115 N N . ALA A 1 940 ? 38.059 13.265 -27.266 1.00 88.75 940 ALA A N 1
ATOM 7116 C CA . ALA A 1 940 ? 38.638 11.934 -27.054 1.00 88.75 940 ALA A CA 1
ATOM 7117 C C . ALA A 1 940 ? 37.678 10.941 -26.374 1.00 88.75 940 ALA A C 1
ATOM 7119 O O . ALA A 1 940 ? 37.749 9.742 -26.628 1.00 88.75 940 ALA A O 1
ATOM 7120 N N . TYR A 1 941 ? 36.788 11.439 -25.510 1.00 95.31 941 TYR A N 1
ATOM 7121 C CA . TYR A 1 941 ? 35.873 10.622 -24.710 1.00 95.31 941 TYR A CA 1
ATOM 7122 C C . TYR A 1 941 ? 34.436 11.143 -24.850 1.00 95.31 941 TYR A C 1
ATOM 7124 O O . TYR A 1 941 ? 33.943 11.813 -23.939 1.00 95.31 941 TYR A O 1
ATOM 7132 N N . PRO A 1 942 ? 33.757 10.909 -25.985 1.00 97.00 942 PRO A N 1
ATOM 7133 C CA . PRO A 1 942 ? 32.341 11.233 -26.132 1.00 97.00 942 PRO A CA 1
ATOM 7134 C C . PRO A 1 942 ? 31.483 10.417 -25.157 1.00 97.00 942 PRO A C 1
ATOM 7136 O O . PRO A 1 942 ? 31.733 9.231 -24.916 1.00 97.00 942 PRO A O 1
ATOM 7139 N N . VAL A 1 943 ? 30.455 11.055 -24.598 1.00 96.12 943 VAL A N 1
ATOM 7140 C CA . VAL A 1 943 ? 29.584 10.472 -23.573 1.00 96.12 943 VAL A CA 1
ATOM 7141 C C . VAL A 1 943 ? 28.123 10.798 -23.877 1.00 96.12 943 VAL A C 1
ATOM 7143 O O . VAL A 1 943 ? 27.790 11.953 -24.129 1.00 96.12 943 VAL A O 1
ATOM 7146 N N . LEU A 1 944 ? 27.246 9.797 -23.801 1.00 95.25 944 LEU A N 1
ATOM 7147 C CA . LEU A 1 944 ? 25.794 9.986 -23.840 1.00 95.25 944 LEU A CA 1
ATOM 7148 C C . LEU A 1 944 ? 25.244 9.927 -22.407 1.00 95.25 944 LEU A C 1
ATOM 7150 O O . LEU A 1 944 ? 25.164 8.853 -21.813 1.00 95.25 944 LEU A O 1
ATOM 7154 N N . TRP A 1 945 ? 24.956 11.082 -21.801 1.00 93.12 945 TRP A N 1
ATOM 7155 C CA . TRP A 1 945 ? 24.830 11.218 -20.345 1.00 93.12 945 TRP A CA 1
ATOM 7156 C C . TRP A 1 945 ? 23.436 11.564 -19.819 1.00 93.12 945 TRP A C 1
ATOM 7158 O O . TRP A 1 945 ? 23.058 11.017 -18.777 1.00 93.12 945 TRP A O 1
ATOM 7168 N N . LYS A 1 946 ? 22.692 12.472 -20.465 1.00 89.75 946 LYS A N 1
ATOM 7169 C CA . LYS A 1 946 ? 21.338 12.877 -20.034 1.00 89.75 946 LYS A CA 1
ATOM 7170 C C . LYS A 1 946 ? 20.315 12.547 -21.111 1.00 89.75 946 LYS A C 1
ATOM 7172 O O . LYS A 1 946 ? 20.685 12.340 -22.256 1.00 89.75 946 LYS A O 1
ATOM 7177 N N . HIS A 1 947 ? 19.054 12.541 -20.691 1.00 89.38 947 HIS A N 1
ATOM 7178 C CA . HIS A 1 947 ? 17.926 12.486 -21.599 1.00 89.38 947 HIS A CA 1
ATOM 7179 C C . HIS A 1 947 ? 17.640 13.847 -22.232 1.00 89.38 947 HIS A C 1
ATOM 7181 O O . HIS A 1 947 ? 17.601 14.857 -21.524 1.00 89.38 947 HIS A O 1
ATOM 7187 N N . ASP A 1 948 ? 17.374 13.832 -23.531 1.00 87.56 948 ASP A N 1
ATOM 7188 C CA . ASP A 1 948 ? 16.760 14.908 -24.305 1.00 87.56 948 ASP A CA 1
ATOM 7189 C C . ASP A 1 948 ? 15.647 14.314 -25.183 1.00 87.56 948 ASP A C 1
ATOM 7191 O O . ASP A 1 948 ? 15.907 13.726 -26.232 1.00 87.56 948 ASP A O 1
ATOM 7195 N N . ALA A 1 949 ? 14.397 14.425 -24.727 1.00 85.12 949 ALA A N 1
ATOM 7196 C CA . ALA A 1 949 ? 13.266 13.736 -25.346 1.00 85.12 949 ALA A CA 1
ATOM 7197 C C . ALA A 1 949 ? 12.989 14.178 -26.794 1.00 85.12 949 ALA A C 1
ATOM 7199 O O . ALA A 1 949 ? 12.468 13.379 -27.570 1.00 85.12 949 ALA A O 1
ATOM 7200 N N . ASP A 1 950 ? 13.352 15.408 -27.170 1.00 83.81 950 ASP A N 1
ATOM 7201 C CA . ASP A 1 950 ? 13.127 15.924 -28.524 1.00 83.81 950 ASP A CA 1
ATOM 7202 C C . ASP A 1 950 ? 14.148 15.349 -29.514 1.00 83.81 950 ASP A C 1
ATOM 7204 O O . ASP A 1 950 ? 13.824 15.063 -30.669 1.00 83.81 950 ASP A O 1
ATOM 7208 N N . LEU A 1 951 ? 15.385 15.138 -29.055 1.00 83.81 951 LEU A N 1
ATOM 7209 C CA . LEU A 1 951 ? 16.459 14.550 -29.857 1.00 83.81 951 LEU A CA 1
ATOM 7210 C C . LEU A 1 951 ? 16.425 13.012 -29.856 1.00 83.81 951 LEU A C 1
ATOM 7212 O O . LEU A 1 951 ? 16.866 12.379 -30.817 1.00 83.81 951 LEU A O 1
ATOM 7216 N N . GLU A 1 952 ? 15.873 12.403 -28.808 1.00 91.94 952 GLU A N 1
ATOM 7217 C CA . GLU A 1 952 ? 15.814 10.952 -28.576 1.00 91.94 952 GLU A CA 1
ATOM 7218 C C . GLU A 1 952 ? 14.582 10.284 -29.203 1.00 91.94 952 GLU A C 1
ATOM 7220 O O . GLU A 1 952 ? 13.996 9.358 -28.639 1.00 91.94 952 GLU A O 1
ATOM 7225 N N . ARG A 1 953 ? 14.192 10.739 -30.398 1.00 93.88 953 ARG A N 1
ATOM 7226 C CA . ARG A 1 953 ? 13.072 10.170 -31.166 1.00 93.88 953 ARG A CA 1
ATOM 7227 C C . ARG A 1 953 ? 13.509 9.308 -32.351 1.00 93.88 953 ARG A C 1
ATOM 7229 O O . ARG A 1 953 ? 12.676 8.696 -33.010 1.00 93.88 953 ARG A O 1
ATOM 7236 N N . TYR A 1 954 ? 14.815 9.217 -32.597 1.00 95.69 954 TYR A N 1
ATOM 7237 C CA . TYR A 1 954 ? 15.427 8.469 -33.699 1.00 95.69 954 TYR A CA 1
ATOM 7238 C C . TYR A 1 954 ? 16.394 7.414 -33.158 1.00 95.69 954 TYR A C 1
ATOM 7240 O O . TYR A 1 954 ? 17.124 7.683 -32.207 1.00 95.69 954 TYR A O 1
ATOM 7248 N N . LEU A 1 955 ? 16.489 6.240 -33.797 1.00 96.88 955 LEU A N 1
ATOM 7249 C CA . LEU A 1 955 ? 17.361 5.152 -33.307 1.00 96.88 955 LEU A CA 1
ATOM 7250 C C . LEU A 1 955 ? 18.850 5.531 -33.229 1.00 96.88 955 LEU A C 1
ATOM 7252 O O . LEU A 1 955 ? 19.609 4.820 -32.573 1.00 96.88 955 LEU A O 1
ATOM 7256 N N . VAL A 1 956 ? 19.281 6.603 -33.903 1.00 96.81 956 VAL A N 1
ATOM 7257 C CA . VAL A 1 956 ? 20.648 7.128 -33.815 1.00 96.81 956 VAL A CA 1
ATOM 7258 C C . VAL A 1 956 ? 20.660 8.441 -33.033 1.00 96.81 956 VAL A C 1
ATOM 7260 O O . VAL A 1 956 ? 20.187 9.461 -33.530 1.00 96.81 956 VAL A O 1
ATOM 7263 N N . VAL A 1 957 ? 21.269 8.425 -31.848 1.00 95.25 957 VAL A N 1
ATOM 7264 C CA . VAL A 1 957 ? 21.372 9.568 -30.930 1.00 95.25 957 VAL A CA 1
ATOM 7265 C C . VAL A 1 957 ? 22.835 9.985 -30.813 1.00 95.25 957 VAL A C 1
ATOM 7267 O O . VAL A 1 957 ? 23.721 9.153 -30.628 1.00 95.25 957 VAL A O 1
ATOM 7270 N N . LYS A 1 958 ? 23.128 11.281 -30.955 1.00 94.44 958 LYS A N 1
ATOM 7271 C CA . LYS A 1 958 ? 24.502 11.788 -30.819 1.00 94.44 958 LYS A CA 1
ATOM 7272 C C . LYS A 1 958 ? 24.884 11.914 -29.339 1.00 94.44 958 LYS A C 1
ATOM 7274 O O . LYS A 1 958 ? 24.023 12.273 -28.542 1.00 94.44 958 LYS A O 1
ATOM 7279 N N . PRO A 1 959 ? 26.160 11.698 -28.976 1.00 94.94 959 PRO A N 1
ATOM 7280 C CA . PRO A 1 959 ? 26.655 12.041 -27.646 1.00 94.94 959 PRO A CA 1
ATOM 7281 C C . PRO A 1 959 ? 26.355 13.507 -27.309 1.00 94.94 959 PRO A C 1
ATOM 7283 O O . PRO A 1 959 ? 26.581 14.396 -28.131 1.00 94.94 959 PRO A O 1
ATOM 7286 N N . ASP A 1 960 ? 25.850 13.756 -26.105 1.00 94.19 960 ASP A N 1
ATOM 7287 C CA . ASP A 1 960 ? 25.448 15.083 -25.627 1.00 94.19 960 ASP A CA 1
ATOM 7288 C C . ASP A 1 960 ? 26.496 15.720 -24.697 1.00 94.19 960 ASP A C 1
ATOM 7290 O O . ASP A 1 960 ? 26.486 16.932 -24.465 1.00 94.19 960 ASP A O 1
ATOM 7294 N N . SER A 1 961 ? 27.433 14.909 -24.203 1.00 95.12 961 SER A N 1
ATOM 7295 C CA . SER A 1 961 ? 28.514 15.295 -23.304 1.00 95.12 961 SER A CA 1
ATOM 7296 C C . SER A 1 961 ? 29.875 14.741 -23.759 1.00 95.12 961 SER A C 1
ATOM 7298 O O . SER A 1 961 ? 29.974 13.883 -24.638 1.00 95.12 961 SER A O 1
ATOM 7300 N N . TYR A 1 962 ? 30.947 15.177 -23.099 1.00 95.88 962 TYR A N 1
ATOM 7301 C CA . TYR A 1 962 ? 32.254 14.516 -23.144 1.00 95.88 962 TYR A CA 1
ATOM 7302 C C . TYR A 1 962 ? 32.867 14.389 -21.743 1.00 95.88 962 TYR A C 1
ATOM 7304 O O . TYR A 1 962 ? 32.509 15.128 -20.821 1.00 95.88 962 TYR A O 1
ATOM 7312 N N . GLY A 1 963 ? 33.760 13.415 -21.570 1.00 95.00 963 GLY A N 1
ATOM 7313 C CA . GLY A 1 963 ? 34.501 13.192 -20.332 1.00 95.00 963 GLY A CA 1
ATOM 7314 C C . GLY A 1 963 ? 35.832 13.937 -20.341 1.00 95.00 963 GLY A C 1
ATOM 7315 O O . GLY A 1 963 ? 36.763 13.541 -21.040 1.00 95.00 963 GLY A O 1
ATOM 7316 N N . GLU A 1 964 ? 35.953 14.989 -19.537 1.00 94.75 964 GLU A N 1
ATOM 7317 C CA . GLU A 1 964 ? 37.235 15.641 -19.270 1.00 94.75 964 GLU A CA 1
ATOM 7318 C C . GLU A 1 964 ? 38.006 14.821 -18.230 1.00 94.75 964 GLU A C 1
ATOM 7320 O O . GLU A 1 964 ? 37.491 14.527 -17.151 1.00 94.75 964 GLU A O 1
ATOM 7325 N N . THR A 1 965 ? 39.221 14.380 -18.566 1.00 94.12 965 THR A N 1
ATOM 7326 C CA . THR A 1 965 ? 40.007 13.506 -17.680 1.00 94.12 965 THR A CA 1
ATOM 7327 C C . THR A 1 965 ? 40.519 14.290 -16.477 1.00 94.12 965 THR A C 1
ATOM 7329 O O . THR A 1 965 ? 41.160 15.325 -16.640 1.00 94.12 965 THR A O 1
ATOM 7332 N N . ARG A 1 966 ? 40.285 13.771 -15.269 1.00 90.50 966 ARG A N 1
ATOM 7333 C CA . ARG A 1 966 ? 40.810 14.354 -14.027 1.00 90.50 966 ARG A CA 1
ATOM 7334 C C . ARG A 1 966 ? 42.322 14.166 -13.906 1.00 90.50 966 ARG A C 1
ATOM 7336 O O . ARG A 1 966 ? 42.897 13.224 -14.462 1.00 90.50 966 ARG A O 1
ATOM 7343 N N . GLU A 1 967 ? 42.968 15.031 -13.124 1.00 83.62 967 GLU A N 1
ATOM 7344 C CA . GLU A 1 967 ? 44.404 14.923 -12.848 1.00 83.62 967 GLU A CA 1
ATOM 7345 C C . GLU A 1 967 ? 44.740 13.520 -12.305 1.00 83.62 967 GLU A C 1
ATOM 7347 O O . GLU A 1 967 ? 44.045 12.994 -11.436 1.00 83.62 967 GLU A O 1
ATOM 7352 N N . ARG A 1 968 ? 45.799 12.892 -12.838 1.00 79.12 968 ARG A N 1
ATOM 7353 C CA . ARG A 1 968 ? 46.277 11.549 -12.438 1.00 79.12 968 ARG A CA 1
ATOM 7354 C C . ARG A 1 968 ? 45.273 10.402 -12.660 1.00 79.12 968 ARG A C 1
ATOM 7356 O O . ARG A 1 968 ? 45.466 9.316 -12.122 1.00 79.12 968 ARG A O 1
ATOM 7363 N N . ALA A 1 969 ? 44.244 10.597 -13.491 1.00 84.19 969 ALA A N 1
ATOM 7364 C CA . ALA A 1 969 ? 43.240 9.574 -13.806 1.00 84.19 969 ALA A CA 1
ATOM 7365 C C . ALA A 1 969 ? 43.388 8.933 -15.204 1.00 84.19 969 ALA A C 1
ATOM 7367 O O . ALA A 1 969 ? 42.508 8.176 -15.613 1.00 84.19 969 ALA A O 1
ATOM 7368 N N . GLY A 1 970 ? 44.485 9.194 -15.929 1.00 85.25 970 GLY A N 1
ATOM 7369 C CA . GLY A 1 970 ? 44.684 8.772 -17.328 1.00 85.25 970 GLY A CA 1
ATOM 7370 C C . GLY A 1 970 ? 44.499 7.270 -17.583 1.00 85.25 970 GLY A C 1
ATOM 7371 O O . GLY A 1 970 ? 43.696 6.884 -18.429 1.00 85.25 970 GLY A O 1
ATOM 7372 N N . ASP A 1 971 ? 45.148 6.406 -16.797 1.00 87.50 971 ASP A N 1
ATOM 7373 C CA . ASP A 1 971 ? 45.014 4.946 -16.949 1.00 87.50 971 ASP A CA 1
ATOM 7374 C C . ASP A 1 971 ? 43.581 4.459 -16.698 1.00 87.50 971 ASP A C 1
ATOM 7376 O O . ASP A 1 971 ? 43.091 3.518 -17.325 1.00 87.50 971 ASP A O 1
ATOM 7380 N N . LYS A 1 972 ? 42.885 5.105 -15.759 1.00 90.31 972 LYS A N 1
ATOM 7381 C CA . LYS A 1 972 ? 41.496 4.790 -15.426 1.00 90.31 972 LYS A CA 1
ATOM 7382 C C . LYS A 1 972 ? 40.547 5.289 -16.515 1.00 90.31 972 LYS A C 1
ATOM 7384 O O . LYS A 1 972 ? 39.630 4.557 -16.874 1.00 90.31 972 LYS A O 1
ATOM 7389 N N . ALA A 1 973 ? 40.800 6.467 -17.084 1.00 93.00 973 ALA A N 1
ATOM 7390 C CA . ALA A 1 973 ? 40.088 6.986 -18.249 1.00 93.00 973 ALA A CA 1
ATOM 7391 C C . ALA A 1 973 ? 40.214 6.034 -19.448 1.00 93.00 973 ALA A C 1
ATOM 7393 O O . ALA A 1 973 ? 39.200 5.679 -20.044 1.00 93.00 973 ALA A O 1
ATOM 7394 N N . ALA A 1 974 ? 41.419 5.524 -19.729 1.00 93.38 974 ALA A N 1
ATOM 7395 C CA . ALA A 1 974 ? 41.642 4.534 -20.783 1.00 93.38 974 ALA A CA 1
ATOM 7396 C C . ALA A 1 974 ? 40.866 3.223 -20.538 1.00 93.38 974 ALA A C 1
ATOM 7398 O O . ALA A 1 974 ? 40.260 2.676 -21.460 1.00 93.38 974 ALA A O 1
ATOM 7399 N N . LYS A 1 975 ? 40.817 2.737 -19.287 1.00 93.62 975 LYS A N 1
ATOM 7400 C CA . LYS A 1 975 ? 40.018 1.554 -18.908 1.00 93.62 975 LYS A CA 1
ATOM 7401 C C . LYS A 1 975 ? 38.517 1.776 -19.080 1.00 93.62 975 LYS A C 1
ATOM 7403 O O . LYS A 1 975 ? 37.831 0.878 -19.558 1.00 93.62 975 LYS A O 1
ATOM 7408 N N . VAL A 1 976 ? 38.004 2.952 -18.710 1.00 94.44 976 VAL A N 1
ATOM 7409 C CA . VAL A 1 976 ? 36.593 3.299 -18.937 1.00 94.44 976 VAL A CA 1
ATOM 7410 C C . VAL A 1 976 ? 36.308 3.405 -20.435 1.00 94.44 976 VAL A C 1
ATOM 7412 O O . VAL A 1 976 ? 35.329 2.834 -20.906 1.00 94.44 976 VAL A O 1
ATOM 7415 N N . TRP A 1 977 ? 37.185 4.045 -21.210 1.00 95.69 977 TRP A N 1
ATOM 7416 C CA . TRP A 1 977 ? 37.043 4.156 -22.663 1.00 95.69 977 TRP A CA 1
ATOM 7417 C C . TRP A 1 977 ? 37.043 2.800 -23.377 1.00 95.69 977 TRP A C 1
ATOM 7419 O O . TRP A 1 977 ? 36.293 2.611 -24.327 1.00 95.69 977 TRP A O 1
ATOM 7429 N N . ALA A 1 978 ? 37.784 1.807 -22.878 1.00 93.50 978 ALA A N 1
ATOM 7430 C CA . ALA A 1 978 ? 37.744 0.443 -23.415 1.00 93.50 978 ALA A CA 1
ATOM 7431 C C . ALA A 1 978 ? 36.350 -0.224 -23.324 1.00 93.50 978 ALA A C 1
ATOM 7433 O O . ALA A 1 978 ? 36.101 -1.234 -23.992 1.00 93.50 978 ALA A O 1
ATOM 7434 N N . THR A 1 979 ? 35.440 0.334 -22.514 1.00 92.62 979 THR A N 1
ATOM 7435 C CA . THR A 1 979 ? 34.035 -0.097 -22.415 1.00 92.62 979 THR A CA 1
ATOM 7436 C C . THR A 1 979 ? 33.099 0.622 -23.392 1.00 92.62 979 THR A C 1
ATOM 7438 O O . THR A 1 979 ? 31.934 0.237 -23.488 1.00 92.62 979 THR A O 1
ATOM 7441 N N . ALA A 1 980 ? 33.588 1.629 -24.127 1.00 94.94 980 ALA A N 1
ATOM 7442 C CA . ALA A 1 980 ? 32.797 2.379 -25.093 1.00 94.94 980 ALA A CA 1
ATOM 7443 C C . ALA A 1 980 ? 32.226 1.461 -26.180 1.00 94.94 980 ALA A C 1
ATOM 7445 O O . ALA A 1 980 ? 32.860 0.514 -26.655 1.00 94.94 980 ALA A O 1
ATOM 7446 N N . THR A 1 981 ? 30.992 1.746 -26.565 1.00 96.62 981 THR A N 1
ATOM 7447 C CA . THR A 1 981 ? 30.231 0.980 -27.551 1.00 96.62 981 THR A CA 1
ATOM 7448 C C . THR A 1 981 ? 29.219 1.904 -28.209 1.00 96.62 981 THR A C 1
ATOM 7450 O O . THR A 1 981 ? 29.068 3.050 -27.794 1.00 96.62 981 THR A O 1
ATOM 7453 N N . ARG A 1 982 ? 28.548 1.423 -29.252 1.00 97.38 982 ARG A N 1
ATOM 7454 C CA . ARG A 1 982 ? 27.513 2.197 -29.929 1.00 97.38 982 ARG A CA 1
ATOM 7455 C C . ARG A 1 982 ? 26.143 1.984 -29.311 1.00 97.38 982 ARG A C 1
ATOM 7457 O O . ARG A 1 982 ? 25.325 2.883 -29.385 1.00 97.38 982 ARG A O 1
ATOM 7464 N N . LEU A 1 983 ? 25.876 0.818 -28.723 1.00 98.06 983 LEU A N 1
ATOM 7465 C CA . LEU A 1 983 ? 24.555 0.459 -28.212 1.00 98.06 983 LEU A CA 1
ATOM 7466 C C . LEU A 1 983 ? 24.372 0.884 -26.752 1.00 98.06 983 LEU A C 1
ATOM 7468 O O . LEU A 1 983 ? 25.144 0.500 -25.866 1.00 98.06 983 LEU A O 1
ATOM 7472 N N . HIS A 1 984 ? 23.302 1.631 -26.501 1.00 97.88 984 HIS A N 1
ATOM 7473 C CA . HIS A 1 984 ? 22.935 2.113 -25.177 1.00 97.88 984 HIS A CA 1
ATOM 7474 C C . HIS A 1 984 ? 21.463 1.824 -24.893 1.00 97.88 984 HIS A C 1
ATOM 7476 O O . HIS A 1 984 ? 20.625 1.954 -25.781 1.00 97.88 984 HIS A O 1
ATOM 7482 N N . PHE A 1 985 ? 21.153 1.444 -23.657 1.00 97.81 985 PHE A N 1
ATOM 7483 C CA . PHE A 1 985 ? 19.788 1.223 -23.179 1.00 97.81 985 PHE A CA 1
ATOM 7484 C C . PHE A 1 985 ? 19.364 2.363 -22.269 1.00 97.81 985 PHE A C 1
ATOM 7486 O O . PHE A 1 985 ? 20.201 2.949 -21.592 1.00 97.81 985 PHE A O 1
ATOM 7493 N N . ASN A 1 986 ? 18.073 2.656 -22.235 1.00 96.62 986 ASN A N 1
ATOM 7494 C CA . ASN A 1 986 ? 17.495 3.627 -21.324 1.00 96.62 986 ASN A CA 1
ATOM 7495 C C . ASN A 1 986 ? 17.523 3.070 -19.889 1.00 96.62 986 ASN A C 1
ATOM 7497 O O . ASN A 1 986 ? 17.272 1.882 -19.674 1.00 96.62 986 ASN A O 1
ATOM 7501 N N . ARG A 1 987 ? 17.857 3.904 -18.902 1.00 93.69 987 ARG A N 1
ATOM 7502 C CA . ARG A 1 987 ? 17.856 3.516 -17.483 1.00 93.69 987 ARG A CA 1
ATOM 7503 C C . ARG A 1 987 ? 16.586 3.935 -16.760 1.00 93.69 987 ARG A C 1
ATOM 7505 O O . ARG A 1 987 ? 15.977 3.118 -16.081 1.00 93.69 987 ARG A O 1
ATOM 7512 N N . ASP A 1 988 ? 16.230 5.208 -16.867 1.00 91.62 988 ASP A N 1
ATOM 7513 C CA . ASP A 1 988 ? 15.148 5.848 -16.118 1.00 91.62 988 ASP A CA 1
ATOM 7514 C C . ASP A 1 988 ? 14.022 6.200 -17.103 1.00 91.62 988 ASP A C 1
ATOM 7516 O O . ASP A 1 988 ? 13.674 7.368 -17.282 1.00 91.62 988 ASP A O 1
ATOM 7520 N N . PHE A 1 989 ? 13.497 5.178 -17.787 1.00 94.75 989 PHE A N 1
ATOM 7521 C CA . PHE A 1 989 ? 12.694 5.344 -18.993 1.00 94.75 989 PHE A CA 1
ATOM 7522 C C . PHE A 1 989 ? 11.336 5.958 -18.666 1.00 94.75 989 PHE A C 1
ATOM 7524 O O . PHE A 1 989 ? 10.429 5.283 -18.176 1.00 94.75 989 PHE A O 1
ATOM 7531 N N . GLN A 1 990 ? 11.187 7.251 -18.949 1.00 95.12 990 GLN A N 1
ATOM 7532 C CA . GLN A 1 990 ? 9.923 7.968 -18.826 1.00 95.12 990 GLN A CA 1
ATOM 7533 C C . GLN A 1 990 ? 9.028 7.617 -20.023 1.00 95.12 990 GLN A C 1
ATOM 7535 O O . GLN A 1 990 ? 8.940 8.375 -20.986 1.00 95.12 990 GLN A O 1
ATOM 7540 N N . LEU A 1 991 ? 8.382 6.450 -19.970 1.00 95.38 991 LEU A N 1
ATOM 7541 C CA . LEU A 1 991 ? 7.547 5.872 -21.032 1.00 95.38 991 LEU A CA 1
ATOM 7542 C C . LEU A 1 991 ? 6.518 6.854 -21.590 1.00 95.38 991 LEU A C 1
ATOM 7544 O O . LEU A 1 991 ? 6.222 6.829 -22.782 1.00 95.38 991 LEU A O 1
ATOM 7548 N N . ASN A 1 992 ? 5.994 7.735 -20.737 1.00 93.38 992 ASN A N 1
ATOM 7549 C CA . ASN A 1 992 ? 4.982 8.693 -21.145 1.00 93.38 992 ASN A CA 1
ATOM 7550 C C . ASN A 1 992 ? 5.531 9.937 -21.872 1.00 93.38 992 ASN A C 1
ATOM 7552 O O . ASN A 1 992 ? 4.748 10.766 -22.326 1.00 93.38 992 ASN A O 1
ATOM 7556 N N . SER A 1 993 ? 6.849 10.123 -21.986 1.00 93.50 993 SER A N 1
ATOM 7557 C CA . SER A 1 993 ? 7.447 11.266 -22.701 1.00 93.50 993 SER A CA 1
ATOM 7558 C C . SER A 1 993 ? 8.651 10.930 -23.578 1.00 93.50 993 SER A C 1
ATOM 7560 O O . SER A 1 993 ? 9.035 11.753 -24.398 1.00 93.50 993 SER A O 1
ATOM 7562 N N . GLN A 1 994 ? 9.273 9.771 -23.391 1.00 95.88 994 GLN A N 1
ATOM 7563 C CA . GLN A 1 994 ? 10.442 9.319 -24.138 1.00 95.88 994 GLN A CA 1
ATOM 7564 C C . GLN A 1 994 ? 10.045 8.209 -25.109 1.00 95.88 994 GLN A C 1
ATOM 7566 O O . GLN A 1 994 ? 9.153 7.410 -24.821 1.00 95.88 994 GLN A O 1
ATOM 7571 N N . SER A 1 995 ? 10.734 8.138 -26.245 1.00 96.69 995 SER A N 1
ATOM 7572 C CA . SER A 1 995 ? 10.359 7.239 -27.341 1.00 96.69 995 SER A CA 1
ATOM 7573 C C . SER A 1 995 ? 11.145 5.925 -27.377 1.00 96.69 995 SER A C 1
ATOM 7575 O O . SER A 1 995 ? 10.644 4.934 -27.910 1.00 96.69 995 SER A O 1
ATOM 7577 N N . LEU A 1 996 ? 12.372 5.898 -26.845 1.00 97.50 996 LEU A N 1
ATOM 7578 C CA . LEU A 1 996 ? 13.329 4.820 -27.106 1.00 97.50 996 LEU A CA 1
ATOM 7579 C C . LEU A 1 996 ? 13.766 4.075 -25.838 1.00 97.50 996 LEU A C 1
ATOM 7581 O O . LEU A 1 996 ? 14.229 4.683 -24.870 1.00 97.50 996 LEU A O 1
ATOM 7585 N N . ALA A 1 997 ? 13.702 2.742 -25.892 1.00 97.50 997 ALA A N 1
ATOM 7586 C CA . ALA A 1 997 ? 14.299 1.848 -24.896 1.00 97.50 997 ALA A CA 1
ATOM 7587 C C . ALA A 1 997 ? 15.795 1.624 -25.138 1.00 97.50 997 ALA A C 1
ATOM 7589 O O . ALA A 1 997 ? 16.543 1.359 -24.198 1.00 97.50 997 ALA A O 1
ATOM 7590 N N . ALA A 1 998 ? 16.235 1.701 -26.395 1.00 97.94 998 ALA A N 1
ATOM 7591 C CA . ALA A 1 998 ? 17.638 1.595 -26.773 1.00 97.94 998 ALA A CA 1
ATOM 7592 C C . ALA A 1 998 ? 17.956 2.491 -27.972 1.00 97.94 998 ALA A C 1
ATOM 7594 O O . ALA A 1 998 ? 17.109 2.701 -28.841 1.00 97.94 998 ALA A O 1
ATOM 7595 N N . CYS A 1 999 ? 19.189 2.976 -28.058 1.00 97.38 999 CYS A N 1
ATOM 7596 C CA . CYS A 1 999 ? 19.671 3.768 -29.185 1.00 97.38 999 CYS A CA 1
ATOM 7597 C C . CYS A 1 999 ? 21.101 3.382 -29.574 1.00 97.38 999 CYS A C 1
ATOM 7599 O O . CYS A 1 999 ? 21.831 2.755 -28.799 1.00 97.38 999 CYS A O 1
ATOM 7601 N N . LEU A 1 1000 ? 21.511 3.792 -30.776 1.00 97.62 1000 LEU A N 1
ATOM 7602 C CA . LEU A 1 1000 ? 22.900 3.753 -31.217 1.00 97.62 1000 LEU A CA 1
ATOM 7603 C C . LEU A 1 1000 ? 23.513 5.149 -31.228 1.00 97.62 1000 LEU A C 1
ATOM 7605 O O . LEU A 1 1000 ? 22.915 6.090 -31.741 1.00 97.62 1000 LEU A O 1
ATOM 7609 N N . THR A 1 1001 ? 24.758 5.262 -30.788 1.00 96.56 1001 THR A N 1
ATOM 7610 C CA . THR A 1 1001 ? 25.610 6.395 -31.144 1.00 96.56 1001 THR A CA 1
ATOM 7611 C C . THR A 1 1001 ? 26.251 6.175 -32.525 1.00 96.56 1001 THR A C 1
ATOM 7613 O O . THR A 1 1001 ? 26.474 5.028 -32.944 1.00 96.56 1001 THR A O 1
ATOM 7616 N N . PRO A 1 1002 ? 26.519 7.251 -33.301 1.00 94.31 1002 PRO A N 1
ATOM 7617 C CA . PRO A 1 1002 ? 27.132 7.123 -34.625 1.00 94.31 1002 PRO A CA 1
ATOM 7618 C C . PRO A 1 1002 ? 28.466 6.372 -34.578 1.00 94.31 1002 PRO A C 1
ATOM 7620 O O . PRO A 1 1002 ? 28.658 5.433 -35.349 1.00 94.31 1002 PRO A O 1
ATOM 7623 N N . GLU A 1 1003 ? 29.301 6.744 -33.607 1.00 94.69 1003 GLU A N 1
ATOM 7624 C CA . GLU A 1 1003 ? 30.607 6.175 -33.265 1.00 94.69 1003 GLU A CA 1
ATOM 7625 C C . GLU A 1 1003 ? 30.591 5.700 -31.804 1.00 94.69 1003 GLU A C 1
ATOM 7627 O O . GLU A 1 1003 ? 29.748 6.182 -31.044 1.00 94.69 1003 GLU A O 1
ATOM 7632 N N . PRO A 1 1004 ? 31.500 4.798 -31.378 1.00 95.69 1004 PRO A N 1
ATOM 7633 C CA . PRO A 1 1004 ? 31.558 4.341 -29.992 1.00 95.69 1004 PRO A CA 1
ATOM 7634 C C . PRO A 1 1004 ? 31.615 5.498 -28.986 1.00 95.69 1004 PRO A C 1
ATOM 7636 O O . PRO A 1 1004 ? 32.437 6.404 -29.111 1.00 95.69 1004 PRO A O 1
ATOM 7639 N N . ALA A 1 1005 ? 30.767 5.436 -27.962 1.00 96.44 1005 ALA A N 1
ATOM 7640 C CA . ALA A 1 1005 ? 30.713 6.406 -26.877 1.00 96.44 1005 ALA A CA 1
ATOM 7641 C C . ALA A 1 1005 ? 30.579 5.705 -25.519 1.00 96.44 1005 ALA A C 1
ATOM 7643 O O . ALA A 1 1005 ? 30.233 4.523 -25.423 1.00 96.44 1005 ALA A O 1
ATOM 7644 N N . ILE A 1 1006 ? 30.850 6.441 -24.443 1.00 96.62 1006 ILE A N 1
ATOM 7645 C CA . ILE A 1 1006 ? 30.591 5.966 -23.083 1.00 96.62 1006 ILE A CA 1
ATOM 7646 C C . ILE A 1 1006 ? 29.121 6.241 -22.745 1.00 96.62 1006 ILE A C 1
ATOM 7648 O O . ILE A 1 1006 ? 28.645 7.370 -22.856 1.00 96.62 1006 ILE A O 1
ATOM 7652 N N . GLY A 1 1007 ? 28.402 5.212 -22.306 1.00 94.19 1007 GLY A N 1
ATOM 7653 C CA . GLY A 1 1007 ? 27.043 5.338 -21.792 1.00 94.19 1007 GLY A CA 1
ATOM 7654 C C . GLY A 1 1007 ? 27.027 5.866 -20.363 1.00 94.19 1007 GLY A C 1
ATOM 7655 O O . GLY A 1 1007 ? 27.698 5.321 -19.488 1.00 94.19 1007 GLY A O 1
ATOM 7656 N N . GLY A 1 1008 ? 26.288 6.945 -20.137 1.00 89.12 1008 GLY A N 1
ATOM 7657 C CA . GLY A 1 1008 ? 26.207 7.639 -18.860 1.00 89.12 1008 GLY A CA 1
ATOM 7658 C C . GLY A 1 1008 ? 24.990 7.269 -18.020 1.00 89.12 1008 GLY A C 1
ATOM 7659 O O . GLY A 1 1008 ? 24.435 6.178 -18.126 1.00 89.12 1008 GLY A O 1
ATOM 7660 N N . ARG A 1 1009 ? 24.571 8.213 -17.167 1.00 87.06 1009 ARG A N 1
ATOM 7661 C CA . ARG A 1 1009 ? 23.462 8.032 -16.217 1.00 87.06 1009 ARG A CA 1
ATOM 7662 C C . ARG A 1 1009 ? 22.147 7.646 -16.909 1.00 87.06 1009 ARG A C 1
ATOM 7664 O O . ARG A 1 1009 ? 21.493 6.722 -16.446 1.00 87.06 1009 ARG A O 1
ATOM 7671 N N . ALA A 1 1010 ? 21.781 8.344 -17.982 1.00 91.75 1010 ALA A N 1
ATOM 7672 C CA . ALA A 1 1010 ? 20.545 8.112 -18.738 1.00 91.75 1010 ALA A CA 1
ATOM 7673 C C . ALA A 1 1010 ? 20.608 6.877 -19.654 1.00 91.75 1010 ALA A C 1
ATOM 7675 O O . ALA A 1 1010 ? 19.632 6.141 -19.784 1.00 91.75 1010 ALA A O 1
ATOM 7676 N N . TRP A 1 1011 ? 21.782 6.640 -20.249 1.00 95.50 1011 TRP A N 1
ATOM 7677 C CA . TRP A 1 1011 ? 21.976 5.698 -21.350 1.00 95.50 1011 TRP A CA 1
ATOM 7678 C C . TRP A 1 1011 ? 23.102 4.681 -21.086 1.00 95.50 1011 TRP A C 1
ATOM 7680 O O . TRP A 1 1011 ? 24.148 4.738 -21.743 1.00 95.50 1011 TRP A O 1
ATOM 7690 N N . PRO A 1 1012 ? 22.952 3.751 -20.123 1.00 95.81 1012 PRO A N 1
ATOM 7691 C CA . PRO A 1 1012 ? 23.925 2.692 -19.889 1.00 95.81 1012 PRO A CA 1
ATOM 7692 C C . PRO A 1 1012 ? 24.317 1.935 -21.160 1.00 95.81 1012 PRO A C 1
ATOM 7694 O O . PRO A 1 1012 ? 23.475 1.457 -21.919 1.00 95.81 1012 PRO A O 1
ATOM 7697 N N . SER A 1 1013 ? 25.623 1.785 -21.370 1.00 96.50 1013 SER A N 1
ATOM 7698 C CA . SER A 1 1013 ? 26.164 1.016 -22.491 1.00 96.50 1013 SER A CA 1
ATOM 7699 C C . SER A 1 1013 ? 25.858 -0.475 -22.370 1.00 96.50 1013 SER A C 1
ATOM 7701 O O . SER A 1 1013 ? 25.847 -1.038 -21.273 1.00 96.50 1013 SER A O 1
ATOM 7703 N N . TYR A 1 1014 ? 25.722 -1.141 -23.511 1.00 97.12 1014 TYR A N 1
ATOM 7704 C CA . TYR A 1 1014 ? 25.747 -2.593 -23.607 1.00 97.12 1014 TYR A CA 1
ATOM 7705 C C . TYR A 1 1014 ? 26.573 -3.017 -24.817 1.00 97.12 1014 TYR A C 1
ATOM 7707 O O . TYR A 1 1014 ? 26.319 -2.587 -25.938 1.00 97.12 1014 TYR A O 1
ATOM 7715 N N . ARG A 1 1015 ? 27.565 -3.874 -24.589 1.00 95.50 1015 ARG A N 1
ATOM 7716 C CA . ARG A 1 1015 ? 28.469 -4.362 -25.625 1.00 95.50 1015 ARG A CA 1
ATOM 7717 C C . ARG A 1 1015 ? 28.095 -5.799 -25.996 1.00 95.50 1015 ARG A C 1
ATOM 7719 O O . ARG A 1 1015 ? 28.401 -6.703 -25.213 1.00 95.50 1015 ARG A O 1
ATOM 7726 N N . PRO A 1 1016 ? 27.458 -6.034 -27.156 1.00 94.38 1016 PRO A N 1
ATOM 7727 C CA . PRO A 1 1016 ? 27.199 -7.389 -27.624 1.00 94.38 1016 PRO A CA 1
ATOM 7728 C C . PRO A 1 1016 ? 28.511 -8.111 -27.958 1.00 94.38 1016 PRO A C 1
ATOM 7730 O O . PRO A 1 1016 ? 29.503 -7.498 -28.360 1.00 94.38 1016 PRO A O 1
ATOM 7733 N N . ASN A 1 1017 ? 28.511 -9.429 -27.789 1.00 90.00 1017 ASN A N 1
ATOM 7734 C CA . ASN A 1 1017 ? 29.606 -10.304 -28.181 1.00 90.00 1017 ASN A CA 1
ATOM 7735 C C . ASN A 1 1017 ? 29.520 -10.621 -29.681 1.00 90.00 1017 ASN A C 1
ATOM 7737 O O . ASN A 1 1017 ? 28.433 -10.804 -30.230 1.00 90.00 1017 ASN A O 1
ATOM 7741 N N . GLY A 1 1018 ? 30.676 -10.789 -30.322 1.00 86.75 1018 GLY A N 1
ATOM 7742 C CA . GLY A 1 1018 ? 30.753 -11.291 -31.692 1.00 86.75 1018 GLY A CA 1
ATOM 7743 C C . GLY A 1 1018 ? 30.491 -10.220 -32.749 1.00 86.75 1018 GLY A C 1
ATOM 7744 O O . GLY A 1 1018 ? 31.209 -9.225 -32.814 1.00 86.75 1018 GLY A O 1
ATOM 7745 N N . ASP A 1 1019 ? 29.522 -10.478 -33.625 1.00 89.00 1019 ASP A N 1
ATOM 7746 C CA . ASP A 1 1019 ? 29.275 -9.690 -34.832 1.00 89.00 1019 ASP A CA 1
ATOM 7747 C C . ASP A 1 1019 ? 28.808 -8.254 -34.509 1.00 89.00 1019 ASP A C 1
ATOM 7749 O O . ASP A 1 1019 ? 27.803 -8.083 -33.814 1.00 89.00 1019 ASP A O 1
ATOM 7753 N N . PRO A 1 1020 ? 29.463 -7.204 -35.041 1.00 87.50 1020 PRO A N 1
ATOM 7754 C CA . PRO A 1 1020 ? 29.023 -5.821 -34.861 1.00 87.50 1020 PRO A CA 1
ATOM 7755 C C . PRO A 1 1020 ? 27.577 -5.559 -35.306 1.00 87.50 1020 PRO A C 1
ATOM 7757 O O . PRO A 1 1020 ? 26.911 -4.697 -34.744 1.00 87.50 1020 PRO A O 1
ATOM 7760 N N . ARG A 1 1021 ? 27.038 -6.317 -36.272 1.00 92.75 1021 ARG A N 1
ATOM 7761 C CA . ARG A 1 1021 ? 25.644 -6.196 -36.740 1.00 92.75 1021 ARG A CA 1
ATOM 7762 C C . ARG A 1 1021 ? 24.625 -6.478 -35.632 1.00 92.75 1021 ARG A C 1
ATOM 7764 O O . ARG A 1 1021 ? 23.512 -5.953 -35.698 1.00 92.75 1021 ARG A O 1
ATOM 7771 N N . CYS A 1 1022 ? 25.002 -7.236 -34.600 1.00 93.81 1022 CYS A N 1
ATOM 7772 C CA . CYS A 1 1022 ? 24.156 -7.531 -33.442 1.00 93.81 1022 CYS A CA 1
ATOM 7773 C C . CYS A 1 1022 ? 23.662 -6.265 -32.732 1.00 93.81 1022 CYS A C 1
ATOM 7775 O O . CYS A 1 1022 ? 22.537 -6.244 -32.239 1.00 93.81 1022 CYS A O 1
ATOM 7777 N N . GLU A 1 1023 ? 24.460 -5.192 -32.712 1.00 96.00 1023 GLU A N 1
ATOM 7778 C CA . GLU A 1 1023 ? 24.080 -3.941 -32.047 1.00 96.00 1023 GLU A CA 1
ATOM 7779 C C . GLU A 1 1023 ? 22.842 -3.295 -32.702 1.00 96.00 1023 GLU A C 1
ATOM 7781 O O . GLU A 1 1023 ? 21.943 -2.818 -32.010 1.00 96.00 1023 GLU A O 1
ATOM 7786 N N . LYS A 1 1024 ? 22.742 -3.376 -34.038 1.00 97.19 1024 LYS A N 1
ATOM 7787 C CA . LYS A 1 1024 ? 21.597 -2.881 -34.816 1.00 97.19 1024 LYS A CA 1
ATOM 7788 C C . LYS A 1 1024 ? 20.354 -3.735 -34.578 1.00 97.19 1024 LYS A C 1
ATOM 7790 O O . LYS A 1 1024 ? 19.264 -3.193 -34.431 1.00 97.19 1024 LYS A O 1
ATOM 7795 N N . VAL A 1 1025 ? 20.518 -5.060 -34.533 1.00 97.69 1025 VAL A N 1
ATOM 7796 C CA . VAL A 1 1025 ? 19.415 -6.003 -34.282 1.00 97.69 1025 VAL A CA 1
ATOM 7797 C C . VAL A 1 1025 ? 18.804 -5.754 -32.905 1.00 97.69 1025 VAL A C 1
ATOM 7799 O O . VAL A 1 1025 ? 17.587 -5.628 -32.793 1.00 97.69 1025 VAL A O 1
ATOM 7802 N N . LEU A 1 1026 ? 19.640 -5.644 -31.869 1.00 98.06 1026 LEU A N 1
ATOM 7803 C CA . LEU A 1 1026 ? 19.180 -5.409 -30.501 1.00 98.06 1026 LEU A CA 1
ATOM 7804 C C . LEU A 1 1026 ? 18.510 -4.041 -30.347 1.00 98.06 1026 LEU A C 1
ATOM 7806 O O . LEU A 1 1026 ? 17.494 -3.952 -29.665 1.00 98.06 1026 LEU A O 1
ATOM 7810 N N . ALA A 1 1027 ? 19.014 -2.997 -31.013 1.00 98.06 1027 ALA A N 1
ATOM 7811 C CA . ALA A 1 1027 ? 18.360 -1.690 -31.001 1.00 98.06 1027 ALA A CA 1
ATOM 7812 C C . ALA A 1 1027 ? 17.014 -1.676 -31.730 1.00 98.06 1027 ALA A C 1
ATOM 7814 O O . ALA A 1 1027 ? 16.085 -1.024 -31.264 1.00 98.06 1027 ALA A O 1
ATOM 7815 N N . LEU A 1 1028 ? 16.878 -2.402 -32.844 1.00 98.56 1028 LEU A N 1
ATOM 7816 C CA . LEU A 1 1028 ? 15.574 -2.585 -33.484 1.00 98.56 1028 LEU A CA 1
ATOM 7817 C C . LEU A 1 1028 ? 14.625 -3.329 -32.544 1.00 98.56 1028 LEU A C 1
ATOM 7819 O O . LEU A 1 1028 ? 13.544 -2.831 -32.258 1.00 98.56 1028 LEU A O 1
ATOM 7823 N N . TRP A 1 1029 ? 15.051 -4.483 -32.019 1.00 98.38 1029 TRP A N 1
ATOM 7824 C CA . TRP A 1 1029 ? 14.231 -5.316 -31.141 1.00 98.38 1029 TRP A CA 1
ATOM 7825 C C . TRP A 1 1029 ? 13.755 -4.564 -29.898 1.00 98.38 1029 TRP A C 1
ATOM 7827 O O . TRP A 1 1029 ? 12.564 -4.572 -29.610 1.00 98.38 1029 TRP A O 1
ATOM 7837 N N . ALA A 1 1030 ? 14.653 -3.883 -29.184 1.00 98.25 1030 ALA A N 1
ATOM 7838 C CA . ALA A 1 1030 ? 14.317 -3.178 -27.948 1.00 98.25 1030 ALA A CA 1
ATOM 7839 C C . ALA A 1 1030 ? 13.226 -2.109 -28.135 1.00 98.25 1030 ALA A C 1
ATOM 7841 O O . ALA A 1 1030 ? 12.508 -1.814 -27.187 1.00 98.25 1030 ALA A O 1
ATOM 7842 N N . ASN A 1 1031 ? 13.082 -1.560 -29.347 1.00 98.44 1031 ASN A N 1
ATOM 7843 C CA . ASN A 1 1031 ? 12.080 -0.543 -29.675 1.00 98.44 1031 ASN A CA 1
ATOM 7844 C C . ASN A 1 1031 ? 10.830 -1.101 -30.385 1.00 98.44 1031 ASN A C 1
ATOM 7846 O O . ASN A 1 1031 ? 9.961 -0.319 -30.768 1.00 98.44 1031 ASN A O 1
ATOM 7850 N N . THR A 1 1032 ? 10.722 -2.425 -30.550 1.00 98.44 1032 THR A N 1
ATOM 7851 C CA . THR A 1 1032 ? 9.456 -3.104 -30.896 1.00 98.44 1032 THR A CA 1
ATOM 7852 C C . THR A 1 1032 ? 8.525 -3.154 -29.685 1.00 98.44 1032 THR A C 1
ATOM 7854 O O . THR A 1 1032 ? 8.989 -3.086 -28.548 1.00 98.44 1032 THR A O 1
ATOM 7857 N N . THR A 1 1033 ? 7.226 -3.360 -29.890 1.00 97.94 1033 THR A N 1
ATOM 7858 C CA . THR A 1 1033 ? 6.251 -3.549 -28.803 1.00 97.94 1033 THR A CA 1
ATOM 7859 C C . THR A 1 1033 ? 6.648 -4.694 -27.851 1.00 97.94 1033 THR A C 1
ATOM 7861 O O . THR A 1 1033 ? 6.715 -4.442 -26.648 1.00 97.94 1033 THR A O 1
ATOM 7864 N N . PRO A 1 1034 ? 7.021 -5.911 -28.312 1.00 97.88 1034 PRO A N 1
ATOM 7865 C CA . PRO A 1 1034 ? 7.537 -6.956 -27.417 1.00 97.88 1034 PRO A CA 1
ATOM 7866 C C . PRO A 1 1034 ? 8.829 -6.578 -26.676 1.00 97.88 1034 PRO A C 1
ATOM 7868 O O . PRO A 1 1034 ? 9.037 -7.006 -25.539 1.00 97.88 1034 PRO A O 1
ATOM 7871 N N . GLY A 1 1035 ? 9.697 -5.772 -27.296 1.00 97.94 1035 GLY A N 1
ATOM 7872 C CA . GLY A 1 1035 ? 10.904 -5.239 -26.661 1.00 97.94 1035 GLY A CA 1
ATOM 7873 C C . GLY A 1 1035 ? 10.591 -4.252 -25.536 1.00 97.94 1035 GLY A C 1
ATOM 7874 O O . GLY A 1 1035 ? 11.150 -4.368 -24.445 1.00 97.94 1035 GLY A O 1
ATOM 7875 N N . LEU A 1 1036 ? 9.647 -3.337 -25.772 1.00 98.25 1036 LEU A N 1
ATOM 7876 C CA . LEU A 1 1036 ? 9.174 -2.375 -24.776 1.00 98.25 1036 LEU A CA 1
ATOM 7877 C C . LEU A 1 1036 ? 8.470 -3.070 -23.604 1.00 98.25 1036 LEU A C 1
ATOM 7879 O O . LEU A 1 1036 ? 8.759 -2.748 -22.453 1.00 98.25 1036 LEU A O 1
ATOM 7883 N N . ILE A 1 1037 ? 7.618 -4.064 -23.881 1.00 97.50 1037 ILE A N 1
ATOM 7884 C CA . ILE A 1 1037 ? 6.963 -4.876 -22.845 1.00 97.50 1037 ILE A CA 1
ATOM 7885 C C . ILE A 1 1037 ? 8.012 -5.647 -22.033 1.00 97.50 1037 ILE A C 1
ATOM 7887 O O . ILE A 1 1037 ? 7.977 -5.594 -20.807 1.00 97.50 1037 ILE A O 1
ATOM 7891 N N . SER A 1 1038 ? 8.994 -6.287 -22.683 1.00 96.25 1038 SER A N 1
ATOM 7892 C CA . SER A 1 1038 ? 10.102 -6.974 -21.993 1.00 96.25 1038 SER A CA 1
ATOM 7893 C C . SER A 1 1038 ? 10.898 -6.034 -21.080 1.00 96.25 1038 SER A C 1
ATOM 7895 O O . SER A 1 1038 ? 11.276 -6.424 -19.976 1.00 96.25 1038 SER A O 1
ATOM 7897 N N . PHE A 1 1039 ? 11.141 -4.790 -21.513 1.00 96.38 1039 PHE A N 1
ATOM 7898 C CA . PHE A 1 1039 ? 11.802 -3.767 -20.697 1.00 96.38 1039 PHE A CA 1
ATOM 7899 C C . PHE A 1 1039 ? 10.953 -3.388 -19.484 1.00 96.38 1039 PHE A C 1
ATOM 7901 O O . PHE A 1 1039 ? 11.426 -3.443 -18.348 1.00 96.38 1039 PHE A O 1
ATOM 7908 N N . TRP A 1 1040 ? 9.697 -3.016 -19.727 1.00 95.00 1040 TRP A N 1
ATOM 7909 C CA . TRP A 1 1040 ? 8.747 -2.587 -18.704 1.00 95.00 1040 TRP A CA 1
ATOM 7910 C C . TRP A 1 1040 ? 8.485 -3.677 -17.658 1.00 95.00 1040 TRP A C 1
ATOM 7912 O O . TRP A 1 1040 ? 8.414 -3.368 -16.471 1.00 95.00 1040 TRP A O 1
ATOM 7922 N N . TRP A 1 1041 ? 8.431 -4.943 -18.080 1.00 93.25 1041 TRP A N 1
ATOM 7923 C CA . TRP A 1 1041 ? 8.171 -6.101 -17.225 1.00 93.25 1041 TRP A CA 1
ATOM 7924 C C . TRP A 1 1041 ? 9.183 -6.260 -16.086 1.00 93.25 1041 TRP A C 1
ATOM 7926 O O . TRP A 1 1041 ? 8.816 -6.533 -14.944 1.00 93.25 1041 TRP A O 1
ATOM 7936 N N . ILE A 1 1042 ? 10.473 -6.078 -16.382 1.00 90.88 1042 ILE A N 1
ATOM 7937 C CA . ILE A 1 1042 ? 11.549 -6.287 -15.401 1.00 90.88 1042 ILE A CA 1
ATOM 7938 C C . ILE A 1 1042 ? 11.974 -5.002 -14.674 1.00 90.88 1042 ILE A C 1
ATOM 7940 O O . ILE A 1 1042 ? 12.754 -5.061 -13.718 1.00 90.88 1042 ILE A O 1
ATOM 7944 N N . ALA A 1 1043 ? 11.509 -3.844 -15.143 1.00 91.62 1043 ALA A N 1
ATOM 7945 C CA . ALA A 1 1043 ? 11.884 -2.537 -14.627 1.00 91.62 1043 ALA A CA 1
ATOM 7946 C C . ALA A 1 1043 ? 11.056 -2.144 -13.394 1.00 91.62 1043 ALA A C 1
ATOM 7948 O O . ALA A 1 1043 ? 9.870 -2.446 -13.285 1.00 91.62 1043 ALA A O 1
ATOM 7949 N N . GLY A 1 1044 ? 11.662 -1.413 -12.456 1.00 89.25 1044 GLY A N 1
ATOM 7950 C CA . GLY A 1 1044 ? 10.947 -0.856 -11.308 1.00 89.25 1044 GLY A CA 1
ATOM 7951 C C . GLY A 1 1044 ? 9.945 0.214 -11.743 1.00 89.25 1044 GLY A C 1
ATOM 7952 O O . GLY A 1 1044 ? 10.330 1.176 -12.403 1.00 89.25 1044 GLY A O 1
ATOM 7953 N N . ARG A 1 1045 ? 8.675 0.078 -11.341 1.00 89.62 1045 ARG A N 1
ATOM 7954 C CA . ARG A 1 1045 ? 7.569 0.987 -11.721 1.00 89.62 1045 ARG A CA 1
ATOM 7955 C C . ARG A 1 1045 ? 7.106 1.867 -10.565 1.00 89.62 1045 ARG A C 1
ATOM 7957 O O . ARG A 1 1045 ? 5.929 2.182 -10.432 1.00 89.62 1045 ARG A O 1
ATOM 7964 N N . GLN A 1 1046 ? 8.037 2.227 -9.689 1.00 84.06 1046 GLN A N 1
ATOM 7965 C CA . GLN A 1 1046 ? 7.764 2.973 -8.462 1.00 84.06 1046 GLN A CA 1
ATOM 7966 C C . GLN A 1 1046 ? 7.154 4.359 -8.735 1.00 84.06 1046 GLN A C 1
ATOM 7968 O O . GLN A 1 1046 ? 6.311 4.826 -7.978 1.00 84.06 1046 GLN A O 1
ATOM 7973 N N . GLN A 1 1047 ? 7.588 5.001 -9.823 1.00 82.69 1047 GLN A N 1
ATOM 7974 C CA . GLN A 1 1047 ? 7.168 6.338 -10.242 1.00 82.69 1047 GLN A CA 1
ATOM 7975 C C . GLN A 1 1047 ? 6.203 6.242 -11.429 1.00 82.69 1047 GLN A C 1
ATOM 7977 O O . GLN A 1 1047 ? 6.236 5.283 -12.198 1.00 82.69 1047 GLN A O 1
ATOM 7982 N N . GLU A 1 1048 ? 5.324 7.227 -11.573 1.00 82.62 1048 GLU A N 1
ATOM 7983 C CA . GLU A 1 1048 ? 4.308 7.235 -12.627 1.00 82.62 1048 GLU A CA 1
ATOM 7984 C C . GLU A 1 1048 ? 4.900 7.390 -14.028 1.00 82.62 1048 GLU A C 1
ATOM 7986 O O . GLU A 1 1048 ? 5.756 8.246 -14.277 1.00 82.62 1048 GLU A O 1
ATOM 7991 N N . GLY A 1 1049 ? 4.422 6.556 -14.957 1.00 89.50 1049 GLY A N 1
ATOM 7992 C CA . GLY A 1 1049 ? 4.865 6.566 -16.351 1.00 89.50 1049 GLY A CA 1
ATOM 7993 C C . GLY A 1 1049 ? 6.368 6.333 -16.521 1.00 89.50 1049 GLY A C 1
ATOM 7994 O O . GLY A 1 1049 ? 6.915 6.711 -17.558 1.00 89.50 1049 GLY A O 1
ATOM 7995 N N . ARG A 1 1050 ? 7.054 5.782 -15.507 1.00 91.19 1050 ARG A N 1
ATOM 7996 C CA . ARG A 1 1050 ? 8.505 5.579 -15.502 1.00 91.19 1050 ARG A CA 1
ATOM 7997 C C . ARG A 1 1050 ? 8.861 4.134 -15.171 1.00 91.19 1050 ARG A C 1
ATOM 7999 O O . ARG A 1 1050 ? 8.498 3.613 -14.118 1.00 91.19 1050 ARG A O 1
ATOM 8006 N N . ALA A 1 1051 ? 9.647 3.527 -16.052 1.00 93.31 1051 ALA A N 1
ATOM 8007 C CA . ALA A 1 1051 ? 10.224 2.201 -15.897 1.00 93.31 1051 ALA A CA 1
ATOM 8008 C C . ALA A 1 1051 ? 11.735 2.323 -15.638 1.00 93.31 1051 ALA A C 1
ATOM 8010 O O . ALA A 1 1051 ? 12.498 2.720 -16.516 1.00 93.31 1051 ALA A O 1
ATOM 8011 N N . ILE A 1 1052 ? 12.173 1.991 -14.421 1.00 92.00 1052 ILE A N 1
ATOM 8012 C CA . ILE A 1 1052 ? 13.575 2.098 -13.999 1.00 92.00 1052 ILE A CA 1
ATOM 8013 C C . ILE A 1 1052 ? 14.274 0.743 -14.146 1.00 92.00 1052 ILE A C 1
ATOM 8015 O O . ILE A 1 1052 ? 14.069 -0.169 -13.341 1.00 92.00 1052 ILE A O 1
ATOM 8019 N N . LEU A 1 1053 ? 15.141 0.619 -15.148 1.00 92.31 1053 LEU A N 1
ATOM 8020 C CA . LEU A 1 1053 ? 16.003 -0.538 -15.363 1.00 92.31 1053 LEU A CA 1
ATOM 8021 C C . LEU A 1 1053 ? 17.425 -0.209 -14.912 1.00 92.31 1053 LEU A C 1
ATOM 8023 O O . LEU A 1 1053 ? 18.212 0.395 -15.639 1.00 92.31 1053 LEU A O 1
ATOM 8027 N N . THR A 1 1054 ? 17.790 -0.616 -13.696 1.00 89.31 1054 THR A N 1
ATOM 8028 C CA . THR A 1 1054 ? 19.146 -0.348 -13.195 1.00 89.31 1054 THR A CA 1
ATOM 8029 C C . THR A 1 1054 ? 20.208 -1.030 -14.062 1.00 89.31 1054 THR A C 1
ATOM 8031 O O . THR A 1 1054 ? 19.993 -2.108 -14.615 1.00 89.31 1054 THR A O 1
ATOM 8034 N N . VAL A 1 1055 ? 21.415 -0.457 -14.109 1.00 90.81 1055 VAL A N 1
ATOM 8035 C CA . VAL A 1 1055 ? 22.563 -1.040 -14.833 1.00 90.81 1055 VAL A CA 1
ATOM 8036 C C . VAL A 1 1055 ? 22.810 -2.497 -14.419 1.00 90.81 1055 VAL A C 1
ATOM 8038 O O . VAL A 1 1055 ? 23.133 -3.338 -15.251 1.00 90.81 1055 VAL A O 1
ATOM 8041 N N . SER A 1 1056 ? 22.614 -2.822 -13.138 1.00 86.88 1056 SER A N 1
ATOM 8042 C CA . SER A 1 1056 ? 22.751 -4.184 -12.608 1.00 86.88 1056 SER A CA 1
ATOM 8043 C C . SER A 1 1056 ? 21.640 -5.140 -13.058 1.00 86.88 1056 SER A C 1
ATOM 8045 O O . SER A 1 1056 ? 21.873 -6.347 -13.091 1.00 86.88 1056 SER A O 1
ATOM 8047 N N . GLN A 1 1057 ? 20.451 -4.631 -13.395 1.00 89.44 1057 GLN A N 1
ATOM 8048 C CA . GLN A 1 1057 ? 19.330 -5.418 -13.920 1.00 89.44 1057 GLN A CA 1
ATOM 8049 C C . GLN A 1 1057 ? 19.351 -5.556 -15.438 1.00 89.44 1057 GLN A C 1
ATOM 8051 O O . GLN A 1 1057 ? 18.809 -6.538 -15.929 1.00 89.44 1057 GLN A O 1
ATOM 8056 N N . LEU A 1 1058 ? 20.011 -4.652 -16.171 1.00 93.81 1058 LEU A N 1
ATOM 8057 C CA . LEU A 1 1058 ? 20.117 -4.712 -17.633 1.00 93.81 1058 LEU A CA 1
ATOM 8058 C C . LEU A 1 1058 ? 20.483 -6.110 -18.183 1.00 93.81 1058 LEU A C 1
ATOM 8060 O O . LEU A 1 1058 ? 19.852 -6.542 -19.142 1.00 93.81 1058 LEU A O 1
ATOM 8064 N N . PRO A 1 1059 ? 21.407 -6.890 -17.579 1.00 93.94 1059 PRO A N 1
ATOM 8065 C CA . PRO A 1 1059 ? 21.696 -8.248 -18.045 1.00 93.94 1059 PRO A CA 1
ATOM 8066 C C . PRO A 1 1059 ? 20.509 -9.228 -17.985 1.00 93.94 1059 PRO A C 1
ATOM 8068 O O . PRO A 1 1059 ? 20.551 -10.256 -18.654 1.00 93.94 1059 PRO A O 1
ATOM 8071 N N . ARG A 1 1060 ? 19.476 -8.952 -17.179 1.00 91.94 1060 ARG A N 1
ATOM 8072 C CA . ARG A 1 1060 ? 18.254 -9.767 -17.074 1.00 91.94 1060 ARG A CA 1
ATOM 8073 C C . ARG A 1 1060 ? 17.211 -9.424 -18.138 1.00 91.94 1060 ARG A C 1
ATOM 8075 O O . ARG A 1 1060 ? 16.221 -10.136 -18.227 1.00 91.94 1060 ARG A O 1
ATOM 8082 N N . LEU A 1 1061 ? 17.406 -8.353 -18.911 1.00 95.06 1061 LEU A N 1
ATOM 8083 C CA . LEU A 1 1061 ? 16.488 -7.985 -19.984 1.00 95.06 1061 LEU A CA 1
ATOM 8084 C C . LEU A 1 1061 ? 16.447 -9.099 -21.029 1.00 95.06 1061 LEU A C 1
ATOM 8086 O O . LEU A 1 1061 ? 17.484 -9.482 -21.575 1.00 95.06 1061 LEU A O 1
ATOM 8090 N N . THR A 1 1062 ? 15.252 -9.615 -21.288 1.00 95.25 1062 THR A N 1
ATOM 8091 C CA . THR A 1 1062 ? 15.011 -10.592 -22.346 1.00 95.25 1062 THR A CA 1
ATOM 8092 C C . THR A 1 1062 ? 14.957 -9.872 -23.692 1.00 95.25 1062 THR A C 1
ATOM 8094 O O . THR A 1 1062 ? 14.237 -8.888 -23.860 1.00 95.25 1062 THR A O 1
ATOM 8097 N N . ALA A 1 1063 ? 15.750 -10.340 -24.652 1.00 97.00 1063 ALA A N 1
ATOM 8098 C CA . ALA A 1 1063 ? 15.822 -9.772 -25.991 1.00 97.00 1063 ALA A CA 1
ATOM 8099 C C . ALA A 1 1063 ? 16.005 -10.862 -27.055 1.00 97.00 1063 ALA A C 1
ATOM 8101 O O . ALA A 1 1063 ? 16.289 -12.014 -26.729 1.00 97.00 1063 ALA A O 1
ATOM 8102 N N . LEU A 1 1064 ? 15.856 -10.492 -28.329 1.00 97.00 1064 LEU A N 1
ATOM 8103 C CA . LEU A 1 1064 ? 16.102 -11.389 -29.457 1.00 97.00 1064 LEU A CA 1
ATOM 8104 C C . LEU A 1 1064 ? 17.521 -11.977 -29.405 1.00 97.00 1064 LEU A C 1
ATOM 8106 O O . LEU A 1 1064 ? 18.504 -11.235 -29.390 1.00 97.00 1064 LEU A O 1
ATOM 8110 N N . ASP A 1 1065 ? 17.621 -13.306 -29.421 1.00 96.31 1065 ASP A N 1
ATOM 8111 C CA . ASP A 1 1065 ? 18.881 -14.039 -29.440 1.00 96.31 1065 ASP A CA 1
ATOM 8112 C C . ASP A 1 1065 ? 19.536 -13.932 -30.815 1.00 96.31 1065 ASP A C 1
ATOM 8114 O O . ASP A 1 1065 ? 19.341 -14.756 -31.712 1.00 96.31 1065 ASP A O 1
ATOM 8118 N N . VAL A 1 1066 ? 20.348 -12.891 -30.974 1.00 94.00 1066 VAL A N 1
ATOM 8119 C CA . VAL A 1 1066 ? 21.037 -12.553 -32.225 1.00 94.00 1066 VAL A CA 1
ATOM 8120 C C . VAL A 1 1066 ? 21.917 -13.681 -32.768 1.00 94.00 1066 VAL A C 1
ATOM 8122 O O . VAL A 1 1066 ? 22.182 -13.716 -33.966 1.00 94.00 1066 VAL A O 1
ATOM 8125 N N . ARG A 1 1067 ? 22.341 -14.629 -31.920 1.00 92.94 1067 ARG A N 1
ATOM 8126 C CA . ARG A 1 1067 ? 23.185 -15.773 -32.311 1.00 92.94 1067 ARG A CA 1
ATOM 8127 C C . ARG A 1 1067 ? 22.416 -16.819 -33.117 1.00 92.94 1067 ARG A C 1
ATOM 8129 O O . ARG A 1 1067 ? 23.030 -17.651 -33.774 1.00 92.94 1067 ARG A O 1
ATOM 8136 N N . THR A 1 1068 ? 21.087 -16.787 -33.049 1.00 93.75 1068 THR A N 1
ATOM 8137 C CA . THR A 1 1068 ? 20.204 -17.695 -33.796 1.00 93.75 1068 THR A CA 1
ATOM 8138 C C . THR A 1 1068 ? 19.936 -17.214 -35.223 1.00 93.75 1068 THR A C 1
ATOM 8140 O O . THR A 1 1068 ? 19.439 -17.982 -36.047 1.00 93.75 1068 THR A O 1
ATOM 8143 N N . LEU A 1 1069 ? 20.277 -15.959 -35.537 1.00 94.69 1069 LEU A N 1
ATOM 8144 C CA . LEU A 1 1069 ? 20.024 -15.367 -36.843 1.00 94.69 1069 LEU A CA 1
ATOM 8145 C C . LEU A 1 1069 ? 21.063 -15.825 -37.866 1.00 94.69 1069 LEU A C 1
ATOM 8147 O O . LEU A 1 1069 ? 22.270 -15.738 -37.646 1.00 94.69 1069 LEU A O 1
ATOM 8151 N N . ASN A 1 1070 ? 20.589 -16.256 -39.032 1.00 95.00 1070 ASN A N 1
ATOM 8152 C CA . ASN A 1 1070 ? 21.468 -16.587 -40.150 1.00 95.00 1070 ASN A CA 1
ATOM 8153 C C . ASN A 1 1070 ? 21.940 -15.328 -40.909 1.00 95.00 1070 ASN A C 1
ATOM 8155 O O . ASN A 1 1070 ? 21.399 -14.232 -40.757 1.00 95.00 1070 ASN A O 1
ATOM 8159 N N . GLU A 1 1071 ? 22.9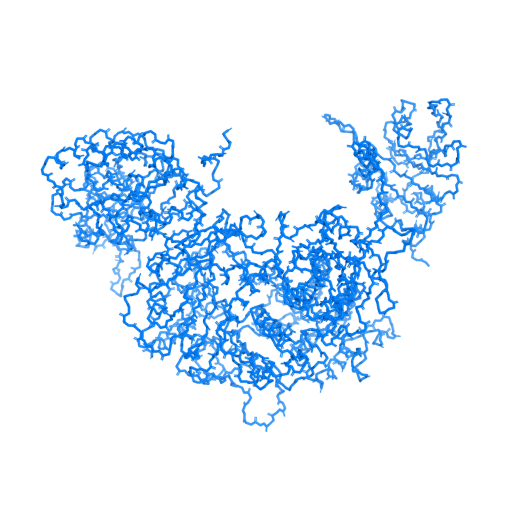18 -15.486 -41.806 1.00 95.62 1071 GLU A N 1
ATOM 8160 C CA . GLU A 1 1071 ? 23.477 -14.381 -42.607 1.00 95.62 1071 GLU A CA 1
ATOM 8161 C C . GLU A 1 1071 ? 22.436 -13.588 -43.411 1.00 95.62 1071 GLU A C 1
ATOM 8163 O O . GLU A 1 1071 ? 22.562 -12.372 -43.582 1.00 95.62 1071 GLU A O 1
ATOM 8168 N N . ARG A 1 1072 ? 21.386 -14.253 -43.912 1.00 95.75 1072 ARG A N 1
ATOM 8169 C CA . ARG A 1 1072 ? 20.308 -13.579 -44.646 1.00 95.75 1072 ARG A CA 1
ATOM 8170 C C . ARG A 1 1072 ? 19.502 -12.680 -43.709 1.00 95.75 1072 ARG A C 1
ATOM 8172 O O . ARG A 1 1072 ? 19.201 -11.546 -44.080 1.00 95.75 1072 ARG A O 1
ATOM 8179 N N . GLN A 1 1073 ? 19.182 -13.167 -42.513 1.00 96.44 1073 GLN A N 1
ATOM 8180 C CA . GLN A 1 1073 ? 18.480 -12.400 -41.484 1.00 96.44 1073 GLN A CA 1
ATOM 8181 C C . GLN A 1 1073 ? 19.330 -11.228 -40.986 1.00 96.44 1073 GLN A C 1
ATOM 8183 O O . GLN A 1 1073 ? 18.831 -10.109 -40.933 1.00 96.44 1073 GLN A O 1
ATOM 8188 N N . LEU A 1 1074 ? 20.627 -11.426 -40.732 1.00 95.88 1074 LEU A N 1
ATOM 8189 C CA . LEU A 1 1074 ? 21.528 -10.342 -40.318 1.00 95.88 1074 LEU A CA 1
ATOM 8190 C C . LEU A 1 1074 ? 21.601 -9.221 -41.368 1.00 95.88 1074 LEU A C 1
ATOM 8192 O O . LEU A 1 1074 ? 21.417 -8.052 -41.033 1.00 95.88 1074 LEU A O 1
ATOM 8196 N N . LYS A 1 1075 ? 21.764 -9.556 -42.657 1.00 95.88 1075 LYS A N 1
ATOM 8197 C CA . LYS A 1 1075 ? 21.740 -8.560 -43.750 1.00 95.88 1075 LYS A CA 1
ATOM 8198 C C . LYS A 1 1075 ? 20.395 -7.840 -43.870 1.00 95.88 1075 LYS A C 1
ATOM 8200 O O . LYS A 1 1075 ? 20.346 -6.634 -44.135 1.00 95.88 1075 LYS A O 1
ATOM 8205 N N . LYS A 1 1076 ? 19.288 -8.566 -43.680 1.00 96.56 1076 LYS A N 1
ATOM 8206 C CA . LYS A 1 1076 ? 17.944 -7.973 -43.660 1.00 96.56 1076 LYS A CA 1
ATOM 8207 C C . LYS A 1 1076 ? 17.814 -6.996 -42.492 1.00 96.56 1076 LYS A C 1
ATOM 8209 O O . LYS A 1 1076 ? 17.367 -5.877 -42.721 1.00 96.56 1076 LYS A O 1
ATOM 8214 N N . ALA A 1 1077 ? 18.265 -7.360 -41.294 1.00 96.25 1077 ALA A N 1
ATOM 8215 C CA . ALA A 1 1077 ? 18.231 -6.490 -40.123 1.00 96.25 1077 ALA A CA 1
ATOM 8216 C C . ALA A 1 1077 ? 19.058 -5.208 -40.312 1.00 96.25 1077 ALA A C 1
ATOM 8218 O O . ALA A 1 1077 ? 18.608 -4.135 -39.924 1.00 96.25 1077 ALA A O 1
ATOM 8219 N N . GLU A 1 1078 ? 20.213 -5.263 -40.983 1.00 96.50 1078 GLU A N 1
ATOM 8220 C CA . GLU A 1 1078 ? 20.957 -4.045 -41.338 1.00 96.50 1078 GLU A CA 1
ATOM 8221 C C . GLU A 1 1078 ? 20.164 -3.121 -42.265 1.00 96.50 1078 GLU A C 1
ATOM 8223 O O . GLU A 1 1078 ? 20.148 -1.905 -42.070 1.00 96.50 1078 GLU A O 1
ATOM 8228 N N . SER A 1 1079 ? 19.480 -3.700 -43.254 1.00 97.19 1079 SER A N 1
ATOM 8229 C CA . SER A 1 1079 ? 18.627 -2.945 -44.177 1.00 97.19 1079 SER A CA 1
ATOM 8230 C C . SER A 1 1079 ? 17.432 -2.325 -43.447 1.00 97.19 1079 SER A C 1
ATOM 8232 O O . SER A 1 1079 ? 17.083 -1.170 -43.696 1.00 97.19 1079 SER A O 1
ATOM 8234 N N . LEU A 1 1080 ? 16.833 -3.063 -42.505 1.00 97.81 1080 LEU A N 1
ATOM 8235 C CA . LEU A 1 1080 ? 15.784 -2.548 -41.625 1.00 97.81 1080 LEU A CA 1
ATOM 8236 C C . LEU A 1 1080 ? 16.314 -1.411 -40.747 1.00 97.81 1080 LEU A C 1
ATOM 8238 O O . LEU A 1 1080 ? 15.671 -0.370 -40.658 1.00 97.81 1080 LEU A O 1
ATOM 8242 N N . PHE A 1 1081 ? 17.511 -1.542 -40.176 1.00 97.81 1081 PHE A N 1
ATOM 8243 C CA . PHE A 1 1081 ? 18.106 -0.478 -39.372 1.00 97.81 1081 PHE A CA 1
ATOM 8244 C C . PHE A 1 1081 ? 18.258 0.812 -40.176 1.00 97.81 1081 PHE A C 1
ATOM 8246 O O . PHE A 1 1081 ? 17.825 1.864 -39.723 1.00 97.81 1081 PHE A O 1
ATOM 8253 N N . VAL A 1 1082 ? 18.783 0.739 -41.402 1.00 97.06 1082 VAL A N 1
ATOM 8254 C CA . VAL A 1 1082 ? 18.890 1.916 -42.282 1.00 97.06 1082 VAL A CA 1
ATOM 8255 C C . VAL A 1 1082 ? 17.516 2.535 -42.571 1.00 97.06 1082 VAL A C 1
ATOM 8257 O O . VAL A 1 1082 ? 17.397 3.760 -42.570 1.00 97.06 1082 VAL A O 1
ATOM 8260 N N . LYS A 1 1083 ? 16.477 1.709 -42.770 1.00 97.12 1083 LYS A N 1
ATOM 8261 C CA . LYS A 1 1083 ? 15.094 2.164 -42.995 1.00 97.12 1083 LYS A CA 1
ATOM 8262 C C . LYS A 1 1083 ? 14.525 2.917 -41.786 1.00 97.12 1083 LYS A C 1
ATOM 8264 O O . LYS A 1 1083 ? 13.890 3.951 -41.968 1.00 97.12 1083 LYS A O 1
ATOM 8269 N N . PHE A 1 1084 ? 14.730 2.407 -40.572 1.00 97.81 1084 PHE A N 1
ATOM 8270 C CA . PHE A 1 1084 ? 14.118 2.958 -39.355 1.00 97.81 1084 PHE A CA 1
ATOM 8271 C C . PHE A 1 1084 ? 14.982 4.004 -38.638 1.00 97.81 1084 PHE A C 1
ATOM 8273 O O . PHE A 1 1084 ? 14.444 4.804 -37.881 1.00 97.81 1084 PHE A O 1
ATOM 8280 N N . ALA A 1 1085 ? 16.290 4.074 -38.906 1.00 95.38 1085 ALA A N 1
ATOM 8281 C CA . ALA A 1 1085 ? 17.225 4.939 -38.178 1.00 95.38 1085 ALA A CA 1
ATOM 8282 C C . ALA A 1 1085 ? 16.886 6.437 -38.204 1.00 95.38 1085 ALA A C 1
ATOM 8284 O O . ALA A 1 1085 ? 17.314 7.167 -37.316 1.00 95.38 1085 ALA A O 1
ATOM 8285 N N . LYS A 1 1086 ? 16.147 6.893 -39.223 1.00 92.25 1086 LYS A N 1
ATOM 8286 C CA . LYS A 1 1086 ? 15.754 8.298 -39.419 1.00 92.25 1086 LYS A CA 1
ATOM 8287 C C . LYS A 1 1086 ? 14.249 8.537 -39.290 1.00 92.25 1086 LYS A C 1
ATOM 8289 O O . LYS A 1 1086 ? 13.797 9.641 -39.577 1.00 92.25 1086 LYS A O 1
ATOM 8294 N N . ARG A 1 1087 ? 13.471 7.514 -38.932 1.00 96.44 1087 ARG A N 1
ATOM 8295 C CA . ARG A 1 1087 ? 12.036 7.678 -38.689 1.00 96.44 1087 ARG A CA 1
ATOM 8296 C C . ARG A 1 1087 ? 11.814 8.169 -37.269 1.00 96.44 1087 ARG A C 1
ATOM 8298 O O . ARG A 1 1087 ? 12.553 7.785 -36.366 1.00 96.44 1087 ARG A O 1
ATOM 8305 N N . ASP A 1 1088 ? 10.800 9.004 -37.124 1.00 95.31 1088 ASP A N 1
ATOM 8306 C CA . ASP A 1 1088 ? 10.381 9.542 -35.843 1.00 95.31 1088 ASP A CA 1
ATOM 8307 C C . ASP A 1 1088 ? 9.548 8.503 -35.082 1.00 95.31 1088 ASP A C 1
ATOM 8309 O O . ASP A 1 1088 ? 8.623 7.918 -35.656 1.00 95.31 1088 ASP A O 1
ATOM 8313 N N . PHE A 1 1089 ? 9.896 8.267 -33.819 1.00 97.75 1089 PHE A N 1
ATOM 8314 C CA . PHE A 1 1089 ? 9.133 7.441 -32.886 1.00 97.75 1089 PHE A CA 1
ATOM 8315 C C . PHE A 1 1089 ? 8.377 8.339 -31.909 1.00 97.75 1089 PHE A C 1
ATOM 8317 O O . PHE A 1 1089 ? 8.949 9.255 -31.306 1.00 97.75 1089 PHE A O 1
ATOM 8324 N N . LEU A 1 1090 ? 7.102 8.035 -31.693 1.00 97.00 1090 LEU A N 1
ATOM 8325 C CA . LEU A 1 1090 ? 6.313 8.681 -30.649 1.00 97.00 1090 LEU A CA 1
ATOM 8326 C C . LEU A 1 1090 ? 6.749 8.173 -29.265 1.00 97.00 1090 LEU A C 1
ATOM 8328 O O . LEU A 1 1090 ? 7.382 7.110 -29.166 1.00 97.00 1090 LEU A O 1
ATOM 8332 N N . PRO A 1 1091 ? 6.397 8.888 -28.180 1.00 96.62 1091 PRO A N 1
ATOM 8333 C CA . PRO A 1 1091 ? 6.570 8.381 -26.825 1.00 96.62 1091 PRO A CA 1
ATOM 8334 C C . PRO A 1 1091 ? 6.069 6.937 -26.667 1.00 96.62 1091 PRO A C 1
ATOM 8336 O O . PRO A 1 1091 ? 5.149 6.491 -27.359 1.00 96.62 1091 PRO A O 1
ATOM 8339 N N . ALA A 1 1092 ? 6.705 6.169 -25.786 1.00 96.94 1092 ALA A N 1
ATOM 8340 C CA . ALA A 1 1092 ? 6.452 4.736 -25.659 1.00 96.94 1092 ALA A CA 1
ATOM 8341 C C . ALA A 1 1092 ? 4.990 4.424 -25.282 1.00 96.94 1092 ALA A C 1
ATOM 8343 O O . ALA A 1 1092 ? 4.406 3.490 -25.826 1.00 96.94 1092 ALA A O 1
ATOM 8344 N N . ASN A 1 1093 ? 4.363 5.257 -24.444 1.00 96.00 1093 ASN A N 1
ATOM 8345 C CA . ASN A 1 1093 ? 2.942 5.146 -24.088 1.00 96.00 1093 ASN A CA 1
ATOM 8346 C C . ASN A 1 1093 ? 1.973 5.373 -25.264 1.00 96.00 1093 ASN A C 1
ATOM 8348 O O . ASN A 1 1093 ? 0.780 5.127 -25.129 1.00 96.00 1093 ASN A O 1
ATOM 8352 N N . GLU A 1 1094 ? 2.465 5.863 -26.400 1.00 96.75 1094 GLU A N 1
ATOM 8353 C CA . GLU A 1 1094 ? 1.682 6.116 -27.610 1.00 96.75 1094 GLU A CA 1
ATOM 8354 C C . GLU A 1 1094 ? 1.939 5.066 -28.695 1.00 96.75 1094 GLU A C 1
ATOM 8356 O O . GLU A 1 1094 ? 1.542 5.249 -29.846 1.00 96.75 1094 GLU A O 1
ATOM 8361 N N . ALA A 1 1095 ? 2.577 3.941 -28.350 1.00 97.12 1095 ALA A N 1
ATOM 8362 C CA . ALA A 1 1095 ? 2.866 2.867 -29.295 1.00 97.12 1095 ALA A CA 1
ATOM 8363 C C . ALA A 1 1095 ? 1.619 2.409 -30.072 1.00 97.12 1095 ALA A C 1
ATOM 8365 O O . ALA A 1 1095 ? 1.727 2.105 -31.260 1.00 97.12 1095 ALA A O 1
ATOM 8366 N N . TYR A 1 1096 ? 0.437 2.413 -29.446 1.00 96.69 1096 TYR A N 1
ATOM 8367 C CA . TYR A 1 1096 ? -0.834 2.054 -30.087 1.00 96.69 1096 TYR A CA 1
ATOM 8368 C C . TYR A 1 1096 ? -1.137 2.854 -31.369 1.00 96.69 1096 TYR A C 1
ATOM 8370 O O . TYR A 1 1096 ? -1.786 2.315 -32.260 1.00 96.69 1096 TYR A O 1
ATOM 8378 N N . ARG A 1 1097 ? -0.623 4.086 -31.502 1.00 95.94 1097 ARG A N 1
ATOM 8379 C CA . ARG A 1 1097 ? -0.800 4.965 -32.676 1.00 95.94 1097 ARG A CA 1
ATOM 8380 C C . ARG A 1 1097 ? 0.501 5.329 -33.402 1.00 95.94 1097 ARG A C 1
ATOM 8382 O O . ARG A 1 1097 ? 0.478 6.107 -34.349 1.00 95.94 1097 ARG A O 1
ATOM 8389 N N . ASP A 1 1098 ? 1.636 4.801 -32.955 1.00 97.50 1098 ASP A N 1
ATOM 8390 C CA . ASP A 1 1098 ? 2.943 5.061 -33.559 1.00 97.50 1098 ASP A CA 1
ATOM 8391 C C . ASP A 1 1098 ? 3.143 4.199 -34.816 1.00 97.50 1098 ASP A C 1
ATOM 8393 O O . ASP A 1 1098 ? 3.593 3.055 -34.731 1.00 97.50 1098 ASP A O 1
ATOM 8397 N N . GLU A 1 1099 ? 2.840 4.750 -35.994 1.00 97.81 1099 GLU A N 1
ATOM 8398 C CA . GLU A 1 1099 ? 3.010 4.063 -37.285 1.00 97.81 1099 GLU A CA 1
ATOM 8399 C C . GLU A 1 1099 ? 4.441 3.546 -37.508 1.00 97.81 1099 GLU A C 1
ATOM 8401 O O . GLU A 1 1099 ? 4.640 2.466 -38.069 1.00 97.81 1099 GLU A O 1
ATOM 8406 N N . THR A 1 1100 ? 5.463 4.279 -37.049 1.00 98.19 1100 THR A N 1
ATOM 8407 C CA . THR A 1 1100 ? 6.861 3.845 -37.169 1.00 98.19 1100 THR A CA 1
ATOM 8408 C C . THR A 1 1100 ? 7.103 2.582 -36.354 1.00 98.19 1100 THR A C 1
ATOM 8410 O O . THR A 1 1100 ? 7.742 1.647 -36.848 1.00 98.19 1100 THR A O 1
ATOM 8413 N N . ARG A 1 1101 ? 6.578 2.525 -35.128 1.00 97.62 1101 ARG A N 1
ATOM 8414 C CA . ARG A 1 1101 ? 6.708 1.353 -34.259 1.00 97.62 1101 ARG A CA 1
ATOM 8415 C C . ARG A 1 1101 ? 5.873 0.171 -34.753 1.00 97.62 1101 ARG A C 1
ATOM 8417 O O . ARG A 1 1101 ? 6.355 -0.956 -34.725 1.00 97.62 1101 ARG A O 1
ATOM 8424 N N . GLN A 1 1102 ? 4.679 0.419 -35.288 1.00 97.88 1102 GLN A N 1
ATOM 8425 C CA . GLN A 1 1102 ? 3.841 -0.614 -35.909 1.00 97.88 1102 GLN A CA 1
ATOM 8426 C C . GLN A 1 1102 ? 4.524 -1.261 -37.123 1.00 97.88 1102 GLN A C 1
ATOM 8428 O O . GLN A 1 1102 ? 4.572 -2.489 -37.240 1.00 97.88 1102 GLN A O 1
ATOM 8433 N N . ASP A 1 1103 ? 5.121 -0.445 -37.994 1.00 98.31 1103 ASP A N 1
ATOM 8434 C CA . ASP A 1 1103 ? 5.909 -0.928 -39.128 1.00 98.31 1103 ASP A CA 1
ATOM 8435 C C . ASP A 1 1103 ? 7.148 -1.709 -38.673 1.00 98.31 1103 ASP A C 1
ATOM 8437 O O . ASP A 1 1103 ? 7.545 -2.686 -39.318 1.00 98.31 1103 ASP A O 1
ATOM 8441 N N . LEU A 1 1104 ? 7.792 -1.262 -37.589 1.00 98.50 1104 LEU A N 1
ATOM 8442 C CA . LEU A 1 1104 ? 8.951 -1.933 -37.008 1.00 98.50 1104 LEU A CA 1
ATOM 8443 C C . LEU A 1 1104 ? 8.570 -3.309 -36.452 1.00 98.50 1104 LEU A C 1
ATOM 8445 O O . LEU A 1 1104 ? 9.280 -4.278 -36.719 1.00 98.50 1104 LEU A O 1
ATOM 8449 N N . ASP A 1 1105 ? 7.443 -3.410 -35.747 1.00 98.19 1105 ASP A N 1
ATOM 8450 C CA . ASP A 1 1105 ? 6.910 -4.671 -35.231 1.00 98.19 1105 ASP A CA 1
ATOM 8451 C C . ASP A 1 1105 ? 6.686 -5.680 -36.358 1.00 98.19 1105 ASP A C 1
ATOM 8453 O O . ASP A 1 1105 ? 7.193 -6.802 -36.295 1.00 98.19 1105 ASP A O 1
ATOM 8457 N N . ARG A 1 1106 ? 5.998 -5.266 -37.431 1.00 98.25 1106 ARG A N 1
ATOM 8458 C CA . ARG A 1 1106 ? 5.764 -6.119 -38.605 1.00 98.25 1106 ARG A CA 1
ATOM 8459 C C . ARG A 1 1106 ? 7.077 -6.548 -39.258 1.00 98.25 1106 ARG A C 1
ATOM 8461 O O . ARG A 1 1106 ? 7.255 -7.722 -39.569 1.00 98.25 1106 ARG A O 1
ATOM 8468 N N . ALA A 1 1107 ? 8.017 -5.621 -39.436 1.00 98.25 1107 ALA A N 1
ATOM 8469 C CA . ALA A 1 1107 ? 9.302 -5.917 -40.061 1.00 98.25 1107 ALA A CA 1
ATOM 8470 C C . ALA A 1 1107 ? 10.178 -6.861 -39.217 1.00 98.25 1107 ALA A C 1
ATOM 8472 O O . ALA A 1 1107 ? 10.896 -7.699 -39.762 1.00 98.25 1107 ALA A O 1
ATOM 8473 N N . MET A 1 1108 ? 10.148 -6.741 -37.891 1.00 98.06 1108 MET A N 1
ATOM 8474 C CA . MET A 1 1108 ? 10.934 -7.604 -37.010 1.00 98.06 1108 MET A CA 1
ATOM 8475 C C . MET A 1 1108 ? 10.282 -8.976 -36.826 1.00 98.06 1108 MET A C 1
ATOM 8477 O O . MET A 1 1108 ? 10.971 -9.988 -36.906 1.00 98.06 1108 MET A O 1
ATOM 8481 N N . LEU A 1 1109 ? 8.969 -9.047 -36.614 1.00 97.81 1109 LEU A N 1
ATOM 8482 C CA . LEU A 1 1109 ? 8.291 -10.316 -36.339 1.00 97.81 1109 LEU A CA 1
ATOM 8483 C C . LEU A 1 1109 ? 7.983 -11.092 -37.626 1.00 97.81 1109 LEU A C 1
ATOM 8485 O O . LEU A 1 1109 ? 8.324 -12.269 -37.723 1.00 97.81 1109 LEU A O 1
ATOM 8489 N N . CYS A 1 1110 ? 7.410 -10.441 -38.639 1.00 97.38 1110 CYS A N 1
ATOM 8490 C CA . CYS A 1 1110 ? 6.989 -11.116 -39.867 1.00 97.38 1110 CYS A CA 1
ATOM 8491 C C . CYS A 1 1110 ? 8.146 -11.242 -40.869 1.00 97.38 1110 CYS A C 1
ATOM 8493 O O . CYS A 1 1110 ? 8.523 -12.354 -41.236 1.00 97.38 1110 CYS A O 1
ATOM 8495 N N . ASP A 1 1111 ? 8.775 -10.132 -41.278 1.00 96.94 1111 ASP A N 1
ATOM 8496 C CA . ASP A 1 1111 ? 9.795 -10.184 -42.343 1.00 96.94 1111 ASP A CA 1
ATOM 8497 C C . ASP A 1 1111 ? 11.106 -10.862 -41.908 1.00 96.94 1111 ASP A C 1
ATOM 8499 O O . ASP A 1 1111 ? 11.774 -11.500 -42.729 1.00 96.94 1111 ASP A O 1
ATOM 8503 N N . LEU A 1 1112 ? 11.544 -10.640 -40.662 1.00 97.31 1112 LEU A N 1
ATOM 8504 C CA . LEU A 1 1112 ? 12.840 -11.117 -40.167 1.00 97.31 1112 LEU A CA 1
ATOM 8505 C C . LEU A 1 1112 ? 12.734 -12.494 -39.497 1.00 97.31 1112 LEU A C 1
ATOM 8507 O O . LEU A 1 1112 ? 13.556 -13.368 -39.792 1.00 97.31 1112 LEU A O 1
ATOM 8511 N N . LEU A 1 1113 ? 11.759 -12.681 -38.601 1.00 96.56 1113 LEU A N 1
ATOM 8512 C CA . LEU A 1 1113 ? 11.587 -13.922 -37.834 1.00 96.56 1113 LEU A CA 1
ATOM 8513 C C . LEU A 1 1113 ? 10.608 -14.913 -38.474 1.00 96.56 1113 LEU A C 1
ATOM 8515 O O . LEU A 1 1113 ? 10.619 -16.082 -38.101 1.00 96.56 1113 LEU A O 1
ATOM 8519 N N . GLY A 1 1114 ? 9.824 -14.490 -39.469 1.00 95.44 1114 GLY A N 1
ATOM 8520 C CA . GLY A 1 1114 ? 8.910 -15.375 -40.193 1.00 95.44 1114 GLY A CA 1
ATOM 8521 C C . GLY A 1 1114 ? 7.641 -15.730 -39.420 1.00 95.44 1114 GLY A C 1
ATOM 8522 O O . GLY A 1 1114 ? 7.016 -16.742 -39.732 1.00 95.44 1114 GLY A O 1
ATOM 8523 N N . VAL A 1 1115 ? 7.258 -14.933 -38.417 1.00 95.31 1115 VAL A N 1
ATOM 8524 C CA . VAL A 1 1115 ? 5.980 -15.114 -37.717 1.00 95.31 1115 VAL A CA 1
ATOM 8525 C C . VAL A 1 1115 ? 4.826 -14.763 -38.679 1.00 95.31 1115 VAL A C 1
ATOM 8527 O O . VAL A 1 1115 ? 4.962 -13.807 -39.446 1.00 95.31 1115 VAL A O 1
ATOM 8530 N N . PRO A 1 1116 ? 3.708 -15.517 -38.709 1.00 95.38 1116 PRO A N 1
ATOM 8531 C CA . PRO A 1 1116 ? 2.631 -15.283 -39.673 1.00 95.38 1116 PRO A CA 1
ATOM 8532 C C . PRO A 1 1116 ? 1.992 -13.896 -39.552 1.00 95.38 1116 PRO A C 1
ATOM 8534 O O . PRO A 1 1116 ? 1.715 -13.434 -38.455 1.00 95.38 1116 PRO A O 1
ATOM 8537 N N . GLU A 1 1117 ? 1.636 -13.275 -40.678 1.00 95.06 1117 GLU A N 1
ATOM 8538 C CA . GLU A 1 1117 ? 0.984 -11.948 -40.727 1.00 95.06 1117 GLU A CA 1
ATOM 8539 C C . GLU A 1 1117 ? -0.347 -11.861 -39.954 1.00 95.06 1117 GLU A C 1
ATOM 8541 O O . GLU A 1 1117 ? -0.787 -10.772 -39.592 1.00 95.06 1117 GLU A O 1
ATOM 8546 N N . SER A 1 1118 ? -0.976 -12.998 -39.638 1.00 93.81 1118 SER A N 1
ATOM 8547 C CA . SER A 1 1118 ? -2.173 -13.057 -38.792 1.00 93.81 1118 SER A CA 1
ATOM 8548 C C . SER A 1 1118 ? -1.950 -12.523 -37.373 1.00 93.81 1118 SER A C 1
ATOM 8550 O O . SER A 1 1118 ? -2.926 -12.235 -36.689 1.00 93.81 1118 SER A O 1
ATOM 8552 N N . ILE A 1 1119 ? -0.699 -12.364 -36.918 1.00 95.00 1119 ILE A N 1
ATOM 8553 C CA . ILE A 1 1119 ? -0.407 -11.782 -35.601 1.00 95.00 1119 ILE A CA 1
ATOM 8554 C C . ILE A 1 1119 ? -0.612 -10.269 -35.536 1.00 95.00 1119 ILE A C 1
ATOM 8556 O O . ILE A 1 1119 ? -0.662 -9.729 -34.436 1.00 95.00 1119 ILE A O 1
ATOM 8560 N N . VAL A 1 1120 ? -0.670 -9.565 -36.672 1.00 95.25 1120 VAL A N 1
ATOM 8561 C CA . VAL A 1 1120 ? -0.571 -8.095 -36.694 1.00 95.25 1120 VAL A CA 1
ATOM 8562 C C . VAL A 1 1120 ? -1.728 -7.430 -35.947 1.00 95.25 1120 VAL A C 1
ATOM 8564 O O . VAL A 1 1120 ? -1.499 -6.498 -35.178 1.00 95.25 1120 VAL A O 1
ATOM 8567 N N . GLU A 1 1121 ? -2.952 -7.923 -36.131 1.00 95.25 1121 GLU A N 1
ATOM 8568 C CA . GLU A 1 1121 ? -4.144 -7.405 -35.449 1.00 95.25 1121 GLU A CA 1
ATOM 8569 C C . GLU A 1 1121 ? -4.165 -7.772 -33.948 1.00 95.25 1121 GLU A C 1
ATOM 8571 O O . GLU A 1 1121 ? -4.246 -6.857 -33.126 1.00 95.25 1121 GLU A O 1
ATOM 8576 N N . PRO A 1 1122 ? -3.956 -9.040 -33.537 1.00 96.00 1122 PRO A N 1
ATOM 8577 C CA . PRO A 1 1122 ? -3.792 -9.388 -32.122 1.00 96.00 1122 PRO A CA 1
ATOM 8578 C C . PRO A 1 1122 ? -2.636 -8.653 -31.419 1.00 96.00 1122 PRO A C 1
ATOM 8580 O O . PRO A 1 1122 ? -2.747 -8.271 -30.255 1.00 96.00 1122 PRO A O 1
ATOM 8583 N N . LEU A 1 1123 ? -1.524 -8.398 -32.116 1.00 96.56 1123 LEU A N 1
ATOM 8584 C CA . LEU A 1 1123 ? -0.415 -7.595 -31.594 1.00 96.56 1123 LEU A CA 1
ATOM 8585 C C . LEU A 1 1123 ? -0.816 -6.130 -31.404 1.00 96.56 1123 LEU A C 1
ATOM 8587 O O . LEU A 1 1123 ? -0.351 -5.495 -30.459 1.00 96.56 1123 LEU A O 1
ATOM 8591 N N . ALA A 1 1124 ? -1.677 -5.587 -32.268 1.00 96.38 1124 ALA A N 1
ATOM 8592 C CA . ALA A 1 1124 ? -2.229 -4.252 -32.074 1.00 96.38 1124 ALA A CA 1
ATOM 8593 C C . ALA A 1 1124 ? -3.110 -4.180 -30.817 1.00 96.38 1124 ALA A C 1
ATOM 8595 O O . ALA A 1 1124 ? -2.986 -3.211 -30.069 1.00 96.38 1124 ALA A O 1
ATOM 8596 N N . ALA A 1 1125 ? -3.906 -5.218 -30.535 1.00 95.69 1125 ALA A N 1
ATOM 8597 C CA . ALA A 1 1125 ? -4.673 -5.320 -29.292 1.00 95.69 1125 ALA A CA 1
ATOM 8598 C C . ALA A 1 1125 ? -3.758 -5.385 -28.054 1.00 95.69 1125 ALA A C 1
ATOM 8600 O O . ALA A 1 1125 ? -3.942 -4.606 -27.122 1.00 95.69 1125 ALA A O 1
ATOM 8601 N N . LEU A 1 1126 ? -2.710 -6.222 -28.079 1.00 95.94 1126 LEU A N 1
ATOM 8602 C CA . LEU A 1 1126 ? -1.723 -6.288 -26.989 1.00 95.94 1126 LEU A CA 1
ATOM 8603 C C . LEU A 1 1126 ? -1.037 -4.933 -26.754 1.00 95.94 1126 LEU A C 1
ATOM 8605 O O . LEU A 1 1126 ? -0.826 -4.511 -25.618 1.00 95.94 1126 LEU A O 1
ATOM 8609 N N . ARG A 1 1127 ? -0.684 -4.239 -27.841 1.00 96.50 1127 ARG A N 1
ATOM 8610 C CA . ARG A 1 1127 ? -0.077 -2.906 -27.787 1.00 96.50 1127 ARG A CA 1
ATOM 8611 C C . ARG A 1 1127 ? -1.021 -1.883 -27.163 1.00 96.50 1127 ARG A C 1
ATOM 8613 O O . ARG A 1 1127 ? -0.565 -1.053 -26.385 1.00 96.50 1127 ARG A O 1
ATOM 8620 N N . HIS A 1 1128 ? -2.306 -1.937 -27.510 1.00 96.19 1128 HIS A N 1
ATOM 8621 C CA . HIS A 1 1128 ? -3.334 -1.071 -26.939 1.00 96.19 1128 HIS A CA 1
ATOM 8622 C C . HIS A 1 1128 ? -3.449 -1.281 -25.429 1.00 96.19 1128 HIS A C 1
ATOM 8624 O O . HIS A 1 1128 ? -3.263 -0.323 -24.686 1.00 96.19 1128 HIS A O 1
ATOM 8630 N N . GLN A 1 1129 ? -3.618 -2.534 -24.992 1.00 94.94 1129 GLN A N 1
ATOM 8631 C CA . GLN A 1 1129 ? -3.673 -2.911 -23.576 1.00 94.94 1129 GLN A CA 1
ATOM 8632 C C . GLN A 1 1129 ? -2.444 -2.414 -22.805 1.00 94.94 1129 GLN A C 1
ATOM 8634 O O . GLN A 1 1129 ? -2.572 -1.767 -21.772 1.00 94.94 1129 GLN A O 1
ATOM 8639 N N . TRP A 1 1130 ? -1.235 -2.622 -23.341 1.00 96.44 1130 TRP A N 1
ATOM 8640 C CA . TRP A 1 1130 ? -0.013 -2.118 -22.705 1.00 96.44 1130 TRP A CA 1
ATOM 8641 C C . TRP A 1 1130 ? 0.025 -0.587 -22.594 1.00 96.44 1130 TRP A C 1
ATOM 8643 O O . TRP A 1 1130 ? 0.498 -0.056 -21.593 1.00 96.44 1130 TRP A O 1
ATOM 8653 N N . CYS A 1 1131 ? -0.473 0.144 -23.592 1.00 96.44 1131 CYS A N 1
ATOM 8654 C CA . CYS A 1 1131 ? -0.550 1.604 -23.533 1.00 96.44 1131 CYS A CA 1
ATOM 8655 C C . CYS A 1 1131 ? -1.647 2.127 -22.581 1.00 96.44 1131 CYS A C 1
ATOM 8657 O O . CYS A 1 1131 ? -1.544 3.275 -22.141 1.00 96.44 1131 CYS A O 1
ATOM 8659 N N . GLU A 1 1132 ? -2.667 1.323 -22.264 1.00 94.00 1132 GLU A N 1
ATOM 8660 C CA . GLU A 1 1132 ? -3.715 1.644 -21.278 1.00 94.00 1132 GLU A CA 1
ATOM 8661 C C . GLU A 1 1132 ? -3.267 1.441 -19.831 1.00 94.00 1132 GLU A C 1
ATOM 8663 O O . GLU A 1 1132 ? -3.861 2.029 -18.932 1.00 94.00 1132 GLU A O 1
ATOM 8668 N N . GLU A 1 1133 ? -2.175 0.711 -19.596 1.00 93.94 1133 GLU A N 1
ATOM 8669 C CA . GLU A 1 1133 ? -1.661 0.486 -18.248 1.00 93.94 1133 GLU A CA 1
ATOM 8670 C C . GLU A 1 1133 ? -1.318 1.803 -17.522 1.00 93.94 1133 GLU A C 1
ATOM 8672 O O . GLU A 1 1133 ? -0.500 2.597 -18.020 1.00 93.94 1133 GLU A O 1
ATOM 8677 N N . PRO A 1 1134 ? -1.818 2.016 -16.288 1.00 92.25 1134 PRO A N 1
ATOM 8678 C CA . PRO A 1 1134 ? -1.527 3.212 -15.492 1.00 92.25 1134 PRO A CA 1
ATOM 8679 C C . PRO A 1 1134 ? -0.031 3.478 -15.310 1.00 92.25 1134 PRO A C 1
ATOM 8681 O O . PRO A 1 1134 ? 0.431 4.624 -15.350 1.00 92.25 1134 PRO A O 1
ATOM 8684 N N . SER A 1 1135 ? 0.756 2.407 -15.172 1.00 91.56 1135 SER A N 1
ATOM 8685 C CA . SER A 1 1135 ? 2.215 2.475 -15.038 1.00 91.56 1135 SER A CA 1
ATOM 8686 C C . SER A 1 1135 ? 2.943 2.927 -16.313 1.00 91.56 1135 SER A C 1
ATOM 8688 O O . SER A 1 1135 ? 4.100 3.345 -16.233 1.00 91.56 1135 SER A O 1
ATOM 8690 N N . VAL A 1 1136 ? 2.277 2.878 -17.471 1.00 94.81 1136 VAL A N 1
ATOM 8691 C CA . VAL A 1 1136 ? 2.813 3.262 -18.783 1.00 94.81 1136 VAL A CA 1
ATOM 8692 C C . VAL A 1 1136 ? 2.392 4.683 -19.140 1.00 94.81 1136 VAL A C 1
ATOM 8694 O O . VAL A 1 1136 ? 3.256 5.523 -19.396 1.00 94.81 1136 VAL A O 1
ATOM 8697 N N . HIS A 1 1137 ? 1.092 4.995 -19.112 1.00 93.69 1137 HIS A N 1
ATOM 8698 C CA . HIS A 1 1137 ? 0.618 6.329 -19.496 1.00 93.69 1137 HIS A CA 1
ATOM 8699 C C . HIS A 1 1137 ? 0.790 7.378 -18.385 1.00 93.69 1137 HIS A C 1
ATOM 8701 O O . HIS A 1 1137 ? 0.937 8.567 -18.684 1.00 93.69 1137 HIS A O 1
ATOM 8707 N N . GLY A 1 1138 ? 0.800 6.974 -17.108 1.00 90.19 1138 GLY A N 1
ATOM 8708 C CA . GLY A 1 1138 ? 1.006 7.873 -15.964 1.00 90.19 1138 GLY A CA 1
ATOM 8709 C C . GLY A 1 1138 ? 0.056 9.076 -15.965 1.00 90.19 1138 GLY A C 1
ATOM 8710 O O . GLY A 1 1138 ? 0.504 10.212 -15.866 1.00 90.19 1138 GLY A O 1
ATOM 8711 N N . GLY A 1 1139 ? -1.233 8.840 -16.220 1.00 88.94 1139 GLY A N 1
ATOM 8712 C CA . GLY A 1 1139 ? -2.274 9.877 -16.268 1.00 88.94 1139 GLY A CA 1
ATOM 8713 C C . GLY A 1 1139 ? -2.296 10.771 -17.516 1.00 88.94 1139 GLY A C 1
ATOM 8714 O O . GLY A 1 1139 ? -3.146 11.655 -17.600 1.00 88.94 1139 GLY A O 1
ATOM 8715 N N . LYS A 1 1140 ? -1.413 10.570 -18.508 1.00 88.56 1140 LYS A N 1
ATOM 8716 C CA . LYS A 1 1140 ? -1.403 11.436 -19.699 1.00 88.56 1140 LYS A CA 1
ATOM 8717 C C . LYS A 1 1140 ? -2.680 11.315 -20.549 1.00 88.56 1140 LYS A C 1
ATOM 8719 O O . LYS A 1 1140 ? -3.124 10.193 -20.795 1.00 88.56 1140 LYS A O 1
ATOM 8724 N N . PRO A 1 1141 ? -3.194 12.434 -21.105 1.00 86.50 1141 PRO A N 1
ATOM 8725 C CA . PRO A 1 1141 ? -4.338 12.420 -22.022 1.00 86.50 1141 PRO A CA 1
ATOM 8726 C C . PRO A 1 1141 ? -4.100 11.619 -23.304 1.00 86.50 1141 PRO A C 1
ATOM 8728 O O . PRO A 1 1141 ? -5.053 11.152 -23.907 1.00 86.50 1141 PRO A O 1
ATOM 8731 N N . THR A 1 1142 ? -2.838 11.424 -23.712 1.00 87.19 1142 THR A N 1
ATOM 8732 C CA . THR A 1 1142 ? -2.492 10.679 -24.934 1.00 87.19 1142 THR A CA 1
ATOM 8733 C C . THR A 1 1142 ? -2.681 9.164 -24.823 1.00 87.19 1142 THR A C 1
ATOM 8735 O O . THR A 1 1142 ? -2.438 8.458 -25.805 1.00 87.19 1142 THR A O 1
ATOM 8738 N N . ARG A 1 1143 ? -3.124 8.658 -23.662 1.00 87.00 1143 ARG A N 1
ATOM 8739 C CA . ARG A 1 1143 ? -3.503 7.253 -23.466 1.00 87.00 1143 ARG A CA 1
ATOM 8740 C C . ARG A 1 1143 ? -4.611 6.821 -24.439 1.00 87.00 1143 ARG A C 1
ATOM 8742 O O . ARG A 1 1143 ? -5.403 7.670 -24.859 1.00 87.00 1143 ARG A O 1
ATOM 8749 N N . PRO A 1 1144 ? -4.719 5.525 -24.766 1.00 87.12 1144 PRO A N 1
ATOM 8750 C CA . PRO A 1 1144 ? -5.850 5.033 -25.544 1.00 87.12 1144 PRO A CA 1
ATOM 8751 C C . PRO A 1 1144 ? -7.187 5.387 -24.869 1.00 87.12 1144 PRO A C 1
ATOM 8753 O O . PRO A 1 1144 ? -7.281 5.442 -23.644 1.00 87.12 1144 PRO A O 1
ATOM 8756 N N . GLY A 1 1145 ? -8.191 5.765 -25.665 1.00 76.38 1145 GLY A N 1
ATOM 8757 C CA . GLY A 1 1145 ? -9.497 6.222 -25.164 1.00 76.38 1145 GLY A CA 1
ATOM 8758 C C . GLY A 1 1145 ? -9.509 7.580 -24.435 1.00 76.38 1145 GLY A C 1
ATOM 8759 O O . GLY A 1 1145 ? -10.584 8.092 -24.123 1.00 76.38 1145 GLY A O 1
ATOM 8760 N N . GLY A 1 1146 ? -8.352 8.203 -24.178 1.00 59.16 1146 GLY A N 1
ATOM 8761 C CA . GLY A 1 1146 ? -8.267 9.564 -23.651 1.00 59.16 1146 GLY A CA 1
ATOM 8762 C C . GLY A 1 1146 ? -8.738 10.569 -24.700 1.00 59.16 1146 GLY A C 1
ATOM 8763 O O . GLY A 1 1146 ? -8.152 10.656 -25.776 1.00 59.16 1146 GLY A O 1
ATOM 8764 N N . GLY A 1 1147 ? -9.816 11.303 -24.408 1.00 41.75 1147 GLY A N 1
ATOM 8765 C CA . GLY A 1 1147 ? -10.317 12.358 -25.290 1.00 41.75 1147 GLY A CA 1
ATOM 8766 C C . GLY A 1 1147 ? -9.207 13.351 -25.640 1.00 41.75 1147 GLY A C 1
ATOM 8767 O O . GLY A 1 1147 ? -8.592 13.928 -24.741 1.00 41.75 1147 GLY A O 1
ATOM 8768 N N . GLY A 1 1148 ? -8.940 13.491 -26.941 1.00 34.44 1148 GLY A N 1
ATOM 8769 C CA . GLY A 1 1148 ? -8.111 14.556 -27.505 1.00 34.44 1148 GLY A CA 1
ATOM 8770 C C . GLY A 1 1148 ? -8.851 15.880 -27.580 1.00 34.44 1148 GLY A C 1
ATOM 8771 O O . GLY A 1 1148 ? -10.095 15.848 -27.734 1.00 34.44 1148 GLY A O 1
#

Solvent-accessible surface area (backbone atoms only — not comparable to full-atom values): 59222 Å² total; per-residue (Å²): 133,57,72,69,57,54,47,48,52,26,58,44,64,59,38,55,40,59,35,37,36,77,72,18,51,35,39,83,48,85,68,73,68,46,77,48,78,56,98,91,43,77,34,46,31,39,54,44,27,24,48,59,82,33,38,33,26,40,34,52,37,35,99,88,39,39,52,58,53,71,74,55,47,54,52,60,70,64,41,83,90,55,70,90,53,52,36,42,34,34,27,20,72,80,41,48,42,37,36,45,36,38,64,53,76,53,97,94,54,80,72,45,78,28,59,46,76,37,39,50,96,74,65,46,59,75,57,51,62,26,53,56,57,51,48,47,59,81,87,51,60,90,74,58,43,42,67,59,47,50,53,35,47,41,71,36,48,70,59,90,47,83,66,69,60,45,66,58,50,49,56,59,52,62,70,72,54,88,79,78,87,72,74,45,75,56,51,74,63,23,46,52,51,35,51,44,48,51,57,54,51,32,75,61,38,93,77,30,64,90,33,58,44,76,40,73,58,48,100,89,41,88,39,44,24,19,36,38,37,48,45,83,52,42,40,41,32,36,40,18,34,18,73,45,63,68,60,9,46,54,46,15,61,62,49,41,70,39,76,40,84,52,98,92,43,78,44,57,18,49,24,15,29,20,30,26,60,39,69,73,56,75,78,47,67,90,51,47,76,80,43,54,66,82,40,56,33,38,32,37,41,36,34,55,48,93,52,103,81,40,70,45,52,44,45,86,40,65,54,40,77,35,34,47,65,52,50,50,56,48,50,62,53,50,12,58,49,65,53,56,36,53,54,43,37,53,47,46,53,53,40,40,52,51,46,35,54,54,50,48,71,70,53,76,45,98,93,54,62,43,62,49,50,41,12,56,76,50,68,47,68,75,44,73,57,47,48,38,51,53,47,44,41,39,43,49,35,58,41,49,42,46,52,51,21,75,78,32,90,88,33,71,34,69,73,68,57,36,80,76,84,57,51,51,50,68,61,51,47,54,42,44,52,53,43,42,76,62,51,46,30,39,43,39,50,66,25,45,56,47,54,68,53,43,56,61,73,62,34,28,52,47,50,54,53,43,44,58,38,38,55,50,32,43,73,68,52,30,44,71,7,44,52,50,47,28,54,28,54,49,49,55,57,42,35,48,95,56,59,74,51,77,33,64,36,62,16,43,22,28,26,54,20,44,55,48,58,73,62,51,95,64,60,46,66,45,76,66,45,47,52,69,38,26,40,32,16,63,40,31,46,63,22,44,50,58,46,25,36,50,52,43,50,41,53,48,22,26,78,46,74,47,60,59,74,75,47,48,39,34,34,40,56,53,11,40,36,35,25,18,65,46,51,58,29,25,36,40,20,41,29,38,54,46,27,67,49,69,92,58,71,46,84,40,46,41,28,25,17,28,41,57,43,76,43,94,93,61,65,66,36,65,24,61,66,60,49,42,94,31,46,62,44,69,33,77,44,44,47,46,69,63,99,76,64,93,56,98,78,74,53,55,52,79,53,47,69,47,60,23,46,30,36,42,37,56,46,58,67,50,17,46,70,51,52,60,76,96,28,53,85,46,84,34,47,55,45,49,64,88,77,41,47,73,67,52,25,52,50,34,55,50,50,52,52,57,46,47,66,74,44,94,77,62,22,49,29,56,82,42,6,48,31,31,42,50,49,47,36,43,62,49,26,32,19,62,57,12,33,42,34,36,47,41,56,41,42,54,43,48,28,79,51,25,49,40,43,43,40,49,44,29,27,38,34,39,81,29,36,40,36,22,31,28,31,48,64,46,55,49,13,25,54,42,47,80,68,64,45,25,27,26,43,37,36,30,33,27,42,82,58,79,51,92,56,57,41,50,64,26,64,25,38,24,34,11,24,50,52,68,52,87,38,54,65,52,12,47,56,48,33,52,49,64,75,65,55,72,100,55,62,53,46,76,38,59,51,44,67,38,77,46,30,18,31,39,57,49,25,53,58,48,23,50,48,55,37,35,61,60,47,67,58,43,54,24,44,54,28,43,73,73,21,24,49,48,40,62,99,46,93,68,64,44,83,44,69,47,38,41,38,55,80,47,33,46,69,43,67,56,45,51,59,44,50,23,73,62,53,48,100,85,68,50,45,52,12,28,23,49,82,41,73,73,45,62,90,87,60,92,39,38,18,31,38,73,84,51,57,85,66,39,26,28,44,55,34,74,51,54,19,26,46,45,74,41,88,97,21,62,73,55,40,53,57,57,55,73,60,38,30,35,28,24,33,44,20,71,35,40,26,52,62,31,34,54,48,25,31,28,32,92,56,67,25,38,35,25,66,32,24,32,20,41,42,69,58,84,61,77,68,47,49,50,46,50,32,55,42,30,52,18,65,72,24,43,44,34,48,50,38,63,17,30,61,58,48,74,8,21,33,36,35,48,74,86,49,50,40,68,36,46,38,73,40,64,88,77,56,50,74,69,42,52,56,49,41,54,53,48,41,68,66,48,37,79,41,71,42,52,30,46,19,35,49,65,76,20,64,56,38,52,52,46,35,48,45,51,40,32,75,57,68,62,45,65,76,80,47,56,64,30,47,47,52,46,37,38,56,54,15,55,27,34,53,28,20,38,77,45,56,75,21,72,92,40,77,127

Secondary structure (DSSP, 8-state):
--HHHHHHHHHHTT-HHHIIIIIT-PBPP-SPPEEEEETTEEEEEEEEEEETTEEEEEEPPPTTSSPPPHHHHHHHHT-TTS-SSEEEEEE-TTSSEEEEEEEE--TTS--EEEEEEEETTS--HHHHHHHHHT---GGGTTT--HHHHHHHHHHHH-SPPHHHHHHHHHHHHTTSS-S--------HHHHHHHHHHHHHHHHHSTT-TTTEEEE---TT-S--SEEEEE-TTS-EEEEEEESSHHHHHHHHHHHTT-EEEETTEEEE--EEEEEEPPHHHHH--TTHHHHTTTS-EEEEEEEE-SSTT-EEEESSSS-EEE-HHHHHHHHHHHTS-HHHHHHHHHHHHHHHHHHHHHHHHHH--TT--HHHHHHHHHTS-S-HHHHHHHHHHHHHHHHHHHHHHTT-TTS--HHHH-TTSS--HHHHHHHHHHHHHTT-HHHHHHHHHHHHHS-HHHHHHHHHHHHHHHHHHHHTT-SSSHHHHHHHHHHHHH-HHHH---PBPHHHHHHHHHHHHTT----TT-HHHHHH--EEETT-TTSHHHHHHHHHHHHHHHHTT--HHHHHHHIIIIIEEEEESSHHHHHHHHHHHHTTSTTS--S---EEEE-EEE-TTSSEEEGGGGGTT-SEEEEEEETT--TT--SS--SEEE--TT-EEEEEE------TT--SGGGTT-S-GGG-GGG--HHHHHHHHHHHHHHHTTSSS----GGG-THHHHHHHHHHHEEEEEEEEEEEEGGGTT-GGGHHHHHHHHHHEEEEEEEEE--SSTTTT-SBSS-SS-EEEEEEEEPSS-----TT-SEEEEEEESS--SSHHHHHHHHHHHHT--SSSEEEEEETTEEEEEEEEEETT-GGGTT-S-HHHHHHHHHHHTTEE--TT--SPEE--EEEGGGTEEE---HHHHH---B-TTS-BSSSEEEESS--TT-SSEEE-S--TTTTTSSB----EEEEEPTT-HHHHHHHHTT-EEEEE-SEEETTT---SEEEEEEEEEE-SSS-BEEESS-TTHHHHHHHHHTSHHHHHHHHHHSB--STTEEE--TTTGGG-EEE-GGG--HHHHHHHHHHHHHHTTSPPPPGGGGGG-HHHHHHHHIIIIIIT---GGGHHHHHHHHHHHHH-HHHHTT-TTSTT---

Mean predicted aligned error: 14.66 Å

Nearest PDB structures (foldseek):
  8c45-assembly1_A  TM=5.443E-01  e=1.442E-11  Salmonella enterica subsp. enterica serovar Typhimurium str. D23580
  8q56-assembly1_A-2  TM=4.469E-01  e=3.496E-12  Salmonella enterica subsp. enterica serovar Typhimurium str. D23580
  8c45-assembly2_B  TM=4.385E-01  e=3.136E-11  Salmonella enterica subsp. enterica serovar Typhimurium str. D23580
  4xqk-assembly1_A  TM=4.831E-01  e=1.059E-09  Lactococcus cremoris
  7lvv-assembly1_A  TM=5.186E-01  e=9.499E-09  Deinococcus wulumuqiensis

Foldseek 3Di:
DDLLVVLVVCVQQVVVLCNCVVPQPFDADPDDWDWDDDPNWTKIWDFSTDAQQATETEIADTPVQAFDDPVVVVSVVPDPVDRPRYWYKTAGNNSQKIKIWDWDDDDPDDIDIFIDIDGRPPDPPLLSVLVSLSHDDPVCRVPDHSVNNSVSNCSSTVDHDLPPCCPVVVVVVVVPDDDDLDQDPADPLQQLLQVLLLVVLCQLAVPFVVQKDWDDRDPPDSAYTWIWGDPQLFAIEIEQEHQDQVSLVVRQVVQAQDFDDDPNDTGTHFKYKRWHDDVVCVVDVPCSNVCLQPAKIWMKMWGDDPDSDDICIPPNDFTDIDGSLLVSVLRNQRRQHPVLLVVLLVLLLVLLLVLLVLLCVVQVDPPRCLLVQLCVLQLHDRDSLSSSLLLLLLLLLLLQLQVLVVQDVVQDHPVRCCPPVWHWLVSVLVSLVVVVVLQPQLRRVSNSSSSVSGDGVSSRVSCVSSVVSSVVSVVSSNSSNLLSSLLSSLVSCQDCVNHVDWFFDLLLLLLLLLLQLVLFPFDLLDLVSLLQAAEEAQACFLQSNVLSNLVNSLSSNSSSPDHSLSSLQSCFDHHYAAEHQGPSRLSNNSSSSCSVCVSRGYQFGNRFHFFAFADPVGAGDHGSLVCQVPQKDFTPDGRHDDPPPPDPDGGMRGFAFQRHQEYAYADDQDAQPPLPDPNVPPNGRLRPPSPHDNVRSVRNVVVSVVSQVVDPQQQDFRNRGCVSSVLSSCNRRHHASHKYKYKGFLCCLFPPSNLSVLQCCQFFWAPKEKEWEQEFFLQFGDSIGDPSWRIIIIMTTTHNHTDPDDSFAGKYKYWYFNGRDPGSSSSNLQSVQVVVPDPDQKDFGDRRNDGGTMMGIGGSNQSLSYNWRDRVLSVQLVQLLVQWGDFPPDPDIHGAQKDFLLVFFDWADAQQCADNQDADPVRHGSHQFDKADADDPPAPAFEQADDDQVQQFFQEHERRIGTDGDPPCVVSSVVNQVRWDFKWAAAWALLQRHFFRMHGYPDTHDYHNGTIDIDGPDDSLVRLQQRLFCNALSNVSLQQSNFDLGHWQIGGQDSVNNSRRMTHPPVPFDPVLSVLSVVVSVVRRPDGGGRNLLCLPTPSNLVSNCCSVCVRVNHDPVCSVSVSVSSLSVSQRRSNNSPPLSRPPRDD

pLDDT: mean 83.73, std 14.56, range [24.41, 98.62]